Protein AF-0000000079568722 (afdb_homodimer)

Foldseek 3Di:
DDQFFDQAQFFFFAEWEFAQFDLQLVLDDPVCCVVLQFQDNFPRVVSNVLVVVVCVVCVVVNHHYHYLLVLLLLLCVDPVLVVLLLVVLLVPPLCPDQSSVQSSVVLVVDHSNVNSCCSANFAFLVRRPPGDDPSSVPDDRSHTSGRHNRLVLQVQWQWAHQGSAMERFAWQRPSHRSSSSSVVSSCDGRPVNPPHHYLHHNPFAFATRLQWGSLGQQEIEGEDDRTHHPRNQVSVQLSCQQVVRHFKYKYKYDYDDSLCHHPQLAKHDQASQEMEGLPVCQQPIWIWIWGDPPGSVDDIDIDDGDRPQVVSCVRSVHPTRHYQDFPDDPVRSVVVSLQSQRNWRHNHGLEIEWAPVNPRSVVSSVVVRRHYDYTHCPRVCSRNHIPNSSIHRGDGDHD/DDQFFDQAQFFFFAEWEFAAFDLQLVLDDPVCCVVLQFQDNFPRVVSNVQVVVVCVVCVVVNHHYHYLLVLQLLLCVDPVLVVLLLVLLLVPPLCPDQSSVQSSVVLVVDHSNVNSCCSANFAFLVRRPPGDDPSSVPDDRSHTSGRHNRLVLQVQWQWAHQGSAMERFAWQRPSHRSSSSSVVSSCDGRPVNPPHHYLHHNPFAFATRLQWGSLGQQEIEGEDDRTHHPRNQVSVQLSCQQVVRHFKYKYKYDYDDSLCHHPQLAKHDQANQEMEGLPVCQQPIWIWIWGDPPGSVDDIDIDDGDRPQVVSCVRSVHPTRHYQDFPDDPVRSVVVSLQSLRNWRHNHGLEIEWAPVNPRSVVSSVVVRRHYHHTHCPRVCSRNHIPNSSIHRGDGDHD

Organism: NCBI:txid1891644

InterPro domains:
  IPR003876 Arginine deiminase [MF_00242] (1-399)
  IPR003876 Arginine deiminase [PIRSF006356] (7-399)
  IPR003876 Arginine deiminase [PR01466] (2-22)
  IPR003876 Arginine deiminase [PR01466] (148-166)
  IPR003876 Arginine deiminase [PR01466] (176-191)
  IPR003876 Arginine deiminase [PR01466] (335-352)
  IPR003876 Arginine deiminase [PR01466] (355-369)
  IPR003876 Arginine deiminase [PR01466] (378-396)

Radius of gyration: 28.93 Å; Cα contacts (8 Å, |Δi|>4): 1859; chains: 2; bounding box: 57×84×65 Å

Structure (mmCIF, N/CA/C/O backbone):
data_AF-0000000079568722-model_v1
#
loop_
_entity.id
_entity.type
_entity.pdbx_description
1 polymer 'Arginine deiminase'
#
loop_
_atom_site.group_PDB
_atom_site.id
_atom_site.type_symbol
_atom_site.label_atom_id
_atom_site.label_alt_id
_atom_site.label_comp_id
_atom_site.label_asym_id
_atom_site.label_entity_id
_atom_site.label_seq_id
_atom_site.pdbx_PDB_ins_code
_atom_site.Cartn_x
_atom_site.Cartn_y
_atom_site.Cartn_z
_atom_site.occupancy
_atom_site.B_iso_or_equiv
_atom_site.auth_seq_id
_atom_site.auth_comp_id
_atom_site.auth_asym_id
_atom_site.auth_atom_id
_atom_site.pdbx_PDB_model_num
ATOM 1 N N . MET A 1 1 ? 13.508 27.812 27.422 1 67.69 1 MET A N 1
ATOM 2 C CA . MET A 1 1 ? 12.867 27.266 26.219 1 67.69 1 MET A CA 1
ATOM 3 C C . MET A 1 1 ? 11.375 27.031 26.469 1 67.69 1 MET A C 1
ATOM 5 O O . MET A 1 1 ? 10.977 26.625 27.547 1 67.69 1 MET A O 1
ATOM 9 N N . LEU A 1 2 ? 10.547 27.578 25.562 1 76.75 2 LEU A N 1
ATOM 10 C CA . LEU A 1 2 ? 9.102 27.484 25.766 1 76.75 2 LEU A CA 1
ATOM 11 C C . LEU A 1 2 ? 8.633 26.047 25.703 1 76.75 2 LEU A C 1
ATOM 13 O O . LEU A 1 2 ? 9.195 25.234 24.953 1 76.75 2 LEU A O 1
ATOM 17 N N . THR A 1 3 ? 7.781 25.75 26.594 1 89.69 3 THR A N 1
ATOM 18 C CA . THR A 1 3 ? 7.191 24.422 26.625 1 89.69 3 THR A CA 1
ATOM 19 C C . THR A 1 3 ? 6.227 24.219 25.469 1 89.69 3 THR A C 1
ATOM 21 O O . THR A 1 3 ? 5.379 25.078 25.203 1 89.69 3 THR A O 1
ATOM 24 N N . PRO A 1 4 ? 6.383 23.219 24.703 1 96.19 4 PRO A N 1
ATOM 25 C CA . PRO A 1 4 ? 5.496 22.969 23.578 1 96.19 4 PRO A CA 1
ATOM 26 C C . PRO A 1 4 ? 4.02 22.969 23.969 1 96.19 4 PRO A C 1
ATOM 28 O O . PRO A 1 4 ? 3.66 22.469 25.031 1 96.19 4 PRO A O 1
ATOM 31 N N . TYR A 1 5 ? 3.23 23.656 23.172 1 97.38 5 TYR A N 1
ATOM 32 C CA . TYR A 1 5 ? 1.803 23.812 23.438 1 97.38 5 TYR A CA 1
ATOM 33 C C . TYR A 1 5 ? 1.09 24.438 22.25 1 97.38 5 TYR A C 1
ATOM 35 O O . TYR A 1 5 ? 1.584 25.406 21.672 1 97.38 5 TYR A O 1
ATOM 43 N N . ALA A 1 6 ? -0.026 23.859 21.875 1 98 6 ALA A N 1
ATOM 44 C CA . ALA A 1 6 ? -0.903 24.469 20.875 1 98 6 ALA A CA 1
ATOM 45 C C . ALA A 1 6 ? -2.354 24.047 21.094 1 98 6 ALA A C 1
ATOM 47 O O . ALA A 1 6 ? -2.648 22.859 21.219 1 98 6 ALA A O 1
ATOM 48 N N . ASP A 1 7 ? -3.262 25 21.188 1 97.81 7 ASP A N 1
ATOM 49 C CA . ASP A 1 7 ? -4.656 24.625 21.375 1 97.81 7 ASP A CA 1
ATOM 50 C C . ASP A 1 7 ? -5.559 25.297 20.344 1 97.81 7 ASP A C 1
ATOM 52 O O . ASP A 1 7 ? -6.785 25.188 20.422 1 97.81 7 ASP A O 1
ATOM 56 N N . SER A 1 8 ? -4.91 26.047 19.438 1 98.19 8 SER A N 1
ATOM 57 C CA . SER A 1 8 ? -5.656 26.688 18.359 1 98.19 8 SER A CA 1
ATOM 58 C C . SER A 1 8 ? -4.762 26.969 17.156 1 98.19 8 SER A C 1
ATOM 60 O O . SER A 1 8 ? -3.533 26.969 17.281 1 98.19 8 SER A O 1
ATOM 62 N N . GLU A 1 9 ? -5.414 27.234 16.016 1 98.19 9 GLU A N 1
ATOM 63 C CA . GLU A 1 9 ? -4.695 27.609 14.805 1 98.19 9 GLU A CA 1
ATOM 64 C C . GLU A 1 9 ? -4.297 29.078 14.828 1 98.19 9 GLU A C 1
ATOM 66 O O . GLU A 1 9 ? -3.439 29.516 14.055 1 98.19 9 GLU A O 1
ATOM 71 N N . VAL A 1 10 ? -4.848 29.891 15.82 1 98.25 10 VAL A N 1
ATOM 72 C CA . VAL A 1 10 ? -4.816 31.328 15.531 1 98.25 10 VAL A CA 1
ATOM 73 C C . VAL A 1 10 ? -4.078 32.062 16.656 1 98.25 10 VAL A C 1
ATOM 75 O O . VAL A 1 10 ? -3.684 33.219 16.5 1 98.25 10 VAL A O 1
ATOM 78 N N . ALA A 1 11 ? -3.936 31.391 17.797 1 98.19 11 ALA A N 1
ATOM 79 C CA . ALA A 1 11 ? -3.227 32.062 18.891 1 98.19 11 ALA A CA 1
ATOM 80 C C . ALA A 1 11 ? -1.807 32.438 18.469 1 98.19 11 ALA A C 1
ATOM 82 O O . ALA A 1 11 ? -1.281 31.906 17.5 1 98.19 11 ALA A O 1
ATOM 83 N N . ARG A 1 12 ? -1.221 33.25 19.188 1 98.44 12 ARG A N 1
ATOM 84 C CA . ARG A 1 12 ? 0.099 33.75 18.828 1 98.44 12 ARG A CA 1
ATOM 85 C C . ARG A 1 12 ? 1.103 32.625 18.672 1 98.44 12 ARG A C 1
ATOM 87 O O . ARG A 1 12 ? 1.254 31.797 19.578 1 98.44 12 ARG A O 1
ATOM 94 N N . LEU A 1 13 ? 1.749 32.594 17.5 1 98.69 13 LEU A N 1
ATOM 95 C CA . LEU A 1 13 ? 2.773 31.609 17.219 1 98.69 13 LEU A CA 1
ATOM 96 C C . LEU A 1 13 ? 4.113 32 17.828 1 98.69 13 LEU A C 1
ATOM 98 O O . LEU A 1 13 ? 4.559 33.156 17.656 1 98.69 13 LEU A O 1
ATOM 102 N N . ARG A 1 14 ? 4.734 31.078 18.562 1 98.69 14 ARG A N 1
ATOM 103 C CA . ARG A 1 14 ? 6 31.375 19.219 1 98.69 14 ARG A CA 1
ATOM 104 C C . ARG A 1 14 ? 7.141 30.562 18.625 1 98.69 14 ARG A C 1
ATOM 106 O O . ARG A 1 14 ? 8.266 31.047 18.5 1 98.69 14 ARG A O 1
ATOM 113 N N . THR A 1 15 ? 6.914 29.344 18.344 1 98.75 15 THR A N 1
ATOM 114 C CA . THR A 1 15 ? 7.926 28.438 17.812 1 98.75 15 THR A CA 1
ATOM 115 C C . THR A 1 15 ? 7.34 27.562 16.703 1 98.75 15 THR A C 1
ATOM 117 O O . THR A 1 15 ? 6.227 27.062 16.828 1 98.75 15 THR A O 1
ATOM 120 N N . VAL A 1 16 ? 8.078 27.422 15.602 1 98.81 16 VAL A N 1
ATOM 121 C CA . VAL A 1 16 ? 7.594 26.656 14.461 1 98.81 16 VAL A CA 1
ATOM 122 C C . VAL A 1 16 ? 8.734 25.828 13.867 1 98.81 16 VAL A C 1
ATOM 124 O O . VAL A 1 16 ? 9.898 26.234 13.922 1 98.81 16 VAL A O 1
ATOM 127 N N . ILE A 1 17 ? 8.438 24.625 13.414 1 98.81 17 ILE A N 1
ATOM 128 C CA . ILE A 1 17 ? 9.398 23.797 12.688 1 98.81 17 ILE A CA 1
ATOM 129 C C . ILE A 1 17 ? 9.164 23.938 11.18 1 98.81 17 ILE A C 1
ATOM 131 O O . ILE A 1 17 ? 8.047 23.75 10.703 1 98.81 17 ILE A O 1
ATOM 135 N N . LEU A 1 18 ? 10.156 24.344 10.453 1 98.88 18 LEU A N 1
ATOM 136 C CA . LEU A 1 18 ? 10.18 24.359 9 1 98.88 18 LEU A CA 1
ATOM 137 C C . LEU A 1 18 ? 11.242 23.406 8.461 1 98.88 18 LEU A C 1
ATOM 139 O O . LEU A 1 18 ? 12.039 22.859 9.227 1 98.88 18 LEU A O 1
ATOM 143 N N . HIS A 1 19 ? 11.195 23.109 7.188 1 98.81 19 HIS A N 1
ATOM 144 C CA . HIS A 1 19 ? 12.258 22.375 6.508 1 98.81 19 HIS A CA 1
ATOM 145 C C . HIS A 1 19 ? 12.719 23.125 5.258 1 98.81 19 HIS A C 1
ATOM 147 O O . HIS A 1 19 ? 11.93 23.344 4.332 1 98.81 19 HIS A O 1
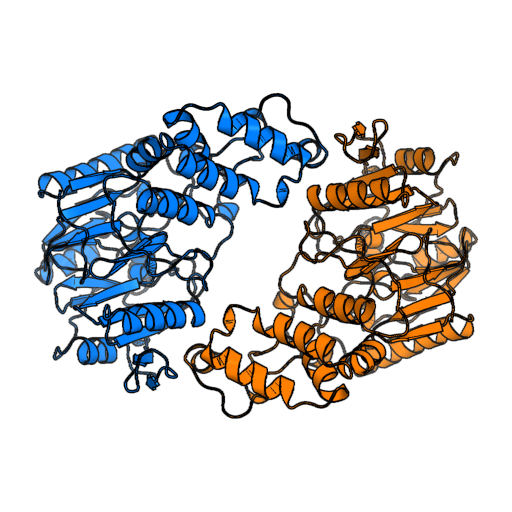ATOM 153 N N . ARG A 1 20 ? 13.93 23.5 5.324 1 98.56 20 ARG A N 1
ATOM 154 C CA . ARG A 1 20 ? 14.508 24.203 4.176 1 98.56 20 ARG A CA 1
ATOM 155 C C . ARG A 1 20 ? 14.766 23.234 3.023 1 98.56 20 ARG A C 1
ATOM 157 O O . ARG A 1 20 ? 15.391 22.188 3.211 1 98.56 20 ARG A O 1
ATOM 164 N N . PRO A 1 21 ? 14.281 23.594 1.838 1 96.88 21 PRO A N 1
ATOM 165 C CA . PRO A 1 21 ? 14.508 22.703 0.693 1 96.88 21 PRO A CA 1
ATOM 166 C C . PRO A 1 21 ? 15.977 22.328 0.518 1 96.88 21 PRO A C 1
ATOM 168 O O . PRO A 1 21 ? 16.859 23.172 0.729 1 96.88 21 PRO A O 1
ATOM 171 N N . GLY A 1 22 ? 16.219 21.125 0.076 1 96.44 22 GLY A N 1
ATOM 172 C CA . GLY A 1 22 ? 17.578 20.641 -0.116 1 96.44 22 GLY A CA 1
ATOM 173 C C . GLY A 1 22 ? 17.703 19.625 -1.242 1 96.44 22 GLY A C 1
ATOM 174 O O . GLY A 1 22 ? 17.031 19.75 -2.27 1 96.44 22 GLY A O 1
ATOM 175 N N . PRO A 1 23 ? 18.641 18.703 -1.056 1 95.56 23 PRO A N 1
ATOM 176 C CA . PRO A 1 23 ? 18.938 17.734 -2.127 1 95.56 23 PRO A CA 1
ATOM 177 C C . PRO A 1 23 ? 17.734 16.891 -2.494 1 95.56 23 PRO A C 1
ATOM 179 O O . PRO A 1 23 ? 17.609 16.438 -3.637 1 95.56 23 PRO A O 1
ATOM 182 N N . GLU A 1 24 ? 16.859 16.625 -1.56 1 97.62 24 GLU A N 1
ATOM 183 C CA . GLU A 1 24 ? 15.688 15.82 -1.858 1 97.62 24 GLU A CA 1
ATOM 184 C C . GLU A 1 24 ? 14.859 16.438 -2.98 1 97.62 24 GLU A C 1
ATOM 186 O O . GLU A 1 24 ? 14.266 15.727 -3.793 1 97.62 24 GLU A O 1
ATOM 191 N N . LEU A 1 25 ? 14.789 17.75 -3.062 1 95.94 25 LEU A N 1
ATOM 192 C CA . LEU A 1 25 ? 14.07 18.422 -4.141 1 95.94 25 LEU A CA 1
ATOM 193 C C . LEU A 1 25 ? 14.883 18.406 -5.426 1 95.94 25 LEU A C 1
ATOM 195 O O . LEU A 1 25 ? 14.328 18.312 -6.523 1 95.94 25 LEU A O 1
ATOM 199 N N . ALA A 1 26 ? 16.203 18.5 -5.312 1 95.19 26 ALA A N 1
ATOM 200 C CA . ALA A 1 26 ? 17.078 18.531 -6.473 1 95.19 26 ALA A CA 1
ATOM 201 C C . ALA A 1 26 ? 17.094 17.172 -7.184 1 95.19 26 ALA A C 1
ATOM 203 O O . ALA A 1 26 ? 17.469 17.078 -8.352 1 95.19 26 ALA A O 1
ATOM 204 N N . ARG A 1 27 ? 16.609 16.172 -6.504 1 95.31 27 ARG A N 1
ATOM 205 C CA . ARG A 1 27 ? 16.641 14.812 -7.035 1 95.31 27 ARG A CA 1
ATOM 206 C C . ARG A 1 27 ? 15.336 14.461 -7.734 1 95.31 27 ARG A C 1
ATOM 208 O O . ARG A 1 27 ? 15.188 13.359 -8.273 1 95.31 27 ARG A O 1
ATOM 215 N N . LEU A 1 28 ? 14.445 15.367 -7.73 1 94.12 28 LEU A N 1
ATOM 216 C CA . LEU A 1 28 ? 13.203 15.18 -8.469 1 94.12 28 LEU A CA 1
ATOM 217 C C . LEU A 1 28 ? 13.438 15.297 -9.977 1 94.12 28 LEU A C 1
ATOM 219 O O . LEU A 1 28 ? 14.172 16.188 -10.422 1 94.12 28 LEU A O 1
ATOM 223 N N . THR A 1 29 ? 12.945 14.422 -10.727 1 92.5 29 THR A N 1
ATOM 224 C CA . THR A 1 29 ? 12.953 14.398 -12.18 1 92.5 29 THR A CA 1
ATOM 225 C C . THR A 1 29 ? 11.562 14.055 -12.727 1 92.5 29 THR A C 1
ATOM 227 O O . THR A 1 29 ? 10.695 13.594 -11.977 1 92.5 29 THR A O 1
ATOM 230 N N . PRO A 1 30 ? 11.289 14.305 -13.969 1 88.88 30 PRO A N 1
ATOM 231 C CA . PRO A 1 30 ? 10 13.914 -14.547 1 88.88 30 PRO A CA 1
ATOM 232 C C . PRO A 1 30 ? 9.727 12.414 -14.43 1 88.88 30 PRO A C 1
ATOM 234 O O . PRO A 1 30 ? 8.57 11.992 -14.453 1 88.88 30 PRO A O 1
ATOM 237 N N . ARG A 1 31 ? 10.758 11.602 -14.195 1 89.06 31 ARG A N 1
ATOM 238 C CA . ARG A 1 31 ? 10.617 10.148 -14.125 1 89.06 31 ARG A CA 1
ATOM 239 C C . ARG A 1 31 ? 10.133 9.711 -12.75 1 89.06 31 ARG A C 1
ATOM 241 O O . ARG A 1 31 ? 9.523 8.641 -12.617 1 89.06 31 ARG A O 1
ATOM 248 N N . ASN A 1 32 ? 10.43 10.555 -11.742 1 92.25 32 ASN A N 1
ATOM 249 C CA . ASN A 1 32 ? 10.18 10.023 -10.406 1 92.25 32 ASN A CA 1
ATOM 250 C C . ASN A 1 32 ? 9.25 10.93 -9.602 1 92.25 32 ASN A C 1
ATOM 252 O O . ASN A 1 32 ? 8.836 10.57 -8.5 1 92.25 32 ASN A O 1
ATOM 256 N N . ASN A 1 33 ? 8.867 12.086 -10.102 1 92.12 33 ASN A N 1
ATOM 257 C CA . ASN A 1 33 ? 8.102 13.07 -9.344 1 92.12 33 ASN A CA 1
ATOM 258 C C . ASN A 1 33 ? 6.723 12.539 -8.969 1 92.12 33 ASN A C 1
ATOM 260 O O . ASN A 1 33 ? 6.219 12.82 -7.879 1 92.12 33 ASN A O 1
ATOM 264 N N . ASP A 1 34 ? 6.086 11.727 -9.859 1 90.19 34 ASP A N 1
ATOM 265 C CA . ASP A 1 34 ? 4.785 11.141 -9.539 1 90.19 34 ASP A CA 1
ATOM 266 C C . ASP A 1 34 ? 4.895 10.156 -8.383 1 90.19 34 ASP A C 1
ATOM 268 O O . ASP A 1 34 ? 4.094 10.195 -7.445 1 90.19 34 ASP A O 1
ATOM 272 N N . GLU A 1 35 ? 5.887 9.359 -8.422 1 90.56 35 GLU A N 1
ATOM 273 C CA . GLU A 1 35 ? 6.105 8.367 -7.371 1 90.56 35 GLU A CA 1
ATOM 274 C C . GLU A 1 35 ? 6.422 9.031 -6.035 1 90.56 35 GLU A C 1
ATOM 276 O O . GLU A 1 35 ? 6.008 8.547 -4.98 1 90.56 35 GLU A O 1
ATOM 281 N N . LEU A 1 36 ? 7.09 10.125 -6.109 1 92.62 36 LEU A N 1
ATOM 282 C CA . LEU A 1 36 ? 7.516 10.82 -4.902 1 92.62 36 LEU A CA 1
ATOM 283 C C . LEU A 1 36 ? 6.492 11.867 -4.484 1 92.62 36 LEU A C 1
ATOM 285 O O . LEU A 1 36 ? 6.703 12.594 -3.512 1 92.62 36 LEU A O 1
ATOM 289 N N . LEU A 1 37 ? 5.406 12.008 -5.25 1 89.19 37 LEU A N 1
ATOM 290 C CA . LEU A 1 37 ? 4.23 12.797 -4.91 1 89.19 37 LEU A CA 1
ATOM 291 C C . LEU A 1 37 ? 4.57 14.289 -4.879 1 89.19 37 LEU A C 1
ATOM 293 O O . LEU A 1 37 ? 4.191 14.992 -3.941 1 89.19 37 LEU A O 1
ATOM 297 N N . PHE A 1 38 ? 5.312 14.641 -5.875 1 87.5 38 PHE A N 1
ATOM 298 C CA . PHE A 1 38 ? 5.641 16.062 -6.027 1 87.5 38 PHE A CA 1
ATOM 299 C C . PHE A 1 38 ? 5.293 16.547 -7.43 1 87.5 38 PHE A C 1
ATOM 301 O O . PHE A 1 38 ? 5.816 16.031 -8.422 1 87.5 38 PHE A O 1
ATOM 308 N N . ASP A 1 39 ? 4.418 17.391 -7.691 1 80.88 39 ASP A N 1
ATOM 309 C CA . ASP A 1 39 ? 3.783 17.75 -8.961 1 80.88 39 ASP A CA 1
ATOM 310 C C . ASP A 1 39 ? 4.77 18.453 -9.891 1 80.88 39 ASP A C 1
ATOM 312 O O . ASP A 1 39 ? 4.617 18.391 -11.109 1 80.88 39 ASP A O 1
ATOM 316 N N . GLY A 1 40 ? 5.812 19.062 -9.375 1 82.5 40 GLY A N 1
ATOM 317 C CA . GLY A 1 40 ? 6.754 19.781 -10.227 1 82.5 40 GLY A CA 1
ATOM 318 C C . GLY A 1 40 ? 8.203 19.469 -9.898 1 82.5 40 GLY A C 1
ATOM 319 O O . GLY A 1 40 ? 8.484 18.625 -9.039 1 82.5 40 GLY A O 1
ATOM 320 N N . VAL A 1 41 ? 9.008 19.922 -10.789 1 88.75 41 VAL A N 1
ATOM 321 C CA . VAL A 1 41 ? 10.453 19.922 -10.562 1 88.75 41 VAL A CA 1
ATOM 322 C C . VAL A 1 41 ? 10.938 21.344 -10.289 1 88.75 41 VAL A C 1
ATOM 324 O O . VAL A 1 41 ? 11.227 22.094 -11.219 1 88.75 41 VAL A O 1
ATOM 327 N N . PRO A 1 42 ? 11.039 21.656 -9.039 1 91.69 42 PRO A N 1
ATOM 328 C CA . PRO A 1 42 ? 11.312 23.047 -8.68 1 91.69 42 PRO A CA 1
ATOM 329 C C . PRO A 1 42 ? 12.758 23.453 -8.945 1 91.69 42 PRO A C 1
ATOM 331 O O . PRO A 1 42 ? 13.648 22.594 -8.977 1 91.69 42 PRO A O 1
ATOM 334 N N . TRP A 1 43 ? 12.891 24.75 -9.203 1 93.94 43 TRP A N 1
ATOM 335 C CA . TRP A 1 43 ? 14.203 25.375 -9.102 1 93.94 43 TRP A CA 1
ATOM 336 C C . TRP A 1 43 ? 14.641 25.484 -7.648 1 93.94 43 TRP A C 1
ATOM 338 O O . TRP A 1 43 ? 14.219 26.406 -6.938 1 93.94 43 TRP A O 1
ATOM 348 N N . VAL A 1 44 ? 15.547 24.703 -7.254 1 95.94 44 VAL A N 1
ATOM 349 C CA . VAL A 1 44 ? 15.828 24.484 -5.84 1 95.94 44 VAL A CA 1
ATOM 350 C C . VAL A 1 44 ? 16.422 25.75 -5.23 1 95.94 44 VAL A C 1
ATOM 352 O O . VAL A 1 44 ? 16.062 26.141 -4.121 1 95.94 44 VAL A O 1
ATOM 355 N N . ALA A 1 45 ? 17.312 26.391 -5.953 1 96.62 45 ALA A N 1
ATOM 356 C CA . ALA A 1 45 ? 17.953 27.594 -5.422 1 96.62 45 ALA A CA 1
ATOM 357 C C . ALA A 1 45 ? 16.906 28.672 -5.137 1 96.62 45 ALA A C 1
ATOM 359 O O . ALA A 1 45 ? 16.984 29.344 -4.105 1 96.62 45 ALA A O 1
ATOM 360 N N . ARG A 1 46 ? 16.016 28.844 -6.051 1 96.5 46 ARG A N 1
ATOM 361 C CA . ARG A 1 46 ? 14.938 29.812 -5.852 1 96.5 46 ARG A CA 1
ATOM 362 C C . ARG A 1 46 ? 14.023 29.391 -4.703 1 96.5 46 ARG A C 1
ATOM 364 O O . ARG A 1 46 ? 13.594 30.234 -3.91 1 96.5 46 ARG A O 1
ATOM 371 N N . ALA A 1 47 ? 13.727 28.141 -4.637 1 96.62 47 ALA A N 1
ATOM 372 C CA . ALA A 1 47 ? 12.914 27.625 -3.533 1 96.62 47 ALA A CA 1
ATOM 373 C C . ALA A 1 47 ? 13.578 27.906 -2.189 1 96.62 47 ALA A C 1
ATOM 375 O O . ALA A 1 47 ? 12.906 28.266 -1.219 1 96.62 47 ALA A O 1
ATOM 376 N N . GLN A 1 48 ? 14.867 27.766 -2.131 1 98 48 GLN A N 1
ATOM 377 C CA . GLN A 1 48 ? 15.617 28.047 -0.915 1 98 48 GLN A CA 1
ATOM 378 C C . GLN A 1 48 ? 15.547 29.531 -0.551 1 98 48 GLN A C 1
ATOM 380 O O . GLN A 1 48 ? 15.359 29.875 0.617 1 98 48 GLN A O 1
ATOM 385 N N . GLU A 1 49 ? 15.656 30.328 -1.564 1 98.12 49 GLU A N 1
ATOM 386 C CA . GLU A 1 49 ? 15.562 31.781 -1.332 1 98.12 49 GLU A CA 1
ATOM 387 C C . GLU A 1 49 ? 14.195 32.156 -0.78 1 98.12 49 GLU A C 1
ATOM 389 O O . GLU A 1 49 ? 14.094 32.938 0.166 1 98.12 49 GLU A O 1
ATOM 394 N N . GLU A 1 50 ? 13.227 31.625 -1.421 1 97.81 50 GLU A N 1
ATOM 395 C CA . GLU A 1 50 ? 11.859 31.891 -0.979 1 97.81 50 GLU A CA 1
ATOM 396 C C . GLU A 1 50 ? 11.641 31.391 0.444 1 97.81 50 GLU A C 1
ATOM 398 O O . GLU A 1 50 ? 11.023 32.062 1.262 1 97.81 50 GLU A O 1
ATOM 403 N N . HIS A 1 51 ? 12.141 30.219 0.697 1 98.25 51 HIS A N 1
ATOM 404 C CA . HIS A 1 51 ? 12 29.625 2.027 1 98.25 51 HIS A CA 1
ATOM 405 C C . HIS A 1 51 ? 12.734 30.453 3.072 1 98.25 51 HIS A C 1
ATOM 407 O O . HIS A 1 51 ? 12.219 30.688 4.168 1 98.25 51 HIS A O 1
ATOM 413 N N . ASP A 1 52 ? 13.938 30.891 2.764 1 98.62 52 ASP A N 1
ATOM 414 C CA . ASP A 1 52 ? 14.711 31.734 3.664 1 98.62 52 ASP A CA 1
ATOM 415 C C . ASP A 1 52 ? 13.961 33.031 3.973 1 98.62 52 ASP A C 1
ATOM 417 O O . ASP A 1 52 ? 13.953 33.5 5.113 1 98.62 52 ASP A O 1
ATOM 421 N N . ALA A 1 53 ? 13.375 33.562 2.961 1 98.5 53 ALA A N 1
ATOM 422 C CA . ALA A 1 53 ? 12.594 34.781 3.152 1 98.5 53 ALA A CA 1
ATOM 423 C C . ALA A 1 53 ? 11.391 34.531 4.055 1 98.5 53 ALA A C 1
ATOM 425 O O . ALA A 1 53 ? 11.055 35.344 4.902 1 98.5 53 ALA A O 1
ATOM 426 N N . PHE A 1 54 ? 10.773 33.5 3.83 1 98.62 54 PHE A N 1
ATOM 427 C CA . PHE A 1 54 ? 9.648 33.094 4.668 1 98.62 54 PHE A CA 1
ATOM 428 C C . PHE A 1 54 ? 10.086 32.938 6.121 1 98.62 54 PHE A C 1
ATOM 430 O O . PHE A 1 54 ? 9.469 33.531 7.016 1 98.62 54 PHE A O 1
ATOM 437 N N . ALA A 1 55 ? 11.148 32.188 6.344 1 98.81 55 ALA A N 1
ATOM 438 C CA . ALA A 1 55 ? 11.688 32 7.688 1 98.81 55 ALA A CA 1
ATOM 439 C C . ALA A 1 55 ? 12.047 33.344 8.312 1 98.81 55 ALA A C 1
ATOM 441 O O . ALA A 1 55 ? 11.789 33.594 9.5 1 98.81 55 ALA A O 1
ATOM 442 N N . ALA A 1 56 ? 12.648 34.219 7.543 1 98.62 56 ALA A N 1
ATOM 443 C CA . ALA A 1 56 ? 13.023 35.531 8.031 1 98.62 56 ALA A CA 1
ATOM 444 C C . ALA A 1 56 ? 11.789 36.344 8.445 1 98.62 56 ALA A C 1
ATOM 446 O O . ALA A 1 56 ? 11.82 37.031 9.461 1 98.62 56 ALA A O 1
ATOM 447 N N . THR A 1 57 ? 10.766 36.219 7.629 1 98.19 57 THR A N 1
ATOM 448 C CA . THR A 1 57 ? 9.516 36.906 7.93 1 98.19 57 THR A CA 1
ATOM 449 C C . THR A 1 57 ? 8.969 36.469 9.289 1 98.19 57 THR A C 1
ATOM 451 O O . THR A 1 57 ? 8.5 37.312 10.07 1 98.19 57 THR A O 1
ATOM 454 N N . LEU A 1 58 ? 9.039 35.25 9.586 1 98.75 58 LEU A N 1
ATOM 455 C CA . LEU A 1 58 ? 8.586 34.719 10.867 1 98.75 58 LEU A CA 1
ATOM 456 C C . LEU A 1 58 ? 9.469 35.219 12.008 1 98.75 58 LEU A C 1
ATOM 458 O O . LEU A 1 58 ? 8.953 35.656 13.039 1 98.75 58 LEU A O 1
ATOM 462 N N . ARG A 1 59 ? 10.75 35.219 11.812 1 98.69 59 ARG A N 1
ATOM 463 C CA . ARG A 1 59 ? 11.688 35.656 12.844 1 98.69 59 ARG A CA 1
ATOM 464 C C . ARG A 1 59 ? 11.492 37.156 13.148 1 98.69 59 ARG A C 1
ATOM 466 O O . ARG A 1 59 ? 11.586 37.562 14.312 1 98.69 59 ARG A O 1
ATOM 473 N N . GLU A 1 60 ? 11.25 37.875 12.141 1 98.06 60 GLU A N 1
ATOM 474 C CA . GLU A 1 60 ? 11.023 39.312 12.312 1 98.06 60 GLU A CA 1
ATOM 475 C C . GLU A 1 60 ? 9.789 39.594 13.172 1 98.06 60 GLU A C 1
ATOM 477 O O . GLU A 1 60 ? 9.656 40.656 13.758 1 98.06 60 GLU A O 1
ATOM 482 N N . ARG A 1 61 ? 9.016 38.625 13.219 1 97.44 61 ARG A N 1
ATOM 483 C CA . ARG A 1 61 ? 7.797 38.75 14.016 1 97.44 61 ARG A CA 1
ATOM 484 C C . ARG A 1 61 ? 7.906 37.969 15.312 1 97.44 61 ARG A C 1
ATOM 486 O O . ARG A 1 61 ? 6.902 37.5 15.852 1 97.44 61 ARG A O 1
ATOM 493 N N . ASP A 1 62 ? 9.102 37.656 15.742 1 97.38 62 ASP A N 1
ATOM 494 C CA . ASP A 1 62 ? 9.469 37.094 17.031 1 97.38 62 ASP A CA 1
ATOM 495 C C . ASP A 1 62 ? 9.039 35.625 17.125 1 97.38 62 ASP A C 1
ATOM 497 O O . ASP A 1 62 ? 8.625 35.156 18.188 1 97.38 62 ASP A O 1
ATOM 501 N N . VAL A 1 63 ? 8.945 34.969 16.031 1 98.56 63 VAL A N 1
ATOM 502 C CA . VAL A 1 63 ? 8.711 33.531 16.016 1 98.56 63 VAL A CA 1
ATOM 503 C C . VAL A 1 63 ? 10.039 32.781 15.93 1 98.56 63 VAL A C 1
ATOM 505 O O . VAL A 1 63 ? 10.859 33.062 15.055 1 98.56 63 VAL A O 1
ATOM 508 N N . GLU A 1 64 ? 10.273 31.906 16.875 1 98.69 64 GLU A N 1
ATOM 509 C CA . GLU A 1 64 ? 11.438 31.031 16.766 1 98.69 64 GLU A CA 1
ATOM 510 C C . GLU A 1 64 ? 11.25 29.984 15.672 1 98.69 64 GLU A C 1
ATOM 512 O O . GLU A 1 64 ? 10.273 29.25 15.68 1 98.69 64 GLU A O 1
ATOM 517 N N . VAL A 1 65 ? 12.188 30.016 14.75 1 98.75 65 VAL A N 1
ATOM 518 C CA . VAL A 1 65 ? 12.117 29.062 13.648 1 98.75 65 VAL A CA 1
ATOM 519 C C . VAL A 1 65 ? 13.133 27.938 13.867 1 98.75 65 VAL A C 1
ATOM 521 O O . VAL A 1 65 ? 14.336 28.188 13.969 1 98.75 65 VAL A O 1
ATOM 524 N N . LEU A 1 66 ? 12.648 26.75 14.023 1 98.69 66 LEU A N 1
ATOM 525 C CA . LEU A 1 66 ? 13.477 25.547 14.078 1 98.69 66 LEU A CA 1
ATOM 526 C C . LEU A 1 66 ? 13.492 24.844 12.727 1 98.69 66 LEU A C 1
ATOM 528 O O . LEU A 1 66 ? 12.445 24.656 12.094 1 98.69 66 LEU A O 1
ATOM 532 N N . LEU A 1 67 ? 14.648 24.5 12.312 1 98.81 67 LEU A N 1
ATOM 533 C CA . LEU A 1 67 ? 14.758 23.75 11.07 1 98.81 67 LEU A CA 1
ATOM 534 C C . LEU A 1 67 ? 14.836 22.25 11.336 1 98.81 67 LEU A C 1
ATOM 536 O O . LEU A 1 67 ? 15.672 21.797 12.125 1 98.81 67 LEU A O 1
ATOM 540 N N . LEU A 1 68 ? 14.008 21.516 10.672 1 98.75 68 LEU A N 1
ATOM 541 C CA . LEU A 1 68 ? 13.883 20.078 10.883 1 98.75 68 LEU A CA 1
ATOM 542 C C . LEU A 1 68 ? 15.219 19.375 10.664 1 98.75 68 LEU A C 1
ATOM 544 O O . LEU A 1 68 ? 15.594 18.484 11.438 1 98.75 68 LEU A O 1
ATOM 548 N N . SER A 1 69 ? 15.945 19.766 9.656 1 98.5 69 SER A N 1
ATOM 549 C CA . SER A 1 69 ? 17.219 19.125 9.336 1 98.5 69 SER A CA 1
ATOM 550 C C . SER A 1 69 ? 18.234 19.328 10.461 1 98.5 69 SER A C 1
ATOM 552 O O . SER A 1 69 ? 19.031 18.438 10.75 1 98.5 69 SER A O 1
ATOM 554 N N . ASP A 1 70 ? 18.219 20.516 11.07 1 98.5 70 ASP A N 1
ATOM 555 C CA . ASP A 1 70 ? 19.109 20.781 12.188 1 98.5 70 ASP A CA 1
ATOM 556 C C . ASP A 1 70 ? 18.75 19.938 13.398 1 98.5 70 ASP A C 1
ATOM 558 O O . ASP A 1 70 ? 19.609 19.328 14.031 1 98.5 70 ASP A O 1
ATOM 562 N N . LEU A 1 71 ? 17.469 19.938 13.695 1 98.69 71 LEU A N 1
ATOM 563 C CA . LEU A 1 71 ? 16.984 19.109 14.797 1 98.69 71 LEU A CA 1
ATOM 564 C C . LEU A 1 71 ? 17.375 17.656 14.578 1 98.69 71 LEU A C 1
ATOM 566 O O . LEU A 1 71 ? 17.844 16.984 15.508 1 98.69 71 LEU A O 1
ATOM 570 N N . LEU A 1 72 ? 17.188 17.188 13.359 1 98.81 72 LEU A N 1
ATOM 571 C CA . LEU A 1 72 ? 17.469 15.797 13.047 1 98.81 72 LEU A CA 1
ATOM 572 C C . LEU A 1 72 ? 18.969 15.508 13.164 1 98.81 72 LEU A C 1
ATOM 574 O O . LEU A 1 72 ? 19.359 14.477 13.711 1 98.81 72 LEU A O 1
ATOM 578 N N . SER A 1 73 ? 19.766 16.391 12.648 1 98.75 73 SER A N 1
ATOM 579 C CA . SER A 1 73 ? 21.219 16.203 12.734 1 98.75 73 SER A CA 1
ATOM 580 C C . SER A 1 73 ? 21.672 16.078 14.18 1 98.75 73 SER A C 1
ATOM 582 O O . SER A 1 73 ? 22.484 15.211 14.508 1 98.75 73 SER A O 1
ATOM 584 N N . GLU A 1 74 ? 21.172 16.922 15.031 1 98.62 74 GLU A N 1
ATOM 585 C CA . GLU A 1 74 ? 21.484 16.844 16.453 1 98.62 74 GLU A CA 1
ATOM 586 C C . GLU A 1 74 ? 20.984 15.539 17.062 1 98.62 74 GLU A C 1
ATOM 588 O O . GLU A 1 74 ? 21.656 14.938 17.891 1 98.62 74 GLU A O 1
ATOM 593 N N . THR A 1 75 ? 19.859 15.117 16.609 1 98.62 75 THR A N 1
ATOM 594 C CA . THR A 1 75 ? 19.266 13.875 17.094 1 98.62 75 THR A CA 1
ATOM 595 C C . THR A 1 75 ? 20.094 12.672 16.672 1 98.62 75 THR A C 1
ATOM 597 O O . THR A 1 75 ? 20.219 11.695 17.406 1 98.62 75 THR A O 1
ATOM 600 N N . MET A 1 76 ? 20.719 12.758 15.5 1 98.44 76 MET A N 1
ATOM 601 C CA . MET A 1 76 ? 21.516 11.656 14.961 1 98.44 76 MET A CA 1
ATOM 602 C C . MET A 1 76 ? 22.828 11.5 15.719 1 98.44 76 MET A C 1
ATOM 604 O O . MET A 1 76 ? 23.578 10.562 15.477 1 98.44 76 MET A O 1
ATOM 608 N N . ASP A 1 77 ? 23.078 12.398 16.641 1 98 77 ASP A N 1
ATOM 609 C CA . ASP A 1 77 ? 24.234 12.234 17.531 1 98 77 ASP A CA 1
ATOM 610 C C . ASP A 1 77 ? 23.922 11.219 18.641 1 98 77 ASP A C 1
ATOM 612 O O . ASP A 1 77 ? 24.828 10.766 19.328 1 98 77 ASP A O 1
ATOM 616 N N . ILE A 1 78 ? 22.703 10.898 18.766 1 98.19 78 ILE A N 1
ATOM 617 C CA . ILE A 1 78 ? 22.266 9.969 19.797 1 98.19 78 ILE A CA 1
ATOM 618 C C . ILE A 1 78 ? 22.156 8.555 19.203 1 98.19 78 ILE A C 1
ATOM 620 O O . ILE A 1 78 ? 21.422 8.328 18.25 1 98.19 78 ILE A O 1
ATOM 624 N N . ALA A 1 79 ? 22.766 7.598 19.828 1 98 79 ALA A N 1
ATOM 625 C CA . ALA A 1 79 ? 22.938 6.25 19.281 1 98 79 ALA A CA 1
ATOM 626 C C . ALA A 1 79 ? 21.578 5.582 19.047 1 98 79 ALA A C 1
ATOM 628 O O . ALA A 1 79 ? 21.344 5.016 17.984 1 98 79 ALA A O 1
ATOM 629 N N . ASP A 1 80 ? 20.734 5.66 20.047 1 98.06 80 ASP A N 1
ATOM 630 C CA . ASP A 1 80 ? 19.438 5.016 19.922 1 98.06 80 ASP A CA 1
ATOM 631 C C . ASP A 1 80 ? 18.625 5.629 18.781 1 98.06 80 ASP A C 1
ATOM 633 O O . ASP A 1 80 ? 17.922 4.922 18.062 1 98.06 80 ASP A O 1
ATOM 637 N N . ALA A 1 81 ? 18.672 6.926 18.625 1 98.12 81 ALA A N 1
ATOM 638 C CA . ALA A 1 81 ? 17.969 7.613 17.547 1 98.12 81 ALA A CA 1
ATOM 639 C C . ALA A 1 81 ? 18.516 7.18 16.188 1 98.12 81 ALA A C 1
ATOM 641 O O . ALA A 1 81 ? 17.734 6.961 15.25 1 98.12 81 ALA A O 1
ATOM 642 N N . ARG A 1 82 ? 19.812 7.047 16.109 1 97.88 82 ARG A N 1
ATOM 643 C CA . ARG A 1 82 ? 20.438 6.57 14.891 1 97.88 82 ARG A CA 1
ATOM 644 C C . ARG A 1 82 ? 19.922 5.191 14.508 1 97.88 82 ARG A C 1
ATOM 646 O O . ARG A 1 82 ? 19.562 4.957 13.352 1 97.88 82 ARG A O 1
ATOM 653 N N . GLY A 1 83 ? 19.938 4.336 15.523 1 98.31 83 GLY A N 1
ATOM 654 C CA . GLY A 1 83 ? 19.438 2.988 15.297 1 98.31 83 GLY A CA 1
ATOM 655 C C . GLY A 1 83 ? 18.016 2.953 14.773 1 98.31 83 GLY A C 1
ATOM 656 O O . GLY A 1 83 ? 17.719 2.234 13.82 1 98.31 83 GLY A O 1
ATOM 657 N N . ASP A 1 84 ? 17.156 3.768 15.352 1 97.81 84 ASP A N 1
ATOM 658 C CA . ASP A 1 84 ? 15.758 3.822 14.945 1 97.81 84 ASP A CA 1
ATOM 659 C C . ASP A 1 84 ? 15.617 4.34 13.516 1 97.81 84 ASP A C 1
ATOM 661 O O . ASP A 1 84 ? 14.836 3.799 12.727 1 97.81 84 ASP A O 1
ATOM 665 N N . ALA A 1 85 ? 16.344 5.383 13.219 1 98.38 85 ALA A N 1
ATOM 666 C CA . ALA A 1 85 ? 16.25 5.996 11.891 1 98.38 85 ALA A CA 1
ATOM 667 C C . ALA A 1 85 ? 16.766 5.047 10.812 1 98.38 85 ALA A C 1
ATOM 669 O O . ALA A 1 85 ? 16.125 4.895 9.766 1 98.38 85 ALA A O 1
ATOM 670 N N . ILE A 1 86 ? 17.875 4.422 11.07 1 98.62 86 ILE A N 1
ATOM 671 C CA . ILE A 1 86 ? 18.438 3.465 10.125 1 98.62 86 ILE A CA 1
ATOM 672 C C . ILE A 1 86 ? 17.531 2.25 10.008 1 98.62 86 ILE A C 1
ATOM 674 O O . ILE A 1 86 ? 17.297 1.742 8.906 1 98.62 86 ILE A O 1
ATOM 678 N N . GLY A 1 87 ? 17.016 1.816 11.141 1 98.25 87 GLY A N 1
ATOM 679 C CA . GLY A 1 87 ? 16.047 0.726 11.133 1 98.25 87 GLY A CA 1
ATOM 680 C C . GLY A 1 87 ? 14.844 1.007 10.258 1 98.25 87 GLY A C 1
ATOM 681 O O . GLY A 1 87 ? 14.352 0.116 9.57 1 98.25 87 GLY A O 1
ATOM 682 N N . ALA A 1 88 ? 14.352 2.215 10.32 1 97.69 88 ALA A N 1
ATOM 683 C CA . ALA A 1 88 ? 13.203 2.604 9.5 1 97.69 88 ALA A CA 1
ATOM 684 C C . ALA A 1 88 ? 13.523 2.494 8.016 1 97.69 88 ALA A C 1
ATOM 686 O O . ALA A 1 88 ? 12.664 2.145 7.207 1 97.69 88 ALA A O 1
ATOM 687 N N . VAL A 1 89 ? 14.758 2.83 7.609 1 98.25 89 VAL A N 1
ATOM 688 C CA . VAL A 1 89 ? 15.195 2.672 6.227 1 98.25 89 VAL A CA 1
ATOM 689 C C . VAL A 1 89 ? 15.219 1.19 5.859 1 98.25 89 VAL A C 1
ATOM 691 O O . VAL A 1 89 ? 14.711 0.8 4.805 1 98.25 89 VAL A O 1
ATOM 694 N N . LEU A 1 90 ? 15.734 0.383 6.746 1 97.56 90 LEU A N 1
ATOM 695 C CA . LEU A 1 90 ? 15.992 -1.023 6.457 1 97.56 90 LEU A CA 1
ATOM 696 C C . LEU A 1 90 ? 14.703 -1.833 6.492 1 97.56 90 LEU A C 1
ATOM 698 O O . LEU A 1 90 ? 14.672 -2.982 6.047 1 97.56 90 LEU A O 1
ATOM 702 N N . ALA A 1 91 ? 13.633 -1.208 6.98 1 95.31 91 ALA A N 1
ATOM 703 C CA . ALA A 1 91 ? 12.328 -1.864 6.984 1 95.31 91 ALA A CA 1
ATOM 704 C C . ALA A 1 91 ? 11.742 -1.923 5.578 1 95.31 91 ALA A C 1
ATOM 706 O O . ALA A 1 91 ? 10.75 -2.617 5.34 1 95.31 91 ALA A O 1
ATOM 707 N N . ASP A 1 92 ? 12.312 -1.262 4.605 1 94.38 92 ASP A N 1
ATOM 708 C CA . ASP A 1 92 ? 11.891 -1.312 3.207 1 94.38 92 ASP A CA 1
ATOM 709 C C . ASP A 1 92 ? 12.062 -2.715 2.631 1 94.38 92 ASP A C 1
ATOM 711 O O . ASP A 1 92 ? 13.188 -3.182 2.439 1 94.38 92 ASP A O 1
ATOM 715 N N . PRO A 1 93 ? 10.969 -3.34 2.273 1 90.81 93 PRO A N 1
ATOM 716 C CA . PRO A 1 93 ? 11.078 -4.723 1.801 1 90.81 93 PRO A CA 1
ATOM 717 C C . PRO A 1 93 ? 11.766 -4.828 0.441 1 90.81 93 PRO A C 1
ATOM 719 O O . PRO A 1 93 ? 12.188 -5.918 0.045 1 90.81 93 PRO A O 1
ATOM 722 N N . ARG A 1 94 ? 11.891 -3.799 -0.297 1 91.19 94 ARG A N 1
ATOM 723 C CA . ARG A 1 94 ? 12.531 -3.807 -1.608 1 91.19 94 ARG A CA 1
ATOM 724 C C . ARG A 1 94 ? 14.008 -4.18 -1.496 1 91.19 94 ARG A C 1
ATOM 726 O O . ARG A 1 94 ? 14.602 -4.664 -2.459 1 91.19 94 ARG A O 1
ATOM 733 N N . LEU A 1 95 ? 14.602 -3.91 -0.346 1 94.19 95 LEU A N 1
ATOM 734 C CA . LEU A 1 95 ? 16.047 -4.031 -0.209 1 94.19 95 LEU A CA 1
ATOM 735 C C . LEU A 1 95 ? 16.469 -5.496 -0.122 1 94.19 95 LEU A C 1
ATOM 737 O O . LEU A 1 95 ? 17.453 -5.906 -0.747 1 94.19 95 LEU A O 1
ATOM 741 N N . GLY A 1 96 ? 15.633 -6.297 0.627 1 91.81 96 GLY A N 1
ATOM 742 C CA . GLY A 1 96 ? 16.078 -7.648 0.931 1 91.81 96 GLY A CA 1
ATOM 743 C C . GLY A 1 96 ? 17.219 -7.699 1.923 1 91.81 96 GLY A C 1
ATOM 744 O O . GLY A 1 96 ? 17.641 -6.664 2.447 1 91.81 96 GLY A O 1
ATOM 745 N N . ASP A 1 97 ? 17.781 -8.852 2.113 1 92.06 97 ASP A N 1
ATOM 746 C CA . ASP A 1 97 ? 18.781 -9.016 3.16 1 92.06 97 ASP A CA 1
ATOM 747 C C . ASP A 1 97 ? 20.156 -8.523 2.695 1 92.06 97 ASP A C 1
ATOM 749 O O . ASP A 1 97 ? 20.812 -7.766 3.404 1 92.06 97 ASP A O 1
ATOM 753 N N . ASP A 1 98 ? 20.562 -8.914 1.538 1 91.88 98 ASP A N 1
ATOM 754 C CA . ASP A 1 98 ? 21.922 -8.625 1.081 1 91.88 98 ASP A CA 1
ATOM 755 C C . ASP A 1 98 ? 22.109 -7.129 0.863 1 91.88 98 ASP A C 1
ATOM 757 O O . ASP A 1 98 ? 23.047 -6.535 1.41 1 91.88 98 ASP A O 1
ATOM 761 N N . LEU A 1 99 ? 21.266 -6.578 0.045 1 93.69 99 LEU A N 1
ATOM 762 C CA . LEU A 1 99 ? 21.344 -5.137 -0.17 1 93.69 99 LEU A CA 1
ATOM 763 C C . LEU A 1 99 ? 21.094 -4.375 1.127 1 93.69 99 LEU A C 1
ATOM 765 O O . LEU A 1 99 ? 21.734 -3.359 1.395 1 93.69 99 LEU A O 1
ATOM 769 N N . GLY A 1 100 ? 20.172 -4.848 1.979 1 95.25 100 GLY A N 1
ATOM 770 C CA . GLY A 1 100 ? 19.891 -4.234 3.27 1 95.25 100 GLY A CA 1
ATOM 771 C C . GLY A 1 100 ? 21.109 -4.137 4.156 1 95.25 100 GLY A C 1
ATOM 772 O O . GLY A 1 100 ? 21.344 -3.105 4.789 1 95.25 100 GLY A O 1
ATOM 773 N N . ASP A 1 101 ? 21.891 -5.176 4.16 1 93.94 101 ASP A N 1
ATOM 774 C CA . ASP A 1 101 ? 23.109 -5.199 4.961 1 93.94 101 ASP A CA 1
ATOM 775 C C . ASP A 1 101 ? 24.094 -4.129 4.496 1 93.94 101 ASP A C 1
ATOM 777 O O . ASP A 1 101 ? 24.734 -3.459 5.316 1 93.94 101 ASP A O 1
ATOM 781 N N . MET A 1 102 ? 24.188 -3.967 3.252 1 94.19 102 MET A N 1
ATOM 782 C CA . MET A 1 102 ? 25.094 -2.984 2.688 1 94.19 102 MET A CA 1
ATOM 783 C C . MET A 1 102 ? 24.641 -1.565 2.992 1 94.19 102 MET A C 1
ATOM 785 O O . MET A 1 102 ? 25.438 -0.714 3.381 1 94.19 102 MET A O 1
ATOM 789 N N . VAL A 1 103 ? 23.359 -1.336 2.822 1 96.75 103 VAL A N 1
ATOM 790 C CA . VAL A 1 103 ? 22.797 -0.021 3.09 1 96.75 103 VAL A CA 1
ATOM 791 C C . VAL A 1 103 ? 22.953 0.32 4.57 1 96.75 103 VAL A C 1
ATOM 793 O O . VAL A 1 103 ? 23.359 1.431 4.918 1 96.75 103 VAL A O 1
ATOM 796 N N . GLY A 1 104 ? 22.656 -0.653 5.414 1 97.25 104 GLY A N 1
ATOM 797 C CA . GLY A 1 104 ? 22.812 -0.452 6.848 1 97.25 104 GLY A CA 1
ATOM 798 C C . GLY A 1 104 ? 24.219 -0.085 7.242 1 97.25 104 GLY A C 1
ATOM 799 O O . GLY A 1 104 ? 24.438 0.875 7.988 1 97.25 104 GLY A O 1
ATOM 800 N N . SER A 1 105 ? 25.188 -0.817 6.695 1 96.12 105 SER A N 1
ATOM 801 C CA . SER A 1 105 ? 26.594 -0.561 6.992 1 96.12 105 SER A CA 1
ATOM 802 C C . SER A 1 105 ? 27.016 0.827 6.52 1 96.12 105 SER A C 1
ATOM 804 O O . SER A 1 105 ? 27.75 1.535 7.219 1 96.12 105 SER A O 1
ATOM 806 N N . TYR A 1 106 ? 26.609 1.207 5.367 1 97.12 106 TYR A N 1
ATOM 807 C CA . TYR A 1 106 ? 26.922 2.521 4.82 1 97.12 106 TYR A CA 1
ATOM 808 C C . TYR A 1 106 ? 26.359 3.629 5.703 1 97.12 106 TYR A C 1
ATOM 810 O O . TYR A 1 106 ? 27.094 4.535 6.113 1 97.12 106 TYR A O 1
ATOM 818 N N . LEU A 1 107 ? 25.078 3.496 6.07 1 98.19 107 LEU A N 1
ATOM 819 C CA . LEU A 1 107 ? 24.438 4.535 6.871 1 98.19 107 LEU A CA 1
ATOM 820 C C . LEU A 1 107 ? 25.078 4.641 8.25 1 98.19 107 LEU A C 1
ATOM 822 O O . LEU A 1 107 ? 25.25 5.742 8.773 1 98.19 107 LEU A O 1
ATOM 826 N N . GLU A 1 108 ? 25.453 3.543 8.805 1 97.81 108 GLU A N 1
ATOM 827 C CA . GLU A 1 108 ? 26.094 3.518 10.117 1 97.81 108 GLU A CA 1
ATOM 828 C C . GLU A 1 108 ? 27.438 4.23 10.094 1 97.81 108 GLU A C 1
ATOM 830 O O . GLU A 1 108 ? 27.891 4.762 11.109 1 97.81 108 GLU A O 1
ATOM 835 N N . SER A 1 109 ? 28.078 4.219 8.953 1 97.5 109 SER A N 1
ATOM 836 C CA . SER A 1 109 ? 29.422 4.777 8.836 1 97.5 109 SER A CA 1
ATOM 837 C C . SER A 1 109 ? 29.375 6.301 8.734 1 97.5 109 SER A C 1
ATOM 839 O O . SER A 1 109 ? 30.406 6.965 8.875 1 97.5 109 SER A O 1
ATOM 841 N N . LEU A 1 110 ? 28.25 6.918 8.562 1 98.06 110 LEU A N 1
ATOM 842 C CA . LEU A 1 110 ? 28.125 8.336 8.258 1 98.06 110 LEU A CA 1
ATOM 843 C C . LEU A 1 110 ? 28.125 9.164 9.539 1 98.06 110 LEU A C 1
ATOM 845 O O . LEU A 1 110 ? 27.672 8.703 10.586 1 98.06 110 LEU A O 1
ATOM 849 N N . SER A 1 111 ? 28.641 10.422 9.469 1 98.5 111 SER A N 1
ATOM 850 C CA . SER A 1 111 ? 28.484 11.391 10.547 1 98.5 111 SER A CA 1
ATOM 851 C C . SER A 1 111 ? 27.031 11.805 10.727 1 98.5 111 SER A C 1
ATOM 853 O O . SER A 1 111 ? 26.203 11.539 9.859 1 98.5 111 SER A O 1
ATOM 855 N N . PRO A 1 112 ? 26.703 12.391 11.844 1 98.44 112 PRO A N 1
ATOM 856 C CA . PRO A 1 112 ? 25.312 12.82 12.055 1 98.44 112 PRO A CA 1
ATOM 857 C C . PRO A 1 112 ? 24.797 13.703 10.922 1 98.44 112 PRO A C 1
ATOM 859 O O . PRO A 1 112 ? 23.688 13.477 10.43 1 98.44 112 PRO A O 1
ATOM 862 N N . ALA A 1 113 ? 25.562 14.625 10.492 1 98.44 113 ALA A N 1
ATOM 863 C CA . ALA A 1 113 ? 25.156 15.531 9.414 1 98.44 113 ALA A CA 1
ATOM 864 C C . ALA A 1 113 ? 24.969 14.773 8.102 1 98.44 113 ALA A C 1
ATOM 866 O O . ALA A 1 113 ? 24 15 7.375 1 98.44 113 ALA A O 1
ATOM 867 N N . GLU A 1 114 ? 25.906 13.867 7.828 1 98.44 114 GLU A N 1
ATOM 868 C CA . GLU A 1 114 ? 25.844 13.086 6.602 1 98.44 114 GLU A CA 1
ATOM 869 C C . GLU A 1 114 ? 24.656 12.133 6.621 1 98.44 114 GLU A C 1
ATOM 871 O O . GLU A 1 114 ? 24 11.922 5.594 1 98.44 114 GLU A O 1
ATOM 876 N N . LEU A 1 115 ? 24.438 11.508 7.785 1 98.75 115 LEU A N 1
ATOM 877 C CA . LEU A 1 115 ? 23.297 10.609 7.926 1 98.75 115 LEU A CA 1
ATOM 878 C C . LEU A 1 115 ? 21.984 11.367 7.719 1 98.75 115 LEU A C 1
ATOM 880 O O . LEU A 1 115 ? 21.094 10.883 7.02 1 98.75 115 LEU A O 1
ATOM 884 N N . THR A 1 116 ? 21.906 12.555 8.305 1 98.81 116 THR A N 1
ATOM 885 C CA . THR A 1 116 ? 20.734 13.391 8.125 1 98.81 116 THR A CA 1
ATOM 886 C C . THR A 1 116 ? 20.484 13.672 6.641 1 98.81 116 THR A C 1
ATOM 888 O O . THR A 1 116 ? 19.359 13.539 6.152 1 98.81 116 THR A O 1
ATOM 891 N N . ALA A 1 117 ? 21.578 14 5.934 1 98.5 117 ALA A N 1
ATOM 892 C CA . ALA A 1 117 ? 21.484 14.273 4.504 1 98.5 117 ALA A CA 1
ATOM 893 C C . ALA A 1 117 ? 21 13.047 3.734 1 98.5 117 ALA A C 1
ATOM 895 O O . ALA A 1 117 ? 20.172 13.156 2.824 1 98.5 117 ALA A O 1
ATOM 896 N N . ALA A 1 118 ? 21.484 11.906 4.09 1 98.44 118 ALA A N 1
ATOM 897 C CA . ALA A 1 118 ? 21.109 10.664 3.422 1 98.44 118 ALA A CA 1
ATOM 898 C C . ALA A 1 118 ? 19.656 10.297 3.717 1 98.44 118 ALA A C 1
ATOM 900 O O . ALA A 1 118 ? 18.938 9.828 2.834 1 98.44 118 ALA A O 1
ATOM 901 N N . LEU A 1 119 ? 19.203 10.492 4.965 1 98.81 119 LEU A N 1
ATOM 902 C CA . LEU A 1 119 ? 17.875 10.117 5.398 1 98.81 119 LEU A CA 1
ATOM 903 C C . LEU A 1 119 ? 16.812 10.977 4.707 1 98.81 119 LEU A C 1
ATOM 905 O O . LEU A 1 119 ? 15.727 10.5 4.391 1 98.81 119 LEU A O 1
ATOM 909 N N . ILE A 1 120 ? 17.125 12.234 4.438 1 98.81 120 ILE A N 1
ATOM 910 C CA . ILE A 1 120 ? 16.156 13.148 3.834 1 98.81 120 ILE A CA 1
ATOM 911 C C . ILE A 1 120 ? 16.359 13.195 2.322 1 98.81 120 ILE A C 1
ATOM 913 O O . ILE A 1 120 ? 15.414 13.039 1.556 1 98.81 120 ILE A O 1
ATOM 917 N N . GLY A 1 121 ? 17.594 13.32 1.925 1 98.19 121 GLY A N 1
ATOM 918 C CA . GLY A 1 121 ? 17.922 13.484 0.519 1 98.19 121 GLY A CA 1
ATOM 919 C C . GLY A 1 121 ? 18 12.172 -0.237 1 98.19 121 GLY A C 1
ATOM 920 O O . GLY A 1 121 ? 18.016 12.156 -1.47 1 98.19 121 GLY A O 1
ATOM 921 N N . GLY A 1 122 ? 18.094 11.047 0.457 1 98.06 122 GLY A N 1
ATOM 922 C CA . GLY A 1 122 ? 18.172 9.742 -0.167 1 98.06 122 GLY A CA 1
ATOM 923 C C . GLY A 1 122 ? 19.578 9.344 -0.55 1 98.06 122 GLY A C 1
ATOM 924 O O . GLY A 1 122 ? 20.531 10.117 -0.353 1 98.06 122 GLY A O 1
ATOM 925 N N . VAL A 1 123 ? 19.703 8.148 -0.988 1 97.38 123 VAL A N 1
ATOM 926 C CA . VAL A 1 123 ? 20.938 7.57 -1.506 1 97.38 123 VAL A CA 1
ATOM 927 C C . VAL A 1 123 ? 20.656 6.855 -2.828 1 97.38 123 VAL A C 1
ATOM 929 O O . VAL A 1 123 ? 19.859 5.918 -2.879 1 97.38 123 VAL A O 1
ATOM 932 N N . SER A 1 124 ? 21.266 7.301 -3.9 1 95.38 124 SER A N 1
ATOM 933 C CA . SER A 1 124 ? 21.094 6.645 -5.195 1 95.38 124 SER A CA 1
ATOM 934 C C . SER A 1 124 ? 21.906 5.363 -5.277 1 95.38 124 SER A C 1
ATOM 936 O O . SER A 1 124 ? 22.844 5.16 -4.492 1 95.38 124 SER A O 1
ATOM 938 N N . LYS A 1 125 ? 21.531 4.512 -6.199 1 94.69 125 LYS A N 1
ATOM 939 C CA . LYS A 1 125 ? 22.266 3.273 -6.438 1 94.69 125 LYS A CA 1
ATOM 940 C C . LYS A 1 125 ? 23.75 3.549 -6.633 1 94.69 125 LYS A C 1
ATOM 942 O O . LYS A 1 125 ? 24.594 2.867 -6.047 1 94.69 125 LYS A O 1
ATOM 947 N N . LEU A 1 126 ? 24.094 4.641 -7.32 1 91.94 126 LEU A N 1
ATOM 948 C CA . LEU A 1 126 ? 25.453 4.945 -7.715 1 91.94 126 LEU A CA 1
ATOM 949 C C . LEU A 1 126 ? 26.25 5.492 -6.535 1 91.94 126 LEU A C 1
ATOM 951 O O . LEU A 1 126 ? 27.484 5.488 -6.559 1 91.94 126 LEU A O 1
ATOM 955 N N . GLU A 1 127 ? 25.562 5.93 -5.559 1 92.81 127 GLU A N 1
ATOM 956 C CA . GLU A 1 127 ? 26.234 6.52 -4.402 1 92.81 127 GLU A CA 1
ATOM 957 C C . GLU A 1 127 ? 26.609 5.457 -3.375 1 92.81 127 GLU A C 1
ATOM 959 O O . GLU A 1 127 ? 27.391 5.719 -2.459 1 92.81 127 GLU A O 1
ATOM 964 N N . LEU A 1 128 ? 25.969 4.254 -3.465 1 90.69 128 LEU A N 1
ATOM 965 C CA . LEU A 1 128 ? 26.297 3.17 -2.547 1 90.69 128 LEU A CA 1
ATOM 966 C C . LEU A 1 128 ? 27.578 2.461 -2.986 1 90.69 128 LEU A C 1
ATOM 968 O O . LEU A 1 128 ? 27.672 2.002 -4.125 1 90.69 128 LEU A O 1
ATOM 972 N N . PRO A 1 129 ? 28.531 2.385 -2.105 1 79.06 129 PRO A N 1
ATOM 973 C CA . PRO A 1 129 ? 29.766 1.68 -2.463 1 79.06 129 PRO A CA 1
ATOM 974 C C . PRO A 1 129 ? 29.547 0.178 -2.643 1 79.06 129 PRO A C 1
ATOM 976 O O . PRO A 1 129 ? 29.062 -0.495 -1.73 1 79.06 129 PRO A O 1
ATOM 979 N N . GLN A 1 130 ? 29.875 -0.464 -3.775 1 78.94 130 GLN A N 1
ATOM 980 C CA . GLN A 1 130 ? 29.984 -1.885 -4.086 1 78.94 130 GLN A CA 1
ATOM 981 C C . GLN A 1 130 ? 28.656 -2.602 -3.855 1 78.94 130 GLN A C 1
ATOM 983 O O . GLN A 1 130 ? 28.609 -3.633 -3.18 1 78.94 130 GLN A O 1
ATOM 988 N N . GLY A 1 131 ? 27.625 -2.213 -4.277 1 79.94 131 GLY A N 1
ATOM 989 C CA . GLY A 1 131 ? 26.344 -2.877 -4.148 1 79.94 131 GLY A CA 1
ATOM 990 C C . GLY A 1 131 ? 26.359 -4.312 -4.637 1 79.94 131 GLY A C 1
ATOM 991 O O . GLY A 1 131 ? 27.078 -4.645 -5.574 1 79.94 131 GLY A O 1
ATOM 992 N N . ARG A 1 132 ? 25.672 -5.195 -3.812 1 85.69 132 ARG A N 1
ATOM 993 C CA . ARG A 1 132 ? 25.594 -6.598 -4.211 1 85.69 132 ARG A CA 1
ATOM 994 C C . ARG A 1 132 ? 24.188 -7.156 -3.982 1 85.69 132 ARG A C 1
ATOM 996 O O . ARG A 1 132 ? 23.344 -6.496 -3.371 1 85.69 132 ARG A O 1
ATOM 1003 N N . GLY A 1 133 ? 24 -8.383 -4.559 1 91.38 133 GLY A N 1
ATOM 1004 C CA . GLY A 1 133 ? 22.719 -9.047 -4.418 1 91.38 133 GLY A CA 1
ATOM 1005 C C . GLY A 1 133 ? 21.797 -8.844 -5.613 1 91.38 133 GLY A C 1
ATOM 1006 O O . GLY A 1 133 ? 22.062 -7.988 -6.457 1 91.38 133 GLY A O 1
ATOM 1007 N N . ILE A 1 134 ? 20.766 -9.625 -5.594 1 95.94 134 ILE A N 1
ATOM 1008 C CA . ILE A 1 134 ? 19.891 -9.641 -6.754 1 95.94 134 ILE A CA 1
ATOM 1009 C C . ILE A 1 134 ? 19.094 -8.336 -6.828 1 95.94 134 ILE A C 1
ATOM 1011 O O . ILE A 1 134 ? 18.859 -7.812 -7.918 1 95.94 134 ILE A O 1
ATOM 1015 N N . SER A 1 135 ? 18.672 -7.805 -5.617 1 95.56 135 SER A N 1
ATOM 1016 C CA . SER A 1 135 ? 17.969 -6.527 -5.613 1 95.56 135 SER A CA 1
ATOM 1017 C C . SER A 1 135 ? 18.828 -5.426 -6.23 1 95.56 135 SER A C 1
ATOM 1019 O O . SER A 1 135 ? 18.344 -4.641 -7.051 1 95.56 135 SER A O 1
ATOM 1021 N N . TRP A 1 136 ? 20.078 -5.406 -5.859 1 94.31 136 TRP A N 1
ATOM 1022 C CA . TRP A 1 136 ? 21 -4.43 -6.414 1 94.31 136 TRP A CA 1
ATOM 1023 C C . TRP A 1 136 ? 21.188 -4.641 -7.914 1 94.31 136 TRP A C 1
ATOM 1025 O O . TRP A 1 136 ? 21.156 -3.684 -8.688 1 94.31 136 TRP A O 1
ATOM 1035 N N . SER A 1 137 ? 21.344 -5.867 -8.328 1 93.94 137 SER A N 1
ATOM 1036 C CA . SER A 1 137 ? 21.625 -6.211 -9.719 1 93.94 137 SER A CA 1
ATOM 1037 C C . SER A 1 137 ? 20.484 -5.773 -10.633 1 93.94 137 SER A C 1
ATOM 1039 O O . SER A 1 137 ? 20.719 -5.41 -11.789 1 93.94 137 SER A O 1
ATOM 1041 N N . LEU A 1 138 ? 19.328 -5.793 -10.117 1 94.69 138 LEU A N 1
ATOM 1042 C CA . LEU A 1 138 ? 18.172 -5.535 -10.961 1 94.69 138 LEU A CA 1
ATOM 1043 C C . LEU A 1 138 ? 17.734 -4.078 -10.844 1 94.69 138 LEU A C 1
ATOM 1045 O O . LEU A 1 138 ? 16.828 -3.643 -11.555 1 94.69 138 LEU A O 1
ATOM 1049 N N . MET A 1 139 ? 18.328 -3.322 -9.969 1 92.31 139 MET A N 1
ATOM 1050 C CA . MET A 1 139 ? 18.016 -1.901 -9.836 1 92.31 139 MET A CA 1
ATOM 1051 C C . MET A 1 139 ? 18.531 -1.12 -11.047 1 92.31 139 MET A C 1
ATOM 1053 O O . MET A 1 139 ? 19.625 -1.367 -11.539 1 92.31 139 MET A O 1
ATOM 1057 N N . ASP A 1 140 ? 17.734 -0.185 -11.484 1 90.62 140 ASP A N 1
ATOM 1058 C CA . ASP A 1 140 ? 18.172 0.757 -12.508 1 90.62 140 ASP A CA 1
ATOM 1059 C C . ASP A 1 140 ? 19.25 1.695 -11.961 1 90.62 140 ASP A C 1
ATOM 1061 O O . ASP A 1 140 ? 19.266 1.993 -10.766 1 90.62 140 ASP A O 1
ATOM 1065 N N . GLU A 1 141 ? 20.062 2.215 -12.805 1 89.88 141 GLU A N 1
ATOM 1066 C CA . GLU A 1 141 ? 21.172 3.072 -12.391 1 89.88 141 GLU A CA 1
ATOM 1067 C C . GLU A 1 141 ? 20.672 4.359 -11.75 1 89.88 141 GLU A C 1
ATOM 1069 O O . GLU A 1 141 ? 21.344 4.945 -10.898 1 89.88 141 GLU A O 1
ATOM 1074 N N . HIS A 1 142 ? 19.438 4.781 -12.047 1 90.19 142 HIS A N 1
ATOM 1075 C CA . HIS A 1 142 ? 18.891 6.039 -11.547 1 90.19 142 HIS A CA 1
ATOM 1076 C C . HIS A 1 142 ? 18.031 5.809 -10.312 1 90.19 142 HIS A C 1
ATOM 1078 O O . HIS A 1 142 ? 17.516 6.766 -9.719 1 90.19 142 HIS A O 1
ATOM 1084 N N . ASP A 1 143 ? 17.953 4.547 -9.906 1 93 143 ASP A N 1
ATOM 1085 C CA . ASP A 1 143 ? 17.125 4.227 -8.758 1 93 143 ASP A CA 1
ATOM 1086 C C . ASP A 1 143 ? 17.797 4.648 -7.453 1 93 143 ASP A C 1
ATOM 1088 O O . ASP A 1 143 ? 19.016 4.879 -7.422 1 93 143 ASP A O 1
ATOM 1092 N N . PHE A 1 144 ? 16.953 4.781 -6.445 1 95.94 144 PHE A N 1
ATOM 1093 C CA . PHE A 1 144 ? 17.438 5.098 -5.109 1 95.94 144 PHE A CA 1
ATOM 1094 C C . PHE A 1 144 ? 17.359 3.873 -4.203 1 95.94 144 PHE A C 1
ATOM 1096 O O . PHE A 1 144 ? 16.344 3.178 -4.176 1 95.94 144 PHE A O 1
ATOM 1103 N N . VAL A 1 145 ? 18.438 3.586 -3.49 1 96 145 VAL A N 1
ATOM 1104 C CA . VAL A 1 145 ? 18.391 2.549 -2.465 1 96 145 VAL A CA 1
ATOM 1105 C C . VAL A 1 145 ? 17.688 3.088 -1.218 1 96 145 VAL A C 1
ATOM 1107 O O . VAL A 1 145 ? 17.031 2.338 -0.496 1 96 145 VAL A O 1
ATOM 1110 N N . VAL A 1 146 ? 17.891 4.359 -0.927 1 97.38 146 VAL A N 1
ATOM 1111 C CA . VAL A 1 146 ? 17.125 5.129 0.038 1 97.38 146 VAL A CA 1
ATOM 1112 C C . VAL A 1 146 ? 16.391 6.27 -0.675 1 97.38 146 VAL A C 1
ATOM 1114 O O . VAL A 1 146 ? 17.031 7.191 -1.188 1 97.38 146 VAL A O 1
ATOM 1117 N N . ALA A 1 147 ? 15.133 6.215 -0.692 1 97.12 147 ALA A N 1
ATOM 1118 C CA . ALA A 1 147 ? 14.352 7.203 -1.434 1 97.12 147 ALA A CA 1
ATOM 1119 C C . ALA A 1 147 ? 14.422 8.57 -0.763 1 97.12 147 ALA A C 1
ATOM 1121 O O . ALA A 1 147 ? 14.383 8.672 0.466 1 97.12 147 ALA A O 1
ATOM 1122 N N . PRO A 1 148 ? 14.531 9.602 -1.6 1 97.94 148 PRO A N 1
ATOM 1123 C CA . PRO A 1 148 ? 14.445 10.945 -1.024 1 97.94 148 PRO A CA 1
ATOM 1124 C C . PRO A 1 148 ? 13.055 11.273 -0.496 1 97.94 148 PRO A C 1
ATOM 1126 O O . PRO A 1 148 ? 12.078 10.602 -0.85 1 97.94 148 PRO A O 1
ATOM 1129 N N . LEU A 1 149 ? 13 12.242 0.365 1 98.19 149 LEU A N 1
ATOM 1130 C CA . LEU A 1 149 ? 11.75 12.664 0.99 1 98.19 149 LEU A CA 1
ATOM 1131 C C . LEU A 1 149 ? 11.445 14.125 0.671 1 98.19 149 LEU A C 1
ATOM 1133 O O . LEU A 1 149 ? 11.438 14.969 1.567 1 98.19 149 LEU A O 1
ATOM 1137 N N . PRO A 1 150 ? 11.062 14.391 -0.546 1 97.56 150 PRO A N 1
ATOM 1138 C CA . PRO A 1 150 ? 10.852 15.789 -0.935 1 97.56 150 PRO A CA 1
ATOM 1139 C C . PRO A 1 150 ? 9.695 16.438 -0.18 1 97.56 150 PRO A C 1
ATOM 1141 O O . PRO A 1 150 ? 9.695 17.656 0.013 1 97.56 150 PRO A O 1
ATOM 1144 N N . ASN A 1 151 ? 8.773 15.672 0.315 1 97.12 151 ASN A N 1
ATOM 1145 C CA . ASN A 1 151 ? 7.609 16.234 0.986 1 97.12 151 ASN A CA 1
ATOM 1146 C C . ASN A 1 151 ? 7.922 16.625 2.426 1 97.12 151 ASN A C 1
ATOM 1148 O O . ASN A 1 151 ? 7.07 17.172 3.125 1 97.12 151 ASN A O 1
ATOM 1152 N N . THR A 1 152 ? 9.156 16.391 2.844 1 98 152 THR A N 1
ATOM 1153 C CA . THR A 1 152 ? 9.594 16.891 4.141 1 98 152 THR A CA 1
ATOM 1154 C C . THR A 1 152 ? 9.406 18.406 4.219 1 98 152 THR A C 1
ATOM 1156 O O . THR A 1 152 ? 9.297 18.969 5.312 1 98 152 THR A O 1
ATOM 1159 N N . LEU A 1 153 ? 9.336 19.031 3.062 1 97.5 153 LEU A N 1
ATOM 1160 C CA . LEU A 1 153 ? 9.039 20.453 2.965 1 97.5 153 LEU A CA 1
ATOM 1161 C C . LEU A 1 153 ? 7.766 20.797 3.73 1 97.5 153 LEU A C 1
ATOM 1163 O O . LEU A 1 153 ? 7.648 21.891 4.297 1 97.5 153 LEU A O 1
ATOM 1167 N N . PHE A 1 154 ? 6.867 19.922 3.768 1 97.19 154 PHE A N 1
ATOM 1168 C CA . PHE A 1 154 ? 5.566 20.156 4.387 1 97.19 154 PHE A CA 1
ATOM 1169 C C . PHE A 1 154 ? 5.508 19.531 5.777 1 97.19 154 PHE A C 1
ATOM 1171 O O . PHE A 1 154 ? 4.816 18.531 5.988 1 97.19 154 PHE A O 1
ATOM 1178 N N . THR A 1 155 ? 6.062 20.203 6.695 1 98.5 155 THR A N 1
ATOM 1179 C CA . THR A 1 155 ? 6.305 19.703 8.039 1 98.5 155 THR A CA 1
ATOM 1180 C C . THR A 1 155 ? 4.992 19.531 8.805 1 98.5 155 THR A C 1
ATOM 1182 O O . THR A 1 155 ? 4.938 18.812 9.805 1 98.5 155 THR A O 1
ATOM 1185 N N . ARG A 1 156 ? 3.939 20.141 8.312 1 98.31 156 ARG A N 1
ATOM 1186 C CA . ARG A 1 156 ? 2.635 20.047 8.961 1 98.31 156 ARG A CA 1
ATOM 1187 C C . ARG A 1 156 ? 2.127 18.609 8.953 1 98.31 156 ARG A C 1
ATOM 1189 O O . ARG A 1 156 ? 1.447 18.172 9.883 1 98.31 156 ARG A O 1
ATOM 1196 N N . ASP A 1 157 ? 2.465 17.891 7.945 1 98 157 ASP A N 1
ATOM 1197 C CA . ASP A 1 157 ? 1.799 16.625 7.656 1 98 157 ASP A CA 1
ATOM 1198 C C . ASP A 1 157 ? 2.275 15.523 8.602 1 98 157 ASP A C 1
ATOM 1200 O O . ASP A 1 157 ? 1.524 14.602 8.922 1 98 157 ASP A O 1
ATOM 1204 N N . SER A 1 158 ? 3.498 15.617 9.078 1 98.44 158 SER A N 1
ATOM 1205 C CA . SER A 1 158 ? 4.07 14.477 9.781 1 98.44 158 SER A CA 1
ATOM 1206 C C . SER A 1 158 ? 3.938 14.633 11.297 1 98.44 158 SER A C 1
ATOM 1208 O O . SER A 1 158 ? 4.25 13.711 12.047 1 98.44 158 SER A O 1
ATOM 1210 N N . SER A 1 159 ? 3.404 15.805 11.781 1 98.12 159 SER A N 1
ATOM 1211 C CA . SER A 1 159 ? 3.188 15.938 13.211 1 98.12 159 SER A CA 1
ATOM 1212 C C . SER A 1 159 ? 2.25 17.094 13.531 1 98.12 159 SER A C 1
ATOM 1214 O O . SER A 1 159 ? 2.16 18.047 12.758 1 98.12 159 SER A O 1
ATOM 1216 N N . VAL A 1 160 ? 1.582 17 14.641 1 98.19 160 VAL A N 1
ATOM 1217 C CA . VAL A 1 160 ? 0.658 18.016 15.125 1 98.19 160 VAL A CA 1
ATOM 1218 C C . VAL A 1 160 ? 0.705 18.078 16.656 1 98.19 160 VAL A C 1
ATOM 1220 O O . VAL A 1 160 ? 0.575 17.047 17.328 1 98.19 160 VAL A O 1
ATOM 1223 N N . TRP A 1 161 ? 0.923 19.234 17.156 1 98.31 161 TRP A N 1
ATOM 1224 C CA . TRP A 1 161 ? 0.819 19.438 18.594 1 98.31 161 TRP A CA 1
ATOM 1225 C C . TRP A 1 161 ? -0.61 19.781 19 1 98.31 161 TRP A C 1
ATOM 1227 O O . TRP A 1 161 ? -1.254 20.625 18.359 1 98.31 161 TRP A O 1
ATOM 1237 N N . ILE A 1 162 ? -1.156 19.156 19.969 1 98.5 162 ILE A N 1
ATOM 1238 C CA . ILE A 1 162 ? -2.443 19.438 20.594 1 98.5 162 ILE A CA 1
ATOM 1239 C C . ILE A 1 162 ? -2.27 19.531 22.109 1 98.5 162 ILE A C 1
ATOM 1241 O O . ILE A 1 162 ? -1.939 18.547 22.766 1 98.5 162 ILE A O 1
ATOM 1245 N N . GLY A 1 163 ? -2.572 20.719 22.641 1 97.81 163 GLY A N 1
ATOM 1246 C CA . GLY A 1 163 ? -2.143 20.938 24.016 1 97.81 163 GLY A CA 1
ATOM 1247 C C . GLY A 1 163 ? -0.651 20.75 24.203 1 97.81 163 GLY A C 1
ATOM 1248 O O . GLY A 1 163 ? 0.154 21.344 23.469 1 97.81 163 GLY A O 1
ATOM 1249 N N . PRO A 1 164 ? -0.269 20.078 25.203 1 97.31 164 PRO A N 1
ATOM 1250 C CA . PRO A 1 164 ? 1.158 19.859 25.469 1 97.31 164 PRO A CA 1
ATOM 1251 C C . PRO A 1 164 ? 1.687 18.578 24.844 1 97.31 164 PRO A C 1
ATOM 1253 O O . PRO A 1 164 ? 2.795 18.141 25.156 1 97.31 164 PRO A O 1
ATOM 1256 N N . GLN A 1 165 ? 0.877 17.922 24.031 1 98.12 165 GLN A N 1
ATOM 1257 C CA . GLN A 1 165 ? 1.272 16.625 23.5 1 98.12 165 GLN A CA 1
ATOM 1258 C C . GLN A 1 165 ? 1.371 16.641 21.984 1 98.12 165 GLN A C 1
ATOM 1260 O O . GLN A 1 165 ? 0.836 17.547 21.344 1 98.12 165 GLN A O 1
ATOM 1265 N N . VAL A 1 166 ? 2.125 15.672 21.469 1 98.38 166 VAL A N 1
ATOM 1266 C CA . VAL A 1 166 ? 2.373 15.703 20.031 1 98.38 166 VAL A CA 1
ATOM 1267 C C . VAL A 1 166 ? 1.854 14.414 19.391 1 98.38 166 VAL A C 1
ATOM 1269 O O . VAL A 1 166 ? 1.962 13.336 19.984 1 98.38 166 VAL A O 1
ATOM 1272 N N . ALA A 1 167 ? 1.161 14.57 18.312 1 98.5 167 ALA A N 1
ATOM 1273 C CA . ALA A 1 167 ? 0.831 13.461 17.422 1 98.5 167 ALA A CA 1
ATOM 1274 C C . ALA A 1 167 ? 1.871 13.312 16.312 1 98.5 167 ALA A C 1
ATOM 1276 O O . ALA A 1 167 ? 2.062 14.234 15.516 1 98.5 167 ALA A O 1
ATOM 1277 N N . VAL A 1 168 ? 2.611 12.242 16.281 1 98.5 168 VAL A N 1
ATOM 1278 C CA . VAL A 1 168 ? 3.371 11.867 15.102 1 98.5 168 VAL A CA 1
ATOM 1279 C C . VAL A 1 168 ? 2.486 11.055 14.156 1 98.5 168 VAL A C 1
ATOM 1281 O O . VAL A 1 168 ? 2.139 9.914 14.453 1 98.5 168 VAL A O 1
ATOM 1284 N N . THR A 1 169 ? 2.16 11.617 13.055 1 98.25 169 THR A N 1
ATOM 1285 C CA . THR A 1 169 ? 1.027 11.156 12.258 1 98.25 169 THR A CA 1
ATOM 1286 C C . THR A 1 169 ? 1.393 9.906 11.469 1 98.25 169 THR A C 1
ATOM 1288 O O . THR A 1 169 ? 2.557 9.5 11.438 1 98.25 169 THR A O 1
ATOM 1291 N N . SER A 1 170 ? 0.376 9.25 10.984 1 97.81 170 SER A N 1
ATOM 1292 C CA . SER A 1 170 ? 0.483 8.055 10.156 1 97.81 170 SER A CA 1
ATOM 1293 C C . SER A 1 170 ? 0.234 8.383 8.688 1 97.81 170 SER A C 1
ATOM 1295 O O . SER A 1 170 ? -0.912 8.391 8.227 1 97.81 170 SER A O 1
ATOM 1297 N N . LEU A 1 171 ? 1.346 8.578 7.969 1 97.88 171 LEU A N 1
ATOM 1298 C CA . LEU A 1 171 ? 1.231 9.055 6.594 1 97.88 171 LEU A CA 1
ATOM 1299 C C . LEU A 1 171 ? 0.741 7.938 5.676 1 97.88 171 LEU A C 1
ATOM 1301 O O . LEU A 1 171 ? 1.229 6.809 5.746 1 97.88 171 LEU A O 1
ATOM 1305 N N . ALA A 1 172 ? -0.134 8.266 4.816 1 94.5 172 ALA A N 1
ATOM 1306 C CA . ALA A 1 172 ? -0.891 7.277 4.047 1 94.5 172 ALA A CA 1
ATOM 1307 C C . ALA A 1 172 ? -0.052 6.711 2.908 1 94.5 172 ALA A C 1
ATOM 1309 O O . ALA A 1 172 ? -0.113 5.512 2.621 1 94.5 172 ALA A O 1
ATOM 1310 N N . MET A 1 173 ? 0.693 7.555 2.242 1 94.25 173 MET A N 1
ATOM 1311 C CA . MET A 1 173 ? 1.414 7.145 1.042 1 94.25 173 MET A CA 1
ATOM 1312 C C . MET A 1 173 ? 2.787 6.586 1.396 1 94.25 173 MET A C 1
ATOM 1314 O O . MET A 1 173 ? 3.521 7.184 2.184 1 94.25 173 MET A O 1
ATOM 1318 N N . THR A 1 174 ? 3.154 5.543 0.806 1 92.5 174 THR A N 1
ATOM 1319 C CA . THR A 1 174 ? 4.387 4.82 1.103 1 92.5 174 THR A CA 1
ATOM 1320 C C . THR A 1 174 ? 5.598 5.738 0.964 1 92.5 174 THR A C 1
ATOM 1322 O O . THR A 1 174 ? 6.52 5.688 1.784 1 92.5 174 THR A O 1
ATOM 1325 N N . ALA A 1 175 ? 5.566 6.594 -0.007 1 94.5 175 ALA A N 1
ATOM 1326 C CA . ALA A 1 175 ? 6.699 7.461 -0.31 1 94.5 175 ALA A CA 1
ATOM 1327 C C . ALA A 1 175 ? 6.992 8.406 0.852 1 94.5 175 ALA A C 1
ATOM 1329 O O . ALA A 1 175 ? 8.094 8.953 0.957 1 94.5 175 ALA A O 1
ATOM 1330 N N . ARG A 1 176 ? 6 8.523 1.739 1 96.94 176 ARG A N 1
ATOM 1331 C CA . ARG A 1 176 ? 6.145 9.555 2.764 1 96.94 176 ARG A CA 1
ATOM 1332 C C . ARG A 1 176 ? 6.297 8.938 4.148 1 96.94 176 ARG A C 1
ATOM 1334 O O . ARG A 1 176 ? 6.559 9.641 5.125 1 96.94 176 ARG A O 1
ATOM 1341 N N . ARG A 1 177 ? 6.18 7.691 4.266 1 96.5 177 ARG A N 1
ATOM 1342 C CA . ARG A 1 177 ? 6.059 7.035 5.562 1 96.5 177 ARG A CA 1
ATOM 1343 C C . ARG A 1 177 ? 7.285 7.305 6.43 1 96.5 177 ARG A C 1
ATOM 1345 O O . ARG A 1 177 ? 7.164 7.496 7.641 1 96.5 177 ARG A O 1
ATOM 1352 N N . ARG A 1 178 ? 8.43 7.418 5.859 1 97.44 178 ARG A N 1
ATOM 1353 C CA . ARG A 1 178 ? 9.648 7.578 6.641 1 97.44 178 ARG A CA 1
ATOM 1354 C C . ARG A 1 178 ? 9.734 8.977 7.238 1 97.44 178 ARG A C 1
ATOM 1356 O O . ARG A 1 178 ? 10.508 9.211 8.172 1 97.44 178 ARG A O 1
ATOM 1363 N N . GLU A 1 179 ? 8.977 9.891 6.676 1 98.5 179 GLU A N 1
ATOM 1364 C CA . GLU A 1 179 ? 8.969 11.234 7.262 1 98.5 179 GLU A CA 1
ATOM 1365 C C . GLU A 1 179 ? 8.547 11.188 8.727 1 98.5 179 GLU A C 1
ATOM 1367 O O . GLU A 1 179 ? 9.156 11.852 9.57 1 98.5 179 GLU A O 1
ATOM 1372 N N . SER A 1 180 ? 7.578 10.383 9 1 98.06 180 SER A N 1
ATOM 1373 C CA . SER A 1 180 ? 7.086 10.289 10.367 1 98.06 180 SER A CA 1
ATOM 1374 C C . SER A 1 180 ? 8.102 9.609 11.281 1 98.06 180 SER A C 1
ATOM 1376 O O . SER A 1 180 ? 8.188 9.922 12.469 1 98.06 180 SER A O 1
ATOM 1378 N N . SER A 1 181 ? 8.883 8.711 10.711 1 97.25 181 SER A N 1
ATOM 1379 C CA . SER A 1 181 ? 9.93 8.086 11.508 1 97.25 181 SER A CA 1
ATOM 1380 C C . SER A 1 181 ? 10.977 9.109 11.945 1 97.25 181 SER A C 1
ATOM 1382 O O . SER A 1 181 ? 11.5 9.039 13.055 1 97.25 181 SER A O 1
ATOM 1384 N N . LEU A 1 182 ? 11.234 10.031 11.07 1 98.25 182 LEU A N 1
ATOM 1385 C CA . LEU A 1 182 ? 12.211 11.062 11.391 1 98.25 182 LEU A CA 1
ATOM 1386 C C . LEU A 1 182 ? 11.656 12.031 12.438 1 98.25 182 LEU A C 1
ATOM 1388 O O . LEU A 1 182 ? 12.352 12.383 13.391 1 98.25 182 LEU A O 1
ATOM 1392 N N . THR A 1 183 ? 10.414 12.383 12.266 1 98.06 183 THR A N 1
ATOM 1393 C CA . THR A 1 183 ? 9.789 13.266 13.242 1 98.06 183 THR A CA 1
ATOM 1394 C C . THR A 1 183 ? 9.672 12.586 14.594 1 98.06 183 THR A C 1
ATOM 1396 O O . THR A 1 183 ? 9.883 13.211 15.633 1 98.06 183 THR A O 1
ATOM 1399 N N . ALA A 1 184 ? 9.352 11.32 14.555 1 97.88 184 ALA A N 1
ATOM 1400 C CA . ALA A 1 184 ? 9.281 10.555 15.797 1 97.88 184 ALA A CA 1
ATOM 1401 C C . ALA A 1 184 ? 10.633 10.555 16.516 1 97.88 184 ALA A C 1
ATOM 1403 O O . ALA A 1 184 ? 10.688 10.719 17.734 1 97.88 184 ALA A O 1
ATOM 1404 N N . ALA A 1 185 ? 11.688 10.344 15.781 1 98 185 ALA A N 1
ATOM 1405 C CA . ALA A 1 185 ? 13.023 10.336 16.375 1 98 185 ALA A CA 1
ATOM 1406 C C . ALA A 1 185 ? 13.344 11.672 17.031 1 98 185 ALA A C 1
ATOM 1408 O O . ALA A 1 185 ? 13.898 11.703 18.141 1 98 185 ALA A O 1
ATOM 1409 N N . ILE A 1 186 ? 13 12.727 16.406 1 98.38 186 ILE A N 1
ATOM 1410 C CA . ILE A 1 186 ? 13.266 14.055 16.938 1 98.38 186 ILE A CA 1
ATOM 1411 C C . ILE A 1 186 ? 12.523 14.234 18.25 1 98.38 186 ILE A C 1
ATOM 1413 O O . ILE A 1 186 ? 13.125 14.586 19.266 1 98.38 186 ILE A O 1
ATOM 1417 N N . TYR A 1 187 ? 11.242 13.945 18.266 1 98.06 187 TYR A N 1
ATOM 1418 C CA . TYR A 1 187 ? 10.422 14.219 19.453 1 98.06 187 TYR A CA 1
ATOM 1419 C C . TYR A 1 187 ? 10.766 13.266 20.578 1 98.06 187 TYR A C 1
ATOM 1421 O O . TYR A 1 187 ? 10.617 13.617 21.766 1 98.06 187 TYR A O 1
ATOM 1429 N N . THR A 1 188 ? 11.258 12.133 20.281 1 97.38 188 THR A N 1
ATOM 1430 C CA . THR A 1 188 ? 11.578 11.125 21.281 1 97.38 188 THR A CA 1
ATOM 1431 C C . THR A 1 188 ? 12.938 11.406 21.906 1 97.38 188 THR A C 1
ATOM 1433 O O . THR A 1 188 ? 13.109 11.281 23.125 1 97.38 188 THR A O 1
ATOM 1436 N N . TYR A 1 189 ? 13.906 11.859 21.094 1 97.94 189 TYR A N 1
ATOM 1437 C CA . TYR A 1 189 ? 15.281 11.789 21.578 1 97.94 189 TYR A CA 1
ATOM 1438 C C . TYR A 1 189 ? 15.883 13.18 21.734 1 97.94 189 TYR A C 1
ATOM 1440 O O . TYR A 1 189 ? 16.812 13.383 22.531 1 97.94 189 TYR A O 1
ATOM 1448 N N . HIS A 1 190 ? 15.492 14.156 20.922 1 97.94 190 HIS A N 1
ATOM 1449 C CA . HIS A 1 190 ? 16.109 15.477 20.969 1 97.94 190 HIS A CA 1
ATOM 1450 C C . HIS A 1 190 ? 15.891 16.125 22.328 1 97.94 190 HIS A C 1
ATOM 1452 O O . HIS A 1 190 ? 14.758 16.172 22.828 1 97.94 190 HIS A O 1
ATOM 1458 N N . PRO A 1 191 ? 16.875 16.719 22.875 1 96.06 191 PRO A N 1
ATOM 1459 C CA . PRO A 1 191 ? 16.75 17.312 24.203 1 96.06 191 PRO A CA 1
ATOM 1460 C C . PRO A 1 191 ? 15.727 18.438 24.266 1 96.06 191 PRO A C 1
ATOM 1462 O O . PRO A 1 191 ? 15.102 18.656 25.312 1 96.06 191 PRO A O 1
ATOM 1465 N N . ARG A 1 192 ? 15.523 19.062 23.172 1 95.25 192 ARG A N 1
ATOM 1466 C CA . ARG A 1 192 ? 14.578 20.172 23.125 1 95.25 192 ARG A CA 1
ATOM 1467 C C . ARG A 1 192 ? 13.164 19.703 23.438 1 95.25 192 ARG A C 1
ATOM 1469 O O . ARG A 1 192 ? 12.344 20.484 23.938 1 95.25 192 ARG A O 1
ATOM 1476 N N . PHE A 1 193 ? 12.898 18.484 23.172 1 96.94 193 PHE A N 1
ATOM 1477 C CA . PHE A 1 193 ? 11.547 17.984 23.328 1 96.94 193 PHE A CA 1
ATOM 1478 C C . PHE A 1 193 ? 11.477 16.922 24.422 1 96.94 193 PHE A C 1
ATOM 1480 O O . PHE A 1 193 ? 10.57 16.078 24.422 1 96.94 193 PHE A O 1
ATOM 1487 N N . ALA A 1 194 ? 12.484 16.953 25.25 1 90.94 194 ALA A N 1
ATOM 1488 C CA . ALA A 1 194 ? 12.5 16.031 26.375 1 90.94 194 ALA A CA 1
ATOM 1489 C C . ALA A 1 194 ? 11.219 16.156 27.203 1 90.94 194 ALA A C 1
ATOM 1491 O O . ALA A 1 194 ? 10.805 17.266 27.562 1 90.94 194 ALA A O 1
ATOM 1492 N N . GLY A 1 195 ? 10.531 15.086 27.406 1 89.12 195 GLY A N 1
ATOM 1493 C CA . GLY A 1 195 ? 9.328 15.094 28.219 1 89.12 195 GLY A CA 1
ATOM 1494 C C . GLY A 1 195 ? 8.055 15.18 27.406 1 89.12 195 GLY A C 1
ATOM 1495 O O . GLY A 1 195 ? 6.953 15.031 27.938 1 89.12 195 GLY A O 1
ATOM 1496 N N . ALA A 1 196 ? 8.227 15.461 26.125 1 91.69 196 ALA A N 1
ATOM 1497 C CA . ALA A 1 196 ? 7.043 15.508 25.266 1 91.69 196 ALA A CA 1
ATOM 1498 C C . ALA A 1 196 ? 6.344 14.156 25.219 1 91.69 196 ALA A C 1
ATOM 1500 O O . ALA A 1 196 ? 7 13.109 25.141 1 91.69 196 ALA A O 1
ATOM 1501 N N . GLU A 1 197 ? 5.062 14.172 25.375 1 95.69 197 GLU A N 1
ATOM 1502 C CA . GLU A 1 197 ? 4.27 12.945 25.297 1 95.69 197 GLU A CA 1
ATOM 1503 C C . GLU A 1 197 ? 3.654 12.789 23.906 1 95.69 197 GLU A C 1
ATOM 1505 O O . GLU A 1 197 ? 3.021 13.711 23.391 1 95.69 197 GLU A O 1
ATOM 1510 N N . GLU A 1 198 ? 3.891 11.656 23.328 1 96.56 198 GLU A N 1
ATOM 1511 C CA . GLU A 1 198 ? 3.277 11.305 22.047 1 96.56 198 GLU A CA 1
ATOM 1512 C C . GLU A 1 198 ? 1.939 10.602 22.266 1 96.56 198 GLU A C 1
ATOM 1514 O O . GLU A 1 198 ? 1.875 9.555 22.922 1 96.56 198 GLU A O 1
ATOM 1519 N N . PHE A 1 199 ? 0.861 11.172 21.688 1 97.12 199 PHE A N 1
ATOM 1520 C CA . PHE A 1 199 ? -0.442 10.562 21.938 1 97.12 199 PHE A CA 1
ATOM 1521 C C . PHE A 1 199 ? -0.956 9.867 20.688 1 97.12 199 PHE A C 1
ATOM 1523 O O . PHE A 1 199 ? -1.958 9.148 20.734 1 97.12 199 PHE A O 1
ATOM 1530 N N . PHE A 1 200 ? -0.33 10.023 19.578 1 97.69 200 PHE A N 1
ATOM 1531 C CA . PHE A 1 200 ? -0.598 9.367 18.297 1 97.69 200 PHE A CA 1
ATOM 1532 C C . PHE A 1 200 ? 0.7 8.922 17.641 1 97.69 200 PHE A C 1
ATOM 1534 O O . PHE A 1 200 ? 1.7 9.641 17.672 1 97.69 200 PHE A O 1
ATOM 1541 N N . THR A 1 201 ? 0.726 7.742 17 1 96.75 201 THR A N 1
ATOM 1542 C CA . THR A 1 201 ? 1.969 7.203 16.453 1 96.75 201 THR A CA 1
ATOM 1543 C C . THR A 1 201 ? 1.772 6.727 15.023 1 96.75 201 THR A C 1
ATOM 1545 O O . THR A 1 201 ? 0.655 6.395 14.617 1 96.75 201 THR A O 1
ATOM 1548 N N . PRO A 1 202 ? 2.807 6.75 14.102 1 94.5 202 PRO A N 1
ATOM 1549 C CA . PRO A 1 202 ? 2.717 6.363 12.688 1 94.5 202 PRO A CA 1
ATOM 1550 C C . PRO A 1 202 ? 2.182 4.945 12.5 1 94.5 202 PRO A C 1
ATOM 1552 O O . PRO A 1 202 ? 1.673 4.613 11.422 1 94.5 202 PRO A O 1
ATOM 1555 N N . GLY A 1 203 ? 2.086 4.062 13.5 1 92.44 203 GLY A N 1
ATOM 1556 C CA . GLY A 1 203 ? 1.59 2.701 13.375 1 92.44 203 GLY A CA 1
ATOM 1557 C C . GLY A 1 203 ? 0.078 2.607 13.453 1 92.44 203 GLY A C 1
ATOM 1558 O O . GLY A 1 203 ? -0.504 1.579 13.109 1 92.44 203 GLY A O 1
ATOM 1559 N N . PHE A 1 204 ? -0.575 3.705 13.719 1 96.06 204 PHE A N 1
ATOM 1560 C CA . PHE A 1 204 ? -2.031 3.754 13.789 1 96.06 204 PHE A CA 1
ATOM 1561 C C . PHE A 1 204 ? -2.629 3.963 12.398 1 96.06 204 PHE A C 1
ATOM 1563 O O . PHE A 1 204 ? -1.917 3.896 11.398 1 96.06 204 PHE A O 1
ATOM 1570 N N . GLU A 1 205 ? -3.943 4.062 12.344 1 97 205 GLU A N 1
ATOM 1571 C CA . GLU A 1 205 ? -4.648 4.309 11.094 1 97 205 GLU A CA 1
ATOM 1572 C C . GLU A 1 205 ? -4.184 5.609 10.445 1 97 205 GLU A C 1
ATOM 1574 O O . GLU A 1 205 ? -3.766 6.539 11.133 1 97 205 GLU A O 1
ATOM 1579 N N . PRO A 1 206 ? -4.234 5.738 9.148 1 97.19 206 PRO A N 1
ATOM 1580 C CA . PRO A 1 206 ? -3.725 6.902 8.422 1 97.19 206 PRO A CA 1
ATOM 1581 C C . PRO A 1 206 ? -4.359 8.211 8.883 1 97.19 206 PRO A C 1
ATOM 1583 O O . PRO A 1 206 ? -5.586 8.305 8.977 1 97.19 206 PRO A O 1
ATOM 1586 N N . LEU A 1 207 ? -3.604 9.102 9.234 1 98.31 207 LEU A N 1
ATOM 1587 C CA . LEU A 1 207 ? -3.922 10.469 9.641 1 98.31 207 LEU A CA 1
ATOM 1588 C C . LEU A 1 207 ? -2.754 11.406 9.344 1 98.31 207 LEU A C 1
ATOM 1590 O O . LEU A 1 207 ? -1.616 11.125 9.727 1 98.31 207 LEU A O 1
ATOM 1594 N N . GLU A 1 208 ? -3.039 12.477 8.633 1 98.12 208 GLU A N 1
ATOM 1595 C CA . GLU A 1 20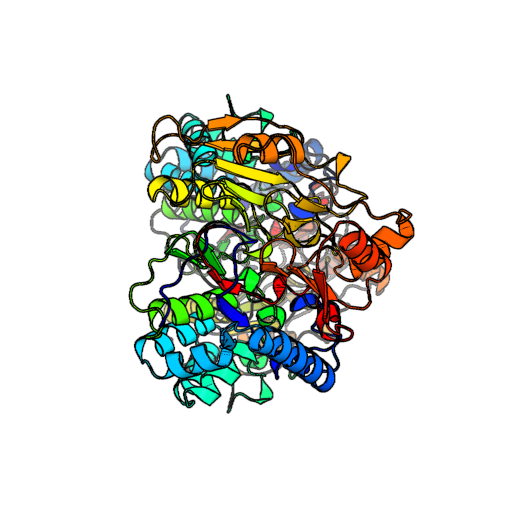8 ? -1.987 13.438 8.328 1 98.12 208 GLU A CA 1
ATOM 1596 C C . GLU A 1 208 ? -2.297 14.812 8.922 1 98.12 208 GLU A C 1
ATOM 1598 O O . GLU A 1 208 ? -3.463 15.195 9.031 1 98.12 208 GLU A O 1
ATOM 1603 N N . GLY A 1 209 ? -1.293 15.508 9.234 1 98.31 209 GLY A N 1
ATOM 1604 C CA . GLY A 1 209 ? -1.426 16.766 9.961 1 98.31 209 GLY A CA 1
ATOM 1605 C C . GLY A 1 209 ? -2.154 17.828 9.172 1 98.31 209 GLY A C 1
ATOM 1606 O O . GLY A 1 209 ? -2.82 18.688 9.758 1 98.31 209 GLY A O 1
ATOM 1607 N N . GLY A 1 210 ? -2.029 17.766 7.855 1 97.62 210 GLY A N 1
ATOM 1608 C CA . GLY A 1 210 ? -2.729 18.734 7.027 1 97.62 210 GLY A CA 1
ATOM 1609 C C . GLY A 1 210 ? -4.238 18.641 7.152 1 97.62 210 GLY A C 1
ATOM 1610 O O . GLY A 1 210 ? -4.953 19.578 6.781 1 97.62 210 GLY A O 1
ATOM 1611 N N . ASP A 1 211 ? -4.672 17.578 7.742 1 98.19 211 ASP A N 1
ATOM 1612 C CA . ASP A 1 211 ? -6.105 17.359 7.883 1 98.19 211 ASP A CA 1
ATOM 1613 C C . ASP A 1 211 ? -6.586 17.719 9.281 1 98.19 211 ASP A C 1
ATOM 1615 O O . ASP A 1 211 ? -7.781 17.625 9.578 1 98.19 211 ASP A O 1
ATOM 1619 N N . VAL A 1 212 ? -5.715 18.094 10.164 1 98.81 212 VAL A N 1
ATOM 1620 C CA . VAL A 1 212 ? -6.074 18.391 11.547 1 98.81 212 VAL A CA 1
ATOM 1621 C C . VAL A 1 212 ? -6.086 19.906 11.773 1 98.81 212 VAL A C 1
ATOM 1623 O O . VAL A 1 212 ? -5.047 20.562 11.664 1 98.81 212 VAL A O 1
ATOM 1626 N N . LEU A 1 213 ? -7.199 20.438 12.078 1 98.69 213 LEU A N 1
ATOM 1627 C CA . LEU A 1 213 ? -7.332 21.859 12.398 1 98.69 213 LEU A CA 1
ATOM 1628 C C . LEU A 1 213 ? -7.75 22.047 13.852 1 98.69 213 LEU A C 1
ATOM 1630 O O . LEU A 1 213 ? -8.789 21.547 14.273 1 98.69 213 LEU A O 1
ATOM 1634 N N . LEU A 1 214 ? -6.949 22.719 14.586 1 98.69 214 LEU A N 1
ATOM 1635 C CA . LEU A 1 214 ? -7.332 23.125 15.938 1 98.69 214 LEU A CA 1
ATOM 1636 C C . LEU A 1 214 ? -8.219 24.375 15.898 1 98.69 214 LEU A C 1
ATOM 1638 O O . LEU A 1 214 ? -7.719 25.5 15.961 1 98.69 214 LEU A O 1
ATOM 1642 N N . LEU A 1 215 ? -9.484 24.172 15.883 1 98.5 215 LEU A N 1
ATOM 1643 C CA . LEU A 1 215 ? -10.43 25.266 15.672 1 98.5 215 LEU A CA 1
ATOM 1644 C C . LEU A 1 215 ? -10.484 26.172 16.906 1 98.5 215 LEU A C 1
ATOM 1646 O O . LEU A 1 215 ? -10.531 27.391 16.766 1 98.5 215 LEU A O 1
ATOM 1650 N N . ALA A 1 216 ? -10.523 25.594 18.047 1 97.94 216 ALA A N 1
ATOM 1651 C CA . ALA A 1 216 ? -10.57 26.219 19.375 1 97.94 216 ALA A CA 1
ATOM 1652 C C . ALA A 1 216 ? -10.125 25.234 20.453 1 97.94 216 ALA A C 1
ATOM 1654 O O . ALA A 1 216 ? -10 24.031 20.188 1 97.94 216 ALA A O 1
ATOM 1655 N N . PRO A 1 217 ? -9.766 25.797 21.641 1 97.88 217 PRO A N 1
ATOM 1656 C CA . PRO A 1 217 ? -9.43 24.844 22.703 1 97.88 217 PRO A CA 1
ATOM 1657 C C . PRO A 1 217 ? -10.5 23.766 22.891 1 97.88 217 PRO A C 1
ATOM 1659 O O . PRO A 1 217 ? -11.664 24.078 23.125 1 97.88 217 PRO A O 1
ATOM 1662 N N . GLY A 1 218 ? -10.086 22.547 22.672 1 97.81 218 GLY A N 1
ATOM 1663 C CA . GLY A 1 218 ? -10.977 21.406 22.906 1 97.81 218 GLY A CA 1
ATOM 1664 C C . GLY A 1 218 ? -11.781 21.031 21.672 1 97.81 218 GLY A C 1
ATOM 1665 O O . GLY A 1 218 ? -12.547 20.062 21.703 1 97.81 218 GLY A O 1
ATOM 1666 N N . THR A 1 219 ? -11.688 21.75 20.609 1 98.62 219 THR A N 1
ATOM 1667 C CA . THR A 1 219 ? -12.43 21.469 19.375 1 98.62 219 THR A CA 1
ATOM 1668 C C . THR A 1 219 ? -11.477 21.281 18.203 1 98.62 219 THR A C 1
ATOM 1670 O O . THR A 1 219 ? -10.734 22.203 17.844 1 98.62 219 THR A O 1
ATOM 1673 N N . ILE A 1 220 ? -11.531 20.094 17.594 1 98.81 220 ILE A N 1
ATOM 1674 C CA . ILE A 1 220 ? -10.648 19.75 16.484 1 98.81 220 ILE A CA 1
ATOM 1675 C C . ILE A 1 220 ? -11.477 19.375 15.258 1 98.81 220 ILE A C 1
ATOM 1677 O O . ILE A 1 220 ? -12.5 18.688 15.383 1 98.81 220 ILE A O 1
ATOM 1681 N N . ALA A 1 221 ? -11.141 19.844 14.117 1 98.88 221 ALA A N 1
ATOM 1682 C CA . ALA A 1 221 ? -11.672 19.328 12.859 1 98.88 221 ALA A CA 1
ATOM 1683 C C . ALA A 1 221 ? -10.648 18.438 12.156 1 98.88 221 ALA A C 1
ATOM 1685 O O . ALA A 1 221 ? -9.453 18.75 12.148 1 98.88 221 ALA A O 1
ATOM 1686 N N . VAL A 1 222 ? -11.109 17.328 11.648 1 98.81 222 VAL A N 1
ATOM 1687 C CA . VAL A 1 222 ? -10.25 16.391 10.914 1 98.81 222 VAL A CA 1
ATOM 1688 C C . VAL A 1 222 ? -10.852 16.109 9.539 1 98.81 222 VAL A C 1
ATOM 1690 O O . VAL A 1 222 ? -11.953 15.562 9.438 1 98.81 222 VAL A O 1
ATOM 1693 N N . GLY A 1 223 ? -10.086 16.531 8.508 1 98 223 GLY A N 1
ATOM 1694 C CA . GLY A 1 223 ? -10.484 16.172 7.156 1 98 223 GLY A CA 1
ATOM 1695 C C . GLY A 1 223 ? -10.273 14.695 6.855 1 98 223 GLY A C 1
ATOM 1696 O O . GLY A 1 223 ? -9.266 14.109 7.258 1 98 223 GLY A O 1
ATOM 1697 N N . VAL A 1 224 ? -11.258 14.023 6.219 1 96.69 224 VAL A N 1
ATOM 1698 C CA . VAL A 1 224 ? -11.117 12.625 5.82 1 96.69 224 VAL A CA 1
ATOM 1699 C C . VAL A 1 224 ? -11.273 12.5 4.309 1 96.69 224 VAL A C 1
ATOM 1701 O O . VAL A 1 224 ? -12.133 13.156 3.713 1 96.69 224 VAL A O 1
ATOM 1704 N N . GLY A 1 225 ? -10.391 11.773 3.758 1 92.44 225 GLY A N 1
ATOM 1705 C CA . GLY A 1 225 ? -10.336 11.547 2.322 1 92.44 225 GLY A CA 1
ATOM 1706 C C . GLY A 1 225 ? -9.258 10.555 1.912 1 92.44 225 GLY A C 1
ATOM 1707 O O . GLY A 1 225 ? -9.203 9.445 2.434 1 92.44 225 GLY A O 1
ATOM 1708 N N . GLU A 1 226 ? -8.398 10.938 1.071 1 87 226 GLU A N 1
ATOM 1709 C CA . GLU A 1 226 ? -7.363 10.062 0.528 1 87 226 GLU A CA 1
ATOM 1710 C C . GLU A 1 226 ? -6.238 9.852 1.536 1 87 226 GLU A C 1
ATOM 1712 O O . GLU A 1 226 ? -5.719 8.742 1.67 1 87 226 GLU A O 1
ATOM 1717 N N . ARG A 1 227 ? -5.902 10.938 2.264 1 94.25 227 ARG A N 1
ATOM 1718 C CA . ARG A 1 227 ? -4.688 10.898 3.074 1 94.25 227 ARG A CA 1
ATOM 1719 C C . ARG A 1 227 ? -5.012 10.562 4.527 1 94.25 227 ARG A C 1
ATOM 1721 O O . ARG A 1 227 ? -4.141 10.102 5.266 1 94.25 227 ARG A O 1
ATOM 1728 N N . THR A 1 228 ? -6.168 10.867 4.938 1 97.06 228 THR A N 1
ATOM 1729 C CA . THR A 1 228 ? -6.68 10.539 6.266 1 97.06 228 THR A CA 1
ATOM 1730 C C . THR A 1 228 ? -7.957 9.711 6.168 1 97.06 228 THR A C 1
ATOM 1732 O O . THR A 1 228 ? -8.875 10.07 5.43 1 97.06 228 THR A O 1
ATOM 1735 N N . THR A 1 229 ? -8.008 8.602 6.945 1 96.44 229 THR A N 1
ATOM 1736 C CA . THR A 1 229 ? -9.18 7.734 6.906 1 96.44 229 THR A CA 1
ATOM 1737 C C . THR A 1 229 ? -10.133 8.055 8.055 1 96.44 229 THR A C 1
ATOM 1739 O O . THR A 1 229 ? -9.719 8.648 9.055 1 96.44 229 THR A O 1
ATOM 1742 N N . PRO A 1 230 ? -11.438 7.637 7.914 1 97.12 230 PRO A N 1
ATOM 1743 C CA . PRO A 1 230 ? -12.352 7.762 9.055 1 97.12 230 PRO A CA 1
ATOM 1744 C C . PRO A 1 230 ? -11.836 7.062 10.305 1 97.12 230 PRO A C 1
ATOM 1746 O O . PRO A 1 230 ? -11.961 7.598 11.414 1 97.12 230 PRO A O 1
ATOM 1749 N N . ALA A 1 231 ? -11.219 5.957 10.133 1 97.25 231 ALA A N 1
ATOM 1750 C CA . ALA A 1 231 ? -10.648 5.223 11.258 1 97.25 231 ALA A CA 1
ATOM 1751 C C . ALA A 1 231 ? -9.516 6.008 11.914 1 97.25 231 ALA A C 1
ATOM 1753 O O . ALA A 1 231 ? -9.336 5.953 13.133 1 97.25 231 ALA A O 1
ATOM 1754 N N . GLY A 1 232 ? -8.719 6.668 11.062 1 98.12 232 GLY A N 1
ATOM 1755 C CA . GLY A 1 232 ? -7.688 7.535 11.609 1 98.12 232 GLY A CA 1
ATOM 1756 C C . GLY A 1 232 ? -8.242 8.672 12.438 1 98.12 232 GLY A C 1
ATOM 1757 O O . GLY A 1 232 ? -7.707 8.992 13.5 1 98.12 232 GLY A O 1
ATOM 1758 N N . ALA A 1 233 ? -9.297 9.273 11.938 1 98.38 233 ALA A N 1
ATOM 1759 C CA . ALA A 1 233 ? -9.969 10.328 12.695 1 98.38 233 ALA A CA 1
ATOM 1760 C C . ALA A 1 233 ? -10.523 9.789 14.008 1 98.38 233 ALA A C 1
ATOM 1762 O O . ALA A 1 233 ? -10.414 10.453 15.047 1 98.38 233 ALA A O 1
ATOM 1763 N N . GLU A 1 234 ? -11.117 8.633 13.969 1 97.5 234 GLU A N 1
ATOM 1764 C CA . GLU A 1 234 ? -11.625 7.98 15.172 1 97.5 234 GLU A CA 1
ATOM 1765 C C . GLU A 1 234 ? -10.508 7.746 16.188 1 97.5 234 GLU A C 1
ATOM 1767 O O . GLU A 1 234 ? -10.672 8.008 17.375 1 97.5 234 GLU A O 1
ATOM 1772 N N . ARG A 1 235 ? -9.383 7.238 15.695 1 97.5 235 ARG A N 1
ATOM 1773 C CA . ARG A 1 235 ? -8.242 6.965 16.562 1 97.5 235 ARG A CA 1
ATOM 1774 C C . ARG A 1 235 ? -7.746 8.242 17.234 1 97.5 235 ARG A C 1
ATOM 1776 O O . ARG A 1 235 ? -7.465 8.258 18.422 1 97.5 235 ARG A O 1
ATOM 1783 N N . LEU A 1 236 ? -7.648 9.312 16.438 1 98.31 236 LEU A N 1
ATOM 1784 C CA . LEU A 1 236 ? -7.242 10.586 17.016 1 98.31 236 LEU A CA 1
ATOM 1785 C C . LEU A 1 236 ? -8.219 11.039 18.094 1 98.31 236 LEU A C 1
ATOM 1787 O O . LEU A 1 236 ? -7.809 11.469 19.172 1 98.31 236 LEU A O 1
ATOM 1791 N N . ALA A 1 237 ? -9.484 10.953 17.797 1 98.19 237 ALA A N 1
ATOM 1792 C CA . ALA A 1 237 ? -10.516 11.367 18.75 1 98.19 237 ALA A CA 1
ATOM 1793 C C . ALA A 1 237 ? -10.398 10.602 20.062 1 98.19 237 ALA A C 1
ATOM 1795 O O . ALA A 1 237 ? -10.383 11.195 21.141 1 98.19 237 ALA A O 1
ATOM 1796 N N . ARG A 1 238 ? -10.281 9.328 19.953 1 96.75 238 ARG A N 1
ATOM 1797 C CA . ARG A 1 238 ? -10.188 8.484 21.141 1 96.75 238 ARG A CA 1
ATOM 1798 C C . ARG A 1 238 ? -8.977 8.867 22 1 96.75 238 ARG A C 1
ATOM 1800 O O . ARG A 1 238 ? -9.086 9 23.219 1 96.75 238 ARG A O 1
ATOM 1807 N N . GLN A 1 239 ? -7.848 9.008 21.328 1 97.12 239 GLN A N 1
ATOM 1808 C CA . GLN A 1 239 ? -6.625 9.367 22.031 1 97.12 239 GLN A CA 1
ATOM 1809 C C . GLN A 1 239 ? -6.75 10.742 22.688 1 97.12 239 GLN A C 1
ATOM 1811 O O . GLN A 1 239 ? -6.344 10.93 23.828 1 97.12 239 GLN A O 1
ATOM 1816 N N . ALA A 1 240 ? -7.289 11.664 21.953 1 97.88 240 ALA A N 1
ATOM 1817 C CA . ALA A 1 240 ? -7.414 13.031 22.453 1 97.88 240 ALA A CA 1
ATOM 1818 C C . ALA A 1 240 ? -8.383 13.102 23.625 1 97.88 240 ALA A C 1
ATOM 1820 O O . ALA A 1 240 ? -8.117 13.781 24.625 1 97.88 240 ALA A O 1
ATOM 1821 N N . PHE A 1 241 ? -9.508 12.398 23.531 1 97.69 241 PHE A N 1
ATOM 1822 C CA . PHE A 1 241 ? -10.508 12.406 24.594 1 97.69 241 PHE A CA 1
ATOM 1823 C C . PHE A 1 241 ? -9.953 11.773 25.859 1 97.69 241 PHE A C 1
ATOM 1825 O O . PHE A 1 241 ? -10.125 12.305 26.953 1 97.69 241 PHE A O 1
ATOM 1832 N N . SER A 1 242 ? -9.297 10.664 25.703 1 96.75 242 SER A N 1
ATOM 1833 C CA . SER A 1 242 ? -8.773 9.93 26.844 1 96.75 242 SER A CA 1
ATOM 1834 C C . SER A 1 242 ? -7.723 10.758 27.594 1 96.75 242 SER A C 1
ATOM 1836 O O . SER A 1 242 ? -7.508 10.562 28.781 1 96.75 242 SER A O 1
ATOM 1838 N N . ARG A 1 243 ? -7.168 11.773 26.938 1 96.44 243 ARG A N 1
ATOM 1839 C CA . ARG A 1 243 ? -6.078 12.555 27.516 1 96.44 243 ARG A CA 1
ATOM 1840 C C . ARG A 1 243 ? -6.543 13.969 27.859 1 96.44 243 ARG A C 1
ATOM 1842 O O . ARG A 1 243 ? -5.742 14.805 28.281 1 96.44 243 ARG A O 1
ATOM 1849 N N . GLY A 1 244 ? -7.75 14.234 27.562 1 96.38 244 GLY A N 1
ATOM 1850 C CA . GLY A 1 244 ? -8.312 15.539 27.875 1 96.38 244 GLY A CA 1
ATOM 1851 C C . GLY A 1 244 ? -7.84 16.641 26.953 1 96.38 244 GLY A C 1
ATOM 1852 O O . GLY A 1 244 ? -7.824 17.812 27.328 1 96.38 244 GLY A O 1
ATOM 1853 N N . LEU A 1 245 ? -7.438 16.25 25.719 1 97.56 245 LEU A N 1
ATOM 1854 C CA . LEU A 1 245 ? -6.902 17.203 24.766 1 97.56 245 LEU A CA 1
ATOM 1855 C C . LEU A 1 245 ? -8.023 17.828 23.938 1 97.56 245 LEU A C 1
ATOM 1857 O O . LEU A 1 245 ? -7.844 18.891 23.344 1 97.56 245 LEU A O 1
ATOM 1861 N N . ALA A 1 246 ? -9.148 17.125 23.875 1 97.75 246 ALA A N 1
ATOM 1862 C CA . ALA A 1 246 ? -10.297 17.609 23.109 1 97.75 246 ALA A CA 1
ATOM 1863 C C . ALA A 1 246 ? -11.602 17.062 23.688 1 97.75 246 ALA A C 1
ATOM 1865 O O . ALA A 1 246 ? -11.602 16.047 24.391 1 97.75 246 ALA A O 1
ATOM 1866 N N . GLU A 1 247 ? -12.641 17.766 23.375 1 97.44 247 GLU A N 1
ATOM 1867 C CA . GLU A 1 247 ? -13.977 17.344 23.766 1 97.44 247 GLU A CA 1
ATOM 1868 C C . GLU A 1 247 ? -14.82 16.969 22.547 1 97.44 247 GLU A C 1
ATOM 1870 O O . GLU A 1 247 ? -15.734 16.156 22.656 1 97.44 247 GLU A O 1
ATOM 1875 N N . THR A 1 248 ? -14.555 17.594 21.484 1 98.5 248 THR A N 1
ATOM 1876 C CA . THR A 1 248 ? -15.281 17.359 20.234 1 98.5 248 THR A CA 1
ATOM 1877 C C . THR A 1 248 ? -14.32 17.281 19.047 1 98.5 248 THR A C 1
ATOM 1879 O O . THR A 1 248 ? -13.438 18.125 18.906 1 98.5 248 THR A O 1
ATOM 1882 N N . VAL A 1 249 ? -14.453 16.25 18.266 1 98.81 249 VAL A N 1
ATOM 1883 C CA . VAL A 1 249 ? -13.75 16.141 17 1 98.81 249 VAL A CA 1
ATOM 1884 C C . VAL A 1 249 ? -14.75 16.141 15.844 1 98.81 249 VAL A C 1
ATOM 1886 O O . VAL A 1 249 ? -15.648 15.305 15.797 1 98.81 249 VAL A O 1
ATOM 1889 N N . LEU A 1 250 ? -14.664 17.125 14.984 1 98.88 250 LEU A N 1
ATOM 1890 C CA . LEU A 1 250 ? -15.5 17.203 13.789 1 98.88 250 LEU A CA 1
ATOM 1891 C C . LEU A 1 250 ? -14.836 16.5 12.609 1 98.88 250 LEU A C 1
ATOM 1893 O O . LEU A 1 250 ? -13.781 16.938 12.141 1 98.88 250 LEU A O 1
ATOM 1897 N N . VAL A 1 251 ? -15.414 15.406 12.148 1 98.81 251 VAL A N 1
ATOM 1898 C CA . VAL A 1 251 ? -14.922 14.711 10.969 1 98.81 251 VAL A CA 1
ATOM 1899 C C . VAL A 1 251 ? -15.531 15.32 9.711 1 98.81 251 VAL A C 1
ATOM 1901 O O . VAL A 1 251 ? -16.75 15.367 9.562 1 98.81 251 VAL A O 1
ATOM 1904 N N . VAL A 1 252 ? -14.672 15.758 8.773 1 98.25 252 VAL A N 1
ATOM 1905 C CA . VAL A 1 252 ? -15.109 16.516 7.605 1 98.25 252 VAL A CA 1
ATOM 1906 C C . VAL A 1 252 ? -14.672 15.789 6.332 1 98.25 252 VAL A C 1
ATOM 1908 O O . VAL A 1 252 ? -13.531 15.922 5.898 1 98.25 252 VAL A O 1
ATOM 1911 N N . PRO A 1 253 ? -15.602 15.094 5.637 1 96.12 253 PRO A N 1
ATOM 1912 C CA . PRO A 1 253 ? -15.234 14.469 4.363 1 96.12 253 PRO A CA 1
ATOM 1913 C C . PRO A 1 253 ? -14.883 15.484 3.285 1 96.12 253 PRO A C 1
ATOM 1915 O O . PRO A 1 253 ? -15.594 16.469 3.102 1 96.12 253 PRO A O 1
ATOM 1918 N N . ILE A 1 254 ? -13.773 15.25 2.686 1 91.94 254 ILE A N 1
ATOM 1919 C CA . ILE A 1 254 ? -13.336 16.109 1.593 1 91.94 254 ILE A CA 1
ATOM 1920 C C . ILE A 1 254 ? -13.188 15.289 0.314 1 91.94 254 ILE A C 1
ATOM 1922 O 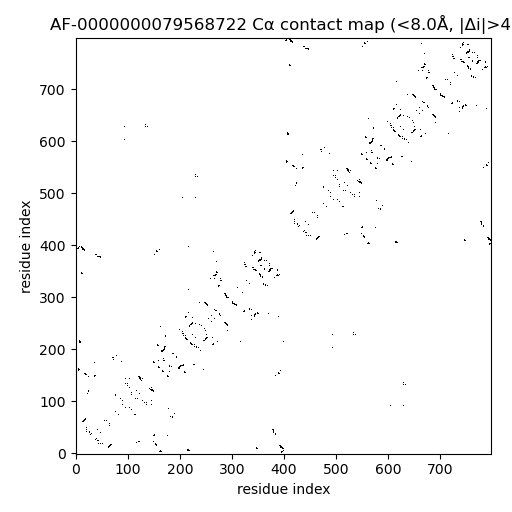O . ILE A 1 254 ? -12.742 14.141 0.357 1 91.94 254 ILE A O 1
ATOM 1926 N N . ALA A 1 255 ? -13.75 15.773 -0.768 1 80 255 ALA A N 1
ATOM 1927 C CA . ALA A 1 255 ? -13.602 15.086 -2.047 1 80 255 ALA A CA 1
ATOM 1928 C C . ALA A 1 255 ? -12.148 15.109 -2.516 1 80 255 ALA A C 1
ATOM 1930 O O . ALA A 1 255 ? -11.461 16.125 -2.381 1 80 255 ALA A O 1
ATOM 1931 N N . GLN A 1 256 ? -11.742 13.992 -2.883 1 67.94 256 GLN A N 1
ATOM 1932 C CA . GLN A 1 256 ? -10.336 13.891 -3.26 1 67.94 256 GLN A CA 1
ATOM 1933 C C . GLN A 1 256 ? -10.109 14.406 -4.676 1 67.94 256 GLN A C 1
ATOM 1935 O O . GLN A 1 256 ? -10.859 14.062 -5.594 1 67.94 256 GLN A O 1
ATOM 1940 N N . ASP A 1 257 ? -9.289 15.305 -4.793 1 70 257 ASP A N 1
ATOM 1941 C CA . ASP A 1 257 ? -8.688 15.805 -6.023 1 70 257 ASP A CA 1
ATOM 1942 C C . ASP A 1 257 ? -7.273 16.328 -5.773 1 70 257 ASP A C 1
ATOM 1944 O O . ASP A 1 257 ? -6.859 16.484 -4.625 1 70 257 ASP A O 1
ATOM 1948 N N . ARG A 1 258 ? -6.512 16.375 -6.816 1 59.94 258 ARG A N 1
ATOM 1949 C CA . ARG A 1 258 ? -5.121 16.797 -6.684 1 59.94 258 ARG A CA 1
ATOM 1950 C C . ARG A 1 258 ? -5.023 18.172 -6.016 1 59.94 258 ARG A C 1
ATOM 1952 O O . ARG A 1 258 ? -4.086 18.422 -5.262 1 59.94 258 ARG A O 1
ATOM 1959 N N . ALA A 1 259 ? -6.012 18.953 -6.246 1 60.19 259 ALA A N 1
ATOM 1960 C CA . ALA A 1 259 ? -5.98 20.312 -5.699 1 60.19 259 ALA A CA 1
ATOM 1961 C C . ALA A 1 259 ? -6.574 20.344 -4.293 1 60.19 259 ALA A C 1
ATOM 1963 O O . ALA A 1 259 ? -6.559 21.391 -3.637 1 60.19 259 ALA A O 1
ATOM 1964 N N . GLN A 1 260 ? -7.074 19.203 -3.881 1 72.12 260 GLN A N 1
ATOM 1965 C CA . GLN A 1 260 ? -7.691 19.094 -2.562 1 72.12 260 GLN A CA 1
ATOM 1966 C C . GLN A 1 260 ? -7.293 17.781 -1.881 1 72.12 260 GLN A C 1
ATOM 1968 O O . GLN A 1 260 ? -8.047 16.812 -1.901 1 72.12 260 GLN A O 1
ATOM 1973 N N . MET A 1 261 ? -6.152 17.859 -1.202 1 80.19 261 MET A N 1
ATOM 1974 C CA . MET A 1 261 ? -5.676 16.609 -0.635 1 80.19 261 MET A CA 1
ATOM 1975 C C . MET A 1 261 ? -5.918 16.562 0.87 1 80.19 261 MET A C 1
ATOM 1977 O O . MET A 1 261 ? -6.152 15.492 1.434 1 80.19 261 MET A O 1
ATOM 1981 N N . HIS A 1 262 ? -5.746 17.75 1.516 1 92.62 262 HIS A N 1
ATOM 1982 C CA . HIS A 1 262 ? -5.973 17.859 2.951 1 92.62 262 HIS A CA 1
ATOM 1983 C C . HIS A 1 262 ? -7.008 18.938 3.258 1 92.62 262 HIS A C 1
ATOM 1985 O O . HIS A 1 262 ? -7.324 19.766 2.398 1 92.62 262 HIS A O 1
ATOM 1991 N N . LEU A 1 263 ? -7.512 18.891 4.438 1 96.25 263 LEU A N 1
ATOM 1992 C CA . LEU A 1 263 ? -8.5 19.875 4.883 1 96.25 263 LEU A CA 1
ATOM 1993 C C . LEU A 1 263 ? -7.926 21.281 4.82 1 96.25 263 LEU A C 1
ATOM 1995 O O . LEU A 1 263 ? -8.609 22.219 4.406 1 96.25 263 LEU A O 1
ATOM 1999 N N . ASP A 1 264 ? -6.664 21.438 5.094 1 96.06 264 ASP A N 1
ATOM 2000 C CA . ASP A 1 264 ? -6.082 22.766 5.16 1 96.06 264 ASP A CA 1
ATOM 2001 C C . ASP A 1 264 ? -5.812 23.328 3.764 1 96.06 264 ASP A C 1
ATOM 2003 O O . ASP A 1 264 ? -5.484 24.5 3.607 1 96.06 264 ASP A O 1
ATOM 2007 N N . THR A 1 265 ? -5.949 22.5 2.758 1 92.94 265 THR A N 1
ATOM 2008 C CA . THR A 1 265 ? -5.812 23.016 1.399 1 92.94 265 THR A CA 1
ATOM 2009 C C . THR A 1 265 ? -7.094 23.719 0.95 1 92.94 265 THR A C 1
ATOM 2011 O O . THR A 1 265 ? -7.074 24.516 0.019 1 92.94 265 THR A O 1
ATOM 2014 N N . VAL A 1 266 ? -8.188 23.438 1.681 1 93.5 266 VAL A N 1
ATOM 2015 C CA . VAL A 1 266 ? -9.438 24.016 1.219 1 93.5 266 VAL A CA 1
ATOM 2016 C C . VAL A 1 266 ? -9.961 25.016 2.254 1 93.5 266 VAL A C 1
ATOM 2018 O O . VAL A 1 266 ? -10.828 25.844 1.95 1 93.5 266 VAL A O 1
ATOM 2021 N N . CYS A 1 267 ? -9.477 24.938 3.443 1 94.69 267 CYS A N 1
ATOM 2022 C CA . CYS A 1 267 ? -9.922 25.922 4.422 1 94.69 267 CYS A CA 1
ATOM 2023 C C . CYS A 1 267 ? -8.922 26.047 5.562 1 94.69 267 CYS A C 1
ATOM 2025 O O . CYS A 1 267 ? -8.336 25.047 5.992 1 94.69 267 CYS A O 1
ATOM 2027 N N . THR A 1 268 ? -8.688 27.234 6.098 1 97.38 268 THR A N 1
ATOM 2028 C CA . THR A 1 268 ? -7.844 27.531 7.25 1 97.38 268 THR A CA 1
ATOM 2029 C C . THR A 1 268 ? -8.445 28.641 8.086 1 97.38 268 THR A C 1
ATOM 2031 O O . THR A 1 268 ? -9.258 29.438 7.594 1 97.38 268 THR A O 1
ATOM 2034 N N . MET A 1 269 ? -8.109 28.672 9.32 1 97.88 269 MET A N 1
ATOM 2035 C CA . MET A 1 269 ? -8.539 29.734 10.227 1 97.88 269 MET A CA 1
ATOM 2036 C C . MET A 1 269 ? -7.656 30.969 10.078 1 97.88 269 MET A C 1
ATOM 2038 O O . MET A 1 269 ? -6.438 30.844 9.938 1 97.88 269 MET A O 1
ATOM 2042 N N . VAL A 1 270 ? -8.305 32.156 10.141 1 98.06 270 VAL A N 1
ATOM 2043 C CA . VAL A 1 270 ? -7.535 33.375 10.031 1 98.06 270 VAL A CA 1
ATOM 2044 C C . VAL A 1 270 ? -7.832 34.281 11.219 1 98.06 270 VAL A C 1
ATOM 2046 O O . VAL A 1 270 ? -7.188 35.344 11.398 1 98.06 270 VAL A O 1
ATOM 2049 N N . ASP A 1 271 ? -8.781 33.969 11.969 1 98 271 ASP A N 1
ATOM 2050 C CA . ASP A 1 271 ? -9.164 34.594 13.219 1 98 271 ASP A CA 1
ATOM 2051 C C . ASP A 1 271 ? -9.875 33.625 14.148 1 98 271 ASP A C 1
ATOM 2053 O O . ASP A 1 271 ? -10.055 32.469 13.805 1 98 271 ASP A O 1
ATOM 2057 N N . ARG A 1 272 ? -10.242 34.094 15.359 1 97.06 272 ARG A N 1
ATOM 2058 C CA . ARG A 1 272 ? -10.859 33.25 16.375 1 97.06 272 ARG A CA 1
ATOM 2059 C C . ARG A 1 272 ? -12.164 32.625 15.859 1 97.06 272 ARG A C 1
ATOM 2061 O O . ARG A 1 272 ? -12.516 31.516 16.219 1 97.06 272 ARG A O 1
ATOM 2068 N N . ASP A 1 273 ? -12.852 33.406 15.016 1 96.62 273 ASP A N 1
ATOM 2069 C CA . ASP A 1 273 ? -14.141 32.969 14.516 1 96.62 273 ASP A CA 1
ATOM 2070 C C . ASP A 1 273 ? -14.258 33.156 13.008 1 96.62 273 ASP A C 1
ATOM 2072 O O . ASP A 1 273 ? -15.344 33.438 12.5 1 96.62 273 ASP A O 1
ATOM 2076 N N . ALA A 1 274 ? -13.102 33.094 12.297 1 97.06 274 ALA A N 1
ATOM 2077 C CA . ALA A 1 274 ? -13.141 33.344 10.859 1 97.06 274 ALA A CA 1
ATOM 2078 C C . ALA A 1 274 ? -12.266 32.375 10.102 1 97.06 274 ALA A C 1
ATOM 2080 O O . ALA A 1 274 ? -11.18 32 10.562 1 97.06 274 ALA A O 1
ATOM 2081 N N . MET A 1 275 ? -12.766 32.031 8.93 1 97 275 MET A N 1
ATOM 2082 C CA . MET A 1 275 ? -12.062 31.109 8.055 1 97 275 MET A CA 1
ATOM 2083 C C . MET A 1 275 ? -12.031 31.625 6.625 1 97 275 MET A C 1
ATOM 2085 O O . MET A 1 275 ? -12.906 32.406 6.215 1 97 275 MET A O 1
ATOM 2089 N N . ILE A 1 276 ? -11.008 31.266 5.988 1 95.75 276 ILE A N 1
ATOM 2090 C CA . ILE A 1 276 ? -11.039 31.312 4.527 1 95.75 276 ILE A CA 1
ATOM 2091 C C . ILE A 1 276 ? -11.297 29.906 3.969 1 95.75 276 ILE A C 1
ATOM 2093 O O . ILE A 1 276 ? -10.727 28.938 4.457 1 95.75 276 ILE A O 1
ATOM 2097 N N . ILE A 1 277 ? -12.227 29.797 3.029 1 94.69 277 ILE A N 1
ATOM 2098 C CA . ILE A 1 277 ? -12.648 28.516 2.471 1 94.69 277 ILE A CA 1
ATOM 2099 C C . ILE A 1 277 ? -12.703 28.609 0.948 1 94.69 277 ILE A C 1
ATOM 2101 O O . ILE A 1 277 ? -13.133 29.625 0.4 1 94.69 277 ILE A O 1
ATOM 2105 N N . TYR A 1 278 ? -12.211 27.562 0.321 1 92.62 278 TYR A N 1
ATOM 2106 C CA . TYR A 1 278 ? -12.414 27.453 -1.119 1 92.62 278 TYR A CA 1
ATOM 2107 C C . TYR A 1 278 ? -13.891 27.641 -1.478 1 92.62 278 TYR A C 1
ATOM 2109 O O . TYR A 1 278 ? -14.727 26.812 -1.119 1 92.62 278 TYR A O 1
ATOM 2117 N N . PRO A 1 279 ? -14.227 28.641 -2.219 1 89.5 279 PRO A N 1
ATOM 2118 C CA . PRO A 1 279 ? -15.625 29.031 -2.396 1 89.5 279 PRO A CA 1
ATOM 2119 C C . PRO A 1 279 ? -16.453 27.953 -3.111 1 89.5 279 PRO A C 1
ATOM 2121 O O . PRO A 1 279 ? -17.641 27.797 -2.834 1 89.5 279 PRO A O 1
ATOM 2124 N N . ASN A 1 280 ? -15.859 27.188 -3.994 1 87.69 280 ASN A N 1
ATOM 2125 C CA . ASN A 1 280 ? -16.594 26.219 -4.809 1 87.69 280 ASN A CA 1
ATOM 2126 C C . ASN A 1 280 ? -17.125 25.078 -3.963 1 87.69 280 ASN A C 1
ATOM 2128 O O . ASN A 1 280 ? -18 24.328 -4.406 1 87.69 280 ASN A O 1
ATOM 2132 N N . ILE A 1 281 ? -16.656 24.969 -2.658 1 88.12 281 ILE A N 1
ATOM 2133 C CA . ILE A 1 281 ? -17.094 23.797 -1.897 1 88.12 281 ILE A CA 1
ATOM 2134 C C . ILE A 1 281 ? -17.672 24.25 -0.555 1 88.12 281 ILE A C 1
ATOM 2136 O O . ILE A 1 281 ? -18.219 23.438 0.193 1 88.12 281 ILE A O 1
ATOM 2140 N N . ALA A 1 282 ? -17.625 25.438 -0.196 1 86.94 282 ALA A N 1
ATOM 2141 C CA . ALA A 1 282 ? -17.984 25.953 1.12 1 86.94 282 ALA A CA 1
ATOM 2142 C C . ALA A 1 282 ? -19.422 25.578 1.476 1 86.94 282 ALA A C 1
ATOM 2144 O O . ALA A 1 282 ? -19.703 25.141 2.598 1 86.94 282 ALA A O 1
ATOM 2145 N N . GLY A 1 283 ? -20.281 25.672 0.557 1 87.44 283 GLY A N 1
ATOM 2146 C CA . GLY A 1 283 ? -21.688 25.422 0.807 1 87.44 283 GLY A CA 1
ATOM 2147 C C . GLY A 1 283 ? -22.031 23.953 0.903 1 87.44 283 GLY A C 1
ATOM 2148 O O . GLY A 1 283 ? -23.109 23.594 1.402 1 87.44 283 GLY A O 1
ATOM 2149 N N . SER A 1 284 ? -21.141 23.125 0.505 1 91.38 284 SER A N 1
ATOM 2150 C CA . SER A 1 284 ? -21.469 21.703 0.446 1 91.38 284 SER A CA 1
ATOM 2151 C C . SER A 1 284 ? -20.703 20.906 1.506 1 91.38 284 SER A C 1
ATOM 2153 O O . SER A 1 284 ? -20.875 19.703 1.644 1 91.38 284 SER A O 1
ATOM 2155 N N . MET A 1 285 ? -19.859 21.594 2.271 1 95.12 285 MET A N 1
ATOM 2156 C CA . MET A 1 285 ? -19.078 20.906 3.293 1 95.12 285 MET A CA 1
ATOM 2157 C C . MET A 1 285 ? -19.969 20.453 4.449 1 95.12 285 MET A C 1
ATOM 2159 O O . MET A 1 285 ? -20.812 21.203 4.91 1 95.12 285 MET A O 1
ATOM 2163 N N . ILE A 1 286 ? -19.797 19.219 4.887 1 97.06 286 ILE A N 1
ATOM 2164 C CA . ILE A 1 286 ? -20.547 18.656 6.008 1 97.06 286 ILE A CA 1
ATOM 2165 C C . ILE A 1 286 ? -19.578 18.141 7.07 1 97.06 286 ILE A C 1
ATOM 2167 O O . ILE A 1 286 ? -18.375 18 6.812 1 97.06 286 ILE A O 1
ATOM 2171 N N . ALA A 1 287 ? -20.094 17.891 8.266 1 98.31 287 ALA A N 1
ATOM 2172 C CA . ALA A 1 287 ? -19.281 17.344 9.359 1 98.31 287 ALA A CA 1
ATOM 2173 C C . ALA A 1 287 ? -20.094 16.359 10.203 1 98.31 287 ALA A C 1
ATOM 2175 O O . ALA A 1 287 ? -21.312 16.469 10.289 1 98.31 287 ALA A O 1
ATOM 2176 N N . TYR A 1 288 ? -19.438 15.375 10.68 1 98.5 288 TYR A N 1
ATOM 2177 C CA . TYR A 1 288 ? -19.891 14.508 11.758 1 98.5 288 TYR A CA 1
ATOM 2178 C C . TYR A 1 288 ? -19.156 14.812 13.062 1 98.5 288 TYR A C 1
ATOM 2180 O O . TYR A 1 288 ? -17.922 14.914 13.078 1 98.5 288 TYR A O 1
ATOM 2188 N N . ALA A 1 289 ? -19.891 14.953 14.102 1 98.69 289 ALA A N 1
ATOM 2189 C CA . ALA A 1 289 ? -19.266 15.266 15.391 1 98.69 289 ALA A CA 1
ATOM 2190 C C . ALA A 1 289 ? -19.047 14 16.219 1 98.69 289 ALA A C 1
ATOM 2192 O O . ALA A 1 289 ? -19.984 13.219 16.422 1 98.69 289 ALA A O 1
ATOM 2193 N N . LEU A 1 290 ? -17.859 13.773 16.625 1 98.31 290 LEU A N 1
ATOM 2194 C CA . LEU A 1 290 ? -17.516 12.711 17.562 1 98.31 290 LEU A CA 1
ATOM 2195 C C . LEU A 1 290 ? -17.375 13.25 18.984 1 98.31 290 LEU A C 1
ATOM 2197 O O . LEU A 1 290 ? -16.703 14.266 19.203 1 98.31 290 LEU A O 1
ATOM 2201 N N . THR A 1 291 ? -18 12.625 19.922 1 98 291 THR A N 1
ATOM 2202 C CA . THR A 1 291 ? -17.875 12.922 21.344 1 98 291 THR A CA 1
ATOM 2203 C C . THR A 1 291 ? -17.875 11.641 22.172 1 98 291 THR A C 1
ATOM 2205 O O . THR A 1 291 ? -18.125 10.555 21.641 1 98 291 THR A O 1
ATOM 2208 N N . ALA A 1 292 ? -17.453 11.758 23.406 1 96.12 292 ALA A N 1
ATOM 2209 C CA . ALA A 1 292 ? -17.422 10.633 24.328 1 96.12 292 ALA A CA 1
ATOM 2210 C C . ALA A 1 292 ? -18.156 10.961 25.625 1 96.12 292 ALA A C 1
ATOM 2212 O O . ALA A 1 292 ? -17.547 10.953 26.703 1 96.12 292 ALA A O 1
ATOM 2213 N N . PRO A 1 293 ? -19.438 11.086 25.562 1 94.25 293 PRO A N 1
ATOM 2214 C CA . PRO A 1 293 ? -20.188 11.469 26.75 1 94.25 293 PRO A CA 1
ATOM 2215 C C . PRO A 1 293 ? -20.125 10.414 27.859 1 94.25 293 PRO A C 1
ATOM 2217 O O . PRO A 1 293 ? -20.234 10.742 29.047 1 94.25 293 PRO A O 1
ATOM 2220 N N . ASP A 1 294 ? -19.953 9.133 27.484 1 93.06 294 ASP A N 1
ATOM 2221 C CA . ASP A 1 294 ? -19.938 8.039 28.453 1 93.06 294 ASP A CA 1
ATOM 2222 C C . ASP A 1 294 ? -18.516 7.672 28.859 1 93.06 294 ASP A C 1
ATOM 2224 O O . ASP A 1 294 ? -18.281 6.594 29.391 1 93.06 294 ASP A O 1
ATOM 2228 N N . GLY A 1 295 ? -17.578 8.461 28.484 1 89.44 295 GLY A N 1
ATOM 2229 C CA . GLY A 1 295 ? -16.188 8.227 28.828 1 89.44 295 GLY A CA 1
ATOM 2230 C C . GLY A 1 295 ? -15.344 7.816 27.625 1 89.44 295 GLY A C 1
ATOM 2231 O O . GLY A 1 295 ? -15.883 7.387 26.609 1 89.44 295 GLY A O 1
ATOM 2232 N N . PRO A 1 296 ? -14.047 7.934 27.812 1 83.56 296 PRO A N 1
ATOM 2233 C CA . PRO A 1 296 ? -13.148 7.742 26.688 1 83.56 296 PRO A CA 1
ATOM 2234 C C . PRO A 1 296 ? -13.039 6.281 26.25 1 83.56 296 PRO A C 1
ATOM 2236 O O . PRO A 1 296 ? -12.648 5.996 25.109 1 83.56 296 PRO A O 1
ATOM 2239 N N . ASP A 1 297 ? -13.422 5.355 27.062 1 84.5 297 ASP A N 1
ATOM 2240 C CA . ASP A 1 297 ? -13.273 3.934 26.75 1 84.5 297 ASP A CA 1
ATOM 2241 C C . ASP A 1 297 ? -14.555 3.379 26.125 1 84.5 297 ASP A C 1
ATOM 2243 O O . ASP A 1 297 ? -14.562 2.258 25.609 1 84.5 297 ASP A O 1
ATOM 2247 N N . ALA A 1 298 ? -15.555 4.242 26.203 1 87.56 298 ALA A N 1
ATOM 2248 C CA . ALA A 1 298 ? -16.828 3.818 25.625 1 87.56 298 ALA A CA 1
ATOM 2249 C C . ALA A 1 298 ? -16.859 4.086 24.125 1 87.56 298 ALA A C 1
ATOM 2251 O O . ALA A 1 298 ? -15.953 4.719 23.578 1 87.56 298 ALA A O 1
ATOM 2252 N N . ALA A 1 299 ? -17.875 3.508 23.453 1 89 299 ALA A N 1
ATOM 2253 C CA . ALA A 1 299 ? -18.078 3.789 22.031 1 89 299 ALA A CA 1
ATOM 2254 C C . ALA A 1 299 ? -18.312 5.277 21.797 1 89 299 ALA A C 1
ATOM 2256 O O . ALA A 1 299 ? -19.016 5.934 22.578 1 89 299 ALA A O 1
ATOM 2257 N N . LEU A 1 300 ? -17.688 5.828 20.828 1 94.62 300 LEU A N 1
ATOM 2258 C CA . LEU A 1 300 ? -17.844 7.242 20.5 1 94.62 300 LEU A CA 1
ATOM 2259 C C . LEU A 1 300 ? -19.25 7.52 19.984 1 94.62 300 LEU A C 1
ATOM 2261 O O . LEU A 1 300 ? -19.828 6.707 19.266 1 94.62 300 LEU A O 1
ATOM 2265 N N . GLN A 1 301 ? -19.766 8.609 20.422 1 96.38 301 GLN A N 1
ATOM 2266 C CA . GLN A 1 301 ? -21.031 9.078 19.875 1 96.38 301 GLN A CA 1
ATOM 2267 C C . GLN A 1 301 ? -20.797 9.859 18.578 1 96.38 301 GLN A C 1
ATOM 2269 O O . GLN A 1 301 ? -19.953 10.758 18.531 1 96.38 301 GLN A O 1
ATOM 2274 N N . VAL A 1 302 ? -21.484 9.438 17.547 1 96.81 302 VAL A N 1
ATOM 2275 C CA . VAL A 1 302 ? -21.406 10.109 16.266 1 96.81 302 VAL A CA 1
ATOM 2276 C C . VAL A 1 302 ? -22.703 10.875 16 1 96.81 302 VAL A C 1
ATOM 2278 O O . VAL A 1 302 ? -23.797 10.297 16.016 1 96.81 302 VAL A O 1
ATOM 2281 N N . THR A 1 303 ? -22.609 12.164 15.766 1 97.06 303 THR A N 1
ATOM 2282 C CA . THR A 1 303 ? -23.75 12.992 15.422 1 97.06 303 THR A CA 1
ATOM 2283 C C . THR A 1 303 ? -23.547 13.664 14.062 1 97.06 303 THR A C 1
ATOM 2285 O O . THR A 1 303 ? -22.453 14.172 13.781 1 97.06 303 THR A O 1
ATOM 2288 N N . GLY A 1 304 ? -24.703 13.727 13.273 1 94.94 304 GLY A N 1
ATOM 2289 C CA . GLY A 1 304 ? -24.641 14.328 11.953 1 94.94 304 GLY A CA 1
ATOM 2290 C C . GLY A 1 304 ? -25.234 13.453 10.859 1 94.94 304 GLY A C 1
ATOM 2291 O O . GLY A 1 304 ? -25.844 12.422 11.156 1 94.94 304 GLY A O 1
ATOM 2292 N N . PRO A 1 305 ? -24.984 13.938 9.664 1 96.31 305 PRO A N 1
ATOM 2293 C CA . PRO A 1 305 ? -24.203 15.07 9.172 1 96.31 305 PRO A CA 1
ATOM 2294 C C . PRO A 1 305 ? -24.875 16.406 9.398 1 96.31 305 PRO A C 1
ATOM 2296 O O . PRO A 1 305 ? -26.109 16.484 9.391 1 96.31 305 PRO A O 1
ATOM 2299 N N . THR A 1 306 ? -24.078 17.406 9.625 1 97.75 306 THR A N 1
ATOM 2300 C CA . THR A 1 306 ? -24.453 18.812 9.727 1 97.75 306 THR A CA 1
ATOM 2301 C C . THR A 1 306 ? -23.562 19.688 8.852 1 97.75 306 THR A C 1
ATOM 2303 O O . THR A 1 306 ? -22.406 19.328 8.602 1 97.75 306 THR A O 1
ATOM 2306 N N . PRO A 1 307 ? -24.141 20.766 8.25 1 97.75 307 PRO A N 1
ATOM 2307 C CA . PRO A 1 307 ? -23.219 21.672 7.559 1 97.75 307 PRO A CA 1
ATOM 2308 C C . PRO A 1 307 ? -21.984 22.016 8.398 1 97.75 307 PRO A C 1
ATOM 2310 O O . PRO A 1 307 ? -22.109 22.312 9.594 1 97.75 307 PRO A O 1
ATOM 2313 N N . PHE A 1 308 ? -20.859 22 7.824 1 97.94 308 PHE A N 1
ATOM 2314 C CA . PHE A 1 308 ? -19.594 22.094 8.547 1 97.94 308 PHE A CA 1
ATOM 2315 C C . PHE A 1 308 ? -19.516 23.391 9.352 1 97.94 308 PHE A C 1
ATOM 2317 O O . PHE A 1 308 ? -19.172 23.359 10.539 1 97.94 308 PHE A O 1
ATOM 2324 N N . LEU A 1 309 ? -19.828 24.484 8.727 1 97.62 309 LEU A N 1
ATOM 2325 C CA . LEU A 1 309 ? -19.719 25.781 9.375 1 97.62 309 LEU A CA 1
ATOM 2326 C C . LEU A 1 309 ? -20.609 25.859 10.609 1 97.62 309 LEU A C 1
ATOM 2328 O O . LEU A 1 309 ? -20.234 26.438 11.625 1 97.62 309 LEU A O 1
ATOM 2332 N N . ARG A 1 310 ? -21.766 25.281 10.516 1 97.88 310 ARG A N 1
ATOM 2333 C CA . ARG A 1 310 ? -22.672 25.234 11.656 1 97.88 310 ARG A CA 1
ATOM 2334 C C . ARG A 1 310 ? -22.125 24.344 12.758 1 97.88 310 ARG A C 1
ATOM 2336 O O . ARG A 1 310 ? -22.141 24.703 13.938 1 97.88 310 ARG A O 1
ATOM 2343 N N . ALA A 1 311 ? -21.688 23.156 12.383 1 98.31 311 ALA A N 1
ATOM 2344 C CA . ALA A 1 311 ? -21.109 22.219 13.336 1 98.31 311 ALA A CA 1
ATOM 2345 C C . ALA A 1 311 ? -19.922 22.859 14.062 1 98.31 311 ALA A C 1
ATOM 2347 O O . ALA A 1 311 ? -19.766 22.703 15.281 1 98.31 311 ALA A O 1
ATOM 2348 N N . ALA A 1 312 ? -19.078 23.562 13.32 1 98.38 312 ALA A N 1
ATOM 2349 C CA . ALA A 1 312 ? -17.906 24.234 13.891 1 98.38 312 ALA A CA 1
ATOM 2350 C C . ALA A 1 312 ? -18.312 25.328 14.875 1 98.38 312 ALA A C 1
ATOM 2352 O O . ALA A 1 312 ? -17.781 25.406 15.977 1 98.38 312 ALA A O 1
ATOM 2353 N N . ALA A 1 313 ? -19.266 26.141 14.461 1 98.31 313 ALA A N 1
ATOM 2354 C CA . ALA A 1 313 ? -19.75 27.203 15.336 1 98.31 313 ALA A CA 1
ATOM 2355 C C . ALA A 1 313 ? -20.266 26.641 16.656 1 98.31 313 ALA A C 1
ATOM 2357 O O . ALA A 1 313 ? -19.922 27.109 17.734 1 98.31 313 ALA A O 1
ATOM 2358 N N . ASP A 1 314 ? -21.094 25.656 16.547 1 98.19 314 ASP A N 1
ATOM 2359 C CA . ASP A 1 314 ? -21.688 25.016 17.719 1 98.19 314 ASP A CA 1
ATOM 2360 C C . ASP A 1 314 ? -20.609 24.453 18.641 1 98.19 314 ASP A C 1
ATOM 2362 O O . ASP A 1 314 ? -20.641 24.672 19.859 1 98.19 314 ASP A O 1
ATOM 2366 N N . ALA A 1 315 ? -19.641 23.75 18.078 1 98 315 ALA A N 1
ATOM 2367 C CA . ALA A 1 315 ? -18.578 23.109 18.859 1 98 315 ALA A CA 1
ATOM 2368 C C . ALA A 1 315 ? -17.672 24.141 19.516 1 98 315 ALA A C 1
ATOM 2370 O O . ALA A 1 315 ? -17.172 23.922 20.609 1 98 315 ALA A O 1
ATOM 2371 N N . MET A 1 316 ? -17.422 25.25 18.828 1 97.81 316 MET A N 1
ATOM 2372 C CA . MET A 1 316 ? -16.531 26.297 19.312 1 97.81 316 MET A CA 1
ATOM 2373 C C . MET A 1 316 ? -17.25 27.203 20.312 1 97.81 316 MET A C 1
ATOM 2375 O O . MET A 1 316 ? -16.609 27.984 21.031 1 97.81 316 MET A O 1
ATOM 2379 N N . GLY A 1 317 ? -18.531 27.172 20.328 1 96.94 317 GLY A N 1
ATOM 2380 C CA . GLY A 1 317 ? -19.297 28.016 21.219 1 96.94 317 GLY A CA 1
ATOM 2381 C C . GLY A 1 317 ? -19.422 29.453 20.734 1 96.94 317 GLY A C 1
ATOM 2382 O O . GLY A 1 317 ? -19.391 30.391 21.547 1 96.94 317 GLY A O 1
ATOM 2383 N N . VAL A 1 318 ? -19.453 29.609 19.406 1 96.75 318 VAL A N 1
ATOM 2384 C CA . VAL A 1 318 ? -19.641 30.938 18.828 1 96.75 318 VAL A CA 1
ATOM 2385 C C . VAL A 1 318 ? -20.922 30.984 18.016 1 96.75 318 VAL A C 1
ATOM 2387 O O . VAL A 1 318 ? -21.469 29.938 17.656 1 96.75 318 VAL A O 1
ATOM 2390 N N . GLU A 1 319 ? -21.406 32.125 17.797 1 96.38 319 GLU A N 1
ATOM 2391 C CA . GLU A 1 319 ? -22.672 32.312 17.094 1 96.38 319 GLU A CA 1
ATOM 2392 C C . GLU A 1 319 ? -22.562 31.844 15.633 1 96.38 319 GLU A C 1
ATOM 2394 O O . GLU A 1 319 ? -23.453 31.188 15.117 1 96.38 319 GLU A O 1
ATOM 2399 N N . ARG A 1 320 ? -21.484 32.25 15 1 96.31 320 ARG A N 1
ATOM 2400 C CA . ARG A 1 320 ? -21.234 31.875 13.617 1 96.31 320 ARG A CA 1
ATOM 2401 C C . ARG A 1 320 ? -19.75 31.953 13.273 1 96.31 320 ARG A C 1
ATOM 2403 O O . ARG A 1 320 ? -19 32.656 13.93 1 96.31 320 ARG A O 1
ATOM 2410 N N . ILE A 1 321 ? -19.359 31.203 12.273 1 96.31 321 ILE A N 1
ATOM 2411 C CA . ILE A 1 321 ? -18.031 31.328 11.68 1 96.31 321 ILE A CA 1
ATOM 2412 C C . ILE A 1 321 ? -18.078 32.281 10.492 1 96.31 321 ILE A C 1
ATOM 2414 O O . ILE A 1 321 ? -18.844 32.062 9.555 1 96.31 321 ILE A O 1
ATOM 2418 N N . ARG A 1 322 ? -17.328 33.281 10.586 1 95.94 322 ARG A N 1
ATOM 2419 C CA . ARG A 1 322 ? -17.219 34.219 9.461 1 95.94 322 ARG A CA 1
ATOM 2420 C C . ARG A 1 322 ? -16.375 33.625 8.344 1 95.94 322 ARG A C 1
ATOM 2422 O O . ARG A 1 322 ? -15.25 33.156 8.578 1 95.94 322 ARG A O 1
ATOM 2429 N N . VAL A 1 323 ? -16.953 33.531 7.16 1 95.69 323 VAL A N 1
ATOM 2430 C CA . VAL A 1 323 ? -16.203 33.062 5.996 1 95.69 323 VAL A CA 1
ATOM 2431 C C . VAL A 1 323 ? -15.734 34.281 5.172 1 95.69 323 VAL A C 1
ATOM 2433 O O . VAL A 1 323 ? -16.547 35.125 4.812 1 95.69 323 VAL A O 1
ATOM 2436 N N . ILE A 1 324 ? -14.477 34.312 4.906 1 93.69 324 ILE A N 1
ATOM 2437 C CA . ILE A 1 324 ? -13.945 35.375 4.082 1 93.69 324 ILE A CA 1
ATOM 2438 C C . ILE A 1 324 ? -14.32 35.156 2.619 1 93.69 324 ILE A C 1
ATOM 2440 O O . ILE A 1 324 ? -13.82 34.219 1.99 1 93.69 324 ILE A O 1
ATOM 2444 N N . GLU A 1 325 ? -15.148 35.906 2.119 1 82.19 325 GLU A N 1
ATOM 2445 C CA . GLU A 1 325 ? -15.672 35.75 0.764 1 82.19 325 GLU A CA 1
ATOM 2446 C C . GLU A 1 325 ? -14.711 36.344 -0.264 1 82.19 325 GLU A C 1
ATOM 2448 O O . GLU A 1 325 ? -14.219 37.469 -0.093 1 82.19 325 GLU A O 1
ATOM 2453 N N . THR A 1 326 ? -14.461 35.469 -1.173 1 83.5 326 THR A N 1
ATOM 2454 C CA . THR A 1 326 ? -13.672 35.969 -2.289 1 83.5 326 THR A CA 1
ATOM 2455 C C . THR A 1 326 ? -14.547 36.219 -3.51 1 83.5 326 THR A C 1
ATOM 2457 O O . THR A 1 326 ? -15.555 35.531 -3.705 1 83.5 326 THR A O 1
ATOM 2460 N N . ASP A 1 327 ? -14.547 37.344 -4.117 1 79 327 ASP A N 1
ATOM 2461 C CA . ASP A 1 327 ? -15.352 37.656 -5.297 1 79 327 ASP A CA 1
ATOM 2462 C C . ASP A 1 327 ? -14.82 36.906 -6.527 1 79 327 ASP A C 1
ATOM 2464 O O . ASP A 1 327 ? -14.969 37.406 -7.652 1 79 327 ASP A O 1
ATOM 2468 N N . LEU A 1 328 ? -14.328 35.844 -6.273 1 81.5 328 LEU A N 1
ATOM 2469 C CA . LEU A 1 328 ? -13.758 35.094 -7.379 1 81.5 328 LEU A CA 1
ATOM 2470 C C . LEU A 1 328 ? -14.844 34.344 -8.141 1 81.5 328 LEU A C 1
ATOM 2472 O O . LEU A 1 328 ? -15.75 33.75 -7.531 1 81.5 328 LEU A O 1
ATOM 2476 N N . ASP A 1 329 ? -14.766 34.469 -9.477 1 82.88 329 ASP A N 1
ATOM 2477 C CA . ASP A 1 329 ? -15.562 33.531 -10.266 1 82.88 329 ASP A CA 1
ATOM 2478 C C . ASP A 1 329 ? -15.016 32.125 -10.148 1 82.88 329 ASP A C 1
ATOM 2480 O O . ASP A 1 329 ? -13.875 31.906 -9.734 1 82.88 329 ASP A O 1
ATOM 2484 N N . PRO A 1 330 ? -15.82 31.188 -10.469 1 81.19 330 PRO A N 1
ATOM 2485 C CA . PRO A 1 330 ? -15.453 29.781 -10.242 1 81.19 330 PRO A CA 1
ATOM 2486 C C . PRO A 1 330 ? -14.125 29.422 -10.891 1 81.19 330 PRO A C 1
ATOM 2488 O O . PRO A 1 330 ? -13.344 28.656 -10.312 1 81.19 330 PRO A O 1
ATOM 2491 N N . ILE A 1 331 ? -13.805 29.891 -12.023 1 80.94 331 ILE A N 1
ATOM 2492 C CA . ILE A 1 331 ? -12.57 29.562 -12.727 1 80.94 331 ILE A CA 1
ATOM 2493 C C . ILE A 1 331 ? -11.383 30.203 -12.008 1 80.94 331 ILE A C 1
ATOM 2495 O O . ILE A 1 331 ? -10.367 29.547 -11.766 1 80.94 331 ILE A O 1
ATOM 2499 N N . SER A 1 332 ? -11.539 31.469 -11.641 1 81.12 332 SER A N 1
ATOM 2500 C CA . SER A 1 332 ? -10.484 32.156 -10.906 1 81.12 332 SER A CA 1
ATOM 2501 C C . SER A 1 332 ? -10.258 31.516 -9.539 1 81.12 332 SER A C 1
ATOM 2503 O O . SER A 1 332 ? -9.125 31.453 -9.055 1 81.12 332 SER A O 1
ATOM 2505 N N . ALA A 1 333 ? -11.344 31.125 -9 1 81.62 333 ALA A N 1
ATOM 2506 C CA . ALA A 1 333 ? -11.242 30.422 -7.715 1 81.62 333 ALA A CA 1
ATOM 2507 C C . ALA A 1 333 ? -10.438 29.141 -7.844 1 81.62 333 ALA A C 1
ATOM 2509 O O . ALA A 1 333 ? -9.633 28.812 -6.973 1 81.62 333 ALA A O 1
ATOM 2510 N N . GLU A 1 334 ? -10.688 28.422 -8.883 1 82.88 334 GLU A N 1
ATOM 2511 C CA . GLU A 1 334 ? -9.938 27.203 -9.141 1 82.88 334 GLU A CA 1
ATOM 2512 C C . GLU A 1 334 ? -8.445 27.484 -9.297 1 82.88 334 GLU A C 1
ATOM 2514 O O . GLU A 1 334 ? -7.605 26.719 -8.82 1 82.88 334 GLU A O 1
ATOM 2519 N N . ARG A 1 335 ? -8.109 28.562 -9.898 1 80.31 335 ARG A N 1
ATOM 2520 C CA . ARG A 1 335 ? -6.719 28.953 -10.109 1 80.31 335 ARG A CA 1
ATOM 2521 C C . ARG A 1 335 ? -6.031 29.281 -8.789 1 80.31 335 ARG A C 1
ATOM 2523 O O . ARG A 1 335 ? -4.918 28.812 -8.531 1 80.31 335 ARG A O 1
ATOM 2530 N N . GLU A 1 336 ? -6.688 30.047 -7.992 1 83.25 336 GLU A N 1
ATOM 2531 C CA . GLU A 1 336 ? -6.062 30.422 -6.723 1 83.25 336 GLU A CA 1
ATOM 2532 C C . GLU A 1 336 ? -6.035 29.234 -5.758 1 83.25 336 GLU A C 1
ATOM 2534 O O . GLU A 1 336 ? -5.145 29.141 -4.914 1 83.25 336 GLU A O 1
ATOM 2539 N N . GLN A 1 337 ? -7.031 28.438 -5.895 1 80.69 337 GLN A N 1
ATOM 2540 C CA . GLN A 1 337 ? -6.988 27.188 -5.152 1 80.69 337 GLN A CA 1
ATOM 2541 C C . GLN A 1 337 ? -5.777 26.344 -5.555 1 80.69 337 GLN A C 1
ATOM 2543 O O . GLN A 1 337 ? -5.105 25.766 -4.703 1 80.69 337 GLN A O 1
ATOM 2548 N N . TRP A 1 338 ? -5.516 26.344 -6.832 1 76.88 338 TRP A N 1
ATOM 2549 C CA . TRP A 1 338 ? -4.355 25.641 -7.371 1 76.88 338 TRP A CA 1
ATOM 2550 C C . TRP A 1 338 ? -3.062 26.219 -6.797 1 76.88 338 TRP A C 1
ATOM 2552 O O . TRP A 1 338 ? -2.092 25.484 -6.598 1 76.88 338 TRP A O 1
ATOM 2562 N N . ASP A 1 339 ? -3.127 27.453 -6.469 1 85 339 ASP A N 1
ATOM 2563 C CA . ASP A 1 339 ? -1.953 28.141 -5.941 1 85 339 ASP A CA 1
ATOM 2564 C C . ASP A 1 339 ? -2.006 28.234 -4.418 1 85 339 ASP A C 1
ATOM 2566 O O . ASP A 1 339 ? -1.411 29.125 -3.822 1 85 339 ASP A O 1
ATOM 2570 N N . ASP A 1 340 ? -2.787 27.422 -3.822 1 90.44 340 ASP A N 1
ATOM 2571 C CA . ASP A 1 340 ? -2.842 27.25 -2.373 1 90.44 340 ASP A CA 1
ATOM 2572 C C . ASP A 1 340 ? -3.336 28.516 -1.691 1 90.44 340 ASP A C 1
ATOM 2574 O O . ASP A 1 340 ? -2.814 28.922 -0.645 1 90.44 340 ASP A O 1
ATOM 2578 N N . GLY A 1 341 ? -4.281 29.141 -2.279 1 90.75 341 GLY A N 1
ATOM 2579 C CA . GLY A 1 341 ? -4.816 30.406 -1.769 1 90.75 341 GLY A CA 1
ATOM 2580 C C . GLY A 1 341 ? -5.5 30.25 -0.424 1 90.75 341 GLY A C 1
ATOM 2581 O O . GLY A 1 341 ? -5.602 31.219 0.338 1 90.75 341 GLY A O 1
ATOM 2582 N N . ASN A 1 342 ? -5.922 29.109 -0.113 1 92.94 342 ASN A N 1
ATOM 2583 C CA . ASN A 1 342 ? -6.648 28.875 1.131 1 92.94 342 ASN A CA 1
ATOM 2584 C C . ASN A 1 342 ? -5.766 28.234 2.191 1 92.94 342 ASN A C 1
ATOM 2586 O O . ASN A 1 342 ? -6.242 27.859 3.268 1 92.94 342 ASN A O 1
ATOM 2590 N N . ASN A 1 343 ? -4.543 28 1.918 1 95.94 343 ASN A N 1
ATOM 2591 C CA . ASN A 1 343 ? -3.574 27.391 2.822 1 95.94 343 ASN A CA 1
ATOM 2592 C C . ASN A 1 343 ? -2.723 28.438 3.525 1 95.94 343 ASN A C 1
ATOM 2594 O O . ASN A 1 343 ? -1.509 28.5 3.326 1 95.94 343 ASN A O 1
ATOM 2598 N N . THR A 1 344 ? -3.336 29.203 4.406 1 97.5 344 THR A N 1
ATOM 2599 C CA . THR A 1 344 ? -2.676 30.312 5.086 1 97.5 344 THR A CA 1
ATOM 2600 C C . THR A 1 344 ? -2.217 29.891 6.48 1 97.5 344 THR A C 1
ATOM 2602 O O . THR A 1 344 ? -2.809 29 7.094 1 97.5 344 THR A O 1
ATOM 2605 N N . LEU A 1 345 ? -1.161 30.5 6.957 1 98.62 345 LEU A N 1
ATOM 2606 C CA . LEU A 1 345 ? -0.665 30.297 8.312 1 98.62 345 LEU A CA 1
ATOM 2607 C C . LEU A 1 345 ? -0.977 31.5 9.195 1 98.62 345 LEU A C 1
ATOM 2609 O O . LEU A 1 345 ? -0.517 32.594 8.93 1 98.62 345 LEU A O 1
ATOM 2613 N N . CYS A 1 346 ? -1.707 31.297 10.211 1 98.19 346 CYS A N 1
ATOM 2614 C CA . CYS A 1 346 ? -2.002 32.375 11.156 1 98.19 346 CYS A CA 1
ATOM 2615 C C . CYS A 1 346 ? -0.871 32.531 12.164 1 98.19 346 CYS A C 1
ATOM 2617 O O . CYS A 1 346 ? -0.434 31.562 12.781 1 98.19 346 CYS A O 1
ATOM 2619 N N . LEU A 1 347 ? -0.385 33.781 12.328 1 98.56 347 LEU A N 1
ATOM 2620 C CA . LEU A 1 347 ? 0.657 34.062 13.312 1 98.56 347 LEU A CA 1
ATOM 2621 C C . LEU A 1 347 ? 0.051 34.531 14.625 1 98.56 347 LEU A C 1
ATOM 2623 O O . LEU A 1 347 ? 0.645 34.375 15.688 1 98.56 347 LEU A O 1
ATOM 2627 N N . ALA A 1 348 ? -1.009 35.188 14.547 1 98.31 348 ALA A N 1
ATOM 2628 C CA . ALA A 1 348 ? -1.867 35.719 15.602 1 98.31 348 ALA A CA 1
ATOM 2629 C C . ALA A 1 348 ? -3.275 36 15.078 1 98.31 348 ALA A C 1
ATOM 2631 O O . ALA A 1 348 ? -3.512 35.969 13.867 1 98.31 348 ALA A O 1
ATOM 2632 N N . PRO A 1 349 ? -4.246 36.125 16.047 1 98 349 PRO A N 1
ATOM 2633 C CA . PRO A 1 349 ? -5.566 36.5 15.516 1 98 349 PRO A CA 1
ATOM 2634 C C . PRO A 1 349 ? -5.516 37.656 14.547 1 98 349 PRO A C 1
ATOM 2636 O O . PRO A 1 349 ? -4.977 38.719 14.875 1 98 349 PRO A O 1
ATOM 2639 N N . GLN A 1 350 ? -5.973 37.406 13.312 1 98.19 350 GLN A N 1
ATOM 2640 C CA . GLN A 1 350 ? -6.137 38.438 12.273 1 98.19 350 GLN A CA 1
ATOM 2641 C C . GLN A 1 350 ? -4.805 38.75 11.609 1 98.19 350 GLN A C 1
ATOM 2643 O O . GLN A 1 350 ? -4.656 39.812 10.984 1 98.19 350 GLN A O 1
ATOM 2648 N N . VAL A 1 351 ? -3.803 37.938 11.82 1 98.5 351 VAL A N 1
ATOM 2649 C CA . VAL A 1 351 ? -2.527 38.062 11.125 1 98.5 351 VAL A CA 1
ATOM 2650 C C . VAL A 1 351 ? -2.217 36.75 10.398 1 98.5 351 VAL A C 1
ATOM 2652 O O . VAL A 1 351 ? -1.984 35.719 11.039 1 98.5 351 VAL A O 1
ATOM 2655 N N . ALA A 1 352 ? -2.145 36.812 9.094 1 97.94 352 ALA A N 1
ATOM 2656 C CA . ALA A 1 352 ? -2 35.562 8.336 1 97.94 352 ALA A CA 1
ATOM 2657 C C . ALA A 1 352 ? -0.91 35.688 7.281 1 97.94 352 ALA A C 1
ATOM 2659 O O . ALA A 1 352 ? -0.771 36.75 6.645 1 97.94 352 ALA A O 1
ATOM 2660 N N . VAL A 1 353 ? -0.147 34.656 7.082 1 98.44 353 VAL A N 1
ATOM 2661 C CA . VAL A 1 353 ? 0.836 34.531 6.008 1 98.44 353 VAL A CA 1
ATOM 2662 C C . VAL A 1 353 ? 0.211 33.844 4.801 1 98.44 353 VAL A C 1
ATOM 2664 O O . VAL A 1 353 ? -0.431 32.812 4.941 1 98.44 353 VAL A O 1
ATOM 2667 N N . ALA A 1 354 ? 0.362 34.406 3.576 1 97.25 354 ALA A N 1
ATOM 2668 C CA . ALA A 1 354 ? -0.18 33.875 2.338 1 97.25 354 ALA A CA 1
ATOM 2669 C C . ALA A 1 354 ? 0.769 34.094 1.167 1 97.25 354 ALA A C 1
ATOM 2671 O O . ALA A 1 354 ? 1.661 34.938 1.248 1 97.25 354 ALA A O 1
ATOM 2672 N N . TYR A 1 355 ? 0.606 33.344 0.09 1 96.69 355 TYR A N 1
ATOM 2673 C CA . TYR A 1 355 ? 1.393 33.562 -1.116 1 96.69 355 TYR A CA 1
ATOM 2674 C C . TYR A 1 355 ? 0.967 34.844 -1.803 1 96.69 355 TYR A C 1
ATOM 2676 O O . TYR A 1 355 ? -0.228 35.125 -1.929 1 96.69 355 TYR A O 1
ATOM 2684 N N . GLU A 1 356 ? 1.91 35.5 -2.32 1 96.19 356 GLU A N 1
ATOM 2685 C CA . GLU A 1 356 ? 1.672 36.812 -2.914 1 96.19 356 GLU A CA 1
ATOM 2686 C C . GLU A 1 356 ? 0.884 36.719 -4.215 1 96.19 356 GLU A C 1
ATOM 2688 O O . GLU A 1 356 ? 0.207 37.656 -4.625 1 96.19 356 GLU A O 1
ATOM 2693 N N . ARG A 1 357 ? 0.917 35.594 -4.828 1 93.5 357 ARG A N 1
ATOM 2694 C CA . ARG A 1 357 ? 0.305 35.438 -6.141 1 93.5 357 ARG A CA 1
ATOM 2695 C C . ARG A 1 357 ? -1.215 35.375 -6.035 1 93.5 357 ARG A C 1
ATOM 2697 O O . ARG A 1 357 ? -1.918 35.531 -7.035 1 93.5 357 ARG A O 1
ATOM 2704 N N . ASN A 1 358 ? -1.702 35.125 -4.824 1 93.62 358 ASN A N 1
ATOM 2705 C CA . ASN A 1 358 ? -3.146 35.062 -4.625 1 93.62 358 ASN A CA 1
ATOM 2706 C C . ASN A 1 358 ? -3.73 36.438 -4.305 1 93.62 358 ASN A C 1
ATOM 2708 O O . ASN A 1 358 ? -4.309 36.656 -3.236 1 93.62 358 ASN A O 1
ATOM 2712 N N . HIS A 1 359 ? -3.734 37.281 -5.309 1 92.38 359 HIS A N 1
ATOM 2713 C CA . HIS A 1 359 ? -4.012 38.688 -5.113 1 92.38 359 HIS A CA 1
ATOM 2714 C C . HIS A 1 359 ? -5.465 38.906 -4.719 1 92.38 359 HIS A C 1
ATOM 2716 O O . HIS A 1 359 ? -5.754 39.75 -3.859 1 92.38 359 HIS A O 1
ATOM 2722 N N . VAL A 1 360 ? -6.379 38.219 -5.281 1 92.94 360 VAL A N 1
ATOM 2723 C CA . VAL A 1 360 ? -7.797 38.438 -5.004 1 92.94 360 VAL A CA 1
ATOM 2724 C C . VAL A 1 360 ? -8.125 37.969 -3.588 1 92.94 360 VAL A C 1
ATOM 2726 O O . VAL A 1 360 ? -8.781 38.688 -2.828 1 92.94 360 VAL A O 1
ATOM 2729 N N . THR A 1 361 ? -7.641 36.844 -3.271 1 93.69 361 THR A N 1
ATOM 2730 C CA . THR A 1 361 ? -7.859 36.312 -1.932 1 93.69 361 THR A CA 1
ATOM 2731 C C . THR A 1 361 ? -7.215 37.219 -0.878 1 93.69 361 THR A C 1
ATOM 2733 O O . THR A 1 361 ? -7.828 37.5 0.148 1 93.69 361 THR A O 1
ATOM 2736 N N . ASN A 1 362 ? -5.992 37.625 -1.166 1 96.25 362 ASN A N 1
ATOM 2737 C CA . ASN A 1 362 ? -5.293 38.5 -0.229 1 96.25 362 ASN A CA 1
ATOM 2738 C C . ASN A 1 362 ? -6.031 39.812 -0.029 1 96.25 362 ASN A C 1
ATOM 2740 O O . ASN A 1 362 ? -6.117 40.312 1.092 1 96.25 362 ASN A O 1
ATOM 2744 N N . SER A 1 363 ? -6.551 40.312 -1.085 1 95.38 363 SER A N 1
ATOM 2745 C CA . SER A 1 363 ? -7.316 41.562 -0.999 1 95.38 363 SER A CA 1
ATOM 2746 C C . SER A 1 363 ? -8.578 41.375 -0.166 1 95.38 363 SER A C 1
ATOM 2748 O O . SER A 1 363 ? -8.953 42.25 0.608 1 95.38 363 SER A O 1
ATOM 2750 N N . ALA A 1 364 ? -9.219 40.312 -0.354 1 95.06 364 ALA A N 1
ATOM 2751 C CA . ALA A 1 364 ? -10.414 40 0.427 1 95.06 364 ALA A CA 1
ATOM 2752 C C . ALA A 1 364 ? -10.078 39.875 1.912 1 95.06 364 ALA A C 1
ATOM 2754 O O . ALA A 1 364 ? -10.836 40.344 2.766 1 95.06 364 ALA A O 1
ATOM 2755 N N . LEU A 1 365 ? -9.008 39.219 2.223 1 96.81 365 LEU A N 1
ATOM 2756 C CA . LEU A 1 365 ? -8.539 39.094 3.6 1 96.81 365 LEU A CA 1
ATOM 2757 C C . LEU A 1 365 ? -8.273 40.469 4.215 1 96.81 365 LEU A C 1
ATOM 2759 O O . LEU A 1 365 ? -8.734 40.75 5.32 1 96.81 365 LEU A O 1
ATOM 2763 N N . ASP A 1 366 ? -7.629 41.281 3.463 1 96.69 366 ASP A N 1
ATOM 2764 C CA . ASP A 1 366 ? -7.336 42.656 3.924 1 96.69 366 ASP A CA 1
ATOM 2765 C C . ASP A 1 366 ? -8.617 43.438 4.195 1 96.69 366 ASP A C 1
ATOM 2767 O O . ASP A 1 366 ? -8.734 44.094 5.215 1 96.69 366 ASP A O 1
ATOM 2771 N N . ALA A 1 367 ? -9.516 43.281 3.328 1 96.06 367 ALA A N 1
ATOM 2772 C CA . ALA A 1 367 ? -10.789 44 3.459 1 96.06 367 ALA A CA 1
ATOM 2773 C C . ALA A 1 367 ? -11.555 43.5 4.688 1 96.06 367 ALA A C 1
ATOM 2775 O O . ALA A 1 367 ? -12.336 44.25 5.273 1 96.06 367 ALA A O 1
ATOM 2776 N N . ALA A 1 368 ? -11.305 42.312 5.043 1 95.94 368 ALA A N 1
ATOM 2777 C CA . ALA A 1 368 ? -11.992 41.719 6.184 1 95.94 368 ALA A CA 1
ATOM 2778 C C . ALA A 1 368 ? -11.258 42 7.488 1 95.94 368 ALA A C 1
ATOM 2780 O O . ALA A 1 368 ? -11.641 41.531 8.547 1 95.94 368 ALA A O 1
ATOM 2781 N N . GLY A 1 369 ? -10.164 42.75 7.406 1 96.88 369 GLY A N 1
ATOM 2782 C CA . GLY A 1 369 ? -9.453 43.156 8.609 1 96.88 369 GLY A CA 1
ATOM 2783 C C . GLY A 1 369 ? -8.312 42.219 8.969 1 96.88 369 GLY A C 1
ATOM 2784 O O . GLY A 1 369 ? -7.785 42.281 10.086 1 96.88 369 GLY A O 1
ATOM 2785 N N . ILE A 1 370 ? -7.984 41.344 8.094 1 97.69 370 ILE A N 1
ATOM 2786 C CA . ILE A 1 370 ? -6.863 40.438 8.312 1 97.69 370 ILE A CA 1
ATOM 2787 C C . ILE A 1 370 ? -5.578 41.062 7.773 1 97.69 370 ILE A C 1
ATOM 2789 O O . ILE A 1 370 ? -5.523 41.469 6.617 1 97.69 370 ILE A O 1
ATOM 2793 N N . ASP A 1 371 ? -4.594 41.188 8.633 1 98.25 371 ASP A N 1
ATOM 2794 C CA . ASP A 1 371 ? -3.266 41.625 8.195 1 98.25 371 ASP A CA 1
ATOM 2795 C C . ASP A 1 371 ? -2.553 40.5 7.434 1 98.25 371 ASP A C 1
ATOM 2797 O O . ASP A 1 371 ? -2.121 39.5 8.031 1 98.25 371 ASP A O 1
ATOM 2801 N N . VAL A 1 372 ? -2.4 40.688 6.121 1 98.06 372 VAL A N 1
ATOM 2802 C CA . VAL A 1 372 ? -1.839 39.656 5.281 1 98.06 372 VAL A CA 1
ATOM 2803 C C . VAL A 1 372 ? -0.345 39.875 5.078 1 98.06 372 VAL A C 1
ATOM 2805 O O . VAL A 1 372 ? 0.054 40.938 4.57 1 98.06 372 VAL A O 1
ATOM 2808 N N . ILE A 1 373 ? 0.422 39 5.504 1 98.31 373 ILE A N 1
ATOM 2809 C CA . ILE A 1 373 ? 1.854 38.969 5.227 1 98.31 373 ILE A CA 1
ATOM 2810 C C . ILE A 1 373 ? 2.133 38.125 3.99 1 98.31 373 ILE A C 1
ATOM 2812 O O . ILE A 1 373 ? 2.012 36.906 4.035 1 98.31 373 ILE A O 1
ATOM 2816 N N . GLU A 1 374 ? 2.574 38.781 2.969 1 97.62 374 GLU A N 1
ATOM 2817 C CA . GLU A 1 374 ? 2.752 38.094 1.7 1 97.62 374 GLU A CA 1
ATOM 2818 C C . GLU A 1 374 ? 4.164 37.5 1.579 1 97.62 374 GLU A C 1
ATOM 2820 O O . GLU A 1 374 ? 5.137 38.156 1.969 1 97.62 374 GLU A O 1
ATOM 2825 N N . ILE A 1 375 ? 4.227 36.344 1.136 1 97.12 375 ILE A N 1
ATOM 2826 C CA . ILE A 1 375 ? 5.516 35.719 0.835 1 97.12 375 ILE A CA 1
ATOM 2827 C C . ILE A 1 375 ? 5.52 35.219 -0.606 1 97.12 375 ILE A C 1
ATOM 2829 O O . ILE A 1 375 ? 4.461 34.938 -1.185 1 97.12 375 ILE A O 1
ATOM 2833 N N . ALA A 1 376 ? 6.746 35.062 -1.173 1 95.5 376 ALA A N 1
ATOM 2834 C CA . ALA A 1 376 ? 6.895 34.5 -2.508 1 95.5 376 ALA A CA 1
ATOM 2835 C C . ALA A 1 376 ? 6.711 33 -2.482 1 95.5 376 ALA A C 1
ATOM 2837 O O . ALA A 1 376 ? 7.008 32.344 -1.478 1 95.5 376 ALA A O 1
ATOM 2838 N N . GLY A 1 377 ? 6.172 32.469 -3.564 1 93.62 377 GLY A N 1
ATOM 2839 C CA . GLY A 1 377 ? 5.949 31.031 -3.596 1 93.62 377 GLY A CA 1
ATOM 2840 C C . GLY A 1 377 ? 5.91 30.469 -5 1 93.62 377 GLY A C 1
ATOM 2841 O O . GLY A 1 377 ? 5.082 29.609 -5.309 1 93.62 377 GLY A O 1
ATOM 2842 N N . SER A 1 378 ? 6.73 31 -5.871 1 90.5 378 SER A N 1
ATOM 2843 C CA . SER A 1 378 ? 6.766 30.516 -7.246 1 90.5 378 SER A CA 1
ATOM 2844 C C . SER A 1 378 ? 7.277 29.078 -7.316 1 90.5 378 SER A C 1
ATOM 2846 O O . SER A 1 378 ? 6.723 28.25 -8.039 1 90.5 378 SER A O 1
ATOM 2848 N N . GLU A 1 379 ? 8.344 28.828 -6.512 1 92.06 379 GLU A N 1
ATOM 2849 C CA . GLU A 1 379 ? 8.922 27.484 -6.512 1 92.06 379 GLU A CA 1
ATOM 2850 C C . GLU A 1 379 ? 8.414 26.672 -5.328 1 92.06 379 GLU A C 1
ATOM 2852 O O . GLU A 1 379 ? 8.156 25.469 -5.465 1 92.06 379 GLU A O 1
ATOM 2857 N N . LEU A 1 380 ? 8.164 27.266 -4.227 1 91.25 380 LEU A N 1
ATOM 2858 C CA . LEU A 1 380 ? 7.676 26.562 -3.045 1 91.25 380 LEU A CA 1
ATOM 2859 C C . LEU A 1 380 ? 6.297 25.969 -3.295 1 91.25 380 LEU A C 1
ATOM 2861 O O . LEU A 1 380 ? 5.984 24.875 -2.803 1 91.25 380 LEU A O 1
ATOM 2865 N N . GLY A 1 381 ? 5.555 26.688 -4.074 1 87.31 381 GLY A N 1
ATOM 2866 C CA . GLY A 1 381 ? 4.18 26.281 -4.312 1 87.31 381 GLY A CA 1
ATOM 2867 C C . GLY A 1 381 ? 4.059 25.125 -5.293 1 87.31 381 GLY A C 1
ATOM 2868 O O . GLY A 1 381 ? 2.977 24.562 -5.477 1 87.31 381 GLY A O 1
ATOM 2869 N N . SER A 1 382 ? 5.18 24.719 -5.852 1 84.44 382 SER A N 1
ATOM 2870 C CA . SER A 1 382 ? 5.141 23.672 -6.871 1 84.44 382 SER A CA 1
ATOM 2871 C C . SER A 1 382 ? 4.789 22.312 -6.266 1 84.44 382 SER A C 1
ATOM 2873 O O . SER A 1 382 ? 4.387 21.391 -6.98 1 84.44 382 SER A O 1
ATOM 2875 N N . GLY A 1 383 ? 4.953 22.156 -5 1 83.44 383 GLY A N 1
ATOM 2876 C CA . GLY A 1 383 ? 4.598 20.922 -4.332 1 83.44 383 GLY A CA 1
ATOM 2877 C C . GLY A 1 383 ? 3.156 20.891 -3.854 1 83.44 383 GLY A C 1
ATOM 2878 O O . GLY A 1 383 ? 2.734 19.938 -3.197 1 83.44 383 GLY A O 1
ATOM 2879 N N . ARG A 1 384 ? 2.443 21.906 -4.105 1 86.19 384 ARG A N 1
ATOM 2880 C CA . ARG A 1 384 ? 1.021 22.016 -3.793 1 86.19 384 ARG A CA 1
ATOM 2881 C C . ARG A 1 384 ? 0.798 22.141 -2.291 1 86.19 384 ARG A C 1
ATOM 2883 O O . ARG A 1 384 ? -0.029 21.438 -1.714 1 86.19 384 ARG A O 1
ATOM 2890 N N . GLY A 1 385 ? 1.381 23 -1.657 1 92.12 385 GLY A N 1
ATOM 2891 C CA . GLY A 1 385 ? 1.242 23.375 -0.258 1 92.12 385 GLY A CA 1
ATOM 2892 C C . GLY A 1 385 ? 1.618 24.812 0.018 1 92.12 385 GLY A C 1
ATOM 2893 O O . GLY A 1 385 ? 2.555 25.344 -0.586 1 92.12 385 GLY A O 1
ATOM 2894 N N . GLY A 1 386 ? 0.917 25.438 0.889 1 95.19 386 GLY A N 1
ATOM 2895 C CA . GLY A 1 386 ? 1.166 26.812 1.254 1 95.19 386 GLY A CA 1
ATOM 2896 C C . GLY A 1 386 ? 1.864 26.969 2.592 1 95.19 386 GLY A C 1
ATOM 2897 O O . GLY A 1 386 ? 2.543 26.047 3.049 1 95.19 386 GLY A O 1
ATOM 2898 N N . PRO A 1 387 ? 1.8 28.141 3.125 1 97.69 387 PRO A N 1
ATOM 2899 C CA . PRO A 1 387 ? 2.514 28.453 4.367 1 97.69 387 PRO A CA 1
ATOM 2900 C C . PRO A 1 387 ? 2.119 27.531 5.52 1 97.69 387 PRO A C 1
ATOM 2902 O O . PRO A 1 387 ? 2.973 27.141 6.316 1 97.69 387 PRO A O 1
ATOM 2905 N N . ARG A 1 388 ? 0.901 27.156 5.613 1 98 388 ARG A N 1
ATOM 2906 C CA . ARG A 1 388 ? 0.511 26.281 6.711 1 98 388 ARG A CA 1
ATOM 2907 C C . ARG A 1 388 ? 1.122 24.891 6.547 1 98 388 ARG A C 1
ATOM 2909 O O . ARG A 1 388 ? 1.666 24.328 7.5 1 98 388 ARG A O 1
ATOM 2916 N N . CYS A 1 389 ? 1.02 24.359 5.355 1 97 389 CYS A N 1
ATOM 2917 C CA . CYS A 1 389 ? 1.566 23.031 5.094 1 97 389 CYS A CA 1
ATOM 2918 C C . CYS A 1 389 ? 3.061 23 5.395 1 97 389 CYS A C 1
ATOM 2920 O O . CYS A 1 389 ? 3.578 21.984 5.855 1 97 389 CYS A O 1
ATOM 2922 N N . MET A 1 390 ? 3.711 24.094 5.184 1 98.19 390 MET A N 1
ATOM 2923 C CA . MET A 1 390 ? 5.164 24.125 5.332 1 98.19 390 MET A CA 1
ATOM 2924 C C . MET A 1 390 ? 5.555 24.391 6.781 1 98.19 390 MET A C 1
ATOM 2926 O O . MET A 1 390 ? 6.734 24.547 7.09 1 98.19 390 MET A O 1
ATOM 2930 N N . SER A 1 391 ? 4.57 24.422 7.688 1 98.56 391 SER A N 1
ATOM 2931 C CA . SER A 1 391 ? 4.844 24.844 9.062 1 98.56 391 SER A CA 1
ATOM 2932 C C . SER A 1 391 ? 4.23 23.875 10.07 1 98.56 391 SER A C 1
ATOM 2934 O O . SER A 1 391 ? 3.051 23.531 9.969 1 98.56 391 SER A O 1
ATOM 2936 N N . CYS A 1 392 ? 5.008 23.5 11 1 98.75 392 CYS A N 1
ATOM 2937 C CA . CYS A 1 392 ? 4.5 22.75 12.148 1 98.75 392 CYS A CA 1
ATOM 2938 C C . CYS A 1 392 ? 4.609 23.578 13.422 1 98.75 392 CYS A C 1
ATOM 2940 O O . CYS A 1 392 ? 5.668 23.625 14.055 1 98.75 392 CYS A O 1
ATOM 2942 N N . PRO A 1 393 ? 3.562 24.266 13.82 1 98.75 393 PRO A N 1
ATOM 2943 C CA . PRO A 1 393 ? 3.594 25 15.086 1 98.75 393 PRO A CA 1
ATOM 2944 C C . PRO A 1 393 ? 3.877 24.094 16.281 1 98.75 393 PRO A C 1
ATOM 2946 O O . PRO A 1 393 ? 3.203 23.078 16.469 1 98.75 393 PRO A O 1
ATOM 2949 N N . VAL A 1 394 ? 4.848 24.5 17.094 1 98.44 394 VAL A N 1
ATOM 2950 C CA . VAL A 1 394 ? 5.242 23.75 18.281 1 98.44 394 VAL A CA 1
ATOM 2951 C C . VAL A 1 394 ? 4.738 24.453 19.531 1 98.44 394 VAL A C 1
ATOM 2953 O O . VAL A 1 394 ? 4.281 23.797 20.484 1 98.44 394 VAL A O 1
ATOM 2956 N N . VAL A 1 395 ? 4.855 25.781 19.5 1 98.38 395 VAL A N 1
ATOM 2957 C CA . VAL A 1 395 ? 4.402 26.578 20.641 1 98.38 395 VAL A CA 1
ATOM 2958 C C . VAL A 1 395 ? 3.496 27.703 20.156 1 98.38 395 VAL A C 1
ATOM 2960 O O . VAL A 1 395 ? 3.902 28.531 19.328 1 98.38 395 VAL A O 1
ATOM 2963 N N . ARG A 1 396 ? 2.344 27.688 20.625 1 98.31 396 ARG A N 1
ATOM 2964 C CA . ARG A 1 396 ? 1.425 28.812 20.562 1 98.31 396 ARG A CA 1
ATOM 2965 C C . ARG A 1 396 ? 0.968 29.234 21.953 1 98.31 396 ARG A C 1
ATOM 2967 O O . ARG A 1 396 ? 0.854 28.406 22.859 1 98.31 396 ARG A O 1
ATOM 2974 N N . ASP A 1 397 ? 0.767 30.516 22.109 1 97.75 397 ASP A N 1
ATOM 2975 C CA . ASP A 1 397 ? 0.112 30.953 23.344 1 97.75 397 ASP A CA 1
ATOM 2976 C C . ASP A 1 397 ? -1.279 30.344 23.469 1 97.75 397 ASP A C 1
ATOM 2978 O O . ASP A 1 397 ? -1.931 30.047 22.469 1 97.75 397 ASP A O 1
ATOM 2982 N N . PRO A 1 398 ? -1.662 30.062 24.719 1 96.44 398 PRO A N 1
ATOM 2983 C CA . PRO A 1 398 ? -3.064 29.672 24.859 1 96.44 398 PRO A CA 1
ATOM 2984 C C . PRO A 1 398 ? -4.035 30.719 24.328 1 96.44 398 PRO A C 1
ATOM 2986 O O . PRO A 1 398 ? -3.773 31.922 24.438 1 96.44 398 PRO A O 1
ATOM 2989 N N . LEU A 1 399 ? -5.055 30.281 23.719 1 94 399 LEU A N 1
ATOM 2990 C CA . LEU A 1 399 ? -6.035 31.203 23.172 1 94 399 LEU A CA 1
ATOM 2991 C C . LEU A 1 399 ? -6.816 31.891 24.281 1 94 399 LEU A C 1
ATOM 2993 O O . LEU A 1 399 ? -7.355 31.219 25.172 1 94 399 LEU A O 1
ATOM 2997 N N . MET B 1 1 ? -4.168 -41.094 1.938 1 67.62 1 MET B N 1
ATOM 2998 C CA . MET B 1 1 ? -4.059 -39.75 1.359 1 67.62 1 MET B CA 1
ATOM 2999 C C . MET B 1 1 ? -2.621 -39.438 0.953 1 67.62 1 MET B C 1
ATOM 3001 O O . MET B 1 1 ? -1.681 -39.844 1.649 1 67.62 1 MET B O 1
ATOM 3005 N N . LEU B 1 2 ? -2.441 -39.031 -0.306 1 76.56 2 LEU B N 1
ATOM 3006 C CA . LEU B 1 2 ? -1.087 -38.812 -0.801 1 76.56 2 LEU B CA 1
ATOM 3007 C C . LEU B 1 2 ? -0.414 -37.688 -0.052 1 76.56 2 LEU B C 1
ATOM 3009 O O . LEU B 1 2 ? -1.079 -36.719 0.357 1 76.56 2 LEU B O 1
ATOM 3013 N N . THR B 1 3 ? 0.808 -37.938 0.257 1 89.5 3 THR B N 1
ATOM 3014 C CA . THR B 1 3 ? 1.606 -36.906 0.925 1 89.5 3 THR B CA 1
ATOM 3015 C C . THR B 1 3 ? 1.938 -35.781 -0.034 1 89.5 3 THR B C 1
ATOM 3017 O O . THR B 1 3 ? 2.373 -36 -1.162 1 89.5 3 THR B O 1
ATOM 3020 N N . PRO B 1 4 ? 1.665 -34.594 0.314 1 96.12 4 PRO B N 1
ATOM 3021 C CA . PRO B 1 4 ? 1.953 -33.438 -0.553 1 96.12 4 PRO B CA 1
ATOM 3022 C C . PRO B 1 4 ? 3.404 -33.406 -1.025 1 96.12 4 PRO B C 1
ATOM 3024 O O . PRO B 1 4 ? 4.316 -33.719 -0.255 1 96.12 4 PRO B O 1
ATOM 3027 N N . TYR B 1 5 ? 3.57 -33.188 -2.318 1 97.38 5 TYR B N 1
ATOM 3028 C CA . TYR B 1 5 ? 4.891 -33.156 -2.938 1 97.38 5 TYR B CA 1
ATOM 3029 C C . TYR B 1 5 ? 4.816 -32.625 -4.367 1 97.38 5 TYR B C 1
ATOM 3031 O O . TYR B 1 5 ? 3.92 -33 -5.125 1 97.38 5 TYR B O 1
ATOM 3039 N N . ALA B 1 6 ? 5.723 -31.734 -4.684 1 98 6 ALA B N 1
ATOM 3040 C CA . ALA B 1 6 ? 5.891 -31.297 -6.066 1 98 6 ALA B CA 1
ATOM 3041 C C . ALA B 1 6 ? 7.328 -30.844 -6.328 1 98 6 ALA B C 1
ATOM 3043 O O . ALA B 1 6 ? 7.887 -30.047 -5.57 1 98 6 ALA B O 1
ATOM 3044 N N . ASP B 1 7 ? 7.953 -31.375 -7.359 1 97.81 7 ASP B N 1
ATOM 3045 C CA . ASP B 1 7 ? 9.32 -30.953 -7.637 1 97.81 7 ASP B CA 1
ATOM 3046 C C . ASP B 1 7 ? 9.477 -30.516 -9.086 1 97.81 7 ASP B C 1
ATOM 3048 O O . ASP B 1 7 ? 10.594 -30.234 -9.539 1 97.81 7 ASP B O 1
ATOM 3052 N N . SER B 1 8 ? 8.344 -30.531 -9.812 1 98.19 8 SER B N 1
ATOM 3053 C CA . SER B 1 8 ? 8.352 -30.078 -11.195 1 98.19 8 SER B CA 1
ATOM 3054 C C . SER B 1 8 ? 6.965 -29.625 -11.641 1 98.19 8 SER B C 1
ATOM 3056 O O . SER B 1 8 ? 5.965 -29.969 -11 1 98.19 8 SER B O 1
ATOM 3058 N N . GLU B 1 9 ? 6.941 -28.891 -12.758 1 98.19 9 GLU B N 1
ATOM 3059 C CA . GLU B 1 9 ? 5.68 -28.453 -13.352 1 98.19 9 GLU B CA 1
ATOM 3060 C C . GLU B 1 9 ? 5.043 -29.562 -14.172 1 98.19 9 GLU B C 1
ATOM 3062 O O . GLU B 1 9 ? 3.857 -29.5 -14.508 1 98.19 9 GLU B O 1
ATOM 3067 N N . VAL B 1 10 ? 5.809 -30.703 -14.445 1 98.25 10 VAL B N 1
ATOM 3068 C CA . VAL B 1 10 ? 5.352 -31.5 -15.57 1 98.25 10 VAL B CA 1
ATOM 3069 C C . VAL B 1 10 ? 5.09 -32.938 -15.117 1 98.25 10 VAL B C 1
ATOM 3071 O O . VAL B 1 10 ? 4.43 -33.719 -15.82 1 98.25 10 VAL B O 1
ATOM 3074 N N . ALA B 1 11 ? 5.641 -33.312 -13.953 1 98.19 11 ALA B N 1
ATOM 3075 C CA . ALA B 1 11 ? 5.395 -34.656 -13.492 1 98.19 11 ALA B CA 1
ATOM 3076 C C . ALA B 1 11 ? 3.9 -34.938 -13.32 1 98.19 11 ALA B C 1
ATOM 3078 O O . ALA B 1 11 ? 3.105 -34 -13.242 1 98.19 11 ALA B O 1
ATOM 3079 N N . ARG B 1 12 ? 3.557 -36.125 -13.219 1 98.5 12 ARG B N 1
ATOM 3080 C CA . ARG B 1 12 ? 2.148 -36.5 -13.156 1 98.5 12 ARG B CA 1
ATOM 3081 C C . ARG B 1 12 ? 1.448 -35.812 -11.984 1 98.5 12 ARG B C 1
ATOM 3083 O O . ARG B 1 12 ? 1.908 -35.906 -10.844 1 98.5 12 ARG B O 1
ATOM 3090 N N . LEU B 1 13 ? 0.349 -35.125 -12.312 1 98.69 13 LEU B N 1
ATOM 3091 C CA . LEU B 1 13 ? -0.458 -34.438 -11.305 1 98.69 13 LEU B CA 1
ATOM 3092 C C . LEU B 1 13 ? -1.412 -35.406 -10.625 1 98.69 13 LEU B C 1
ATOM 3094 O O . LEU B 1 13 ? -2.115 -36.156 -11.297 1 98.69 13 LEU B O 1
ATOM 3098 N N . ARG B 1 14 ? -1.41 -35.406 -9.281 1 98.69 14 ARG B N 1
ATOM 3099 C CA . ARG B 1 14 ? -2.258 -36.344 -8.539 1 98.69 14 ARG B CA 1
ATOM 3100 C C . ARG B 1 14 ? -3.346 -35.594 -7.773 1 98.69 14 ARG B C 1
ATOM 3102 O O . ARG B 1 14 ? -4.473 -36.094 -7.656 1 98.69 14 ARG B O 1
ATOM 3109 N N . THR B 1 15 ? -3.031 -34.5 -7.199 1 98.75 15 THR B N 1
ATOM 3110 C CA . THR B 1 15 ? -3.967 -33.719 -6.402 1 98.75 15 THR B CA 1
ATOM 3111 C C . THR B 1 15 ? -3.791 -32.25 -6.676 1 98.75 15 THR B C 1
ATOM 3113 O O . THR B 1 15 ? -2.664 -31.75 -6.762 1 98.75 15 THR B O 1
ATOM 3116 N N . VAL B 1 16 ? -4.895 -31.516 -6.84 1 98.81 16 VAL B N 1
ATOM 3117 C CA . VAL B 1 16 ? -4.852 -30.094 -7.164 1 98.81 16 VAL B CA 1
ATOM 3118 C C . VAL B 1 16 ? -5.938 -29.359 -6.387 1 98.81 16 VAL B C 1
ATOM 3120 O O . VAL B 1 16 ? -6.996 -29.922 -6.102 1 98.81 16 VAL B O 1
ATOM 3123 N N . ILE B 1 17 ? -5.645 -28.141 -5.941 1 98.81 17 ILE B N 1
ATOM 3124 C CA . ILE B 1 17 ? -6.645 -27.266 -5.332 1 98.81 17 ILE B CA 1
ATOM 3125 C C . ILE B 1 17 ? -7.168 -26.281 -6.363 1 98.81 17 ILE B C 1
ATOM 3127 O O . ILE B 1 17 ? -6.383 -25.578 -7.02 1 98.81 17 ILE B O 1
ATOM 3131 N N . LEU B 1 18 ? -8.438 -26.25 -6.582 1 98.88 18 LEU B N 1
ATOM 3132 C CA . LEU B 1 18 ? -9.148 -25.266 -7.387 1 98.88 18 LEU B CA 1
ATOM 3133 C C . LEU B 1 18 ? -10.102 -24.438 -6.523 1 98.88 18 LEU B C 1
ATOM 3135 O O . LEU B 1 18 ? -10.328 -24.766 -5.355 1 98.88 18 LEU B O 1
ATOM 3139 N N . HIS B 1 19 ? -10.594 -23.359 -7.043 1 98.75 19 HIS B N 1
ATOM 3140 C CA . HIS B 1 19 ? -11.672 -22.609 -6.418 1 98.75 19 HIS B CA 1
ATOM 3141 C C . HIS B 1 19 ? -12.805 -22.344 -7.406 1 98.75 19 HIS B C 1
ATOM 3143 O O . HIS B 1 19 ? -12.602 -21.688 -8.43 1 98.75 19 HIS B O 1
ATOM 3149 N N . ARG B 1 20 ? -13.906 -22.891 -7.074 1 98.56 20 ARG B N 1
ATOM 3150 C CA . ARG B 1 20 ? -15.078 -22.703 -7.918 1 98.56 20 ARG B CA 1
ATOM 3151 C C . ARG B 1 20 ? -15.633 -21.281 -7.766 1 98.56 20 ARG B C 1
ATOM 3153 O O . ARG B 1 20 ? -15.867 -20.828 -6.648 1 98.56 20 ARG B O 1
ATOM 3160 N N . PRO B 1 21 ? -15.844 -20.609 -8.891 1 96.81 21 PRO B N 1
ATOM 3161 C CA . PRO B 1 21 ? -16.391 -19.266 -8.805 1 96.81 21 PRO B CA 1
ATOM 3162 C C . PRO B 1 21 ? -17.656 -19.188 -7.957 1 96.81 21 PRO B C 1
ATOM 3164 O O . PRO B 1 21 ? -18.484 -20.094 -8.008 1 96.81 21 PRO B O 1
ATOM 3167 N N . GLY B 1 22 ? -17.828 -18.094 -7.258 1 96.44 22 GLY B N 1
ATOM 3168 C CA . GLY B 1 22 ? -18.969 -17.891 -6.391 1 96.44 22 GLY B CA 1
ATOM 3169 C C . GLY B 1 22 ? -19.391 -16.438 -6.258 1 96.44 22 GLY B C 1
ATOM 3170 O O . GLY B 1 22 ? -19.312 -15.68 -7.219 1 96.44 22 GLY B O 1
ATOM 3171 N N . PRO B 1 23 ? -19.922 -16.125 -5.074 1 95.5 23 PRO B N 1
ATOM 3172 C CA . PRO B 1 23 ? -20.469 -14.789 -4.867 1 95.5 23 PRO B CA 1
ATOM 3173 C C . PRO B 1 23 ? -19.422 -13.688 -5.039 1 95.5 23 PRO B C 1
ATOM 3175 O O . PRO B 1 23 ? -19.766 -12.562 -5.406 1 95.5 23 PRO B O 1
ATOM 3178 N N . GLU B 1 24 ? -18.188 -13.992 -4.746 1 97.56 24 GLU B N 1
ATOM 3179 C CA . GLU B 1 24 ? -17.156 -12.977 -4.895 1 97.56 24 GLU B CA 1
ATOM 3180 C C . GLU B 1 24 ? -17.094 -12.453 -6.328 1 97.56 24 GLU B C 1
ATOM 3182 O O . GLU B 1 24 ? -16.812 -11.281 -6.555 1 97.56 24 GLU B O 1
ATOM 3187 N N . LEU B 1 25 ? -17.359 -13.281 -7.32 1 95.88 25 LEU B N 1
ATOM 3188 C CA . LEU B 1 25 ? -17.375 -12.844 -8.711 1 95.88 25 LEU B CA 1
ATOM 3189 C C . LEU B 1 25 ? -18.672 -12.117 -9.039 1 95.88 25 LEU B C 1
ATOM 3191 O O . LEU B 1 25 ? -18.672 -11.172 -9.836 1 95.88 25 LEU B O 1
ATOM 3195 N N . ALA B 1 26 ? -19.766 -12.539 -8.422 1 95.12 26 ALA B N 1
ATOM 3196 C CA . ALA B 1 26 ? -21.062 -11.93 -8.672 1 95.12 26 ALA B CA 1
ATOM 3197 C C . ALA B 1 26 ? -21.125 -10.508 -8.117 1 95.12 26 ALA B C 1
ATOM 3199 O O . ALA B 1 26 ? -21.969 -9.711 -8.516 1 95.12 26 ALA B O 1
ATOM 3200 N N . ARG B 1 27 ? -20.172 -10.188 -7.273 1 95.25 27 ARG B N 1
ATOM 3201 C CA . ARG B 1 27 ? -20.172 -8.891 -6.605 1 95.25 27 ARG B CA 1
ATOM 3202 C C . ARG B 1 27 ? -19.297 -7.891 -7.355 1 95.25 27 ARG B C 1
ATOM 3204 O O . ARG B 1 27 ? -19.188 -6.727 -6.961 1 95.25 27 ARG B O 1
ATOM 3211 N N . LEU B 1 28 ? -18.719 -8.328 -8.406 1 94.19 28 LEU B N 1
ATOM 3212 C CA . LEU B 1 28 ? -17.953 -7.43 -9.266 1 94.19 28 LEU B CA 1
ATOM 3213 C C . LEU B 1 28 ? -18.875 -6.52 -10.062 1 94.19 28 LEU B C 1
ATOM 3215 O O . LEU B 1 28 ? -19.906 -6.969 -10.57 1 94.19 28 LEU B O 1
ATOM 3219 N N . THR B 1 29 ? -18.625 -5.285 -10.094 1 92.56 29 THR B N 1
ATOM 3220 C CA . THR B 1 29 ? -19.297 -4.258 -10.875 1 92.56 29 THR B CA 1
ATOM 3221 C C . THR B 1 29 ? -18.281 -3.361 -11.578 1 92.56 29 THR B C 1
ATOM 3223 O O . THR B 1 29 ? -17.094 -3.379 -11.25 1 92.56 29 THR B O 1
ATOM 3226 N N . PRO B 1 30 ? -18.672 -2.617 -12.562 1 88.94 30 PRO B N 1
ATOM 3227 C CA . PRO B 1 30 ? -17.75 -1.683 -13.211 1 88.94 30 PRO B CA 1
ATOM 3228 C C . PRO B 1 30 ? -17.156 -0.672 -12.234 1 88.94 30 PRO B C 1
ATOM 3230 O O . PRO B 1 30 ? -16.078 -0.119 -12.5 1 88.94 30 PRO B O 1
ATOM 3233 N N . ARG B 1 31 ? -17.766 -0.485 -11.055 1 89.19 31 ARG B N 1
ATOM 3234 C CA . ARG B 1 31 ? -17.297 0.501 -10.078 1 89.19 31 ARG B CA 1
ATOM 3235 C C . ARG B 1 31 ? -16.156 -0.047 -9.242 1 89.19 31 ARG B C 1
ATOM 3237 O O . ARG B 1 31 ? -15.352 0.718 -8.703 1 89.19 31 ARG B O 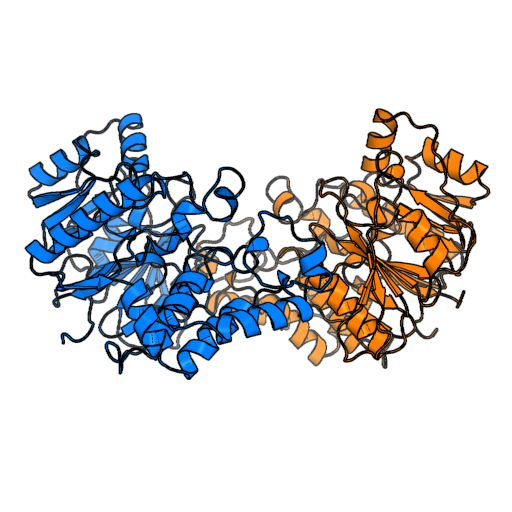1
ATOM 3244 N N . ASN B 1 32 ? -16.125 -1.397 -9.148 1 92.38 32 ASN B N 1
ATOM 3245 C CA . ASN B 1 32 ? -15.172 -1.9 -8.156 1 92.38 32 ASN B CA 1
ATOM 3246 C C . ASN B 1 32 ? -14.188 -2.887 -8.773 1 92.38 32 ASN B C 1
ATOM 3248 O O . ASN B 1 32 ? -13.242 -3.322 -8.117 1 92.38 32 ASN B O 1
ATOM 3252 N N . ASN B 1 33 ? -14.328 -3.264 -10.023 1 92.25 33 ASN B N 1
ATOM 3253 C CA . ASN B 1 33 ? -13.523 -4.312 -10.648 1 92.25 33 ASN B CA 1
ATOM 3254 C C . ASN B 1 33 ? -12.055 -3.922 -10.711 1 92.25 33 ASN B C 1
ATOM 3256 O O . ASN B 1 33 ? -11.172 -4.766 -10.531 1 92.25 33 ASN B O 1
ATOM 3260 N N . ASP B 1 34 ? -11.742 -2.611 -10.938 1 90.25 34 ASP B N 1
ATOM 3261 C CA . ASP B 1 34 ? -10.359 -2.166 -10.969 1 90.25 34 ASP B CA 1
ATOM 3262 C C . ASP B 1 34 ? -9.703 -2.316 -9.594 1 90.25 34 ASP B C 1
ATOM 3264 O O . ASP B 1 34 ? -8.594 -2.832 -9.484 1 90.25 34 ASP B O 1
ATOM 3268 N N . GLU B 1 35 ? -10.414 -1.944 -8.609 1 90.69 35 GLU B N 1
ATOM 3269 C CA . GLU B 1 35 ? -9.906 -2.031 -7.238 1 90.69 35 GLU B CA 1
ATOM 3270 C C . GLU B 1 35 ? -9.703 -3.482 -6.816 1 90.69 35 GLU B C 1
ATOM 3272 O O . GLU B 1 35 ? -8.75 -3.797 -6.098 1 90.69 35 GLU B O 1
ATOM 3277 N N . LEU B 1 36 ? -10.539 -4.324 -7.301 1 92.81 36 LEU B N 1
ATOM 3278 C CA . LEU B 1 36 ? -10.492 -5.73 -6.918 1 92.81 36 LEU B CA 1
ATOM 3279 C C . LEU B 1 36 ? -9.633 -6.531 -7.895 1 92.81 36 LEU B C 1
ATOM 3281 O O . LEU B 1 36 ? -9.523 -7.75 -7.766 1 92.81 36 LEU B O 1
ATOM 3285 N N . LEU B 1 37 ? -9.086 -5.867 -8.914 1 89.38 37 LEU B N 1
ATOM 3286 C CA . LEU B 1 37 ? -8.086 -6.41 -9.82 1 89.38 37 LEU B CA 1
ATOM 3287 C C . LEU B 1 37 ? -8.672 -7.531 -10.672 1 89.38 37 LEU B C 1
ATOM 3289 O O . LEU B 1 37 ? -8.062 -8.586 -10.82 1 89.38 37 LEU B O 1
ATOM 3293 N N . PHE B 1 38 ? -9.852 -7.234 -11.125 1 87.56 38 PHE B N 1
ATOM 3294 C CA . PHE B 1 38 ? -10.5 -8.172 -12.039 1 87.56 38 PHE B CA 1
ATOM 3295 C C . PHE B 1 38 ? -10.953 -7.465 -13.312 1 87.56 38 PHE B C 1
ATOM 3297 O O . PHE B 1 38 ? -11.766 -6.543 -13.258 1 87.56 38 PHE B O 1
ATOM 3304 N N . ASP B 1 39 ? -10.5 -7.68 -14.453 1 80.81 39 ASP B N 1
ATOM 3305 C CA . ASP B 1 39 ? -10.609 -6.914 -15.688 1 80.81 39 ASP B CA 1
ATOM 3306 C C . ASP B 1 39 ? -12.039 -6.961 -16.234 1 80.81 39 ASP B C 1
ATOM 3308 O O . ASP B 1 39 ? -12.461 -6.051 -16.953 1 80.81 39 ASP B O 1
ATOM 3312 N N . GLY B 1 40 ? -12.82 -7.949 -15.891 1 82.5 40 GLY B N 1
ATOM 3313 C CA . GLY B 1 40 ? -14.18 -8.047 -16.406 1 82.5 40 GLY B CA 1
ATOM 3314 C C . GLY B 1 40 ? -15.203 -8.359 -15.336 1 82.5 40 GLY B C 1
ATOM 3315 O O . GLY B 1 40 ? -14.875 -8.43 -14.148 1 82.5 40 GLY B O 1
ATOM 3316 N N . VAL B 1 41 ? -16.406 -8.242 -15.773 1 88.69 41 VAL B N 1
ATOM 3317 C CA . VAL B 1 41 ? -17.547 -8.695 -14.977 1 88.69 41 VAL B CA 1
ATOM 3318 C C . VAL B 1 41 ? -18.125 -9.969 -15.586 1 88.69 41 VAL B C 1
ATOM 3320 O O . VAL B 1 41 ? -18.969 -9.898 -16.484 1 88.69 41 VAL B O 1
ATOM 3323 N N . PRO B 1 42 ? -17.688 -11.07 -15.062 1 91.56 42 PRO B N 1
ATOM 3324 C CA . PRO B 1 42 ? -18.047 -12.344 -15.703 1 91.56 42 PRO B CA 1
ATOM 3325 C C . PRO B 1 42 ? -19.5 -12.734 -15.461 1 91.56 42 PRO B C 1
ATOM 3327 O O . PRO B 1 42 ? -20.109 -12.297 -14.477 1 91.56 42 PRO B O 1
ATOM 3330 N N . TRP B 1 43 ? -20 -13.477 -16.438 1 93.94 43 TRP B N 1
ATOM 3331 C CA . TRP B 1 43 ? -21.219 -14.242 -16.203 1 93.94 43 TRP B CA 1
ATOM 3332 C C . TRP B 1 43 ? -20.953 -15.43 -15.273 1 93.94 43 TRP B C 1
ATOM 3334 O O . TRP B 1 43 ? -20.453 -16.469 -15.711 1 93.94 43 TRP B O 1
ATOM 3344 N N . VAL B 1 44 ? -21.375 -15.344 -14.102 1 95.88 44 VAL B N 1
ATOM 3345 C CA . VAL B 1 44 ? -20.922 -16.234 -13.039 1 95.88 44 VAL B CA 1
ATOM 3346 C C . VAL B 1 44 ? -21.422 -17.656 -13.305 1 95.88 44 VAL B C 1
ATOM 3348 O O . VAL B 1 44 ? -20.656 -18.609 -13.133 1 95.88 44 VAL B O 1
ATOM 3351 N N . ALA B 1 45 ? -22.656 -17.766 -13.734 1 96.62 45 ALA B N 1
ATOM 3352 C CA . ALA B 1 45 ? -23.203 -19.094 -13.984 1 96.62 45 ALA B CA 1
ATOM 3353 C C . ALA B 1 45 ? -22.391 -19.828 -15.055 1 96.62 45 ALA B C 1
ATOM 3355 O O . ALA B 1 45 ? -22.109 -21.016 -14.922 1 96.62 45 ALA B O 1
ATOM 3356 N N . ARG B 1 46 ? -22.078 -19.125 -16.094 1 96.44 46 ARG B N 1
ATOM 3357 C CA . ARG B 1 46 ? -21.266 -19.719 -17.156 1 96.44 46 ARG B CA 1
ATOM 3358 C C . ARG B 1 46 ? -19.859 -20.031 -16.656 1 96.44 46 ARG B C 1
ATOM 3360 O O . ARG B 1 46 ? -19.281 -21.078 -16.984 1 96.44 46 ARG B O 1
ATOM 3367 N N . ALA B 1 47 ? -19.312 -19.156 -15.883 1 96.62 47 ALA B N 1
ATOM 3368 C CA . ALA B 1 47 ? -18 -19.391 -15.289 1 96.62 47 ALA B CA 1
ATOM 3369 C C . ALA B 1 47 ? -18 -20.656 -14.438 1 96.62 47 ALA B C 1
ATOM 3371 O O . ALA B 1 47 ? -17.047 -21.438 -14.461 1 96.62 47 ALA B O 1
ATOM 3372 N N . GLN B 1 48 ? -19.062 -20.875 -13.727 1 98 48 GLN B N 1
ATOM 3373 C CA . GLN B 1 48 ? -19.203 -22.062 -12.898 1 98 48 GLN B CA 1
ATOM 3374 C C . GLN B 1 48 ? -19.281 -23.328 -13.758 1 98 48 GLN B C 1
ATOM 3376 O O . GLN B 1 48 ? -18.641 -24.328 -13.445 1 98 48 GLN B O 1
ATOM 3381 N N . GLU B 1 49 ? -20.016 -23.203 -14.82 1 98.12 49 GLU B N 1
ATOM 3382 C CA . GLU B 1 49 ? -20.125 -24.328 -15.727 1 98.12 49 GLU B CA 1
ATOM 3383 C C . GLU B 1 49 ? -18.766 -24.688 -16.328 1 98.12 49 GLU B C 1
ATOM 3385 O O . GLU B 1 49 ? -18.406 -25.875 -16.391 1 98.12 49 GLU B O 1
ATOM 3390 N N . GLU B 1 50 ? -18.125 -23.688 -16.766 1 97.81 50 GLU B N 1
ATOM 3391 C CA . GLU B 1 50 ? -16.797 -23.891 -17.328 1 97.81 50 GLU B CA 1
ATOM 3392 C C . GLU B 1 50 ? -15.836 -24.484 -16.297 1 97.81 50 GLU B C 1
ATOM 3394 O O . GLU B 1 50 ? -15.07 -25.406 -16.609 1 97.81 50 GLU B O 1
ATOM 3399 N N . HIS B 1 51 ? -15.898 -23.953 -15.117 1 98.25 51 HIS B N 1
ATOM 3400 C CA . HIS B 1 51 ? -15.039 -24.453 -14.047 1 98.25 51 HIS B CA 1
ATOM 3401 C C . HIS B 1 51 ? -15.367 -25.891 -13.703 1 98.25 51 HIS B C 1
ATOM 3403 O O . HIS B 1 51 ? -14.461 -26.703 -13.492 1 98.25 51 HIS B O 1
ATOM 3409 N N . ASP B 1 52 ? -16.625 -26.219 -13.609 1 98.62 52 ASP B N 1
ATOM 3410 C CA . ASP B 1 52 ? -17.047 -27.594 -13.344 1 98.62 52 ASP B CA 1
ATOM 3411 C C . ASP B 1 52 ? -16.547 -28.547 -14.414 1 98.62 52 ASP B C 1
ATOM 3413 O O . ASP B 1 52 ? -16.109 -29.656 -14.109 1 98.62 52 ASP B O 1
ATOM 3417 N N . ALA B 1 53 ? -16.609 -28.094 -15.609 1 98.5 53 ALA B N 1
ATOM 3418 C CA . ALA B 1 53 ? -16.109 -28.906 -16.719 1 98.5 53 ALA B CA 1
ATOM 3419 C C . ALA B 1 53 ? -14.594 -29.094 -16.594 1 98.5 53 ALA B C 1
ATOM 3421 O O . ALA B 1 53 ? -14.086 -30.188 -16.859 1 98.5 53 ALA B O 1
ATOM 3422 N N . PHE B 1 54 ? -13.953 -28.094 -16.281 1 98.62 54 PHE B N 1
ATOM 3423 C CA . PHE B 1 54 ? -12.508 -28.172 -16.062 1 98.62 54 PHE B CA 1
ATOM 3424 C C . PHE B 1 54 ? -12.18 -29.172 -14.961 1 98.62 54 PHE B C 1
ATOM 3426 O O . PHE B 1 54 ? -11.352 -30.062 -15.156 1 98.62 54 PHE B O 1
ATOM 3433 N N . ALA B 1 55 ? -12.844 -29.031 -13.828 1 98.81 55 ALA B N 1
ATOM 3434 C CA . ALA B 1 55 ? -12.648 -29.953 -12.711 1 98.81 55 ALA B CA 1
ATOM 3435 C C . ALA B 1 55 ? -12.945 -31.391 -13.125 1 98.81 55 ALA B C 1
ATOM 3437 O O . ALA B 1 55 ? -12.219 -32.312 -12.75 1 98.81 55 ALA B O 1
ATOM 3438 N N . ALA B 1 56 ? -13.992 -31.562 -13.883 1 98.62 56 ALA B N 1
ATOM 3439 C CA . ALA B 1 56 ? -14.367 -32.906 -14.352 1 98.62 56 ALA B CA 1
ATOM 3440 C C . ALA B 1 56 ? -13.281 -33.469 -15.25 1 98.62 56 ALA B C 1
ATOM 3442 O O . ALA B 1 56 ? -12.977 -34.688 -15.172 1 98.62 56 ALA B O 1
ATOM 3443 N N . THR B 1 57 ? -12.75 -32.625 -16.094 1 98.19 57 THR B N 1
ATOM 3444 C CA . THR B 1 57 ? -11.68 -33.062 -16.984 1 98.19 57 THR B CA 1
ATOM 3445 C C . THR B 1 57 ? -10.484 -33.594 -16.188 1 98.19 57 THR B C 1
ATOM 3447 O O . THR B 1 57 ? -9.891 -34.594 -16.547 1 98.19 57 THR B O 1
ATOM 3450 N N . LEU B 1 58 ? -10.148 -32.969 -15.133 1 98.75 58 LEU B N 1
ATOM 3451 C CA . LEU B 1 58 ? -9.055 -33.375 -14.266 1 98.75 58 LEU B CA 1
ATOM 3452 C C . LEU B 1 58 ? -9.391 -34.688 -13.578 1 98.75 58 LEU B C 1
ATOM 3454 O O . LEU B 1 58 ? -8.562 -35.625 -13.562 1 98.75 58 LEU B O 1
ATOM 3458 N N . ARG B 1 59 ? -10.586 -34.844 -13.094 1 98.69 59 ARG B N 1
ATOM 3459 C CA . ARG B 1 59 ? -11.008 -36.031 -12.406 1 98.69 59 ARG B CA 1
ATOM 3460 C C . ARG B 1 59 ? -11.008 -37.25 -13.352 1 98.69 59 ARG B C 1
ATOM 3462 O O . ARG B 1 59 ? -10.625 -38.344 -12.961 1 98.69 59 ARG B O 1
ATOM 3469 N N . GLU B 1 60 ? -11.422 -37 -14.523 1 98.06 60 GLU B N 1
ATOM 3470 C CA . GLU B 1 60 ? -11.445 -38.062 -15.531 1 98.06 60 GLU B CA 1
ATOM 3471 C C . GLU B 1 60 ? -10.039 -38.594 -15.812 1 98.06 60 GLU B C 1
ATOM 3473 O O . GLU B 1 60 ? -9.875 -39.688 -16.297 1 98.06 60 GLU B O 1
ATOM 3478 N N . ARG B 1 61 ? -9.148 -37.812 -15.492 1 97.38 61 ARG B N 1
ATOM 3479 C CA . ARG B 1 61 ? -7.754 -38.188 -15.703 1 97.38 61 ARG B CA 1
ATOM 3480 C C . ARG B 1 61 ? -7.086 -38.562 -14.383 1 97.38 61 ARG B C 1
ATOM 3482 O O . ARG B 1 61 ? -5.871 -38.406 -14.234 1 97.38 61 ARG B O 1
ATOM 3489 N N . ASP B 1 62 ? -7.852 -38.906 -13.391 1 97.31 62 ASP B N 1
ATOM 3490 C CA . ASP B 1 62 ? -7.453 -39.469 -12.109 1 97.31 62 ASP B CA 1
ATOM 3491 C C . ASP B 1 62 ? -6.738 -38.438 -11.242 1 97.31 62 ASP B C 1
ATOM 3493 O O . ASP B 1 62 ? -5.793 -38.75 -10.531 1 97.31 62 ASP B O 1
ATOM 3497 N N . VAL B 1 63 ? -7.016 -37.219 -11.438 1 98.56 63 VAL B N 1
ATOM 3498 C CA . VAL B 1 63 ? -6.523 -36.156 -10.562 1 98.56 63 VAL B CA 1
ATOM 3499 C C . VAL B 1 63 ? -7.559 -35.844 -9.477 1 98.56 63 VAL B C 1
ATOM 3501 O O . VAL B 1 63 ? -8.734 -35.625 -9.773 1 98.56 63 VAL B O 1
ATOM 3504 N N . GLU B 1 64 ? -7.141 -35.969 -8.234 1 98.69 64 GLU B N 1
ATOM 3505 C CA . GLU B 1 64 ? -8.008 -35.531 -7.141 1 98.69 64 GLU B CA 1
ATOM 3506 C C . GLU B 1 64 ? -8.133 -34 -7.105 1 98.69 64 GLU B C 1
ATOM 3508 O O . GLU B 1 64 ? -7.133 -33.281 -7.043 1 98.69 64 GLU B O 1
ATOM 3513 N N . VAL B 1 65 ? -9.375 -33.562 -7.203 1 98.75 65 VAL B N 1
ATOM 3514 C CA . VAL B 1 65 ? -9.625 -32.125 -7.184 1 98.75 65 VAL B CA 1
ATOM 3515 C C . VAL B 1 65 ? -10.164 -31.719 -5.812 1 98.75 65 VAL B C 1
ATOM 3517 O O . VAL B 1 65 ? -11.203 -32.219 -5.379 1 98.75 65 VAL B O 1
ATOM 3520 N N . LEU B 1 66 ? -9.43 -30.906 -5.117 1 98.69 66 LEU B N 1
ATOM 3521 C CA . LEU B 1 66 ? -9.867 -30.281 -3.871 1 98.69 66 LEU B CA 1
ATOM 3522 C C . LEU B 1 66 ? -10.359 -28.859 -4.117 1 98.69 66 LEU B C 1
ATOM 3524 O O . LEU B 1 66 ? -9.719 -28.094 -4.832 1 98.69 66 LEU B O 1
ATOM 3528 N N . LEU B 1 67 ? -11.477 -28.578 -3.572 1 98.81 67 LEU B N 1
ATOM 3529 C CA . LEU B 1 67 ? -11.992 -27.219 -3.689 1 98.81 67 LEU B CA 1
ATOM 3530 C C . LEU B 1 67 ? -11.617 -26.391 -2.465 1 98.81 67 LEU B C 1
ATOM 3532 O O . LEU B 1 67 ? -11.883 -26.797 -1.331 1 98.81 67 LEU B O 1
ATOM 3536 N N . LEU B 1 68 ? -11.07 -25.266 -2.705 1 98.75 68 LEU B N 1
ATOM 3537 C CA . LEU B 1 68 ? -10.562 -24.391 -1.653 1 98.75 68 LEU B CA 1
ATOM 3538 C C . LEU B 1 68 ? -11.664 -24.031 -0.666 1 98.75 68 LEU B C 1
ATOM 3540 O O . LEU B 1 68 ? -11.445 -24.031 0.547 1 98.75 68 LEU B O 1
ATOM 3544 N N . SER B 1 69 ? -12.844 -23.734 -1.162 1 98.5 69 SER B N 1
ATOM 3545 C CA . SER B 1 69 ? -13.953 -23.344 -0.3 1 98.5 69 SER B CA 1
ATOM 3546 C C . SER B 1 69 ? -14.344 -24.469 0.649 1 98.5 69 SER B C 1
ATOM 3548 O O . SER B 1 69 ? -14.711 -24.219 1.801 1 98.5 69 SER B O 1
ATOM 3550 N N . ASP B 1 70 ? -14.289 -25.703 0.152 1 98.5 70 ASP B N 1
ATOM 3551 C CA . ASP B 1 70 ? -14.594 -26.859 1.004 1 98.5 70 ASP B CA 1
ATOM 3552 C C . ASP B 1 70 ? -13.539 -27.031 2.09 1 98.5 70 ASP B C 1
ATOM 3554 O O . ASP B 1 70 ? -13.867 -27.234 3.26 1 98.5 70 ASP B O 1
ATOM 3558 N N . LEU B 1 71 ? -12.305 -26.969 1.649 1 98.69 71 LEU B N 1
ATOM 3559 C CA . LEU B 1 71 ? -11.211 -27.062 2.611 1 98.69 71 LEU B CA 1
ATOM 3560 C C . LEU B 1 71 ? -11.344 -25.984 3.684 1 98.69 71 LEU B C 1
ATOM 3562 O O . LEU B 1 71 ? -11.172 -26.266 4.871 1 98.69 71 LEU B O 1
ATOM 3566 N N . LEU B 1 72 ? -11.648 -24.781 3.242 1 98.75 72 LEU B N 1
ATOM 3567 C CA . LEU B 1 72 ? -11.75 -23.656 4.168 1 98.75 72 LEU B CA 1
ATOM 3568 C C . LEU B 1 72 ? -12.922 -23.859 5.129 1 98.75 72 LEU B C 1
ATOM 3570 O O . LEU B 1 72 ? -12.797 -23.609 6.328 1 98.75 72 LEU B O 1
ATOM 3574 N N . SER B 1 73 ? -14.039 -24.281 4.605 1 98.75 73 SER B N 1
ATOM 3575 C CA . SER B 1 73 ? -15.211 -24.5 5.449 1 98.75 73 SER B CA 1
ATOM 3576 C C . SER B 1 73 ? -14.906 -25.516 6.547 1 98.75 73 SER B C 1
ATOM 3578 O O . SER B 1 73 ? -15.258 -25.312 7.707 1 98.75 73 SER B O 1
ATOM 3580 N N . GLU B 1 74 ? -14.25 -26.594 6.188 1 98.62 74 GLU B N 1
ATOM 3581 C CA . GLU B 1 74 ? -13.844 -27.578 7.172 1 98.62 74 GLU B CA 1
ATOM 3582 C C . GLU B 1 74 ? -12.867 -27 8.18 1 98.62 74 GLU B C 1
ATOM 3584 O O . GLU B 1 74 ? -12.938 -27.297 9.375 1 98.62 74 GLU B O 1
ATOM 3589 N N . THR B 1 75 ? -12.016 -26.156 7.707 1 98.62 75 THR B N 1
ATOM 3590 C CA . THR B 1 75 ? -11.016 -25.516 8.555 1 98.62 75 THR B CA 1
ATOM 3591 C C . THR B 1 75 ? -11.688 -24.562 9.547 1 98.62 75 THR B C 1
ATOM 3593 O O . THR B 1 75 ? -11.234 -24.422 10.68 1 98.62 75 THR B O 1
ATOM 3596 N N . MET B 1 76 ? -12.773 -23.938 9.133 1 98.44 76 MET B N 1
ATOM 3597 C CA . MET B 1 76 ? -13.477 -22.969 9.969 1 98.44 76 MET B CA 1
ATOM 3598 C C . MET B 1 76 ? -14.227 -23.656 11.102 1 98.44 76 MET B C 1
ATOM 3600 O O . MET B 1 76 ? -14.789 -23 11.977 1 98.44 76 MET B O 1
ATOM 3604 N N . ASP B 1 77 ? -14.195 -24.969 11.109 1 98 77 ASP B N 1
ATOM 3605 C CA . ASP B 1 77 ? -14.734 -25.719 12.242 1 98 77 ASP B CA 1
ATOM 3606 C C . ASP B 1 77 ? -13.75 -25.719 13.414 1 98 77 ASP B C 1
ATOM 3608 O O . ASP B 1 77 ? -14.109 -26.078 14.531 1 98 77 ASP B O 1
ATOM 3612 N N . ILE B 1 78 ? -12.578 -25.328 13.141 1 98.19 78 ILE B N 1
ATOM 3613 C CA . ILE B 1 78 ? -11.523 -25.312 14.141 1 98.19 78 ILE B CA 1
ATOM 3614 C C . ILE B 1 78 ? -11.414 -23.906 14.758 1 98.19 78 ILE B C 1
ATOM 3616 O O . ILE B 1 78 ? -11.18 -22.938 14.047 1 98.19 78 ILE B O 1
ATOM 3620 N N . ALA B 1 79 ? -11.445 -23.797 16.047 1 98 79 ALA B N 1
ATOM 3621 C CA . ALA B 1 79 ? -11.562 -22.531 16.766 1 98 79 ALA B CA 1
ATOM 3622 C C . ALA B 1 79 ? -10.375 -21.625 16.469 1 98 79 ALA B C 1
ATOM 3624 O O . ALA B 1 79 ? -10.555 -20.438 16.156 1 98 79 ALA B O 1
ATOM 3625 N N . ASP B 1 80 ? -9.195 -22.188 16.562 1 98 80 ASP B N 1
ATOM 3626 C CA . ASP B 1 80 ? -7.996 -21.391 16.328 1 98 80 ASP B CA 1
ATOM 3627 C C . ASP B 1 80 ? -7.961 -20.859 14.898 1 98 80 ASP B C 1
ATOM 3629 O O . ASP B 1 80 ? -7.543 -19.719 14.664 1 98 80 ASP B O 1
ATOM 3633 N N . ALA B 1 81 ? -8.344 -21.656 13.938 1 98.12 81 ALA B N 1
ATOM 3634 C CA . ALA B 1 81 ? -8.391 -21.234 12.539 1 98.12 81 ALA B CA 1
ATOM 3635 C C . ALA B 1 81 ? -9.391 -20.109 12.336 1 98.12 81 ALA B C 1
ATOM 3637 O O . ALA B 1 81 ? -9.117 -19.141 11.617 1 98.12 81 ALA B O 1
ATOM 3638 N N . ARG B 1 82 ? -10.531 -20.234 13 1 97.88 82 ARG B N 1
ATOM 3639 C CA . ARG B 1 82 ? -11.539 -19.188 12.953 1 97.88 82 ARG B CA 1
ATOM 3640 C C . ARG B 1 82 ? -10.984 -17.859 13.453 1 97.88 82 ARG B C 1
ATOM 3642 O O . ARG B 1 82 ? -11.156 -16.828 12.812 1 97.88 82 ARG B O 1
ATOM 3649 N N . GLY B 1 83 ? -10.336 -17.984 14.602 1 98.31 83 GLY B N 1
ATOM 3650 C CA . GLY B 1 83 ? -9.734 -16.797 15.188 1 98.31 83 GLY B CA 1
ATOM 3651 C C . GLY B 1 83 ? -8.75 -16.109 14.258 1 98.31 83 GLY B C 1
ATOM 3652 O O . GLY B 1 83 ? -8.781 -14.891 14.094 1 98.31 83 GLY B O 1
ATOM 3653 N N . ASP B 1 84 ? -7.91 -16.891 13.609 1 97.81 84 ASP B N 1
ATOM 3654 C CA . ASP B 1 84 ? -6.902 -16.359 12.703 1 97.81 84 ASP B CA 1
ATOM 3655 C C . ASP B 1 84 ? -7.555 -15.695 11.484 1 97.81 84 ASP B C 1
ATOM 3657 O O . ASP B 1 84 ? -7.141 -14.617 11.062 1 97.81 84 ASP B O 1
ATOM 3661 N N . ALA B 1 85 ? -8.539 -16.359 10.938 1 98.31 85 ALA B N 1
ATOM 3662 C CA . ALA B 1 85 ? -9.203 -15.852 9.742 1 98.31 85 ALA B CA 1
ATOM 3663 C C . ALA B 1 85 ? -9.945 -14.555 10.039 1 98.31 85 ALA B C 1
ATOM 3665 O O . ALA B 1 85 ? -9.852 -13.594 9.273 1 98.31 85 ALA B O 1
ATOM 3666 N N . ILE B 1 86 ? -10.656 -14.531 11.141 1 98.62 86 ILE B N 1
ATOM 3667 C CA . ILE B 1 86 ? -11.383 -13.328 11.539 1 98.62 86 ILE B CA 1
ATOM 3668 C C . ILE B 1 86 ? -10.391 -12.219 11.891 1 98.62 86 ILE B C 1
ATOM 3670 O O . ILE B 1 86 ? -10.594 -11.062 11.531 1 98.62 86 ILE B O 1
ATOM 3674 N N . GLY B 1 87 ? -9.336 -12.594 12.578 1 98.25 87 GLY B N 1
ATOM 3675 C CA . GLY B 1 87 ? -8.281 -11.633 12.875 1 98.25 87 GLY B CA 1
ATOM 3676 C C . GLY B 1 87 ? -7.703 -10.977 11.641 1 98.25 87 GLY B C 1
ATOM 3677 O O . GLY B 1 87 ? -7.418 -9.781 11.641 1 98.25 87 GLY B O 1
ATOM 3678 N N . ALA B 1 88 ? -7.516 -11.75 10.602 1 97.69 88 ALA B N 1
ATOM 3679 C CA . ALA B 1 88 ? -6.988 -11.219 9.352 1 97.69 88 ALA B CA 1
ATOM 3680 C C . ALA B 1 88 ? -7.934 -10.18 8.758 1 97.69 88 ALA B C 1
ATOM 3682 O O . ALA B 1 88 ? -7.492 -9.195 8.156 1 97.69 88 ALA B O 1
ATOM 3683 N N . VAL B 1 89 ? -9.25 -10.391 8.875 1 98.31 89 VAL B N 1
ATOM 3684 C CA . VAL B 1 89 ? -10.234 -9.414 8.43 1 98.31 89 VAL B CA 1
ATOM 3685 C C . VAL B 1 89 ? -10.117 -8.141 9.258 1 98.31 89 VAL B C 1
ATOM 3687 O O . VAL B 1 89 ? -10.094 -7.035 8.719 1 98.31 89 VAL B O 1
ATOM 3690 N N . LEU B 1 90 ? -9.977 -8.297 10.555 1 97.56 90 LEU B N 1
ATOM 3691 C CA . LEU B 1 90 ? -10.039 -7.176 11.484 1 97.56 90 LEU B CA 1
ATOM 3692 C C . LEU B 1 90 ? -8.75 -6.375 11.469 1 97.56 90 LEU B C 1
ATOM 3694 O O . LEU B 1 90 ? -8.688 -5.266 12 1 97.56 90 LEU B O 1
ATOM 3698 N N . ALA B 1 91 ? -7.727 -6.918 10.797 1 95.31 91 ALA B N 1
ATOM 3699 C CA . ALA B 1 91 ? -6.469 -6.195 10.648 1 95.31 91 ALA B CA 1
ATOM 3700 C C . ALA B 1 91 ? -6.605 -5.059 9.641 1 95.31 91 ALA B C 1
ATOM 3702 O O . ALA B 1 91 ? -5.715 -4.211 9.523 1 95.31 91 ALA B O 1
ATOM 3703 N N . ASP B 1 92 ? -7.703 -4.969 8.93 1 94.44 92 ASP B N 1
ATOM 3704 C CA . ASP B 1 92 ? -7.977 -3.877 8 1 94.44 92 ASP B CA 1
ATOM 3705 C C . ASP B 1 92 ? -8.102 -2.547 8.734 1 94.44 92 ASP B C 1
ATOM 3707 O O . ASP B 1 92 ? -9.062 -2.328 9.477 1 94.44 92 ASP B O 1
ATOM 3711 N N . PRO B 1 93 ? -7.195 -1.637 8.461 1 90.81 93 PRO B N 1
ATOM 3712 C CA . PRO B 1 93 ? -7.219 -0.38 9.211 1 90.81 93 PRO B CA 1
ATOM 3713 C C . PRO B 1 93 ? -8.422 0.493 8.859 1 90.81 93 PRO B C 1
ATOM 3715 O O . PRO B 1 93 ? -8.75 1.423 9.602 1 90.81 93 PRO B O 1
ATOM 3718 N N . ARG B 1 94 ? -9.094 0.265 7.797 1 91.25 94 ARG B N 1
ATOM 3719 C CA . ARG B 1 94 ? -10.25 1.048 7.379 1 91.25 94 ARG B CA 1
ATOM 3720 C C . ARG B 1 94 ? -11.391 0.915 8.383 1 91.25 94 ARG B C 1
ATOM 3722 O O . ARG B 1 94 ? -12.258 1.788 8.469 1 91.25 94 ARG B O 1
ATOM 3729 N N . LEU B 1 95 ? -11.422 -0.182 9.102 1 94.19 95 LEU B N 1
ATOM 3730 C CA . LEU B 1 95 ? -12.578 -0.496 9.938 1 94.19 95 LEU B CA 1
ATOM 3731 C C . LEU B 1 95 ? -12.594 0.367 11.195 1 94.19 95 LEU B C 1
ATOM 3733 O O . LEU B 1 95 ? -13.648 0.864 11.602 1 94.19 95 LEU B O 1
ATOM 3737 N N . GLY B 1 96 ? -11.359 0.587 11.766 1 91.94 96 GLY B N 1
ATOM 3738 C CA . GLY B 1 96 ? -11.312 1.218 13.078 1 91.94 96 GLY B CA 1
ATOM 3739 C C . GLY B 1 96 ? -11.828 0.322 14.188 1 91.94 96 GLY B C 1
ATOM 3740 O O . GLY B 1 96 ? -12.141 -0.846 13.953 1 91.94 96 GLY B O 1
ATOM 3741 N N . ASP B 1 97 ? -11.977 0.875 15.352 1 92.12 97 ASP B N 1
ATOM 3742 C CA . ASP B 1 97 ? -12.312 0.057 16.516 1 92.12 97 ASP B CA 1
ATOM 3743 C C . ASP B 1 97 ? -13.812 -0.25 16.547 1 92.12 97 ASP B C 1
ATOM 3745 O O . ASP B 1 97 ? -14.211 -1.404 16.719 1 92.12 97 ASP B O 1
ATOM 3749 N N . ASP B 1 98 ? -14.625 0.735 16.375 1 91.94 98 ASP B N 1
ATOM 3750 C CA . ASP B 1 98 ? -16.062 0.568 16.547 1 91.94 98 ASP B CA 1
ATOM 3751 C C . ASP B 1 98 ? -16.656 -0.356 15.484 1 91.94 98 ASP B C 1
ATOM 3753 O O . ASP B 1 98 ? -17.312 -1.341 15.812 1 91.94 98 ASP B O 1
ATOM 3757 N N . LEU B 1 99 ? -16.406 -0.001 14.25 1 93.75 99 LEU B N 1
ATOM 3758 C CA . LEU B 1 99 ? -16.891 -0.867 13.18 1 93.75 99 LEU B CA 1
ATOM 3759 C C . LEU B 1 99 ? -16.219 -2.234 13.242 1 93.75 99 LEU B C 1
ATOM 3761 O O . LEU B 1 99 ? -16.859 -3.258 12.992 1 93.75 99 LEU B O 1
ATOM 3765 N N . GLY B 1 100 ? -14.93 -2.301 13.609 1 95.31 100 GLY B N 1
ATOM 3766 C CA . GLY B 1 100 ? -14.219 -3.559 13.766 1 95.31 100 GLY B CA 1
ATOM 3767 C C . GLY B 1 100 ? -14.883 -4.5 14.758 1 95.31 100 GLY B C 1
ATOM 3768 O O . GLY B 1 100 ? -15 -5.699 14.492 1 95.31 100 GLY B O 1
ATOM 3769 N N . ASP B 1 101 ? -15.328 -3.945 15.844 1 94 101 ASP B N 1
ATOM 3770 C CA . ASP B 1 101 ? -16 -4.742 16.859 1 94 101 ASP B CA 1
ATOM 3771 C C . ASP B 1 101 ? -17.281 -5.363 16.328 1 94 101 ASP B C 1
ATOM 3773 O O . ASP B 1 101 ? -17.578 -6.523 16.609 1 94 101 ASP B O 1
ATOM 3777 N N . MET B 1 102 ? -17.969 -4.633 15.57 1 94.25 102 MET B N 1
ATOM 3778 C CA . MET B 1 102 ? -19.234 -5.113 15.008 1 94.25 102 MET B CA 1
ATOM 3779 C C . MET B 1 102 ? -18.984 -6.207 13.977 1 94.25 102 MET B C 1
ATOM 3781 O O . MET B 1 102 ? -19.672 -7.234 13.977 1 94.25 102 MET B O 1
ATOM 3785 N N . VAL B 1 103 ? -18.016 -5.98 13.125 1 96.81 103 VAL B N 1
ATOM 3786 C CA . VAL B 1 103 ? -17.672 -6.957 12.094 1 96.81 103 VAL B CA 1
ATOM 3787 C C . VAL B 1 103 ? -17.188 -8.25 12.742 1 96.81 103 VAL B C 1
ATOM 3789 O O . VAL B 1 103 ? -17.609 -9.344 12.359 1 96.81 103 VAL B O 1
ATOM 3792 N N . GLY B 1 104 ? -16.328 -8.094 13.742 1 97.31 104 GLY B N 1
ATOM 3793 C CA . GLY B 1 104 ? -15.844 -9.258 14.461 1 97.31 104 GLY B CA 1
ATOM 3794 C C . GLY B 1 104 ? -16.953 -10.086 15.086 1 97.31 104 GLY B C 1
ATOM 3795 O O . GLY B 1 104 ? -16.984 -11.305 14.938 1 97.31 104 GLY B O 1
ATOM 3796 N N . SER B 1 105 ? -17.875 -9.406 15.75 1 96.12 105 SER B N 1
ATOM 3797 C CA . SER B 1 105 ? -19 -10.078 16.391 1 96.12 105 SER B CA 1
ATOM 3798 C C . SER B 1 105 ? -19.875 -10.797 15.367 1 96.12 105 SER B C 1
ATOM 3800 O O . SER B 1 105 ? -20.328 -11.922 15.602 1 96.12 105 SER B O 1
ATOM 3802 N N . TYR B 1 106 ? -20.141 -10.164 14.273 1 97.12 106 TYR B N 1
ATOM 3803 C CA . TYR B 1 106 ? -20.953 -10.758 13.211 1 97.12 106 TYR B CA 1
ATOM 3804 C C . TYR B 1 106 ? -20.281 -12.023 12.664 1 97.12 106 TYR B C 1
ATOM 3806 O O . TYR B 1 106 ? -20.906 -13.078 12.602 1 97.12 106 TYR B O 1
ATOM 3814 N N . LEU B 1 107 ? -18.984 -11.922 12.359 1 98.19 107 LEU B N 1
ATOM 3815 C CA . LEU B 1 107 ? -18.281 -13.055 11.781 1 98.19 107 LEU B CA 1
ATOM 3816 C C . LEU B 1 107 ? -18.219 -14.219 12.766 1 98.19 107 LEU B C 1
ATOM 3818 O O . LEU B 1 107 ? -18.344 -15.383 12.367 1 98.19 107 LEU B O 1
ATOM 3822 N N . GLU B 1 108 ? -18.047 -13.922 14.008 1 97.81 108 GLU B N 1
ATOM 3823 C CA . GLU B 1 108 ? -17.969 -14.945 15.047 1 97.81 108 GLU B CA 1
ATOM 3824 C C . GLU B 1 108 ? -19.297 -15.703 15.164 1 97.81 108 GLU B C 1
ATOM 3826 O O . GLU B 1 108 ? -19.312 -16.875 15.562 1 97.81 108 GLU B O 1
ATOM 3831 N N . SER B 1 109 ? -20.359 -15.031 14.852 1 97.5 109 SER B N 1
ATOM 3832 C CA . SER B 1 109 ? -21.688 -15.617 15.023 1 97.5 109 SER B CA 1
ATOM 3833 C C . SER B 1 109 ? -22.016 -16.578 13.891 1 97.5 109 SER B C 1
ATOM 3835 O O . SER B 1 109 ? -22.969 -17.359 13.984 1 97.5 109 SER B O 1
ATOM 3837 N N . LEU B 1 110 ? -21.266 -16.656 12.844 1 98.06 110 LEU B N 1
ATOM 3838 C CA . LEU B 1 110 ? -21.594 -17.406 11.633 1 98.06 110 LEU B CA 1
ATOM 3839 C C . LEU B 1 110 ? -21.172 -18.875 11.766 1 98.06 110 LEU B C 1
ATOM 3841 O O . LEU B 1 110 ? -20.203 -19.172 12.453 1 98.06 110 LEU B O 1
ATOM 3845 N N . SER B 1 111 ? -21.906 -19.797 11.094 1 98.5 111 SER B N 1
ATOM 3846 C CA . SER B 1 111 ? -21.484 -21.188 10.945 1 98.5 111 SER B CA 1
ATOM 3847 C C . SER B 1 111 ? -20.234 -21.281 10.086 1 98.5 111 SER B C 1
ATOM 3849 O O . SER B 1 111 ? -19.859 -20.328 9.398 1 98.5 111 SER B O 1
ATOM 3851 N N . PRO B 1 112 ? -19.547 -22.391 10.141 1 98.44 112 PRO B N 1
ATOM 3852 C CA . PRO B 1 112 ? -18.344 -22.562 9.32 1 98.44 112 PRO B CA 1
ATOM 3853 C C . PRO B 1 112 ? -18.609 -22.266 7.84 1 98.44 112 PRO B C 1
ATOM 3855 O O . PRO B 1 112 ? -17.828 -21.547 7.207 1 98.44 112 PRO B O 1
ATOM 3858 N N . ALA B 1 113 ? -19.672 -22.766 7.316 1 98.44 113 ALA B N 1
ATOM 3859 C CA . ALA B 1 113 ? -20 -22.562 5.91 1 98.44 113 ALA B CA 1
ATOM 3860 C C . ALA B 1 113 ? -20.297 -21.094 5.629 1 98.44 113 ALA B C 1
ATOM 3862 O O . ALA B 1 113 ? -19.844 -20.547 4.621 1 98.44 113 ALA B O 1
ATOM 3863 N N . GLU B 1 114 ? -21.047 -20.469 6.543 1 98.44 114 GLU B N 1
ATOM 3864 C CA . GLU B 1 114 ? -21.406 -19.062 6.383 1 98.44 114 GLU B CA 1
ATOM 3865 C C . GLU B 1 114 ? -20.172 -18.172 6.5 1 98.44 114 GLU B C 1
ATOM 3867 O O . GLU B 1 114 ? -20.047 -17.172 5.781 1 98.44 114 GLU B O 1
ATOM 3872 N N . LEU B 1 115 ? -19.312 -18.5 7.469 1 98.75 115 LEU B N 1
ATOM 3873 C CA . LEU B 1 115 ? -18.078 -17.75 7.637 1 98.75 115 LEU B CA 1
ATOM 3874 C C . LEU B 1 115 ? -17.203 -17.844 6.395 1 98.75 115 LEU B C 1
ATOM 3876 O O . LEU B 1 115 ? -16.656 -16.844 5.922 1 98.75 115 LEU B O 1
ATOM 3880 N N . THR B 1 116 ? -17.109 -19.062 5.855 1 98.81 116 THR B N 1
ATOM 3881 C CA . THR B 1 116 ? -16.359 -19.266 4.625 1 98.81 116 THR B CA 1
ATOM 3882 C C . THR B 1 116 ? -16.891 -18.391 3.504 1 98.81 116 THR B C 1
ATOM 3884 O O . THR B 1 116 ? -16.125 -17.719 2.803 1 98.81 116 THR B O 1
ATOM 3887 N N . ALA B 1 117 ? -18.219 -18.344 3.393 1 98.5 117 ALA B N 1
ATOM 3888 C CA . ALA B 1 117 ? -18.875 -17.531 2.371 1 98.5 117 ALA B CA 1
ATOM 3889 C C . ALA B 1 117 ? -18.562 -16.047 2.574 1 98.5 117 ALA B C 1
ATOM 3891 O O . ALA B 1 117 ? -18.297 -15.328 1.609 1 98.5 117 ALA B O 1
ATOM 3892 N N . ALA B 1 118 ? -18.562 -15.602 3.787 1 98.5 118 ALA B N 1
ATOM 3893 C CA . ALA B 1 118 ? -18.297 -14.195 4.102 1 98.5 118 ALA B CA 1
ATOM 3894 C C . ALA B 1 118 ? -16.828 -13.852 3.84 1 98.5 118 ALA B C 1
ATOM 3896 O O . ALA B 1 118 ? -16.516 -12.766 3.342 1 98.5 118 ALA B O 1
ATOM 3897 N N . LEU B 1 119 ? -15.906 -14.766 4.188 1 98.81 119 LEU B N 1
ATOM 3898 C CA . LEU B 1 119 ? -14.477 -14.523 4.059 1 98.81 119 LEU B CA 1
ATOM 3899 C C . LEU B 1 119 ? -14.07 -14.422 2.594 1 98.81 119 LEU B C 1
ATOM 3901 O O . LEU B 1 119 ? -13.18 -13.641 2.242 1 98.81 119 LEU B O 1
ATOM 3905 N N . ILE B 1 120 ? -14.719 -15.172 1.716 1 98.81 120 ILE B N 1
ATOM 3906 C CA . ILE B 1 120 ? -14.367 -15.188 0.302 1 98.81 120 ILE B CA 1
ATOM 3907 C C . ILE B 1 120 ? -15.25 -14.219 -0.467 1 98.81 120 ILE B C 1
ATOM 3909 O O . ILE B 1 120 ? -14.758 -13.383 -1.232 1 98.81 120 ILE B O 1
ATOM 3913 N N . GLY B 1 121 ? -16.516 -14.266 -0.188 1 98.19 121 GLY B N 1
ATOM 3914 C CA . GLY B 1 121 ? -17.5 -13.477 -0.927 1 98.19 121 GLY B CA 1
ATOM 3915 C C . GLY B 1 121 ? -17.641 -12.062 -0.398 1 98.19 121 GLY B C 1
ATOM 3916 O O . GLY B 1 121 ? -18.219 -11.203 -1.062 1 98.19 121 GLY B O 1
ATOM 3917 N N . GLY B 1 122 ? -17.156 -11.789 0.796 1 98.06 122 GLY B N 1
ATOM 3918 C CA . GLY B 1 122 ? -17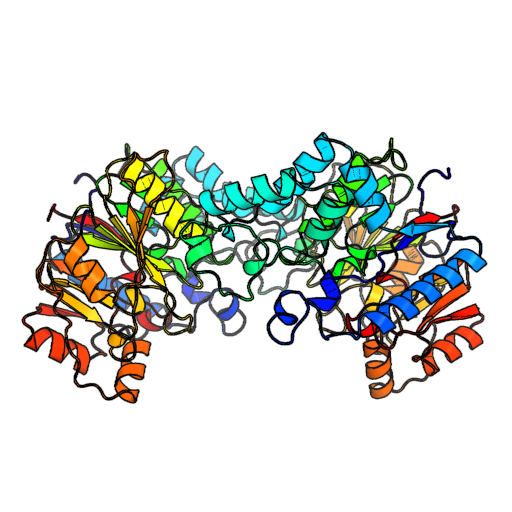.234 -10.469 1.397 1 98.06 122 GLY B CA 1
ATOM 3919 C C . GLY B 1 122 ? -18.547 -10.227 2.117 1 98.06 122 GLY B C 1
ATOM 3920 O O . GLY B 1 122 ? -19.422 -11.094 2.131 1 98.06 122 GLY B O 1
ATOM 3921 N N . VAL B 1 123 ? -18.609 -9.117 2.752 1 97.38 123 VAL B N 1
ATOM 3922 C CA . VAL B 1 123 ? -19.781 -8.617 3.441 1 97.38 123 VAL B CA 1
ATOM 3923 C C . VAL B 1 123 ? -20.016 -7.152 3.078 1 97.38 123 VAL B C 1
ATOM 3925 O O . VAL B 1 123 ? -19.156 -6.305 3.326 1 97.38 123 VAL B O 1
ATOM 3928 N N . SER B 1 124 ? -21.141 -6.848 2.469 1 95.44 124 SER B N 1
ATOM 3929 C CA . SER B 1 124 ? -21.453 -5.461 2.129 1 95.44 124 SER B CA 1
ATOM 3930 C C . SER B 1 124 ? -21.938 -4.688 3.354 1 95.44 124 SER B C 1
ATOM 3932 O O . SER B 1 124 ? -22.328 -5.285 4.359 1 95.44 124 SER B O 1
ATOM 3934 N N . LYS B 1 125 ? -21.844 -3.379 3.258 1 94.69 125 LYS B N 1
ATOM 3935 C CA . LYS B 1 125 ? -22.328 -2.51 4.328 1 94.69 125 LYS B CA 1
ATOM 3936 C C . LYS B 1 125 ? -23.75 -2.873 4.727 1 94.69 125 LYS B C 1
ATOM 3938 O O . LYS B 1 125 ? -24.062 -2.98 5.914 1 94.69 125 LYS B O 1
ATOM 3943 N N . LEU B 1 126 ? -24.594 -3.217 3.75 1 92 126 LEU B N 1
ATOM 3944 C CA . LEU B 1 126 ? -26.016 -3.434 3.965 1 92 126 LEU B CA 1
ATOM 3945 C C . LEU B 1 126 ? -26.266 -4.793 4.605 1 92 126 LEU B C 1
ATOM 3947 O O . LEU B 1 126 ? -27.344 -5.031 5.168 1 92 126 LEU B O 1
ATOM 3951 N N . GLU B 1 127 ? -25.328 -5.633 4.512 1 92.81 127 GLU B N 1
ATOM 3952 C CA . GLU B 1 127 ? -25.484 -6.984 5.047 1 92.81 127 GLU B CA 1
ATOM 3953 C C . GLU B 1 127 ? -25.109 -7.035 6.527 1 92.81 127 GLU B C 1
ATOM 3955 O O . GLU B 1 127 ? -25.406 -8.016 7.211 1 92.81 127 GLU B O 1
ATOM 3960 N N . LEU B 1 128 ? -24.344 -6.008 7.016 1 90.62 128 LEU B N 1
ATOM 3961 C CA . LEU B 1 128 ? -23.984 -5.961 8.43 1 90.62 128 LEU B CA 1
ATOM 3962 C C . LEU B 1 128 ? -25.141 -5.422 9.266 1 90.62 128 LEU B C 1
ATOM 3964 O O . LEU B 1 128 ? -25.641 -4.324 9 1 90.62 128 LEU B O 1
ATOM 3968 N N . PRO B 1 129 ? -25.562 -6.176 10.227 1 79.12 129 PRO B N 1
ATOM 3969 C CA . PRO B 1 129 ? -26.641 -5.695 11.078 1 79.12 129 PRO B CA 1
ATOM 3970 C C . PRO B 1 129 ? -26.234 -4.512 11.953 1 79.12 129 PRO B C 1
ATOM 3972 O O . PRO B 1 129 ? -25.25 -4.602 12.695 1 79.12 129 PRO B O 1
ATOM 3975 N N . GLN B 1 130 ? -26.859 -3.338 11.922 1 79.12 130 GLN B N 1
ATOM 3976 C CA . GLN B 1 130 ? -26.781 -2.191 12.82 1 79.12 130 GLN B CA 1
ATOM 3977 C C . GLN B 1 130 ? -25.391 -1.575 12.812 1 79.12 130 GLN B C 1
ATOM 3979 O O . GLN B 1 130 ? -24.812 -1.328 13.867 1 79.12 130 GLN B O 1
ATOM 3984 N N . GLY B 1 131 ? -24.797 -1.349 11.812 1 80.12 131 GLY B N 1
ATOM 3985 C CA . GLY B 1 131 ? -23.5 -0.706 11.742 1 80.12 131 GLY B CA 1
ATOM 3986 C C . GLY B 1 131 ? -23.438 0.621 12.477 1 80.12 131 GLY B C 1
ATOM 3987 O O . GLY B 1 131 ? -24.438 1.347 12.531 1 80.12 131 GLY B O 1
ATOM 3988 N N . ARG B 1 132 ? -22.281 0.812 13.219 1 85.69 132 ARG B N 1
ATOM 3989 C CA . ARG B 1 132 ? -22.109 2.074 13.93 1 85.69 132 ARG B CA 1
ATOM 3990 C C . ARG B 1 132 ? -20.688 2.59 13.797 1 85.69 132 ARG B C 1
ATOM 3992 O O . ARG B 1 132 ? -19.812 1.886 13.289 1 85.69 132 ARG B O 1
ATOM 3999 N N . GLY B 1 133 ? -20.531 3.865 14.242 1 91.38 133 GLY B N 1
ATOM 4000 C CA . GLY B 1 133 ? -19.219 4.492 14.188 1 91.38 133 GLY B CA 1
ATOM 4001 C C . GLY B 1 133 ? -19.031 5.371 12.961 1 91.38 133 GLY B C 1
ATOM 4002 O O . GLY B 1 133 ? -19.812 5.312 12.023 1 91.38 133 GLY B O 1
ATOM 4003 N N . ILE B 1 134 ? -17.969 6.113 13.031 1 96 134 ILE B N 1
ATOM 4004 C CA . ILE B 1 134 ? -17.75 7.117 12 1 96 134 ILE B CA 1
ATOM 4005 C C . ILE B 1 134 ? -17.375 6.43 10.688 1 96 134 ILE B C 1
ATOM 4007 O O . ILE B 1 134 ? -17.781 6.871 9.609 1 96 134 ILE B O 1
ATOM 4011 N N . SER B 1 135 ? -16.562 5.305 10.789 1 95.62 135 SER B N 1
ATOM 4012 C CA . SER B 1 135 ? -16.219 4.566 9.578 1 95.62 135 SER B CA 1
ATOM 4013 C C . SER B 1 135 ? -17.469 4.055 8.875 1 95.62 135 SER B C 1
ATOM 4015 O O . SER B 1 135 ? -17.594 4.184 7.652 1 95.62 135 SER B O 1
ATOM 4017 N N . TRP B 1 136 ? -18.375 3.529 9.641 1 94.31 136 TRP B N 1
ATOM 4018 C CA . TRP B 1 136 ? -19.641 3.045 9.094 1 94.31 136 TRP B CA 1
ATOM 4019 C C . TRP B 1 136 ? -20.453 4.191 8.5 1 94.31 136 TRP B C 1
ATOM 4021 O O . TRP B 1 136 ? -20.984 4.074 7.395 1 94.31 136 TRP B O 1
ATOM 4031 N N . SER B 1 137 ? -20.516 5.289 9.195 1 93.94 137 SER B N 1
ATOM 4032 C CA . SER B 1 137 ? -21.328 6.43 8.797 1 93.94 137 SER B CA 1
ATOM 4033 C C . SER B 1 137 ? -20.875 7.004 7.465 1 93.94 137 SER B C 1
ATOM 4035 O O . SER B 1 137 ? -21.688 7.504 6.684 1 93.94 137 SER B O 1
ATOM 4037 N N . LEU B 1 138 ? -19.641 6.902 7.23 1 94.62 138 LEU B N 1
ATOM 4038 C CA . LEU B 1 138 ? -19.094 7.551 6.043 1 94.62 138 LEU B CA 1
ATOM 4039 C C . LEU B 1 138 ? -18.969 6.562 4.891 1 94.62 138 LEU B C 1
ATOM 4041 O O . LEU B 1 138 ? -18.609 6.941 3.773 1 94.62 138 LEU B O 1
ATOM 4045 N N . MET B 1 139 ? -19.219 5.305 5.125 1 92.31 139 MET B N 1
ATOM 4046 C CA . MET B 1 139 ? -19.188 4.297 4.07 1 92.31 139 MET B CA 1
ATOM 4047 C C . MET B 1 139 ? -20.344 4.496 3.094 1 92.31 139 MET B C 1
ATOM 4049 O O . MET B 1 139 ? -21.469 4.781 3.51 1 92.31 139 MET B O 1
ATOM 4053 N N . ASP B 1 140 ? -20.062 4.32 1.839 1 90.62 140 ASP B N 1
ATOM 4054 C CA . ASP B 1 140 ? -21.125 4.289 0.831 1 90.62 140 ASP B CA 1
ATOM 4055 C C . ASP B 1 140 ? -21.984 3.037 0.98 1 90.62 140 ASP B C 1
ATOM 4057 O O . ASP B 1 140 ? -21.516 1.998 1.44 1 90.62 140 ASP B O 1
ATOM 4061 N N . GLU B 1 141 ? -23.188 3.102 0.528 1 89.88 141 GLU B N 1
ATOM 4062 C CA . GLU B 1 141 ? -24.125 1.992 0.674 1 89.88 141 GLU B CA 1
ATOM 4063 C C . GLU B 1 141 ? -23.656 0.766 -0.102 1 89.88 141 GLU B C 1
ATOM 4065 O O . GLU B 1 141 ? -23.969 -0.367 0.265 1 89.88 141 GLU B O 1
ATOM 4070 N N . HIS B 1 142 ? -22.828 0.938 -1.122 1 90.19 142 HIS B N 1
ATOM 4071 C CA . HIS B 1 142 ? -22.391 -0.159 -1.975 1 90.19 142 HIS B CA 1
ATOM 4072 C C . HIS B 1 142 ? -21.016 -0.683 -1.532 1 90.19 142 HIS B C 1
ATOM 4074 O O . HIS B 1 142 ? -20.5 -1.646 -2.104 1 90.19 142 HIS B O 1
ATOM 4080 N N . ASP B 1 143 ? -20.5 -0.085 -0.467 1 93 143 ASP B N 1
ATOM 4081 C CA . ASP B 1 143 ? -19.188 -0.49 0.002 1 93 143 ASP B CA 1
ATOM 4082 C C . ASP B 1 143 ? -19.25 -1.824 0.742 1 93 143 ASP B C 1
ATOM 4084 O O . ASP B 1 143 ? -20.328 -2.258 1.158 1 93 143 ASP B O 1
ATOM 4088 N N . PHE B 1 144 ? -18.094 -2.438 0.809 1 95.94 144 PHE B N 1
ATOM 4089 C CA . PHE B 1 144 ? -17.953 -3.684 1.553 1 95.94 144 PHE B CA 1
ATOM 4090 C C . PHE B 1 144 ? -17.203 -3.453 2.865 1 95.94 144 PHE B C 1
ATOM 4092 O O . PHE B 1 144 ? -16.172 -2.777 2.891 1 95.94 144 PHE B O 1
ATOM 4099 N N . VAL B 1 145 ? -17.734 -3.979 3.957 1 96.06 145 VAL B N 1
ATOM 4100 C CA . VAL B 1 145 ? -17.016 -3.963 5.219 1 96.06 145 VAL B CA 1
ATOM 4101 C C . VAL B 1 145 ? -15.945 -5.055 5.207 1 96.06 145 VAL B C 1
ATOM 4103 O O . VAL B 1 145 ? -14.891 -4.906 5.832 1 96.06 145 VAL B O 1
ATOM 4106 N N . VAL B 1 146 ? -16.25 -6.176 4.574 1 97.44 146 VAL B N 1
ATOM 4107 C CA . VAL B 1 146 ? -15.289 -7.215 4.211 1 97.44 146 VAL B CA 1
ATOM 4108 C C . VAL B 1 146 ? -15.234 -7.359 2.691 1 97.44 146 VAL B C 1
ATOM 4110 O O . VAL B 1 146 ? -16.219 -7.77 2.064 1 97.44 146 VAL B O 1
ATOM 4113 N N . ALA B 1 147 ? -14.141 -7.039 2.133 1 97.12 147 ALA B N 1
ATOM 4114 C CA . ALA B 1 147 ? -14.016 -7.047 0.677 1 97.12 147 ALA B CA 1
ATOM 4115 C C . ALA B 1 147 ? -14.047 -8.469 0.13 1 97.12 147 ALA B C 1
ATOM 4117 O O . ALA B 1 147 ? -13.461 -9.383 0.72 1 97.12 147 ALA B O 1
ATOM 4118 N N . PRO B 1 148 ? -14.742 -8.625 -0.982 1 97.94 148 PRO B N 1
ATOM 4119 C CA . PRO B 1 148 ? -14.68 -9.93 -1.636 1 97.94 148 PRO B CA 1
ATOM 4120 C C . PRO B 1 148 ? -13.305 -10.234 -2.219 1 97.94 148 PRO B C 1
ATOM 4122 O O . PRO B 1 148 ? -12.492 -9.328 -2.4 1 97.94 148 PRO B O 1
ATOM 4125 N N . LEU B 1 149 ? -13.062 -11.492 -2.441 1 98.19 149 LEU B N 1
ATOM 4126 C CA . LEU B 1 149 ? -11.781 -11.961 -2.967 1 98.19 149 LEU B CA 1
ATOM 4127 C C . LEU B 1 149 ? -11.969 -12.68 -4.297 1 98.19 149 LEU B C 1
ATOM 4129 O O . LEU B 1 149 ? -11.727 -13.883 -4.391 1 98.19 149 LEU B O 1
ATOM 4133 N N . PRO B 1 150 ? -12.258 -11.938 -5.332 1 97.56 150 PRO B N 1
ATOM 4134 C CA . PRO B 1 150 ? -12.555 -12.594 -6.609 1 97.56 150 PRO B CA 1
ATOM 4135 C C . PRO B 1 150 ? -11.344 -13.328 -7.188 1 97.56 150 PRO B C 1
ATOM 4137 O O . PRO B 1 150 ? -11.508 -14.305 -7.93 1 97.56 150 PRO B O 1
ATOM 4140 N N . ASN B 1 151 ? -10.164 -12.953 -6.809 1 97.12 151 ASN B N 1
ATOM 4141 C CA . ASN B 1 151 ? -8.969 -13.562 -7.371 1 97.12 151 ASN B CA 1
ATOM 4142 C C . ASN B 1 151 ? -8.648 -14.898 -6.707 1 97.12 151 ASN B C 1
ATOM 4144 O O . ASN B 1 151 ? -7.703 -15.586 -7.098 1 97.12 151 ASN B O 1
ATOM 4148 N N . THR B 1 152 ? -9.469 -15.273 -5.738 1 98 152 THR B N 1
ATOM 4149 C CA . THR B 1 152 ? -9.344 -16.609 -5.172 1 98 152 THR B CA 1
ATOM 4150 C C . THR B 1 152 ? -9.461 -17.672 -6.258 1 98 152 THR B C 1
ATOM 4152 O O . THR B 1 152 ? -8.977 -18.797 -6.098 1 98 152 THR B O 1
ATOM 4155 N N . LEU B 1 153 ? -10.07 -17.281 -7.359 1 97.44 153 LEU B N 1
ATOM 4156 C CA . LEU B 1 153 ? -10.148 -18.141 -8.539 1 97.44 153 LEU B CA 1
ATOM 4157 C C . LEU B 1 153 ? -8.773 -18.641 -8.945 1 97.44 153 LEU B C 1
ATOM 4159 O O . LEU B 1 153 ? -8.633 -19.766 -9.438 1 97.44 153 LEU B O 1
ATOM 4163 N N . PHE B 1 154 ? -7.797 -17.891 -8.734 1 97.12 154 PHE B N 1
ATOM 4164 C CA . PHE B 1 154 ? -6.438 -18.203 -9.156 1 97.12 154 PHE B CA 1
ATOM 4165 C C . PHE B 1 154 ? -5.617 -18.734 -7.988 1 97.12 154 PHE B C 1
ATOM 4167 O O . PHE B 1 154 ? -4.723 -18.031 -7.492 1 97.12 154 PHE B O 1
ATOM 4174 N N . THR B 1 155 ? -5.805 -19.938 -7.691 1 98.44 155 THR B N 1
ATOM 4175 C CA . THR B 1 155 ? -5.285 -20.578 -6.484 1 98.44 155 THR B CA 1
ATOM 4176 C C . THR B 1 155 ? -3.768 -20.719 -6.559 1 98.44 155 THR B C 1
ATOM 4178 O O . THR B 1 155 ? -3.105 -20.906 -5.535 1 98.44 155 THR B O 1
ATOM 4181 N N . ARG B 1 156 ? -3.219 -20.562 -7.742 1 98.31 156 ARG B N 1
ATOM 4182 C CA . ARG B 1 156 ? -1.775 -20.672 -7.922 1 98.31 156 ARG B CA 1
ATOM 4183 C C . ARG B 1 156 ? -1.043 -19.578 -7.16 1 98.31 156 ARG B C 1
ATOM 4185 O O . ARG B 1 156 ? 0.061 -19.797 -6.656 1 98.31 156 ARG B O 1
ATOM 4192 N N . ASP B 1 157 ? -1.647 -18.469 -7.059 1 98.06 157 ASP B N 1
ATOM 4193 C CA . ASP B 1 157 ? -0.944 -17.25 -6.645 1 98.06 157 ASP B CA 1
ATOM 4194 C C . ASP B 1 157 ? -0.686 -17.25 -5.141 1 98.06 157 ASP B C 1
ATOM 4196 O O . ASP B 1 157 ? 0.302 -16.688 -4.672 1 98.06 157 ASP B O 1
ATOM 4200 N N . SER B 1 158 ? -1.534 -17.906 -4.375 1 98.44 158 SER B N 1
ATOM 4201 C CA . SER B 1 158 ? -1.463 -17.719 -2.928 1 98.44 158 SER B CA 1
ATOM 4202 C C . SER B 1 158 ? -0.679 -18.844 -2.268 1 98.44 158 SER B C 1
ATOM 4204 O O . SER B 1 158 ? -0.407 -18.797 -1.065 1 98.44 158 SER B O 1
ATOM 4206 N N . SER B 1 159 ? -0.242 -19.875 -3.062 1 98.06 159 SER B N 1
ATOM 4207 C CA . SER B 1 159 ? 0.585 -20.922 -2.465 1 98.06 159 SER B CA 1
ATOM 4208 C C . SER B 1 159 ? 1.3 -21.734 -3.533 1 98.06 159 SER B C 1
ATOM 4210 O O . SER B 1 159 ? 0.823 -21.844 -4.664 1 98.06 159 SER B O 1
ATOM 4212 N N . VAL B 1 160 ? 2.408 -22.312 -3.166 1 98.19 160 VAL B N 1
ATOM 4213 C CA . VAL B 1 160 ? 3.219 -23.156 -4.039 1 98.19 160 VAL B CA 1
ATOM 4214 C C . VAL B 1 160 ? 3.869 -24.266 -3.219 1 98.19 160 VAL B C 1
ATOM 4216 O O . VAL B 1 160 ? 4.504 -24 -2.195 1 98.19 160 VAL B O 1
ATOM 4219 N N . TRP B 1 161 ? 3.684 -25.453 -3.641 1 98.31 161 TRP B N 1
ATOM 4220 C CA . TRP B 1 161 ? 4.395 -26.578 -3.031 1 98.31 161 TRP B CA 1
ATOM 4221 C C . TRP B 1 161 ? 5.738 -26.812 -3.719 1 98.31 161 TRP B C 1
ATOM 4223 O O . TRP B 1 161 ? 5.816 -26.812 -4.949 1 98.31 161 TRP B O 1
ATOM 4233 N N . ILE B 1 162 ? 6.789 -26.938 -2.998 1 98.5 162 ILE B N 1
ATOM 4234 C CA . ILE B 1 162 ? 8.133 -27.297 -3.443 1 98.5 162 ILE B CA 1
ATOM 4235 C C . ILE B 1 162 ? 8.664 -28.438 -2.592 1 98.5 162 ILE B C 1
ATOM 4237 O O . ILE B 1 162 ? 8.891 -28.281 -1.39 1 98.5 162 ILE B O 1
ATOM 4241 N N . GLY B 1 163 ? 8.93 -29.562 -3.262 1 97.81 163 GLY B N 1
ATOM 4242 C CA . GLY B 1 163 ? 9.148 -30.766 -2.455 1 97.81 163 GLY B CA 1
ATOM 4243 C C . GLY B 1 163 ? 7.992 -31.078 -1.526 1 97.81 163 GLY B C 1
ATOM 4244 O O . GLY B 1 163 ? 6.84 -31.141 -1.96 1 97.81 163 GLY B O 1
ATOM 4245 N N . PRO B 1 164 ? 8.266 -31.375 -0.326 1 97.31 164 PRO B N 1
ATOM 4246 C CA . PRO B 1 164 ? 7.195 -31.703 0.62 1 97.31 164 PRO B CA 1
ATOM 4247 C C . PRO B 1 164 ? 6.723 -30.5 1.417 1 97.31 164 PRO B C 1
ATOM 4249 O O . PRO B 1 164 ? 6 -30.641 2.406 1 97.31 164 PRO B O 1
ATOM 4252 N N . GLN B 1 165 ? 7.188 -29.312 1.046 1 98.12 165 GLN B N 1
ATOM 4253 C CA . GLN B 1 165 ? 6.875 -28.125 1.844 1 98.12 165 GLN B CA 1
ATOM 4254 C C . GLN B 1 165 ? 6.074 -27.109 1.031 1 98.12 165 GLN B C 1
ATOM 4256 O O . GLN B 1 165 ? 6.055 -27.172 -0.2 1 98.12 165 GLN B O 1
ATOM 4261 N N . VAL B 1 166 ? 5.387 -26.25 1.776 1 98.38 166 VAL B N 1
ATOM 4262 C CA . VAL B 1 166 ? 4.5 -25.312 1.08 1 98.38 166 VAL B CA 1
ATOM 4263 C C . VAL B 1 166 ? 4.918 -23.875 1.374 1 98.38 166 VAL B C 1
ATOM 4265 O O . VAL B 1 166 ? 5.32 -23.562 2.496 1 98.38 166 VAL B O 1
ATOM 4268 N N . ALA B 1 167 ? 4.98 -23.094 0.35 1 98.5 167 ALA B N 1
ATOM 4269 C CA . ALA B 1 167 ? 5.09 -21.641 0.474 1 98.5 167 ALA B CA 1
ATOM 4270 C C . ALA B 1 167 ? 3.711 -21 0.444 1 98.5 167 ALA B C 1
ATOM 4272 O O . ALA B 1 167 ? 2.984 -21.109 -0.546 1 98.5 167 ALA B O 1
ATOM 4273 N N . VAL B 1 168 ? 3.277 -20.375 1.511 1 98.5 168 VAL B N 1
ATOM 4274 C CA . VAL B 1 168 ? 2.15 -19.453 1.471 1 98.5 168 VAL B CA 1
ATOM 4275 C C . VAL B 1 168 ? 2.645 -18.062 1.104 1 98.5 168 VAL B C 1
ATOM 4277 O O . VAL B 1 168 ? 3.326 -17.406 1.897 1 98.5 168 VAL B O 1
ATOM 4280 N N . THR B 1 169 ? 2.293 -17.609 -0.039 1 98.25 169 THR B N 1
ATOM 4281 C CA . THR B 1 169 ? 2.992 -16.5 -0.689 1 98.25 169 THR B CA 1
ATOM 4282 C C . THR B 1 169 ? 2.57 -15.172 -0.089 1 98.25 169 THR B C 1
ATOM 4284 O O . THR B 1 169 ? 1.637 -15.109 0.714 1 98.25 169 THR B O 1
ATOM 4287 N N . SER B 1 170 ? 3.363 -14.172 -0.361 1 97.81 170 SER B N 1
ATOM 4288 C CA . SER B 1 170 ? 3.131 -12.789 0.054 1 97.81 170 SER B CA 1
ATOM 4289 C C . SER B 1 170 ? 2.598 -11.945 -1.102 1 97.81 170 SER B C 1
ATOM 4291 O O . SER B 1 170 ? 3.375 -11.406 -1.891 1 97.81 170 SER B O 1
ATOM 4293 N N . LEU B 1 171 ? 1.269 -11.812 -1.117 1 97.88 171 LEU B N 1
ATOM 4294 C CA . LEU B 1 171 ? 0.633 -11.164 -2.26 1 97.88 171 LEU B CA 1
ATOM 4295 C C . LEU B 1 171 ? 0.858 -9.656 -2.227 1 97.88 171 LEU B C 1
ATOM 4297 O O . LEU B 1 171 ? 0.714 -9.031 -1.177 1 97.88 171 LEU B O 1
ATOM 4301 N N . ALA B 1 172 ? 1.136 -9.109 -3.334 1 94.56 172 ALA B N 1
ATOM 4302 C CA . ALA B 1 172 ? 1.636 -7.738 -3.432 1 94.56 172 ALA B CA 1
ATOM 4303 C C . ALA B 1 172 ? 0.502 -6.727 -3.273 1 94.56 172 ALA B C 1
ATOM 4305 O O . ALA B 1 172 ? 0.673 -5.688 -2.631 1 94.56 172 ALA B O 1
ATOM 4306 N N . MET B 1 173 ? -0.624 -7.004 -3.879 1 94.31 173 MET B N 1
ATOM 4307 C CA . MET B 1 173 ? -1.716 -6.035 -3.918 1 94.31 173 MET B CA 1
ATOM 4308 C C . MET B 1 173 ? -2.617 -6.18 -2.697 1 94.31 173 MET B C 1
ATOM 4310 O O . MET B 1 173 ? -3.008 -7.293 -2.336 1 94.31 173 MET B O 1
ATOM 4314 N N . THR B 1 174 ? -2.992 -5.129 -2.133 1 92.56 174 THR B N 1
ATOM 4315 C CA . THR B 1 174 ? -3.766 -5.09 -0.897 1 92.56 174 THR B CA 1
ATOM 4316 C C . THR B 1 174 ? -5.062 -5.879 -1.049 1 92.56 174 THR B C 1
ATOM 4318 O O . THR B 1 174 ? -5.465 -6.605 -0.137 1 92.56 174 THR B O 1
ATOM 4321 N N . ALA B 1 175 ? -5.66 -5.793 -2.197 1 94.56 175 ALA B N 1
ATOM 4322 C CA . ALA B 1 175 ? -6.957 -6.418 -2.443 1 94.56 175 ALA B CA 1
ATOM 4323 C C . ALA B 1 175 ? -6.863 -7.938 -2.32 1 94.56 175 ALA B C 1
ATOM 4325 O O . ALA B 1 175 ? -7.875 -8.617 -2.131 1 94.56 175 ALA B O 1
ATOM 4326 N N . ARG B 1 176 ? -5.629 -8.43 -2.363 1 96.94 176 ARG B N 1
ATOM 4327 C CA . ARG B 1 176 ? -5.488 -9.883 -2.445 1 96.94 176 ARG B CA 1
ATOM 4328 C C . ARG B 1 176 ? -4.848 -10.445 -1.181 1 96.94 176 ARG B C 1
ATOM 4330 O O . ARG B 1 176 ? -4.766 -11.664 -1.008 1 96.94 176 ARG B O 1
ATOM 4337 N N . ARG B 1 177 ? -4.426 -9.648 -0.311 1 96.44 177 ARG B N 1
ATOM 4338 C CA . ARG B 1 177 ? -3.584 -10.07 0.804 1 96.44 177 ARG B CA 1
ATOM 4339 C C . ARG B 1 177 ? -4.293 -11.109 1.665 1 96.44 177 ARG B C 1
ATOM 4341 O O . ARG B 1 177 ? -3.668 -12.055 2.141 1 96.44 177 ARG B O 1
ATOM 4348 N N . ARG B 1 178 ? -5.555 -11.023 1.8 1 97.44 178 ARG B N 1
ATOM 4349 C CA . ARG B 1 178 ? -6.277 -11.93 2.689 1 97.44 178 ARG B CA 1
ATOM 4350 C C . ARG B 1 178 ? -6.371 -13.328 2.088 1 97.44 178 ARG B C 1
ATOM 4352 O O . ARG B 1 178 ? -6.652 -14.297 2.797 1 97.44 178 ARG B O 1
ATOM 4359 N N . GLU B 1 179 ? -6.184 -13.414 0.792 1 98.5 179 GLU B N 1
ATOM 4360 C CA . GLU B 1 179 ? -6.188 -14.742 0.187 1 98.5 179 GLU B CA 1
ATOM 4361 C C . GLU B 1 179 ? -5.133 -15.648 0.826 1 98.5 179 GLU B C 1
ATOM 4363 O O . GLU B 1 179 ? -5.398 -16.812 1.118 1 98.5 179 GLU B O 1
ATOM 4368 N N . SER B 1 180 ? -3.998 -15.078 1.083 1 98.06 180 SER B N 1
ATOM 4369 C CA . SER B 1 180 ? -2.92 -15.859 1.676 1 98.06 180 SER B CA 1
ATOM 4370 C C . SER B 1 180 ? -3.234 -16.234 3.121 1 98.06 180 SER B C 1
ATOM 4372 O O . SER B 1 180 ? -2.822 -17.297 3.598 1 98.06 180 SER B O 1
ATOM 4374 N N . SER B 1 181 ? -3.973 -15.375 3.793 1 97.25 181 SER B N 1
ATOM 4375 C CA . SER B 1 181 ? -4.379 -15.719 5.152 1 97.25 181 SER B CA 1
ATOM 4376 C C . SER B 1 181 ? -5.289 -16.938 5.164 1 97.25 181 SER B C 1
ATOM 4378 O O . SER B 1 181 ? -5.207 -17.766 6.07 1 97.25 181 SER B O 1
ATOM 4380 N N . LEU B 1 182 ? -6.109 -17.016 4.168 1 98.31 182 LEU B N 1
ATOM 4381 C CA . LEU B 1 182 ? -7.012 -18.156 4.082 1 98.31 182 LEU B CA 1
ATOM 4382 C C . LEU B 1 182 ? -6.246 -19.438 3.732 1 98.31 182 LEU B C 1
ATOM 4384 O O . LEU B 1 182 ? -6.473 -20.484 4.34 1 98.31 182 LEU B O 1
ATOM 4388 N N . THR B 1 183 ? -5.34 -19.312 2.816 1 98.06 183 THR B N 1
ATOM 4389 C CA . THR B 1 183 ? -4.527 -20.469 2.449 1 98.06 183 THR B CA 1
ATOM 4390 C C . THR B 1 183 ? -3.654 -20.906 3.619 1 98.06 183 THR B C 1
ATOM 4392 O O . THR B 1 183 ? -3.49 -22.109 3.857 1 98.06 183 THR B O 1
ATOM 4395 N N . ALA B 1 184 ? -3.133 -19.938 4.32 1 97.88 184 ALA B N 1
ATOM 4396 C CA . ALA B 1 184 ? -2.34 -20.266 5.504 1 97.88 184 ALA B CA 1
ATOM 4397 C C . ALA B 1 184 ? -3.168 -21.031 6.527 1 97.88 184 ALA B C 1
ATOM 4399 O O . ALA B 1 184 ? -2.691 -22 7.113 1 97.88 184 ALA B O 1
ATOM 4400 N N . ALA B 1 185 ? -4.371 -20.594 6.754 1 98 185 ALA B N 1
ATOM 4401 C CA . ALA B 1 185 ? -5.246 -21.266 7.711 1 98 185 ALA B CA 1
ATOM 4402 C C . ALA B 1 185 ? -5.492 -22.719 7.301 1 98 185 ALA B C 1
ATOM 4404 O O . ALA B 1 185 ? -5.465 -23.625 8.141 1 98 185 ALA B O 1
ATOM 4405 N N . ILE B 1 186 ? -5.715 -22.938 6.055 1 98.44 186 ILE B N 1
ATOM 4406 C CA . ILE B 1 186 ? -5.969 -24.297 5.551 1 98.44 186 ILE B CA 1
ATOM 4407 C C . ILE B 1 186 ? -4.75 -25.172 5.809 1 98.44 186 ILE B C 1
ATOM 4409 O O . ILE B 1 186 ? -4.871 -26.25 6.414 1 98.44 186 ILE B O 1
ATOM 4413 N N . TYR B 1 187 ? -3.584 -24.719 5.426 1 98 187 TYR B N 1
ATOM 4414 C CA . TYR B 1 187 ? -2.393 -25.547 5.504 1 98 187 TYR B CA 1
ATOM 4415 C C . TYR B 1 187 ? -1.957 -25.75 6.949 1 98 187 TYR B C 1
ATOM 4417 O O . TYR B 1 187 ? -1.349 -26.766 7.285 1 98 187 TYR B O 1
ATOM 4425 N N . THR B 1 188 ? -2.279 -24.844 7.801 1 97.38 188 THR B N 1
ATOM 4426 C CA . THR B 1 188 ? -1.875 -24.922 9.203 1 97.38 188 THR B CA 1
ATOM 4427 C C . THR B 1 188 ? -2.816 -25.828 9.992 1 97.38 188 THR B C 1
ATOM 4429 O O . THR B 1 188 ? -2.371 -26.609 10.828 1 97.38 188 THR B O 1
ATOM 4432 N N . TYR B 1 189 ? -4.129 -25.781 9.672 1 97.94 189 TYR B N 1
ATOM 4433 C CA . TYR B 1 189 ? -5.07 -26.359 10.633 1 97.94 189 TYR B CA 1
ATOM 4434 C C . TYR B 1 189 ? -5.801 -27.547 10.031 1 97.94 189 TYR B C 1
ATOM 4436 O O . TYR B 1 189 ? -6.27 -28.422 10.758 1 97.94 189 TYR B O 1
ATOM 4444 N N . HIS B 1 190 ? -6.055 -27.578 8.719 1 97.94 190 HIS B N 1
ATOM 4445 C CA . HIS B 1 190 ? -6.836 -28.656 8.125 1 97.94 190 HIS B CA 1
ATOM 4446 C C . HIS B 1 190 ? -6.148 -30 8.312 1 97.94 190 HIS B C 1
ATOM 4448 O O . HIS B 1 190 ? -4.957 -30.141 8.031 1 97.94 190 HIS B O 1
ATOM 4454 N N . PRO B 1 191 ? -6.867 -30.984 8.664 1 96 191 PRO B N 1
ATOM 4455 C CA . PRO B 1 191 ? -6.27 -32.281 8.945 1 96 191 PRO B CA 1
ATOM 4456 C C . PRO B 1 191 ? -5.59 -32.906 7.719 1 96 191 PRO B C 1
ATOM 4458 O O . PRO B 1 191 ? -4.613 -33.656 7.855 1 96 191 PRO B O 1
ATOM 4461 N N . ARG B 1 192 ? -6.055 -32.531 6.59 1 95.25 192 ARG B N 1
ATOM 4462 C CA . ARG B 1 192 ? -5.496 -33.062 5.352 1 95.25 192 ARG B CA 1
ATOM 4463 C C . ARG B 1 192 ? -4.035 -32.688 5.195 1 95.25 192 ARG B C 1
ATOM 4465 O O . ARG B 1 192 ? -3.256 -33.406 4.562 1 95.25 192 ARG B O 1
ATOM 4472 N N . PHE B 1 193 ? -3.68 -31.594 5.766 1 96.94 193 PHE B N 1
ATOM 4473 C CA . PHE B 1 193 ? -2.336 -31.062 5.566 1 96.94 193 PHE B CA 1
ATOM 4474 C C . PHE B 1 193 ? -1.548 -31.078 6.871 1 96.94 193 PHE B C 1
ATOM 4476 O O . PHE B 1 193 ? -0.595 -30.312 7.035 1 96.94 193 PHE B O 1
ATOM 4483 N N . ALA B 1 194 ? -2.037 -31.875 7.781 1 90.88 194 ALA B N 1
ATOM 4484 C CA . ALA B 1 194 ? -1.333 -32.031 9.047 1 90.88 194 ALA B CA 1
ATOM 4485 C C . ALA B 1 194 ? 0.123 -32.438 8.828 1 90.88 194 ALA B C 1
ATOM 4487 O O . ALA B 1 194 ? 0.411 -33.344 8.062 1 90.88 194 ALA B O 1
ATOM 4488 N N . GLY B 1 195 ? 1.032 -31.688 9.352 1 89.12 195 GLY B N 1
ATOM 4489 C CA . GLY B 1 195 ? 2.445 -32 9.242 1 89.12 195 GLY B CA 1
ATOM 4490 C C . GLY B 1 195 ? 3.148 -31.234 8.141 1 89.12 195 GLY B C 1
ATOM 4491 O O . GLY B 1 195 ? 4.375 -31.297 8.023 1 89.12 195 GLY B O 1
ATOM 4492 N N . ALA B 1 196 ? 2.342 -30.578 7.312 1 91.69 196 ALA B N 1
ATOM 4493 C CA . ALA B 1 196 ? 2.953 -29.781 6.258 1 91.69 196 ALA B CA 1
ATOM 4494 C C . ALA B 1 196 ? 3.816 -28.672 6.844 1 91.69 196 ALA B C 1
ATOM 4496 O O . ALA B 1 196 ? 3.43 -28.031 7.824 1 91.69 196 ALA B O 1
ATOM 4497 N N . GLU B 1 197 ? 4.996 -28.531 6.336 1 95.69 197 GLU B N 1
ATOM 4498 C CA . GLU B 1 197 ? 5.891 -27.453 6.766 1 95.69 197 GLU B CA 1
ATOM 4499 C C . GLU B 1 197 ? 5.809 -26.25 5.824 1 95.69 197 GLU B C 1
ATOM 4501 O O . GLU B 1 197 ? 5.922 -26.406 4.605 1 95.69 197 GLU B O 1
ATOM 4506 N N . GLU B 1 198 ? 5.566 -25.125 6.402 1 96.56 198 GLU B N 1
ATOM 4507 C CA . GLU B 1 198 ? 5.574 -23.875 5.656 1 96.56 198 GLU B CA 1
ATOM 4508 C C . GLU B 1 198 ? 6.969 -23.25 5.637 1 96.56 198 GLU B C 1
ATOM 4510 O O . GLU B 1 198 ? 7.547 -22.984 6.691 1 96.56 198 GLU B O 1
ATOM 4515 N N . PHE B 1 199 ? 7.512 -23.031 4.414 1 97.12 199 PHE B N 1
ATOM 4516 C CA . PHE B 1 199 ? 8.875 -22.5 4.363 1 97.12 199 PHE B CA 1
ATOM 4517 C C . PHE B 1 199 ? 8.883 -21.047 3.918 1 97.12 199 PHE B C 1
ATOM 4519 O O . PHE B 1 199 ? 9.914 -20.375 3.967 1 97.12 199 PHE B O 1
ATOM 4526 N N . PHE B 1 200 ? 7.793 -20.516 3.502 1 97.69 200 PHE B N 1
ATOM 4527 C CA . PHE B 1 200 ? 7.566 -19.125 3.123 1 97.69 200 PHE B CA 1
ATOM 4528 C C . PHE B 1 200 ? 6.234 -18.641 3.668 1 97.69 200 PHE B C 1
ATOM 4530 O O . PHE B 1 200 ? 5.238 -19.359 3.648 1 97.69 200 PHE B O 1
ATOM 4537 N N . THR B 1 201 ? 6.156 -17.375 4.152 1 96.69 201 THR B N 1
ATOM 4538 C CA . THR B 1 201 ? 4.945 -16.891 4.801 1 96.69 201 THR B CA 1
ATOM 4539 C C . THR B 1 201 ? 4.555 -15.523 4.25 1 96.69 201 THR B C 1
ATOM 4541 O O . THR B 1 201 ? 5.402 -14.781 3.746 1 96.69 201 THR B O 1
ATOM 4544 N N . PRO B 1 202 ? 3.227 -15.102 4.188 1 94.44 202 PRO B N 1
ATOM 4545 C CA . PRO B 1 202 ? 2.736 -13.836 3.639 1 94.44 202 PRO B CA 1
ATOM 4546 C C . PRO B 1 202 ? 3.402 -12.617 4.277 1 94.44 202 PRO B C 1
ATOM 4548 O O . PRO B 1 202 ? 3.428 -11.539 3.682 1 94.44 202 PRO B O 1
ATOM 4551 N N . GLY B 1 203 ? 4.137 -12.68 5.395 1 92.38 203 GLY B N 1
ATOM 4552 C CA . GLY B 1 203 ? 4.793 -11.562 6.055 1 92.38 203 GLY B CA 1
ATOM 4553 C C . GLY B 1 203 ? 6.152 -11.234 5.461 1 92.38 203 GLY B C 1
ATOM 4554 O O . GLY B 1 203 ? 6.699 -10.156 5.707 1 92.38 203 GLY B O 1
ATOM 4555 N N . PHE B 1 204 ? 6.602 -12.039 4.535 1 96.06 204 PHE B N 1
ATOM 4556 C CA . PHE B 1 204 ? 7.875 -11.82 3.863 1 96.06 204 PHE B CA 1
ATOM 4557 C C . PHE B 1 204 ? 7.703 -10.883 2.674 1 96.06 204 PHE B C 1
ATOM 4559 O O . PHE B 1 204 ? 6.637 -10.289 2.494 1 96.06 204 PHE B O 1
ATOM 4566 N N . GLU B 1 205 ? 8.797 -10.641 1.97 1 97 205 GLU B N 1
ATOM 4567 C CA . GLU B 1 205 ? 8.766 -9.797 0.779 1 97 205 GLU B CA 1
ATOM 4568 C C . GLU B 1 205 ? 7.797 -10.336 -0.263 1 97 205 GLU B C 1
ATOM 4570 O O . GLU B 1 205 ? 7.562 -11.547 -0.329 1 97 205 GLU B O 1
ATOM 4575 N N . PRO B 1 206 ? 7.211 -9.523 -1.098 1 97.19 206 PRO B N 1
ATOM 4576 C CA . PRO B 1 206 ? 6.195 -9.93 -2.072 1 97.19 206 PRO B CA 1
ATOM 4577 C C . PRO B 1 206 ? 6.691 -11.023 -3.016 1 97.19 206 PRO B C 1
ATOM 4579 O O . PRO B 1 206 ? 7.773 -10.898 -3.596 1 97.19 206 PRO B O 1
ATOM 4582 N N . LEU B 1 207 ? 6.012 -12.039 -3.09 1 98.31 207 LEU B N 1
ATOM 4583 C CA . LEU B 1 207 ? 6.184 -13.195 -3.961 1 98.31 207 LEU B CA 1
ATOM 4584 C C . LEU B 1 207 ? 4.848 -13.875 -4.23 1 98.31 207 LEU B C 1
ATOM 4586 O O . LEU B 1 207 ? 4.105 -14.188 -3.297 1 98.31 207 LEU B O 1
ATOM 4590 N N . GLU B 1 208 ? 4.547 -14.07 -5.5 1 98.12 208 GLU B N 1
ATOM 4591 C CA . GLU B 1 208 ? 3.297 -14.734 -5.848 1 98.12 208 GLU B CA 1
ATOM 4592 C C . GLU B 1 208 ? 3.555 -16.031 -6.613 1 98.12 208 GLU B C 1
ATOM 4594 O O . GLU B 1 208 ? 4.531 -16.125 -7.363 1 98.12 208 GLU B O 1
ATOM 4599 N N . GLY B 1 209 ? 2.674 -16.938 -6.457 1 98.31 209 GLY B N 1
ATOM 4600 C CA . GLY B 1 209 ? 2.865 -18.281 -6.984 1 98.31 209 GLY B CA 1
ATOM 4601 C C . GLY B 1 209 ? 2.908 -18.328 -8.5 1 98.31 209 GLY B C 1
ATOM 4602 O O . GLY B 1 209 ? 3.57 -19.188 -9.078 1 98.31 209 GLY B O 1
ATOM 4603 N N . GLY B 1 210 ? 2.211 -17.391 -9.125 1 97.62 210 GLY B N 1
ATOM 4604 C CA . GLY B 1 210 ? 2.232 -17.344 -10.578 1 97.62 210 GLY B CA 1
ATOM 4605 C C . GLY B 1 210 ? 3.609 -17.062 -11.148 1 97.62 210 GLY B C 1
ATOM 4606 O O . GLY B 1 210 ? 3.863 -17.297 -12.328 1 97.62 210 GLY B O 1
ATOM 4607 N N . ASP B 1 211 ? 4.473 -16.641 -10.289 1 98.19 211 ASP B N 1
ATOM 4608 C CA . ASP B 1 211 ? 5.824 -16.281 -10.719 1 98.19 211 ASP B CA 1
ATOM 4609 C C . ASP B 1 211 ? 6.809 -17.406 -10.422 1 98.19 211 ASP B C 1
ATOM 4611 O O . ASP B 1 211 ? 7.992 -17.312 -10.75 1 98.19 211 ASP B O 1
ATOM 4615 N N . VAL B 1 212 ? 6.383 -18.453 -9.789 1 98.81 212 VAL B N 1
ATOM 4616 C CA . VAL B 1 212 ? 7.273 -19.547 -9.391 1 98.81 212 VAL B CA 1
ATOM 4617 C C . VAL B 1 212 ? 7.074 -20.75 -10.32 1 98.81 212 VAL B C 1
ATOM 4619 O O . VAL B 1 212 ? 5.992 -21.344 -10.352 1 98.81 212 VAL B O 1
ATOM 4622 N N . LEU B 1 213 ? 8.07 -21.094 -11.039 1 98.69 213 LEU B N 1
ATOM 4623 C CA . LEU B 1 213 ? 8.031 -22.266 -11.914 1 98.69 213 LEU B CA 1
ATOM 4624 C C . LEU B 1 213 ? 9.023 -23.312 -11.445 1 98.69 213 LEU B C 1
ATOM 4626 O O . LEU B 1 213 ? 10.227 -23.047 -11.344 1 98.69 213 LEU B O 1
ATOM 4630 N N . LEU B 1 214 ? 8.539 -24.469 -11.133 1 98.69 214 LEU B N 1
ATOM 4631 C CA . LEU B 1 214 ? 9.406 -25.594 -10.844 1 98.69 214 LEU B CA 1
ATOM 4632 C C . LEU B 1 214 ? 9.898 -26.25 -12.133 1 98.69 214 LEU B C 1
ATOM 4634 O O . LEU B 1 214 ? 9.258 -27.172 -12.656 1 98.69 214 LEU B O 1
ATOM 4638 N N . LEU B 1 215 ? 11.031 -25.844 -12.594 1 98.5 215 LEU B N 1
ATOM 4639 C CA . LEU B 1 215 ? 11.516 -26.25 -13.898 1 98.5 215 LEU B CA 1
ATOM 4640 C C . LEU B 1 215 ? 11.953 -27.719 -13.875 1 98.5 215 LEU B C 1
ATOM 4642 O O . LEU B 1 215 ? 11.68 -28.469 -14.82 1 98.5 215 LEU B O 1
ATOM 4646 N N . ALA B 1 216 ? 12.625 -28.109 -12.859 1 97.94 216 ALA B N 1
ATOM 4647 C CA . ALA B 1 216 ? 13.156 -29.438 -12.586 1 97.94 216 ALA B CA 1
ATOM 4648 C C . ALA B 1 216 ? 13.484 -29.609 -11.102 1 97.94 216 ALA B C 1
ATOM 4650 O O . ALA B 1 216 ? 13.492 -28.625 -10.352 1 97.94 216 ALA B O 1
ATOM 4651 N N . PRO B 1 217 ? 13.609 -30.891 -10.672 1 97.88 217 PRO B N 1
ATOM 4652 C CA . PRO B 1 217 ? 14.016 -31.047 -9.273 1 97.88 217 PRO B CA 1
ATOM 4653 C C . PRO B 1 217 ? 15.242 -30.203 -8.922 1 97.88 217 PRO B C 1
ATOM 4655 O O . PRO B 1 217 ? 16.281 -30.344 -9.555 1 97.88 217 PRO B O 1
ATOM 4658 N N . GLY B 1 218 ? 15.039 -29.281 -7.996 1 97.81 218 GLY B N 1
ATOM 4659 C CA . GLY B 1 218 ? 16.156 -28.484 -7.504 1 97.81 218 GLY B CA 1
ATOM 4660 C C . GLY B 1 218 ? 16.344 -27.203 -8.289 1 97.81 218 GLY B C 1
ATOM 4661 O O . GLY B 1 218 ? 17.219 -26.391 -7.961 1 97.81 218 GLY B O 1
ATOM 4662 N N . THR B 1 219 ? 15.609 -26.969 -9.328 1 98.62 219 THR B N 1
ATOM 4663 C CA . THR B 1 219 ? 15.734 -25.781 -10.164 1 98.62 219 THR B CA 1
ATOM 4664 C C . THR B 1 219 ? 14.406 -25.031 -10.234 1 98.62 219 THR B C 1
ATOM 4666 O O . THR B 1 219 ? 13.414 -25.578 -10.727 1 98.62 219 THR B O 1
ATOM 4669 N N . ILE B 1 220 ? 14.43 -23.781 -9.766 1 98.81 220 ILE B N 1
ATOM 4670 C CA . ILE B 1 220 ? 13.227 -22.953 -9.734 1 98.81 220 ILE B CA 1
ATOM 4671 C C . ILE B 1 220 ? 13.453 -21.672 -10.531 1 98.81 220 ILE B C 1
ATOM 4673 O O . ILE B 1 220 ? 14.531 -21.078 -10.477 1 98.81 220 ILE B O 1
ATOM 4677 N N . ALA B 1 221 ? 12.531 -21.281 -11.344 1 98.88 221 ALA B N 1
ATOM 4678 C CA . ALA B 1 221 ? 12.508 -19.938 -11.922 1 98.88 221 ALA B CA 1
ATOM 4679 C C . ALA B 1 221 ? 11.492 -19.047 -11.219 1 98.88 221 ALA B C 1
ATOM 4681 O O . ALA B 1 221 ? 10.391 -19.5 -10.875 1 98.88 221 ALA B O 1
ATOM 4682 N N . VAL B 1 222 ? 11.875 -17.828 -10.938 1 98.81 222 VAL B N 1
ATOM 4683 C CA . VAL B 1 222 ? 11 -16.859 -10.297 1 98.81 222 VAL B CA 1
ATOM 4684 C C . VAL B 1 222 ? 10.938 -15.594 -11.141 1 98.81 222 VAL B C 1
ATOM 4686 O O . VAL B 1 222 ? 11.945 -14.906 -11.328 1 98.81 222 VAL B O 1
ATOM 4689 N N . GLY B 1 223 ? 9.703 -15.312 -11.641 1 98 223 GLY B N 1
ATOM 4690 C CA . GLY B 1 223 ? 9.5 -14.039 -12.312 1 98 223 GLY B CA 1
ATOM 4691 C C . GLY B 1 223 ? 9.492 -12.859 -11.367 1 98 223 GLY B C 1
ATOM 4692 O O . GLY B 1 223 ? 8.93 -12.945 -10.266 1 98 223 GLY B O 1
ATOM 4693 N N . VAL B 1 224 ? 10.172 -11.758 -11.711 1 96.69 224 VAL B N 1
ATOM 4694 C CA . VAL B 1 224 ? 10.156 -10.547 -10.898 1 96.69 224 VAL B CA 1
ATOM 4695 C C . VAL B 1 224 ? 9.625 -9.375 -11.719 1 96.69 224 VAL B C 1
ATOM 4697 O O . VAL B 1 224 ? 9.945 -9.242 -12.898 1 96.69 224 VAL B O 1
ATOM 4700 N N . GLY B 1 225 ? 8.75 -8.672 -11.109 1 92.44 225 GLY B N 1
ATOM 4701 C CA . GLY B 1 225 ? 8.086 -7.531 -11.727 1 92.44 225 GLY B CA 1
ATOM 4702 C C . GLY B 1 225 ? 7.172 -6.785 -10.773 1 92.44 225 GLY B C 1
ATOM 4703 O O . GLY B 1 225 ? 7.594 -6.383 -9.688 1 92.44 225 GLY B O 1
ATOM 4704 N N . GLU B 1 226 ? 5.961 -6.648 -11.094 1 87.06 226 GLU B N 1
ATOM 4705 C CA . GLU B 1 226 ? 5 -5.883 -10.305 1 87.06 226 GLU B CA 1
ATOM 4706 C C . GLU B 1 226 ? 4.547 -6.664 -9.078 1 87.06 226 GLU B C 1
ATOM 4708 O O . GLU B 1 226 ? 4.398 -6.094 -7.992 1 87.06 226 GLU B O 1
ATOM 4713 N N . ARG B 1 227 ? 4.371 -7.988 -9.273 1 94.31 227 ARG B N 1
ATOM 4714 C CA . ARG B 1 227 ? 3.711 -8.773 -8.234 1 94.31 227 ARG B CA 1
ATOM 4715 C C . ARG B 1 227 ? 4.734 -9.477 -7.348 1 94.31 227 ARG B C 1
ATOM 4717 O O . ARG B 1 227 ? 4.43 -9.844 -6.211 1 94.31 227 ARG B O 1
ATOM 4724 N N . THR B 1 228 ? 5.855 -9.734 -7.867 1 97.06 228 THR B N 1
ATOM 4725 C CA . THR B 1 228 ? 6.977 -10.32 -7.145 1 97.06 228 THR B CA 1
ATOM 4726 C C . THR B 1 228 ? 8.203 -9.422 -7.223 1 97.06 228 THR B C 1
ATOM 4728 O O . THR B 1 228 ? 8.578 -8.961 -8.305 1 97.06 228 THR B O 1
ATOM 4731 N N . THR B 1 229 ? 8.852 -9.188 -6.055 1 96.44 229 THR B N 1
ATOM 4732 C CA . THR B 1 229 ? 10.016 -8.312 -6.016 1 96.44 229 THR B CA 1
ATOM 4733 C C . THR B 1 229 ? 11.305 -9.133 -6.043 1 96.44 229 THR B C 1
ATOM 4735 O O . THR B 1 229 ? 11.297 -10.328 -5.719 1 96.44 229 THR B O 1
ATOM 4738 N N . PRO B 1 230 ? 12.445 -8.477 -6.434 1 97.12 230 PRO B N 1
ATOM 4739 C CA . PRO B 1 230 ? 13.734 -9.164 -6.316 1 97.12 230 PRO B CA 1
ATOM 4740 C C . PRO B 1 230 ? 14.016 -9.656 -4.898 1 97.12 230 PRO B C 1
ATOM 4742 O O . PRO B 1 230 ? 14.523 -10.773 -4.719 1 97.12 230 PRO B O 1
ATOM 4745 N N . ALA B 1 231 ? 13.633 -8.906 -3.939 1 97.25 231 ALA B N 1
ATOM 4746 C CA . ALA B 1 231 ? 13.812 -9.297 -2.545 1 97.25 231 ALA B CA 1
ATOM 4747 C C . ALA B 1 231 ? 12.977 -10.531 -2.207 1 97.25 231 ALA B C 1
ATOM 4749 O O . ALA B 1 231 ? 13.398 -11.375 -1.414 1 97.25 231 ALA B O 1
ATOM 4750 N N . GLY B 1 232 ? 11.766 -10.562 -2.766 1 98.12 232 GLY B N 1
ATOM 4751 C CA . GLY B 1 232 ? 10.953 -11.75 -2.586 1 98.12 232 GLY B CA 1
ATOM 4752 C C . GLY B 1 232 ? 11.578 -13 -3.176 1 98.12 232 GLY B C 1
ATOM 4753 O O . GLY B 1 232 ? 11.547 -14.07 -2.561 1 98.12 232 GLY B O 1
ATOM 4754 N N . ALA B 1 233 ? 12.125 -12.844 -4.355 1 98.38 233 ALA B N 1
ATOM 4755 C CA . ALA B 1 233 ? 12.836 -13.953 -4.984 1 98.38 233 ALA B CA 1
ATOM 4756 C C . ALA B 1 233 ? 14.031 -14.391 -4.145 1 98.38 233 ALA B C 1
ATOM 4758 O O . ALA B 1 233 ? 14.281 -15.586 -3.977 1 98.38 233 ALA B O 1
ATOM 4759 N N . GLU B 1 234 ? 14.773 -13.43 -3.643 1 97.5 234 GLU B N 1
ATOM 4760 C CA . GLU B 1 234 ? 15.898 -13.711 -2.764 1 97.5 234 GLU B CA 1
ATOM 4761 C C . GLU B 1 234 ? 15.461 -14.484 -1.522 1 97.5 234 GLU B C 1
ATOM 4763 O O . GLU B 1 234 ? 16.109 -15.453 -1.125 1 97.5 234 GLU B O 1
ATOM 4768 N N . ARG B 1 235 ? 14.375 -14.031 -0.917 1 97.5 235 ARG B N 1
ATOM 4769 C CA . ARG B 1 235 ? 13.852 -14.68 0.28 1 97.5 235 ARG B CA 1
ATOM 4770 C C . ARG B 1 235 ? 13.469 -16.125 -0.007 1 97.5 235 ARG B C 1
ATOM 4772 O O . ARG B 1 235 ? 13.781 -17.031 0.774 1 97.5 235 ARG B O 1
ATOM 4779 N N . LEU B 1 236 ? 12.789 -16.328 -1.136 1 98.31 236 LEU B N 1
ATOM 4780 C CA . LEU B 1 236 ? 12.445 -17.703 -1.514 1 98.31 236 LEU B CA 1
ATOM 4781 C C . LEU B 1 236 ? 13.695 -18.547 -1.683 1 98.31 236 LEU B C 1
ATOM 4783 O O . LEU B 1 236 ? 13.75 -19.688 -1.197 1 98.31 236 LEU B O 1
ATOM 4787 N N . ALA B 1 237 ? 14.664 -18.031 -2.375 1 98.19 237 ALA B N 1
ATOM 4788 C CA . ALA B 1 237 ? 15.898 -18.766 -2.623 1 98.19 237 ALA B CA 1
ATOM 4789 C C . ALA B 1 237 ? 16.578 -19.172 -1.312 1 98.19 237 ALA B C 1
ATOM 4791 O O . ALA B 1 237 ? 16.938 -20.328 -1.125 1 98.19 237 ALA B O 1
ATOM 4792 N N . ARG B 1 238 ? 16.688 -18.234 -0.422 1 96.75 238 ARG B N 1
ATOM 4793 C CA . ARG B 1 238 ? 17.344 -18.5 0.86 1 96.75 238 ARG B CA 1
ATOM 4794 C C . ARG B 1 238 ? 16.609 -19.594 1.625 1 96.75 238 ARG B C 1
ATOM 4796 O O . ARG B 1 238 ? 17.234 -20.516 2.154 1 96.75 238 ARG B O 1
ATOM 4803 N N . GLN B 1 239 ? 15.289 -19.469 1.679 1 97.12 239 GLN B N 1
ATOM 4804 C CA . GLN B 1 239 ? 14.484 -20.469 2.385 1 97.12 239 GLN B CA 1
ATOM 4805 C C . GLN B 1 239 ? 14.609 -21.844 1.731 1 97.12 239 GLN B C 1
ATOM 4807 O O . GLN B 1 239 ? 14.758 -22.844 2.422 1 97.12 239 GLN B O 1
ATOM 4812 N N . ALA B 1 240 ? 14.555 -21.859 0.445 1 97.88 240 ALA B N 1
ATOM 4813 C CA . ALA B 1 240 ? 14.609 -23.125 -0.29 1 97.88 240 ALA B CA 1
ATOM 4814 C C . ALA B 1 240 ? 15.977 -23.797 -0.139 1 97.88 240 ALA B C 1
ATOM 4816 O O . ALA B 1 240 ? 16.062 -25 0.063 1 97.88 240 ALA B O 1
ATOM 4817 N N . PHE B 1 241 ? 17.047 -23 -0.235 1 97.69 241 PHE B N 1
ATOM 4818 C CA . PHE B 1 241 ? 18.391 -23.531 -0.116 1 97.69 241 PHE B CA 1
ATOM 4819 C C . PHE B 1 241 ? 18.641 -24.094 1.283 1 97.69 241 PHE B C 1
ATOM 4821 O O . PHE B 1 241 ? 19.188 -25.188 1.438 1 97.69 241 PHE B O 1
ATOM 4828 N N . SER B 1 242 ? 18.234 -23.344 2.27 1 96.81 242 SER B N 1
ATOM 4829 C CA . SER B 1 242 ? 18.453 -23.75 3.654 1 96.81 242 SER B CA 1
ATOM 4830 C C . SER B 1 242 ? 17.734 -25.047 3.98 1 96.81 242 SER B C 1
ATOM 4832 O O . SER B 1 242 ? 18.141 -25.781 4.875 1 96.81 242 SER B O 1
ATOM 4834 N N . ARG B 1 243 ? 16.75 -25.422 3.172 1 96.56 243 ARG B N 1
ATOM 4835 C CA . ARG B 1 243 ? 15.914 -26.594 3.453 1 96.56 243 ARG B CA 1
ATOM 4836 C C . ARG B 1 243 ? 16.172 -27.703 2.447 1 96.56 243 ARG B C 1
ATOM 4838 O O . ARG B 1 243 ? 15.516 -28.75 2.477 1 96.56 243 ARG B O 1
ATOM 4845 N N . GLY B 1 244 ? 17.031 -27.438 1.54 1 96.38 244 GLY B N 1
ATOM 4846 C CA . GLY B 1 244 ? 17.391 -28.438 0.549 1 96.38 244 GLY B CA 1
ATOM 4847 C C . GLY B 1 244 ? 16.312 -28.656 -0.505 1 96.38 244 GLY B C 1
ATOM 4848 O O . GLY B 1 244 ? 16.234 -29.719 -1.11 1 96.38 244 GLY B O 1
ATOM 4849 N N . LEU B 1 245 ? 15.484 -27.609 -0.728 1 97.56 245 LEU B N 1
ATOM 4850 C CA . LEU B 1 245 ? 14.375 -27.734 -1.676 1 97.56 245 LEU B CA 1
ATOM 4851 C C . LEU B 1 245 ? 14.828 -27.359 -3.082 1 97.56 245 LEU B C 1
ATOM 4853 O O . LEU B 1 245 ? 14.18 -27.719 -4.066 1 97.56 245 LEU B O 1
ATOM 4857 N N . ALA B 1 246 ? 15.914 -26.578 -3.146 1 97.75 246 ALA B N 1
ATOM 4858 C CA . ALA B 1 246 ? 16.453 -26.141 -4.434 1 97.75 246 ALA B CA 1
ATOM 4859 C C . ALA B 1 246 ? 17.953 -25.891 -4.348 1 97.75 246 ALA B C 1
ATOM 4861 O O . ALA B 1 246 ? 18.5 -25.688 -3.258 1 97.75 246 ALA B O 1
ATOM 4862 N N . GLU B 1 247 ? 18.562 -25.938 -5.492 1 97.44 247 GLU B N 1
ATOM 4863 C CA . GLU B 1 247 ? 19.984 -25.656 -5.609 1 97.44 247 GLU B CA 1
ATOM 4864 C C . GLU B 1 247 ? 20.219 -24.375 -6.414 1 97.44 247 GLU B C 1
ATOM 4866 O O . GLU B 1 247 ? 21.219 -23.688 -6.219 1 97.44 247 GLU B O 1
ATOM 4871 N N . THR B 1 248 ? 19.359 -24.125 -7.312 1 98.5 248 THR B N 1
ATOM 4872 C CA . THR B 1 248 ? 19.453 -22.938 -8.164 1 98.5 248 THR B CA 1
ATOM 4873 C C . THR B 1 248 ? 18.094 -22.266 -8.32 1 98.5 248 THR B C 1
ATOM 4875 O O . THR B 1 248 ? 17.094 -22.938 -8.586 1 98.5 248 THR B O 1
ATOM 4878 N N . VAL B 1 249 ? 18.062 -20.984 -8.109 1 98.81 249 VAL B N 1
ATOM 4879 C CA . VAL B 1 249 ? 16.875 -20.188 -8.406 1 98.81 249 VAL B CA 1
ATOM 4880 C C . VAL B 1 249 ? 17.203 -19.172 -9.5 1 98.81 249 VAL B C 1
ATOM 4882 O O . VAL B 1 249 ? 18.141 -18.375 -9.359 1 98.81 249 VAL B O 1
ATOM 4885 N N . LEU B 1 250 ? 16.531 -19.266 -10.617 1 98.88 250 LEU B N 1
ATOM 4886 C CA . LEU B 1 250 ? 16.688 -18.328 -11.719 1 98.88 250 LEU B CA 1
ATOM 4887 C C . LEU B 1 250 ? 15.703 -17.156 -11.57 1 98.88 250 LEU B C 1
ATOM 4889 O O . LEU B 1 250 ? 14.484 -17.359 -11.648 1 98.88 250 LEU B O 1
ATOM 4893 N N . VAL B 1 251 ? 16.219 -15.969 -11.336 1 98.81 251 VAL B N 1
ATOM 4894 C CA . VAL B 1 251 ? 15.383 -14.766 -11.273 1 98.81 251 VAL B CA 1
ATOM 4895 C C . VAL B 1 251 ? 15.195 -14.195 -12.672 1 98.81 251 VAL B C 1
ATOM 4897 O O . VAL B 1 251 ? 16.172 -13.867 -13.352 1 98.81 251 VAL B O 1
ATOM 4900 N N . VAL B 1 252 ? 13.938 -14.016 -13.094 1 98.25 252 VAL B N 1
ATOM 4901 C CA . VAL B 1 252 ? 13.609 -13.641 -14.469 1 98.25 252 VAL B CA 1
ATOM 4902 C C . VAL B 1 252 ? 12.797 -12.344 -14.461 1 98.25 252 VAL B C 1
ATOM 4904 O O . VAL B 1 252 ? 11.586 -12.367 -14.25 1 98.25 252 VAL B O 1
ATOM 4907 N N . PRO B 1 253 ? 13.43 -11.203 -14.789 1 96.12 253 PRO B N 1
ATOM 4908 C CA . PRO B 1 253 ? 12.656 -9.961 -14.883 1 96.12 253 PRO B CA 1
ATOM 4909 C C . PRO B 1 253 ? 11.641 -9.984 -16.016 1 96.12 253 PRO B C 1
ATOM 4911 O O . PRO B 1 253 ? 11.969 -10.391 -17.141 1 96.12 253 PRO B O 1
ATOM 4914 N N . ILE B 1 254 ? 10.445 -9.625 -15.68 1 91.94 254 ILE B N 1
ATOM 4915 C CA . ILE B 1 254 ? 9.391 -9.547 -16.688 1 91.94 254 ILE B CA 1
ATOM 4916 C C . ILE B 1 254 ? 8.836 -8.125 -16.734 1 91.94 254 ILE B C 1
ATOM 4918 O O . ILE B 1 254 ? 8.703 -7.461 -15.703 1 91.94 254 ILE B O 1
ATOM 4922 N N . ALA B 1 255 ? 8.688 -7.594 -17.938 1 80.38 255 ALA B N 1
ATOM 4923 C CA . ALA B 1 255 ? 8.117 -6.258 -18.094 1 80.38 255 ALA B CA 1
ATOM 4924 C C . ALA B 1 255 ? 6.645 -6.25 -17.672 1 80.38 255 ALA B C 1
ATOM 4926 O O . ALA B 1 255 ? 5.902 -7.188 -17.984 1 80.38 255 ALA B O 1
ATOM 4927 N N . GLN B 1 256 ? 6.367 -5.301 -16.906 1 68 256 GLN B N 1
ATOM 4928 C CA . GLN B 1 256 ? 5 -5.258 -16.406 1 68 256 GLN B CA 1
ATOM 4929 C C . GLN B 1 256 ? 4.039 -4.699 -17.453 1 68 256 GLN B C 1
ATOM 4931 O O . GLN B 1 256 ? 4.328 -3.68 -18.078 1 68 256 GLN B O 1
ATOM 4936 N N . ASP B 1 257 ? 3.096 -5.406 -17.75 1 70.06 257 ASP B N 1
ATOM 4937 C CA . ASP B 1 257 ? 1.905 -5.031 -18.5 1 70.06 257 ASP B CA 1
ATOM 4938 C C . ASP B 1 257 ? 0.696 -5.855 -18.062 1 70.06 257 ASP B C 1
ATOM 4940 O O . ASP B 1 257 ? 0.841 -6.852 -17.359 1 70.06 257 ASP B O 1
ATOM 4944 N N . ARG B 1 258 ? -0.449 -5.336 -18.344 1 60.03 258 ARG B N 1
ATOM 4945 C CA . ARG B 1 258 ? -1.67 -6.008 -17.906 1 60.03 258 ARG B CA 1
ATOM 4946 C C . ARG B 1 258 ? -1.723 -7.438 -18.438 1 60.03 258 ARG B C 1
ATOM 4948 O O . ARG B 1 258 ? -2.238 -8.336 -17.766 1 60.03 258 ARG B O 1
ATOM 4955 N N . ALA B 1 259 ? -1.143 -7.609 -19.578 1 60.41 259 ALA B N 1
ATOM 4956 C CA . ALA B 1 259 ? -1.193 -8.93 -20.188 1 60.41 259 ALA B CA 1
ATOM 4957 C C . ALA B 1 259 ? -0.03 -9.805 -19.719 1 60.41 259 ALA B C 1
ATOM 4959 O O . ALA B 1 259 ? 0.053 -10.984 -20.078 1 60.41 259 ALA B O 1
ATOM 4960 N N . GLN B 1 260 ? 0.828 -9.203 -18.938 1 72.44 260 GLN B N 1
ATOM 4961 C CA . GLN B 1 260 ? 2.002 -9.898 -18.406 1 72.44 260 GLN B CA 1
ATOM 4962 C C . GLN B 1 260 ? 2.24 -9.547 -16.938 1 72.44 260 GLN B C 1
ATOM 4964 O O . GLN B 1 260 ? 3.082 -8.703 -16.625 1 72.44 260 GLN B O 1
ATOM 4969 N N . MET B 1 261 ? 1.554 -10.312 -16.109 1 80.06 261 MET B N 1
ATOM 4970 C CA . MET B 1 261 ? 1.665 -9.938 -14.695 1 80.06 261 MET B CA 1
ATOM 4971 C C . MET B 1 261 ? 2.578 -10.898 -13.945 1 80.06 261 MET B C 1
ATOM 4973 O O . MET B 1 261 ? 3.262 -10.508 -13 1 80.06 261 MET B O 1
ATOM 4977 N N . HIS B 1 262 ? 2.479 -12.203 -14.328 1 92.56 262 HIS B N 1
ATOM 4978 C CA . HIS B 1 262 ? 3.311 -13.242 -13.727 1 92.56 262 HIS B CA 1
ATOM 4979 C C . HIS B 1 262 ? 4.121 -13.977 -14.781 1 92.56 262 HIS B C 1
ATOM 4981 O O . HIS B 1 262 ? 3.822 -13.891 -15.977 1 92.56 262 HIS B O 1
ATOM 4987 N N . LEU B 1 263 ? 5.117 -14.656 -14.328 1 96.25 263 LEU B N 1
ATOM 4988 C CA . LEU B 1 263 ? 5.969 -15.438 -15.227 1 96.25 263 LEU B CA 1
ATOM 4989 C C . LEU B 1 263 ? 5.152 -16.484 -15.969 1 96.25 263 LEU B C 1
ATOM 4991 O O . LEU B 1 263 ? 5.359 -16.703 -17.172 1 96.25 263 LEU B O 1
ATOM 4995 N N . ASP B 1 264 ? 4.16 -17.031 -15.344 1 96.06 264 ASP B N 1
ATOM 4996 C CA . ASP B 1 264 ? 3.412 -18.125 -15.961 1 96.06 264 ASP B CA 1
ATOM 4997 C C . ASP B 1 264 ? 2.414 -17.594 -16.984 1 96.06 264 ASP B C 1
ATOM 4999 O O . ASP B 1 264 ? 1.809 -18.359 -17.734 1 96.06 264 ASP B O 1
ATOM 5003 N N . THR B 1 265 ? 2.238 -16.312 -17.031 1 93 265 THR B N 1
ATOM 5004 C CA . THR B 1 265 ? 1.383 -15.75 -18.078 1 93 265 THR B CA 1
ATOM 5005 C C . THR B 1 265 ? 2.135 -15.656 -19.406 1 93 265 THR B C 1
ATOM 5007 O O . THR B 1 265 ? 1.519 -15.57 -20.469 1 93 265 THR B O 1
ATOM 5010 N N . VAL B 1 266 ? 3.475 -15.75 -19.312 1 93.56 266 VAL B N 1
ATOM 5011 C CA . VAL B 1 266 ? 4.219 -15.578 -20.562 1 93.56 266 VAL B CA 1
ATOM 5012 C C . VAL B 1 266 ? 4.938 -16.875 -20.922 1 93.56 266 VAL B C 1
ATOM 5014 O O . VAL B 1 266 ? 5.379 -17.062 -22.047 1 93.56 266 VAL B O 1
ATOM 5017 N N . CYS B 1 267 ? 5.09 -17.734 -19.969 1 94.69 267 CYS B N 1
ATOM 5018 C CA . CYS B 1 267 ? 5.723 -19.016 -20.328 1 94.69 267 CYS B CA 1
ATOM 5019 C C . CYS B 1 267 ? 5.363 -20.094 -19.312 1 94.69 267 CYS B C 1
ATOM 5021 O O . CYS B 1 267 ? 5.262 -19.828 -18.109 1 94.69 267 CYS B O 1
ATOM 5023 N N . THR B 1 268 ? 5.164 -21.328 -19.734 1 97.38 268 THR B N 1
ATOM 5024 C CA . THR B 1 268 ? 4.91 -22.516 -18.922 1 97.38 268 THR B CA 1
ATOM 5025 C C . THR B 1 268 ? 5.59 -23.734 -19.516 1 97.38 268 THR B C 1
ATOM 5027 O O . THR B 1 268 ? 5.898 -23.766 -20.703 1 97.38 268 THR B O 1
ATOM 5030 N N . MET B 1 269 ? 5.855 -24.688 -18.688 1 97.94 269 MET B N 1
ATOM 5031 C CA . MET B 1 269 ? 6.426 -25.953 -19.125 1 97.94 269 MET B CA 1
ATOM 5032 C C . MET B 1 269 ? 5.344 -26.891 -19.641 1 97.94 269 MET B C 1
ATOM 5034 O O . MET B 1 269 ? 4.25 -26.953 -19.078 1 97.94 269 MET B O 1
ATOM 5038 N N . VAL B 1 270 ? 5.691 -27.625 -20.75 1 98.06 270 VAL B N 1
ATOM 5039 C CA . VAL B 1 270 ? 4.719 -28.547 -21.312 1 98.06 270 VAL B CA 1
ATOM 5040 C C . VAL B 1 270 ? 5.34 -29.938 -21.422 1 98.06 270 VAL B C 1
ATOM 5042 O O . VAL B 1 270 ? 4.648 -30.906 -21.75 1 98.06 270 VAL B O 1
ATOM 5045 N N . ASP B 1 271 ? 6.57 -30.031 -21.203 1 98 271 ASP B N 1
ATOM 5046 C CA . ASP B 1 271 ? 7.348 -31.266 -21.141 1 98 271 ASP B CA 1
ATOM 5047 C C . ASP B 1 271 ? 8.594 -31.078 -20.281 1 98 271 ASP B C 1
ATOM 5049 O O . ASP B 1 271 ? 8.836 -30 -19.75 1 98 271 ASP B O 1
ATOM 5053 N N . ARG B 1 272 ? 9.375 -32.188 -20.109 1 97.06 272 ARG B N 1
ATOM 5054 C CA . ARG B 1 272 ? 10.555 -32.156 -19.25 1 97.06 272 ARG B CA 1
ATOM 5055 C C . ARG B 1 272 ? 11.562 -31.109 -19.719 1 97.06 272 ARG B C 1
ATOM 5057 O O . ARG B 1 272 ? 12.266 -30.516 -18.891 1 97.06 272 ARG B O 1
ATOM 5064 N N . ASP B 1 273 ? 11.602 -30.922 -21.031 1 96.62 273 ASP B N 1
ATOM 5065 C CA . ASP B 1 273 ? 12.586 -30 -21.594 1 96.62 273 ASP B CA 1
ATOM 5066 C C . ASP B 1 273 ? 11.938 -29.078 -22.625 1 96.62 273 ASP B C 1
ATOM 5068 O O . ASP B 1 273 ? 12.578 -28.688 -23.594 1 96.62 273 ASP B O 1
ATOM 5072 N N . ALA B 1 274 ? 10.617 -28.781 -22.422 1 97.06 274 ALA B N 1
ATOM 5073 C CA . ALA B 1 274 ? 9.93 -27.953 -23.422 1 97.06 274 ALA B CA 1
ATOM 5074 C C . ALA B 1 274 ? 9.031 -26.922 -22.75 1 97.06 274 ALA B C 1
ATOM 5076 O O . ALA B 1 274 ? 8.391 -27.203 -21.734 1 97.06 274 ALA B O 1
ATOM 5077 N N . MET B 1 275 ? 9 -25.781 -23.391 1 96.94 275 MET B N 1
ATOM 5078 C CA . MET B 1 275 ? 8.18 -24.672 -22.906 1 96.94 275 MET B CA 1
ATOM 5079 C C . MET B 1 275 ? 7.375 -24.047 -24.047 1 96.94 275 MET B C 1
ATOM 5081 O O . MET B 1 275 ? 7.781 -24.109 -25.203 1 96.94 275 MET B O 1
ATOM 5085 N N . ILE B 1 276 ? 6.289 -23.547 -23.672 1 95.75 276 ILE B N 1
ATOM 5086 C CA . ILE B 1 276 ? 5.625 -22.562 -24.516 1 95.75 276 ILE B CA 1
ATOM 5087 C C . ILE B 1 276 ? 5.875 -21.156 -23.984 1 95.75 276 ILE B C 1
ATOM 5089 O O . ILE B 1 276 ? 5.816 -20.938 -22.766 1 95.75 276 ILE B O 1
ATOM 5093 N N . ILE B 1 277 ? 6.266 -20.25 -24.859 1 94.62 277 ILE B N 1
ATOM 5094 C CA . ILE B 1 277 ? 6.629 -18.891 -24.469 1 94.62 277 ILE B CA 1
ATOM 5095 C C . ILE B 1 277 ? 5.953 -17.891 -25.406 1 94.62 277 ILE B C 1
ATOM 5097 O O . ILE B 1 277 ? 5.852 -18.125 -26.609 1 94.62 277 ILE B O 1
ATOM 5101 N N . TYR B 1 278 ? 5.453 -16.828 -24.797 1 92.62 278 TYR B N 1
ATOM 5102 C CA . TYR B 1 278 ? 4.984 -15.711 -25.609 1 92.62 278 TYR B CA 1
ATOM 5103 C C . TYR B 1 278 ? 6.047 -15.289 -26.625 1 92.62 278 TYR B C 1
ATOM 5105 O O . TYR B 1 278 ? 7.105 -14.789 -26.234 1 92.62 278 TYR B O 1
ATOM 5113 N N . PRO B 1 279 ? 5.789 -15.398 -27.875 1 89.5 279 PRO B N 1
ATOM 5114 C CA . PRO B 1 279 ? 6.832 -15.258 -28.891 1 89.5 279 PRO B CA 1
ATOM 5115 C C . PRO B 1 279 ? 7.43 -13.852 -28.938 1 89.5 279 PRO B C 1
ATOM 5117 O O . PRO B 1 279 ? 8.617 -13.695 -29.234 1 89.5 279 PRO B O 1
ATOM 5120 N N . ASN B 1 280 ? 6.672 -12.828 -28.609 1 87.88 280 ASN B N 1
ATOM 5121 C CA . ASN B 1 280 ? 7.121 -11.445 -28.734 1 87.88 280 ASN B CA 1
ATOM 5122 C C . ASN B 1 280 ? 8.211 -11.125 -27.719 1 87.88 280 ASN B C 1
ATOM 5124 O O . ASN B 1 280 ? 8.914 -10.117 -27.844 1 87.88 280 ASN B O 1
ATOM 5128 N N . ILE B 1 281 ? 8.445 -12.055 -26.703 1 88.12 281 ILE B N 1
ATOM 5129 C CA . ILE B 1 281 ? 9.422 -11.688 -25.688 1 88.12 281 ILE B CA 1
ATOM 5130 C C . ILE B 1 281 ? 10.445 -12.805 -25.516 1 88.12 281 ILE B C 1
ATOM 5132 O O . ILE B 1 281 ? 11.43 -12.648 -24.797 1 88.12 281 ILE B O 1
ATOM 5136 N N . ALA B 1 282 ? 10.312 -13.883 -26.125 1 86.81 282 ALA B N 1
ATOM 5137 C CA . ALA B 1 282 ? 11.133 -15.078 -25.922 1 86.81 282 ALA B CA 1
ATOM 5138 C C . ALA B 1 282 ? 12.617 -14.766 -26.125 1 86.81 282 ALA B C 1
ATOM 5140 O O . ALA B 1 282 ? 13.461 -15.18 -25.328 1 86.81 282 ALA B O 1
ATOM 5141 N N . GLY B 1 283 ? 12.906 -14.023 -27.109 1 87.44 283 GLY B N 1
ATOM 5142 C CA . GLY B 1 283 ? 14.289 -13.734 -27.453 1 87.44 283 GLY B CA 1
ATOM 5143 C C . GLY B 1 283 ? 14.93 -12.703 -26.547 1 87.44 283 GLY B C 1
ATOM 5144 O O . GLY B 1 283 ? 16.156 -12.578 -26.516 1 87.44 283 GLY B O 1
ATOM 5145 N N . SER B 1 284 ? 14.141 -12.039 -25.766 1 91.31 284 SER B N 1
ATOM 5146 C CA . SER B 1 284 ? 14.68 -10.953 -24.953 1 91.31 284 SER B CA 1
ATOM 5147 C C . SER B 1 284 ? 14.68 -11.297 -23.469 1 91.31 284 SER B C 1
ATOM 5149 O O . SER B 1 284 ? 15.156 -10.516 -22.656 1 91.31 284 SER B O 1
ATOM 5151 N N . MET B 1 285 ? 14.172 -12.469 -23.125 1 95.19 285 MET B N 1
ATOM 5152 C CA . MET B 1 285 ? 14.117 -12.859 -21.719 1 95.19 285 MET B CA 1
ATOM 5153 C C . MET B 1 285 ? 15.508 -13.164 -21.188 1 95.19 285 MET B C 1
ATOM 5155 O O . MET B 1 285 ? 16.312 -13.836 -21.859 1 95.19 285 MET B O 1
ATOM 5159 N N . ILE B 1 286 ? 15.836 -12.648 -20 1 97.06 286 ILE B N 1
ATOM 5160 C CA . ILE B 1 286 ? 17.109 -12.891 -19.344 1 97.06 286 ILE B CA 1
ATOM 5161 C C . ILE B 1 286 ? 16.875 -13.477 -17.953 1 97.06 286 ILE B C 1
ATOM 5163 O O . ILE B 1 286 ? 15.758 -13.453 -17.453 1 97.06 286 ILE B O 1
ATOM 5167 N N . ALA B 1 287 ? 17.938 -14.023 -17.359 1 98.31 287 ALA B N 1
ATOM 5168 C CA . ALA B 1 287 ? 17.859 -14.57 -16.016 1 98.31 287 ALA B CA 1
ATOM 5169 C C . ALA B 1 287 ? 19.141 -14.312 -15.242 1 98.31 287 ALA B C 1
ATOM 5171 O O . ALA B 1 287 ? 20.219 -14.195 -15.836 1 98.31 287 ALA B O 1
ATOM 5172 N N . TYR B 1 288 ? 19 -14.094 -13.977 1 98.56 288 TYR B N 1
ATOM 5173 C CA . TYR B 1 288 ? 20.078 -14.148 -13 1 98.56 288 TYR B CA 1
ATOM 5174 C C . TYR B 1 288 ? 19.984 -15.414 -12.156 1 98.56 288 TYR B C 1
ATOM 5176 O O . TYR B 1 288 ? 18.922 -15.75 -11.648 1 98.56 288 TYR B O 1
ATOM 5184 N N . ALA B 1 289 ? 21.062 -16.094 -12.016 1 98.69 289 ALA B N 1
ATOM 5185 C CA . ALA B 1 289 ? 21.062 -17.312 -11.234 1 98.69 289 ALA B CA 1
ATOM 5186 C C . ALA B 1 289 ? 21.531 -17.062 -9.805 1 98.69 289 ALA B C 1
ATOM 5188 O O . ALA B 1 289 ? 22.594 -16.469 -9.586 1 98.69 289 ALA B O 1
ATOM 5189 N N . LEU B 1 290 ? 20.734 -17.438 -8.859 1 98.31 290 LEU B N 1
ATOM 5190 C CA . LEU B 1 290 ? 21.094 -17.406 -7.449 1 98.31 290 LEU B CA 1
ATOM 5191 C C . LEU B 1 290 ? 21.531 -18.797 -6.98 1 98.31 290 LEU B C 1
ATOM 5193 O O . LEU B 1 290 ? 20.844 -19.797 -7.242 1 98.31 290 LEU B O 1
ATOM 5197 N N . THR B 1 291 ? 22.625 -18.891 -6.312 1 98 291 THR B N 1
ATOM 5198 C CA . THR B 1 291 ? 23.125 -20.109 -5.684 1 98 291 THR B CA 1
ATOM 5199 C C . THR B 1 291 ? 23.766 -19.797 -4.332 1 98 291 THR B C 1
ATOM 5201 O O . THR B 1 291 ? 23.953 -18.625 -3.984 1 98 291 THR B O 1
ATOM 5204 N N . ALA B 1 292 ? 23.969 -20.828 -3.541 1 96.19 292 ALA B N 1
ATOM 5205 C CA . ALA B 1 292 ? 24.594 -20.688 -2.23 1 96.19 292 ALA B CA 1
ATOM 5206 C C . ALA B 1 292 ? 25.766 -21.656 -2.08 1 96.19 292 ALA B C 1
ATOM 5208 O O . ALA B 1 292 ? 25.75 -22.531 -1.199 1 96.19 292 ALA B O 1
ATOM 5209 N N . PRO B 1 293 ? 26.812 -21.438 -2.809 1 94.38 293 PRO B N 1
ATOM 5210 C CA . PRO B 1 293 ? 27.938 -22.375 -2.756 1 94.38 293 PRO B CA 1
ATOM 5211 C C . PRO B 1 293 ? 28.609 -22.406 -1.387 1 94.38 293 PRO B C 1
ATOM 5213 O O . PRO B 1 293 ? 29.188 -23.438 -1.006 1 94.38 293 PRO B O 1
ATOM 5216 N N . ASP B 1 294 ? 28.547 -21.312 -0.618 1 93.19 294 ASP B N 1
ATOM 5217 C CA . ASP B 1 294 ? 29.203 -21.219 0.68 1 93.19 294 ASP B CA 1
ATOM 5218 C C . ASP B 1 294 ? 28.234 -21.547 1.814 1 93.19 294 ASP B C 1
ATOM 5220 O O . ASP B 1 294 ? 28.5 -21.219 2.975 1 93.19 294 ASP B O 1
ATOM 5224 N N . GLY B 1 295 ? 27.094 -22.016 1.502 1 89.38 295 GLY B N 1
ATOM 5225 C CA . GLY B 1 295 ? 26.094 -22.375 2.496 1 89.38 295 GLY B CA 1
ATOM 5226 C C . GLY B 1 295 ? 24.906 -21.438 2.51 1 89.38 295 GLY B C 1
ATOM 5227 O O . GLY B 1 295 ? 24.984 -20.328 1.991 1 89.38 295 GLY B O 1
ATOM 5228 N N . PRO B 1 296 ? 23.859 -21.922 3.139 1 83.69 296 PRO B N 1
ATOM 5229 C CA . PRO B 1 296 ? 22.594 -21.188 3.062 1 83.69 296 PRO B CA 1
ATOM 5230 C C . PRO B 1 296 ? 22.609 -19.906 3.881 1 83.69 296 PRO B C 1
ATOM 5232 O O . PRO B 1 296 ? 21.797 -19 3.639 1 83.69 296 PRO B O 1
ATOM 5235 N N . ASP B 1 297 ? 23.516 -19.734 4.793 1 84.69 297 ASP B N 1
ATOM 5236 C CA . ASP B 1 297 ? 23.547 -18.578 5.672 1 84.69 297 ASP B CA 1
ATOM 5237 C C . ASP B 1 297 ? 24.469 -17.484 5.113 1 84.69 297 ASP B C 1
ATOM 5239 O O . ASP B 1 297 ? 24.469 -16.359 5.605 1 84.69 297 ASP B O 1
ATOM 5243 N N . ALA B 1 298 ? 25.188 -17.938 4.086 1 87.81 298 ALA B N 1
ATOM 5244 C CA . ALA B 1 298 ? 26.094 -16.984 3.465 1 87.81 298 ALA B CA 1
ATOM 5245 C C . ALA B 1 298 ? 25.375 -16.109 2.436 1 87.81 298 ALA B C 1
ATOM 5247 O O . ALA B 1 298 ? 24.203 -16.359 2.119 1 87.81 298 ALA B O 1
ATOM 5248 N N . ALA B 1 299 ? 26.062 -15.047 1.997 1 89 299 ALA B N 1
ATOM 5249 C CA . ALA B 1 299 ? 25.516 -14.219 0.919 1 89 299 ALA B CA 1
ATOM 5250 C C . ALA B 1 299 ? 25.297 -15.039 -0.347 1 89 299 ALA B C 1
ATOM 5252 O O . ALA B 1 299 ? 26.125 -15.891 -0.691 1 89 299 ALA B O 1
ATOM 5253 N N . LEU B 1 300 ? 24.188 -14.875 -0.969 1 94.69 300 LEU B N 1
ATOM 5254 C CA . LEU B 1 300 ? 23.891 -15.602 -2.199 1 94.69 300 LEU B CA 1
ATOM 5255 C C . LEU B 1 300 ? 24.812 -15.148 -3.332 1 94.69 300 LEU B C 1
ATOM 5257 O O . LEU B 1 300 ? 25.125 -13.969 -3.441 1 94.69 300 LEU B O 1
ATOM 5261 N N . GLN B 1 301 ? 25.234 -16.109 -4.082 1 96.38 301 GLN B N 1
ATOM 5262 C CA . GLN B 1 301 ? 25.953 -15.781 -5.305 1 96.38 301 GLN B CA 1
ATOM 5263 C C . GLN B 1 301 ? 25 -15.477 -6.453 1 96.38 301 GLN B C 1
ATOM 5265 O O . GLN B 1 301 ? 24.062 -16.234 -6.711 1 96.38 301 GLN B O 1
ATOM 5270 N N . VAL B 1 302 ? 25.203 -14.328 -7.035 1 96.81 302 VAL B N 1
ATOM 5271 C CA . VAL B 1 302 ? 24.391 -13.906 -8.18 1 96.81 302 VAL B CA 1
ATOM 5272 C C . VAL B 1 302 ? 25.219 -13.984 -9.453 1 96.81 302 VAL B C 1
ATOM 5274 O O . VAL B 1 302 ? 26.281 -13.359 -9.547 1 96.81 302 VAL B O 1
ATOM 5277 N N . THR B 1 303 ? 24.766 -14.734 -10.43 1 97.06 303 THR B N 1
ATOM 5278 C CA . THR B 1 303 ? 25.422 -14.828 -11.734 1 97.06 303 THR B CA 1
ATOM 5279 C C . THR B 1 303 ? 24.469 -14.398 -12.844 1 97.06 303 THR B C 1
ATOM 5281 O O . THR B 1 303 ? 23.297 -14.773 -12.844 1 97.06 303 THR B O 1
ATOM 5284 N N . GLY B 1 304 ? 25.078 -13.656 -13.859 1 95 304 GLY B N 1
ATOM 5285 C CA . GLY B 1 304 ? 24.281 -13.172 -14.969 1 95 304 GLY B CA 1
ATOM 5286 C C . GLY B 1 304 ? 24.469 -11.688 -15.234 1 95 304 GLY B C 1
ATOM 5287 O O . GLY B 1 304 ? 25.359 -11.055 -14.656 1 95 304 GLY B O 1
ATOM 5288 N N . PRO B 1 305 ? 23.594 -11.242 -16.125 1 96.31 305 PRO B N 1
ATOM 5289 C CA . PRO B 1 305 ? 22.453 -11.844 -16.828 1 96.31 305 PRO B CA 1
ATOM 5290 C C . PRO B 1 305 ? 22.875 -12.797 -17.953 1 96.31 305 PRO B C 1
ATOM 5292 O O . PRO B 1 305 ? 23.922 -12.578 -18.578 1 96.31 305 PRO B O 1
ATOM 5295 N N . THR B 1 306 ? 22.094 -13.805 -18.141 1 97.75 306 THR B N 1
ATOM 5296 C CA . THR B 1 306 ? 22.172 -14.773 -19.234 1 97.75 306 THR B CA 1
ATOM 5297 C C . THR B 1 306 ? 20.812 -14.945 -19.891 1 97.75 306 THR B C 1
ATOM 5299 O O . THR B 1 306 ? 19.766 -14.766 -19.25 1 97.75 306 THR B O 1
ATOM 5302 N N . PRO B 1 307 ? 20.812 -15.172 -21.25 1 97.75 307 PRO B N 1
ATOM 5303 C CA . PRO B 1 307 ? 19.5 -15.508 -21.828 1 97.75 307 PRO B CA 1
ATOM 5304 C C . PRO B 1 307 ? 18.766 -16.578 -21.031 1 97.75 307 PRO B C 1
ATOM 5306 O O . PRO B 1 307 ? 19.359 -17.578 -20.625 1 97.75 307 PRO B O 1
ATOM 5309 N N . PHE B 1 308 ? 17.531 -16.406 -20.828 1 97.94 308 PHE B N 1
ATOM 5310 C CA . PHE B 1 308 ? 16.766 -17.219 -19.906 1 97.94 308 PHE B CA 1
ATOM 5311 C C . PHE B 1 308 ? 16.812 -18.688 -20.312 1 97.94 308 PHE B C 1
ATOM 5313 O O . PHE B 1 308 ? 17.062 -19.562 -19.484 1 97.94 308 PHE B O 1
ATOM 5320 N N . LEU B 1 309 ? 16.562 -18.953 -21.578 1 97.62 309 LEU B N 1
ATOM 5321 C CA . LEU B 1 309 ? 16.5 -20.328 -22.047 1 97.62 309 LEU B CA 1
ATOM 5322 C C . LEU B 1 309 ? 17.828 -21.047 -21.844 1 97.62 309 LEU B C 1
ATOM 5324 O O . LEU B 1 309 ? 17.844 -22.219 -21.5 1 97.62 309 LEU B O 1
ATOM 5328 N N . ARG B 1 310 ? 18.891 -20.344 -22.031 1 97.88 310 ARG B N 1
ATOM 5329 C CA . ARG B 1 310 ? 20.219 -20.922 -21.781 1 97.88 310 ARG B CA 1
ATOM 5330 C C . ARG B 1 310 ? 20.438 -21.172 -20.297 1 97.88 310 ARG B C 1
ATOM 5332 O O . ARG B 1 310 ? 20.922 -22.234 -19.906 1 97.88 310 ARG B O 1
ATOM 5339 N N . ALA B 1 311 ? 20.125 -20.188 -19.484 1 98.31 311 ALA B N 1
ATOM 5340 C CA . ALA B 1 311 ? 20.266 -20.328 -18.047 1 98.31 311 ALA B CA 1
ATOM 5341 C C . ALA B 1 311 ? 19.438 -21.5 -17.531 1 98.31 311 ALA B C 1
ATOM 5343 O O . ALA B 1 311 ? 19.906 -22.266 -16.688 1 98.31 311 ALA B O 1
ATOM 5344 N N . ALA B 1 312 ? 18.219 -21.656 -18.047 1 98.38 312 ALA B N 1
ATOM 5345 C CA . ALA B 1 312 ? 17.344 -22.75 -17.641 1 98.38 312 ALA B CA 1
ATOM 5346 C C . ALA B 1 312 ? 17.922 -24.109 -18.047 1 98.38 312 ALA B C 1
ATOM 5348 O O . ALA B 1 312 ? 17.953 -25.031 -17.25 1 98.38 312 ALA B O 1
ATOM 5349 N N . ALA B 1 313 ? 18.391 -24.188 -19.281 1 98.31 313 ALA B N 1
ATOM 5350 C CA . ALA B 1 313 ? 18.984 -25.422 -19.766 1 98.31 313 ALA B CA 1
ATOM 5351 C C . ALA B 1 313 ? 20.172 -25.844 -18.891 1 98.31 313 ALA B C 1
ATOM 5353 O O . ALA B 1 313 ? 20.266 -26.984 -18.453 1 98.31 313 ALA B O 1
ATOM 5354 N N . ASP B 1 314 ? 21.016 -24.906 -18.641 1 98.19 314 ASP B N 1
ATOM 5355 C CA . ASP B 1 314 ? 22.203 -25.172 -17.828 1 98.19 314 ASP B CA 1
ATOM 5356 C C . ASP B 1 314 ? 21.812 -25.641 -16.422 1 98.19 314 ASP B C 1
ATOM 5358 O O . ASP B 1 314 ? 22.359 -26.625 -15.93 1 98.19 314 ASP B O 1
ATOM 5362 N N . ALA B 1 315 ? 20.875 -24.969 -15.805 1 98.06 315 ALA B N 1
ATOM 5363 C CA . ALA B 1 315 ? 20.453 -25.281 -14.438 1 98.06 315 ALA B CA 1
ATOM 5364 C C . ALA B 1 315 ? 19.766 -26.641 -14.375 1 98.06 315 ALA B C 1
ATOM 5366 O O . ALA B 1 315 ? 19.891 -27.359 -13.383 1 98.06 315 ALA B O 1
ATOM 5367 N N . MET B 1 316 ? 19 -26.969 -15.398 1 97.81 316 MET B N 1
ATOM 5368 C CA . MET B 1 316 ? 18.25 -28.219 -15.445 1 97.81 316 MET B CA 1
ATOM 5369 C C . MET B 1 316 ? 19.141 -29.391 -15.852 1 97.81 316 MET B C 1
ATOM 5371 O O . MET B 1 316 ? 18.766 -30.547 -15.695 1 97.81 316 MET B O 1
ATOM 5375 N N . GLY B 1 317 ? 20.25 -29.109 -16.422 1 96.94 317 GLY B N 1
ATOM 5376 C CA . GLY B 1 317 ? 21.156 -30.156 -16.859 1 96.94 317 GLY B CA 1
ATOM 5377 C C . GLY B 1 317 ? 20.75 -30.781 -18.188 1 96.94 317 GLY B C 1
ATOM 5378 O O . GLY B 1 317 ? 20.906 -31.984 -18.375 1 96.94 317 GLY B O 1
ATOM 5379 N N . VAL B 1 318 ? 20.125 -29.969 -19.047 1 96.75 318 VAL B N 1
ATOM 5380 C CA . VAL B 1 318 ? 19.734 -30.469 -20.375 1 96.75 318 VAL B CA 1
ATOM 5381 C C . VAL B 1 318 ? 20.453 -29.656 -21.453 1 96.75 318 VAL B C 1
ATOM 5383 O O . VAL B 1 318 ? 20.969 -28.562 -21.188 1 96.75 318 VAL B O 1
ATOM 5386 N N . GLU B 1 319 ? 20.516 -30.203 -22.578 1 96.38 319 GLU B N 1
ATOM 5387 C CA . GLU B 1 319 ? 21.25 -29.562 -23.672 1 96.38 319 GLU B CA 1
ATOM 5388 C C . GLU B 1 319 ? 20.578 -28.266 -24.109 1 96.38 319 GLU B C 1
ATOM 5390 O O . GLU B 1 319 ? 21.234 -27.266 -24.359 1 96.38 319 GLU B O 1
ATOM 5395 N N . ARG B 1 320 ? 19.266 -28.328 -24.234 1 96.31 320 ARG B N 1
ATOM 5396 C CA . ARG B 1 320 ? 18.5 -27.156 -24.625 1 96.31 320 ARG B CA 1
ATOM 5397 C C . ARG B 1 320 ? 17.047 -27.281 -24.188 1 96.31 320 ARG B C 1
ATOM 5399 O O . ARG B 1 320 ? 16.547 -28.391 -23.969 1 96.31 320 ARG B O 1
ATOM 5406 N N . ILE B 1 321 ? 16.391 -26.141 -24.031 1 96.25 321 ILE B N 1
ATOM 5407 C CA . ILE B 1 321 ? 14.945 -26.094 -23.828 1 96.25 321 ILE B CA 1
ATOM 5408 C C . ILE B 1 321 ? 14.234 -25.922 -25.172 1 96.25 321 ILE B C 1
ATOM 5410 O O . ILE B 1 321 ? 14.5 -24.969 -25.906 1 96.25 321 ILE B O 1
ATOM 5414 N N . ARG B 1 322 ? 13.43 -26.844 -25.469 1 96 322 ARG B N 1
ATOM 5415 C CA . ARG B 1 322 ? 12.633 -26.719 -26.672 1 96 322 ARG B CA 1
ATOM 5416 C C . ARG B 1 322 ? 11.508 -25.703 -26.484 1 96 322 ARG B C 1
ATOM 5418 O O . ARG B 1 322 ? 10.742 -25.797 -25.531 1 96 322 ARG B O 1
ATOM 5425 N N . VAL B 1 323 ? 11.469 -24.719 -27.359 1 95.69 323 VAL B N 1
ATOM 5426 C CA . VAL B 1 323 ? 10.375 -23.75 -27.328 1 95.69 323 VAL B CA 1
ATOM 5427 C C . VAL B 1 323 ? 9.352 -24.109 -28.406 1 95.69 323 VAL B C 1
ATOM 5429 O O . VAL B 1 323 ? 9.703 -24.281 -29.578 1 95.69 323 VAL B O 1
ATOM 5432 N N . ILE B 1 324 ? 8.133 -24.188 -28 1 93.62 324 ILE B N 1
ATOM 5433 C CA . ILE B 1 324 ? 7.07 -24.469 -28.953 1 93.62 324 ILE B CA 1
ATOM 5434 C C . ILE B 1 324 ? 6.762 -23.219 -29.766 1 93.62 324 ILE B C 1
ATOM 5436 O O . ILE B 1 324 ? 6.227 -22.25 -29.234 1 93.62 324 ILE B O 1
ATOM 5440 N N . GLU B 1 325 ? 7.086 -23.234 -30.953 1 82.25 325 GLU B N 1
ATOM 5441 C CA . GLU B 1 325 ? 6.938 -22.078 -31.844 1 82.25 325 GLU B CA 1
ATOM 5442 C C . GLU B 1 325 ? 5.508 -21.969 -32.375 1 82.25 325 GLU B C 1
ATOM 5444 O O . GLU B 1 325 ? 4.934 -22.969 -32.812 1 82.25 325 GLU B O 1
ATOM 5449 N N . THR B 1 326 ? 5.059 -20.781 -32.125 1 83.56 326 THR B N 1
ATOM 5450 C CA . THR B 1 326 ? 3.754 -20.516 -32.719 1 83.56 326 THR B CA 1
ATOM 5451 C C . THR B 1 326 ? 3.9 -19.656 -33.969 1 83.56 326 THR B C 1
ATOM 5453 O O . THR B 1 326 ? 4.824 -18.844 -34.094 1 83.56 326 THR B O 1
ATOM 5456 N N . ASP B 1 327 ? 3.375 -20.031 -35.094 1 78.88 327 ASP B N 1
ATOM 5457 C CA . ASP B 1 327 ? 3.471 -19.25 -36.344 1 78.88 327 ASP B CA 1
ATOM 5458 C C . ASP B 1 327 ? 2.602 -18 -36.281 1 78.88 327 ASP B C 1
ATOM 5460 O O . ASP B 1 327 ? 2.131 -17.5 -37.281 1 78.88 327 ASP B O 1
ATOM 5464 N N . LEU B 1 328 ? 2.506 -17.547 -35.156 1 81.69 328 LEU B N 1
ATOM 5465 C CA . LEU B 1 328 ? 1.659 -16.375 -34.969 1 81.69 328 LEU B CA 1
ATOM 5466 C C . LEU B 1 328 ? 2.4 -15.109 -35.375 1 81.69 328 LEU B C 1
ATOM 5468 O O . LEU B 1 328 ? 3.58 -14.945 -35.031 1 81.69 328 LEU B O 1
ATOM 5472 N N . ASP B 1 329 ? 1.698 -14.281 -36.156 1 83.12 329 ASP B N 1
ATOM 5473 C CA . ASP B 1 329 ? 2.211 -12.922 -36.312 1 83.12 329 ASP B CA 1
ATOM 5474 C C . ASP B 1 329 ? 2.09 -12.133 -35.031 1 83.12 329 ASP B C 1
ATOM 5476 O O . ASP B 1 329 ? 1.336 -12.516 -34.125 1 83.12 329 ASP B O 1
ATOM 5480 N N . PRO B 1 330 ? 2.812 -11.109 -34.938 1 81.25 330 PRO B N 1
ATOM 5481 C CA . PRO B 1 330 ? 2.891 -10.375 -33.656 1 81.25 330 PRO B CA 1
ATOM 5482 C C . PRO B 1 330 ? 1.52 -9.938 -33.156 1 81.25 330 PRO B C 1
ATOM 5484 O O . PRO B 1 330 ? 1.271 -9.977 -31.938 1 81.25 330 PRO B O 1
ATOM 5487 N N . ILE B 1 331 ? 0.627 -9.547 -33.969 1 81.12 331 ILE B N 1
ATOM 5488 C CA . ILE B 1 331 ? -0.695 -9.086 -33.562 1 81.12 331 ILE B CA 1
ATOM 5489 C C . ILE B 1 331 ? -1.521 -10.266 -33.031 1 81.12 331 ILE B C 1
ATOM 5491 O O . ILE B 1 331 ? -2.143 -10.188 -31.984 1 81.12 331 ILE B O 1
ATOM 5495 N N . SER B 1 332 ? -1.466 -11.367 -33.781 1 81.44 332 SER B N 1
ATOM 5496 C CA . SER B 1 332 ? -2.18 -12.562 -33.375 1 81.44 332 SER B CA 1
ATOM 5497 C C . SER B 1 332 ? -1.612 -13.117 -32.062 1 81.44 332 SER B C 1
ATOM 5499 O O . SER B 1 332 ? -2.354 -13.656 -31.234 1 81.44 332 SER B O 1
ATOM 5501 N N . ALA B 1 333 ? -0.357 -12.992 -32 1 81.56 333 ALA B N 1
ATOM 5502 C CA . ALA B 1 333 ? 0.293 -13.43 -30.766 1 81.56 333 ALA B CA 1
ATOM 5503 C C . ALA B 1 333 ? -0.194 -12.617 -29.578 1 81.56 333 ALA B C 1
ATOM 5505 O O . ALA B 1 333 ? -0.413 -13.164 -28.484 1 81.56 333 ALA B O 1
ATOM 5506 N N . GLU B 1 334 ? -0.308 -11.352 -29.766 1 82.88 334 GLU B N 1
ATOM 5507 C CA . GLU B 1 334 ? -0.823 -10.484 -28.719 1 82.88 334 GLU B CA 1
ATOM 5508 C C . GLU B 1 334 ? -2.238 -10.891 -28.312 1 82.88 334 GLU B C 1
ATOM 5510 O O . GLU B 1 334 ? -2.58 -10.859 -27.125 1 82.88 334 GLU B O 1
ATOM 5515 N N . ARG B 1 335 ? -3.016 -11.297 -29.234 1 80.31 335 ARG B N 1
ATOM 5516 C CA . ARG B 1 335 ? -4.395 -11.695 -28.969 1 80.31 335 ARG B CA 1
ATOM 5517 C C . ARG B 1 335 ? -4.441 -12.984 -28.156 1 80.31 335 ARG B C 1
ATOM 5519 O O . ARG B 1 335 ? -5.188 -13.07 -27.172 1 80.31 335 ARG B O 1
ATOM 5526 N N . GLU B 1 336 ? -3.67 -13.922 -28.547 1 83.38 336 GLU B N 1
ATOM 5527 C CA . GLU B 1 336 ? -3.699 -15.188 -27.812 1 83.38 336 GLU B CA 1
ATOM 5528 C C . GLU B 1 336 ? -3.029 -15.047 -26.453 1 83.38 336 GLU B C 1
ATOM 5530 O O . GLU B 1 336 ? -3.379 -15.758 -25.5 1 83.38 336 GLU B O 1
ATOM 5535 N N . GLN B 1 337 ? -2.076 -14.188 -26.422 1 80.94 337 GLN B N 1
ATOM 5536 C CA . GLN B 1 337 ? -1.509 -13.844 -25.125 1 80.94 337 GLN B CA 1
ATOM 5537 C C . GLN B 1 337 ? -2.568 -13.242 -24.203 1 80.94 337 GLN B C 1
ATOM 5539 O O . GLN B 1 337 ? -2.631 -13.57 -23.031 1 80.94 337 GLN B O 1
ATOM 5544 N N . TRP B 1 338 ? -3.385 -12.406 -24.797 1 77.12 338 TRP B N 1
ATOM 5545 C CA . TRP B 1 338 ? -4.488 -11.789 -24.062 1 77.12 338 TRP B CA 1
ATOM 5546 C C . TRP B 1 338 ? -5.453 -12.852 -23.547 1 77.12 338 TRP B C 1
ATOM 5548 O O . TRP B 1 338 ? -6.047 -12.688 -22.484 1 77.12 338 TRP B O 1
ATOM 5558 N N . ASP B 1 339 ? -5.496 -13.922 -24.25 1 85.19 339 ASP B N 1
ATOM 5559 C CA . ASP B 1 339 ? -6.406 -15.008 -23.906 1 85.19 339 ASP B CA 1
ATOM 5560 C C . ASP B 1 339 ? -5.676 -16.109 -23.141 1 85.19 339 ASP B C 1
ATOM 5562 O O . ASP B 1 339 ? -6.102 -17.266 -23.156 1 85.19 339 ASP B O 1
ATOM 5566 N N . ASP B 1 340 ? -4.559 -15.805 -22.609 1 90.5 340 ASP B N 1
ATOM 5567 C CA . ASP B 1 340 ? -3.803 -16.672 -21.719 1 90.5 340 ASP B CA 1
ATOM 5568 C C . ASP B 1 340 ? -3.328 -17.922 -22.453 1 90.5 340 ASP B C 1
ATOM 5570 O O . ASP B 1 340 ? -3.373 -19.031 -21.906 1 90.5 340 ASP B O 1
ATOM 5574 N N . GLY B 1 341 ? -2.908 -17.75 -23.656 1 90.75 341 GLY B N 1
ATOM 5575 C CA . GLY B 1 341 ? -2.471 -18.859 -24.484 1 90.75 341 GLY B CA 1
ATOM 5576 C C . GLY B 1 341 ? -1.225 -19.547 -23.953 1 90.75 341 GLY B C 1
ATOM 5577 O O . GLY B 1 341 ? -0.985 -20.719 -24.25 1 90.75 341 GLY B O 1
ATOM 5578 N N . ASN B 1 342 ? -0.485 -18.891 -23.188 1 92.94 342 ASN B N 1
ATOM 5579 C CA . ASN B 1 342 ? 0.767 -19.438 -22.688 1 92.94 342 ASN B CA 1
ATOM 5580 C C . ASN B 1 342 ? 0.631 -19.906 -21.234 1 92.94 342 ASN B C 1
ATOM 5582 O O . ASN B 1 342 ? 1.618 -20.297 -20.609 1 92.94 342 ASN B O 1
ATOM 5586 N N . ASN B 1 343 ? -0.503 -19.812 -20.656 1 96 343 ASN B N 1
ATOM 5587 C CA . ASN B 1 343 ? -0.792 -20.219 -19.281 1 96 343 ASN B CA 1
ATOM 5588 C C . ASN B 1 343 ? -1.419 -21.609 -19.234 1 96 343 ASN B C 1
ATOM 5590 O O . ASN B 1 343 ? -2.58 -21.75 -18.844 1 96 343 ASN B O 1
ATOM 5594 N N . THR B 1 344 ? -0.636 -22.609 -19.547 1 97.56 344 THR B N 1
ATOM 5595 C CA . THR B 1 344 ? -1.118 -23.984 -19.641 1 97.56 344 THR B CA 1
ATOM 5596 C C . THR B 1 344 ? -0.781 -24.766 -18.375 1 97.56 344 THR B C 1
ATOM 5598 O O . THR B 1 344 ? 0.19 -24.453 -17.672 1 97.56 344 THR B O 1
ATOM 5601 N N . LEU B 1 345 ? -1.6 -25.734 -18.047 1 98.62 345 LEU B N 1
ATOM 5602 C CA . LEU B 1 345 ? -1.355 -26.641 -16.922 1 98.62 345 LEU B CA 1
ATOM 5603 C C . LEU B 1 345 ? -0.93 -28.016 -17.406 1 98.62 345 LEU B C 1
ATOM 5605 O O . LEU B 1 345 ? -1.685 -28.688 -18.109 1 98.62 345 LEU B O 1
ATOM 5609 N N . CYS B 1 346 ? 0.214 -28.438 -17.047 1 98.19 346 CYS B N 1
ATOM 5610 C CA . CYS B 1 346 ? 0.678 -29.781 -17.406 1 98.19 346 CYS B CA 1
ATOM 5611 C C . CYS B 1 346 ? 0.136 -30.828 -16.438 1 98.19 346 CYS B C 1
ATOM 5613 O O . CYS B 1 346 ? 0.248 -30.672 -15.219 1 98.19 346 CYS B O 1
ATOM 5615 N N . LEU B 1 347 ? -0.464 -31.891 -16.969 1 98.56 347 LEU B N 1
ATOM 5616 C CA . LEU B 1 347 ? -0.962 -33 -16.141 1 98.56 347 LEU B CA 1
ATOM 5617 C C . LEU B 1 347 ? 0.067 -34.094 -16.047 1 98.56 347 LEU B C 1
ATOM 5619 O O . LEU B 1 347 ? 0.088 -34.844 -15.062 1 98.56 347 LEU B O 1
ATOM 5623 N N . ALA B 1 348 ? 0.816 -34.281 -17.031 1 98.31 348 ALA B N 1
ATOM 5624 C CA . ALA B 1 348 ? 1.938 -35.188 -17.219 1 98.31 348 ALA B CA 1
ATOM 5625 C C . ALA B 1 348 ? 2.848 -34.75 -18.344 1 98.31 348 ALA B C 1
ATOM 5627 O O . ALA B 1 348 ? 2.496 -33.812 -19.109 1 98.31 348 ALA B O 1
ATOM 5628 N N . PRO B 1 349 ? 4.105 -35.281 -18.359 1 98 349 PRO B N 1
ATOM 5629 C CA . PRO B 1 349 ? 4.922 -34.906 -19.516 1 98 349 PRO B CA 1
ATOM 5630 C C . PRO B 1 349 ? 4.18 -35.031 -20.844 1 98 349 PRO B C 1
ATOM 5632 O O . PRO B 1 349 ? 3.646 -36.125 -21.141 1 98 349 PRO B O 1
ATOM 5635 N N . GLN B 1 350 ? 4.055 -33.938 -21.547 1 98.19 350 GLN B N 1
ATOM 5636 C CA . GLN B 1 350 ? 3.502 -33.875 -22.906 1 98.19 350 GLN B CA 1
ATOM 5637 C C . GLN B 1 350 ? 1.977 -33.906 -22.875 1 98.19 350 GLN B C 1
ATOM 5639 O O . GLN B 1 350 ? 1.342 -34.25 -23.875 1 98.19 350 GLN B O 1
ATOM 5644 N N . VAL B 1 351 ? 1.383 -33.719 -21.734 1 98.44 351 VAL B N 1
ATOM 5645 C CA . VAL B 1 351 ? -0.064 -33.562 -21.609 1 98.44 351 VAL B CA 1
ATOM 5646 C C . VAL B 1 351 ? -0.391 -32.219 -20.953 1 98.44 351 VAL B C 1
ATOM 5648 O O . VAL B 1 351 ? -0.077 -32 -19.781 1 98.44 351 VAL B O 1
ATOM 5651 N N . ALA B 1 352 ? -1.077 -31.375 -21.688 1 97.94 352 ALA B N 1
ATOM 5652 C CA . ALA B 1 352 ? -1.292 -30.016 -21.188 1 97.94 352 ALA B CA 1
ATOM 5653 C C . ALA B 1 352 ? -2.748 -29.594 -21.344 1 97.94 352 ALA B C 1
ATOM 5655 O O . ALA B 1 352 ? -3.381 -29.906 -22.359 1 97.94 352 ALA B O 1
ATOM 5656 N N . VAL B 1 353 ? -3.279 -28.891 -20.375 1 98.44 353 VAL B N 1
ATOM 5657 C CA . VAL B 1 353 ? -4.602 -28.281 -20.438 1 98.44 353 VAL B CA 1
ATOM 5658 C C . VAL B 1 353 ? -4.477 -26.828 -20.906 1 98.44 353 VAL B C 1
ATOM 5660 O O . VAL B 1 353 ? -3.639 -26.078 -20.406 1 98.44 353 VAL B O 1
ATOM 5663 N N . ALA B 1 354 ? -5.297 -26.406 -21.906 1 97.31 354 ALA B N 1
ATOM 5664 C CA . ALA B 1 354 ? -5.285 -25.062 -22.469 1 97.31 354 ALA B CA 1
ATOM 5665 C C . ALA B 1 354 ? -6.695 -24.609 -22.844 1 97.31 354 ALA B C 1
ATOM 5667 O O . ALA B 1 354 ? -7.602 -25.438 -22.969 1 97.31 354 ALA B O 1
ATOM 5668 N N . TYR B 1 355 ? -6.898 -23.297 -22.969 1 96.69 355 TYR B N 1
ATOM 5669 C CA . TYR B 1 355 ? -8.188 -22.781 -23.438 1 96.69 355 TYR B CA 1
ATOM 5670 C C . TYR B 1 355 ? -8.406 -23.109 -24.906 1 96.69 355 TYR B C 1
ATOM 5672 O O . TYR B 1 355 ? -7.496 -22.969 -25.719 1 96.69 355 TYR B O 1
ATOM 5680 N N . GLU B 1 356 ? -9.594 -23.391 -25.203 1 96.25 356 GLU B N 1
ATOM 5681 C CA . GLU B 1 356 ? -9.938 -23.844 -26.547 1 96.25 356 GLU B CA 1
ATOM 5682 C C . GLU B 1 356 ? -9.836 -22.688 -27.562 1 96.25 356 GLU B C 1
ATOM 5684 O O . GLU B 1 356 ? -9.641 -22.922 -28.75 1 96.25 356 GLU B O 1
ATOM 5689 N N . ARG B 1 357 ? -9.914 -21.516 -27.109 1 93.5 357 ARG B N 1
ATOM 5690 C CA . ARG B 1 357 ? -9.961 -20.359 -28 1 93.5 357 ARG B CA 1
ATOM 5691 C C . ARG B 1 357 ? -8.594 -20.094 -28.609 1 93.5 357 ARG B C 1
ATOM 5693 O O . ARG B 1 357 ? -8.477 -19.359 -29.594 1 93.5 357 ARG B O 1
ATOM 5700 N N . ASN B 1 358 ? -7.551 -20.656 -28 1 93.62 358 ASN B N 1
ATOM 5701 C CA . ASN B 1 358 ? -6.203 -20.453 -28.531 1 93.62 358 ASN B CA 1
ATOM 5702 C C . ASN B 1 358 ? -5.836 -21.5 -29.562 1 93.62 358 ASN B C 1
ATOM 5704 O O . ASN B 1 358 ? -4.887 -22.266 -29.391 1 93.62 358 ASN B O 1
ATOM 5708 N N . HIS B 1 359 ? -6.477 -21.375 -30.703 1 92.44 359 HIS B N 1
ATOM 5709 C CA . HIS B 1 359 ? -6.445 -22.438 -31.703 1 92.44 359 HIS B CA 1
ATOM 5710 C C . HIS B 1 359 ? -5.055 -22.562 -32.312 1 92.44 359 HIS B C 1
ATOM 5712 O O . HIS B 1 359 ? -4.578 -23.688 -32.562 1 92.44 359 HIS B O 1
ATOM 5718 N N . VAL B 1 360 ? -4.383 -21.516 -32.562 1 93 360 VAL B N 1
ATOM 5719 C CA . VAL B 1 360 ? -3.078 -21.562 -33.219 1 93 360 VAL B CA 1
ATOM 5720 C C . VAL B 1 360 ? -2.045 -22.156 -32.281 1 93 360 VAL B C 1
ATOM 5722 O O . VAL B 1 360 ? -1.277 -23.047 -32.656 1 93 360 VAL B O 1
ATOM 5725 N N . THR B 1 361 ? -2.08 -21.703 -31.094 1 93.69 361 THR B N 1
ATOM 5726 C CA . THR B 1 361 ? -1.161 -22.203 -30.078 1 93.69 361 THR B CA 1
ATOM 5727 C C . THR B 1 361 ? -1.412 -23.688 -29.828 1 93.69 361 THR B C 1
ATOM 5729 O O . THR B 1 361 ? -0.469 -24.484 -29.75 1 93.69 361 THR B O 1
ATOM 5732 N N . ASN B 1 362 ? -2.693 -24.031 -29.703 1 96.31 362 ASN B N 1
ATOM 5733 C CA . ASN B 1 362 ? -3.041 -25.422 -29.469 1 96.31 362 ASN B CA 1
ATOM 5734 C C . ASN B 1 362 ? -2.586 -26.328 -30.609 1 96.31 362 ASN B C 1
ATOM 5736 O O . ASN B 1 362 ? -2.098 -27.438 -30.391 1 96.31 362 ASN B O 1
ATOM 5740 N N . SER B 1 363 ? -2.723 -25.844 -31.797 1 95.38 363 SER B N 1
ATOM 5741 C CA . SER B 1 363 ? -2.283 -26.594 -32.969 1 95.38 363 SER B CA 1
ATOM 5742 C C . SER B 1 363 ? -0.77 -26.781 -32.969 1 95.38 363 SER B C 1
ATOM 5744 O O . SER B 1 363 ? -0.271 -27.859 -33.312 1 95.38 363 SER B O 1
ATOM 5746 N N . ALA B 1 364 ? -0.084 -25.781 -32.594 1 95.06 364 ALA B N 1
ATOM 5747 C CA . ALA B 1 364 ? 1.371 -25.859 -32.5 1 95.06 364 ALA B CA 1
ATOM 5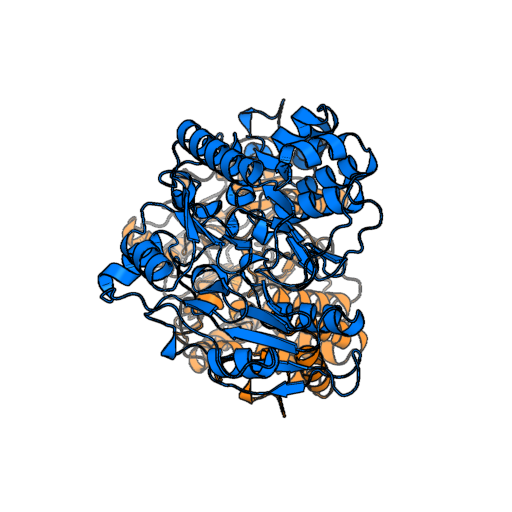748 C C . ALA B 1 364 ? 1.798 -26.859 -31.453 1 95.06 364 ALA B C 1
ATOM 5750 O O . ALA B 1 364 ? 2.748 -27.625 -31.656 1 95.06 364 ALA B O 1
ATOM 5751 N N . LEU B 1 365 ? 1.146 -26.859 -30.344 1 96.88 365 LEU B N 1
ATOM 5752 C CA . LEU B 1 365 ? 1.412 -27.828 -29.266 1 96.88 365 LEU B CA 1
ATOM 5753 C C . LEU B 1 365 ? 1.182 -29.25 -29.75 1 96.88 365 LEU B C 1
ATOM 5755 O O . LEU B 1 365 ? 2.033 -30.125 -29.562 1 96.88 365 LEU B O 1
ATOM 5759 N N . ASP B 1 366 ? 0.109 -29.438 -30.453 1 96.69 366 ASP B N 1
ATOM 5760 C CA . ASP B 1 366 ? -0.213 -30.75 -31 1 96.69 366 ASP B CA 1
ATOM 5761 C C . ASP B 1 366 ? 0.856 -31.203 -31.984 1 96.69 366 ASP B C 1
ATOM 5763 O O . ASP B 1 366 ? 1.286 -32.375 -31.938 1 96.69 366 ASP B O 1
ATOM 5767 N N . ALA B 1 367 ? 1.253 -30.344 -32.781 1 96.06 367 ALA B N 1
ATOM 5768 C CA . ALA B 1 367 ? 2.266 -30.656 -33.781 1 96.06 367 ALA B CA 1
ATOM 5769 C C . ALA B 1 367 ? 3.596 -31.016 -33.125 1 96.06 367 ALA B C 1
ATOM 5771 O O . ALA B 1 367 ? 4.387 -31.781 -33.688 1 96.06 367 ALA B O 1
ATOM 5772 N N . ALA B 1 368 ? 3.793 -30.484 -31.984 1 95.94 368 ALA B N 1
ATOM 5773 C CA . ALA B 1 368 ? 5.043 -30.719 -31.266 1 95.94 368 ALA B CA 1
ATOM 5774 C C . ALA B 1 368 ? 4.949 -31.969 -30.406 1 95.94 368 ALA B C 1
ATOM 5776 O O . ALA B 1 368 ? 5.871 -32.281 -29.641 1 95.94 368 ALA B O 1
ATOM 5777 N N . GLY B 1 369 ? 3.816 -32.656 -30.453 1 96.88 369 GLY B N 1
ATOM 5778 C CA . GLY B 1 369 ? 3.672 -33.906 -29.734 1 96.88 369 GLY B CA 1
ATOM 5779 C C . GLY B 1 369 ? 3.053 -33.75 -28.359 1 96.88 369 GLY B C 1
ATOM 5780 O O . GLY B 1 369 ? 3.096 -34.688 -27.547 1 96.88 369 GLY B O 1
ATOM 5781 N N . ILE B 1 370 ? 2.547 -32.594 -28.094 1 97.69 370 ILE B N 1
ATOM 5782 C CA . ILE B 1 370 ? 1.871 -32.375 -26.812 1 97.69 370 ILE B CA 1
ATOM 5783 C C . ILE B 1 370 ? 0.384 -32.688 -26.953 1 97.69 370 ILE B C 1
ATOM 5785 O O . ILE B 1 370 ? -0.283 -32.188 -27.859 1 97.69 370 ILE B O 1
ATOM 5789 N N . ASP B 1 371 ? -0.097 -33.562 -26.109 1 98.25 371 ASP B N 1
ATOM 5790 C CA . ASP B 1 371 ? -1.53 -33.844 -26.031 1 98.25 371 ASP B CA 1
ATOM 5791 C C . ASP B 1 371 ? -2.264 -32.688 -25.344 1 98.25 371 ASP B C 1
ATOM 5793 O O . ASP B 1 371 ? -2.156 -32.5 -24.125 1 98.25 371 ASP B O 1
ATOM 5797 N N . VAL B 1 372 ? -3.049 -31.953 -26.141 1 98.06 372 VAL B N 1
ATOM 5798 C CA . VAL B 1 372 ? -3.703 -30.75 -25.609 1 98.06 372 VAL B CA 1
ATOM 5799 C C . VAL B 1 372 ? -5.137 -31.094 -25.203 1 98.06 372 VAL B C 1
ATOM 5801 O O . VAL B 1 372 ? -5.934 -31.547 -26.016 1 98.06 372 VAL B O 1
ATOM 5804 N N . ILE B 1 373 ? -5.406 -30.922 -23.984 1 98.31 373 ILE B N 1
ATOM 5805 C CA . ILE B 1 373 ? -6.766 -31.016 -23.469 1 98.31 373 ILE B CA 1
ATOM 5806 C C . ILE B 1 373 ? -7.398 -29.625 -23.422 1 98.31 373 ILE B C 1
ATOM 5808 O O . ILE B 1 373 ? -7.016 -28.781 -22.594 1 98.31 373 ILE B O 1
ATOM 5812 N N . GLU B 1 374 ? -8.391 -29.469 -24.234 1 97.62 374 GLU B N 1
ATOM 5813 C CA . GLU B 1 374 ? -8.984 -28.141 -24.375 1 97.62 374 GLU B CA 1
ATOM 5814 C C . GLU B 1 374 ? -10.133 -27.953 -23.391 1 97.62 374 GLU B C 1
ATOM 5816 O O . GLU B 1 374 ? -10.93 -28.859 -23.172 1 97.62 374 GLU B O 1
ATOM 5821 N N . ILE B 1 375 ? -10.156 -26.844 -22.781 1 97.12 375 ILE B N 1
ATOM 5822 C CA . ILE B 1 375 ? -11.273 -26.469 -21.922 1 97.12 375 ILE B CA 1
ATOM 5823 C C . ILE B 1 375 ? -11.844 -25.125 -22.359 1 97.12 375 ILE B C 1
ATOM 5825 O O . ILE B 1 375 ? -11.148 -24.328 -23 1 97.12 375 ILE B O 1
ATOM 5829 N N . ALA B 1 376 ? -13.133 -24.891 -22.016 1 95.56 376 ALA B N 1
ATOM 5830 C CA . ALA B 1 376 ? -13.766 -23.609 -22.281 1 95.56 376 ALA B CA 1
ATOM 5831 C C . ALA B 1 376 ? -13.281 -22.531 -21.312 1 95.56 376 ALA B C 1
ATOM 5833 O O . ALA B 1 376 ? -12.93 -22.844 -20.156 1 95.56 376 ALA B O 1
ATOM 5834 N N . GLY B 1 377 ? -13.211 -21.312 -21.797 1 93.69 377 GLY B N 1
ATOM 5835 C CA . GLY B 1 377 ? -12.727 -20.266 -20.922 1 93.69 377 GLY B CA 1
ATOM 5836 C C . GLY B 1 377 ? -13.234 -18.891 -21.328 1 93.69 377 GLY B C 1
ATOM 5837 O O . GLY B 1 377 ? -12.484 -17.906 -21.281 1 93.69 377 GLY B O 1
ATOM 5838 N N . SER B 1 378 ? -14.461 -18.828 -21.797 1 90.44 378 SER B N 1
ATOM 5839 C CA . SER B 1 378 ? -15.023 -17.547 -22.203 1 90.44 378 SER B CA 1
ATOM 5840 C C . SER B 1 378 ? -15.203 -16.609 -21 1 90.44 378 SER B C 1
ATOM 5842 O O . SER B 1 378 ? -14.883 -15.422 -21.094 1 90.44 378 SER B O 1
ATOM 5844 N N . GLU B 1 379 ? -15.695 -17.203 -19.891 1 92 379 GLU B N 1
ATOM 5845 C CA . GLU B 1 379 ? -15.906 -16.391 -18.688 1 92 379 GLU B CA 1
ATOM 5846 C C . GLU B 1 379 ? -14.75 -16.547 -17.703 1 92 379 GLU B C 1
ATOM 5848 O O . GLU B 1 379 ? -14.344 -15.578 -17.062 1 92 379 GLU B O 1
ATOM 5853 N N . LEU B 1 380 ? -14.156 -17.672 -17.641 1 91.12 380 LEU B N 1
ATOM 5854 C CA . LEU B 1 380 ? -13.039 -17.906 -16.719 1 91.12 380 LEU B CA 1
ATOM 5855 C C . LEU B 1 380 ? -11.844 -17.031 -17.094 1 91.12 380 LEU B C 1
ATOM 5857 O O . LEU B 1 380 ? -11.125 -16.562 -16.203 1 91.12 380 LEU B O 1
ATOM 5861 N N . GLY B 1 381 ? -11.711 -16.844 -18.359 1 87.19 381 GLY B N 1
ATOM 5862 C CA . GLY B 1 381 ? -10.555 -16.109 -18.859 1 87.19 381 GLY B CA 1
ATOM 5863 C C . GLY B 1 381 ? -10.664 -14.609 -18.656 1 87.19 381 GLY B C 1
ATOM 5864 O O . GLY B 1 381 ? -9.703 -13.875 -18.875 1 87.19 381 GLY B O 1
ATOM 5865 N N . SER B 1 382 ? -11.805 -14.164 -18.156 1 84.12 382 SER B N 1
ATOM 5866 C CA . SER B 1 382 ? -12.023 -12.727 -18.016 1 84.12 382 SER B CA 1
ATOM 5867 C C . SER B 1 382 ? -11.156 -12.141 -16.906 1 84.12 382 SER B C 1
ATOM 5869 O O . SER B 1 382 ? -10.945 -10.93 -16.844 1 84.12 382 SER B O 1
ATOM 5871 N N . GLY B 1 383 ? -10.68 -12.961 -16.016 1 83.12 383 GLY B N 1
ATOM 5872 C CA . GLY B 1 383 ? -9.805 -12.492 -14.953 1 83.12 383 GLY B CA 1
ATOM 5873 C C . GLY B 1 383 ? -8.336 -12.5 -15.336 1 83.12 383 GLY B C 1
ATOM 5874 O O . GLY B 1 383 ? -7.473 -12.203 -14.508 1 83.12 383 GLY B O 1
ATOM 5875 N N . ARG B 1 384 ? -8.055 -12.891 -16.516 1 86.19 384 ARG B N 1
ATOM 5876 C CA . ARG B 1 384 ? -6.707 -12.875 -17.078 1 86.19 384 ARG B CA 1
ATOM 5877 C C . ARG B 1 384 ? -5.844 -13.969 -16.438 1 86.19 384 ARG B C 1
ATOM 5879 O O . ARG B 1 384 ? -4.715 -13.703 -16.031 1 86.19 384 ARG B O 1
ATOM 5886 N N . GLY B 1 385 ? -6.23 -15.117 -16.406 1 92.19 385 GLY B N 1
ATOM 5887 C CA . GLY B 1 385 ? -5.539 -16.312 -15.953 1 92.19 385 GLY B CA 1
ATOM 5888 C C . GLY B 1 385 ? -6.027 -17.578 -16.641 1 92.19 385 GLY B C 1
ATOM 5889 O O . GLY B 1 385 ? -7.223 -17.719 -16.906 1 92.19 385 GLY B O 1
ATOM 5890 N N . GLY B 1 386 ? -5.145 -18.453 -16.906 1 95.19 386 GLY B N 1
ATOM 5891 C CA . GLY B 1 386 ? -5.477 -19.719 -17.547 1 95.19 386 GLY B CA 1
ATOM 5892 C C . GLY B 1 386 ? -5.488 -20.891 -16.594 1 95.19 386 GLY B C 1
ATOM 5893 O O . GLY B 1 386 ? -5.664 -20.719 -15.383 1 95.19 386 GLY B O 1
ATOM 5894 N N . PRO B 1 387 ? -5.43 -22.062 -17.141 1 97.69 387 PRO B N 1
ATOM 5895 C CA . PRO B 1 387 ? -5.535 -23.297 -16.344 1 97.69 387 PRO B CA 1
ATOM 5896 C C . PRO B 1 387 ? -4.473 -23.375 -15.25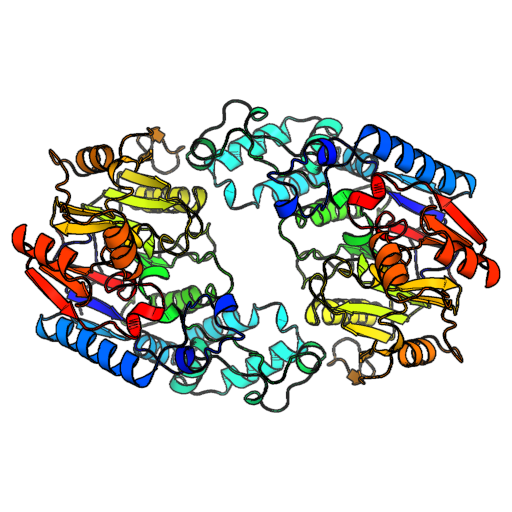 1 97.69 387 PRO B C 1
ATOM 5898 O O . PRO B 1 387 ? -4.754 -23.828 -14.141 1 97.69 387 PRO B O 1
ATOM 5901 N N . ARG B 1 388 ? -3.305 -22.922 -15.492 1 97.94 388 ARG B N 1
ATOM 5902 C CA . ARG B 1 388 ? -2.279 -22.984 -14.461 1 97.94 388 ARG B CA 1
ATOM 5903 C C . ARG B 1 388 ? -2.596 -22.047 -13.305 1 97.94 388 ARG B C 1
ATOM 5905 O O . ARG B 1 388 ? -2.506 -22.438 -12.141 1 97.94 388 ARG B O 1
ATOM 5912 N N . CYS B 1 389 ? -2.949 -20.844 -13.656 1 97.06 389 CYS B N 1
ATOM 5913 C CA . CYS B 1 389 ? -3.266 -19.859 -12.625 1 97.06 389 CYS B CA 1
ATOM 5914 C C . CYS B 1 389 ? -4.402 -20.344 -11.742 1 97.06 389 C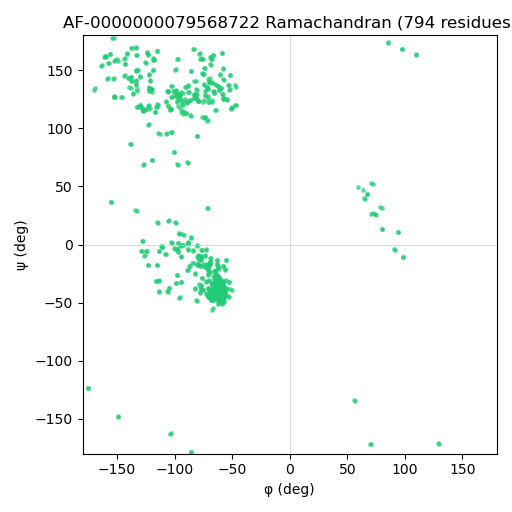YS B C 1
ATOM 5916 O O . CYS B 1 389 ? -4.422 -20.062 -10.539 1 97.06 389 CYS B O 1
ATOM 5918 N N . MET B 1 390 ? -5.285 -21.094 -12.305 1 98.19 390 MET B N 1
ATOM 5919 C CA . MET B 1 390 ? -6.477 -21.516 -11.578 1 98.19 390 MET B CA 1
ATOM 5920 C C . MET B 1 390 ? -6.195 -22.781 -10.773 1 98.19 390 MET B C 1
ATOM 5922 O O . MET B 1 390 ? -7.105 -23.359 -10.164 1 98.19 390 MET B O 1
ATOM 5926 N N . SER B 1 391 ? -4.938 -23.234 -10.75 1 98.56 391 SER B N 1
ATOM 5927 C CA . SER B 1 391 ? -4.629 -24.531 -10.156 1 98.56 391 SER B CA 1
ATOM 5928 C C . SER B 1 391 ? -3.43 -24.422 -9.219 1 98.56 391 SER B C 1
ATOM 5930 O O . SER B 1 391 ? -2.395 -23.859 -9.578 1 98.56 391 SER B O 1
ATOM 5932 N N . CYS B 1 392 ? -3.58 -25 -8.078 1 98.69 392 CYS B N 1
ATOM 5933 C CA . CYS B 1 392 ? -2.453 -25.172 -7.172 1 98.69 392 CYS B CA 1
ATOM 5934 C C . CYS B 1 392 ? -2.131 -26.656 -6.988 1 98.69 392 CYS B C 1
ATOM 5936 O O . CYS B 1 392 ? -2.764 -27.328 -6.184 1 98.69 392 CYS B O 1
ATOM 5938 N N . PRO B 1 393 ? -1.191 -27.172 -7.734 1 98.69 393 PRO B N 1
ATOM 5939 C CA . PRO B 1 393 ? -0.78 -28.562 -7.527 1 98.69 393 PRO B CA 1
ATOM 5940 C C . PRO B 1 393 ? -0.28 -28.828 -6.105 1 98.69 393 PRO B C 1
ATOM 5942 O O . PRO B 1 393 ? 0.593 -28.109 -5.613 1 98.69 393 PRO B O 1
ATOM 5945 N N . VAL B 1 394 ? -0.828 -29.875 -5.492 1 98.44 394 VAL B N 1
ATOM 5946 C CA . VAL B 1 394 ? -0.458 -30.25 -4.133 1 98.44 394 VAL B CA 1
ATOM 5947 C C . VAL B 1 394 ? 0.409 -31.516 -4.164 1 98.44 394 VAL B C 1
ATOM 5949 O O . VAL B 1 394 ? 1.376 -31.625 -3.406 1 98.44 394 VAL B O 1
ATOM 5952 N N . VAL B 1 395 ? 0.024 -32.438 -5.051 1 98.38 395 VAL B N 1
ATOM 5953 C CA . VAL B 1 395 ? 0.776 -33.688 -5.184 1 98.38 395 VAL B CA 1
ATOM 5954 C C . VAL B 1 395 ? 1.097 -33.938 -6.656 1 98.38 395 VAL B C 1
ATOM 5956 O O . VAL B 1 395 ? 0.193 -34 -7.492 1 98.38 395 VAL B O 1
ATOM 5959 N N . ARG B 1 396 ? 2.305 -34 -6.91 1 98.31 396 ARG B N 1
ATOM 5960 C CA . ARG B 1 396 ? 2.83 -34.562 -8.156 1 98.31 396 ARG B CA 1
ATOM 5961 C C . ARG B 1 396 ? 3.783 -35.719 -7.895 1 98.31 396 ARG B C 1
ATOM 5963 O O . ARG B 1 396 ? 4.477 -35.75 -6.875 1 98.31 396 ARG B O 1
ATOM 5970 N N . ASP B 1 397 ? 3.768 -36.656 -8.773 1 97.69 397 ASP B N 1
ATOM 5971 C CA . ASP B 1 397 ? 4.812 -37.688 -8.703 1 97.69 397 ASP B CA 1
ATOM 5972 C C . ASP B 1 397 ? 6.199 -37.062 -8.859 1 97.69 397 ASP B C 1
ATOM 5974 O O . ASP B 1 397 ? 6.352 -36.031 -9.516 1 97.69 397 ASP B O 1
ATOM 5978 N N . PRO B 1 398 ? 7.16 -37.656 -8.172 1 96.44 398 PRO B N 1
ATOM 5979 C CA . PRO B 1 398 ? 8.516 -37.188 -8.469 1 96.44 398 PRO B CA 1
ATOM 5980 C C . PRO B 1 398 ? 8.875 -37.344 -9.945 1 96.44 398 PRO B C 1
ATOM 5982 O O . PRO B 1 398 ? 8.453 -38.312 -10.586 1 96.44 398 PRO B O 1
ATOM 5985 N N . LEU B 1 399 ? 9.578 -36.406 -10.445 1 94.12 399 LEU B N 1
ATOM 5986 C CA . LEU B 1 399 ? 9.969 -36.438 -11.844 1 94.12 399 LEU B CA 1
ATOM 5987 C C . LEU B 1 399 ? 11.008 -37.531 -12.078 1 94.12 399 LEU B C 1
ATOM 5989 O O . LEU B 1 399 ? 11.992 -37.625 -11.328 1 94.12 399 LEU B O 1
#

Solvent-accessible surface area (backbone atoms only — not comparable to full-atom values): 39437 Å² total; per-residue (Å²): 132,84,70,56,19,22,37,42,51,19,29,41,46,41,29,32,34,33,34,77,69,52,60,20,45,64,66,43,42,93,88,45,16,73,73,57,68,29,84,48,70,53,54,54,71,59,25,35,52,37,46,51,48,48,53,48,55,41,42,75,64,67,22,46,77,42,45,47,64,59,50,39,21,61,23,40,70,36,67,70,40,37,52,52,52,52,47,60,60,61,64,44,54,67,38,32,67,62,32,31,51,51,52,50,53,54,52,67,70,43,52,32,62,54,35,41,46,36,66,37,34,20,37,42,46,78,72,47,84,81,74,45,44,62,32,46,69,69,48,57,76,85,36,54,79,37,62,43,37,51,61,52,38,33,34,12,33,36,29,42,45,48,36,64,29,33,29,28,21,7,52,58,52,76,65,47,38,63,54,22,52,52,49,44,39,31,46,68,61,21,75,92,34,61,84,56,44,72,70,41,51,51,87,51,41,28,25,31,26,40,16,55,42,38,67,29,77,35,24,34,38,34,31,24,46,80,40,13,36,49,17,16,50,50,51,49,45,42,43,29,40,62,68,67,52,32,63,36,34,33,40,26,69,44,74,73,44,93,69,30,62,38,37,33,38,38,31,28,50,38,27,85,51,28,30,34,47,44,73,95,46,57,88,71,38,38,24,34,40,36,32,44,92,81,35,57,88,44,82,62,43,72,46,72,79,36,53,30,61,58,52,48,14,61,68,62,71,44,94,56,57,44,68,55,67,56,92,57,51,74,68,57,40,50,52,32,39,57,64,26,56,22,12,37,27,28,46,24,66,30,26,28,34,37,51,55,84,29,52,64,54,51,50,35,39,43,75,71,64,27,48,72,44,68,34,74,42,81,38,55,34,40,59,67,44,27,52,30,36,31,34,23,65,40,21,30,46,80,117,130,85,70,56,19,20,37,41,50,20,30,41,45,41,30,32,34,33,35,75,72,52,61,20,46,63,68,43,41,93,89,44,17,74,72,57,67,29,84,48,70,53,55,54,70,59,25,34,51,36,46,52,49,47,54,47,57,40,41,76,66,64,22,46,77,40,45,46,65,58,50,41,21,62,21,39,69,36,68,70,40,37,51,51,51,51,46,60,61,60,64,43,54,69,38,32,68,62,32,29,51,52,53,52,54,54,54,68,70,43,52,34,61,55,35,40,46,35,65,38,33,20,37,42,44,79,73,47,81,82,73,45,46,62,33,46,70,70,50,53,77,87,37,53,77,37,63,44,36,50,60,52,39,34,32,11,34,35,29,43,46,47,37,64,30,33,29,27,22,8,52,60,52,78,64,47,39,62,53,22,51,52,49,41,38,30,46,69,63,22,74,91,33,61,84,54,44,72,69,39,51,52,88,50,43,28,26,32,25,41,16,55,40,37,65,29,78,35,26,33,37,32,32,24,46,79,40,14,37,51,17,14,50,50,51,50,43,42,44,29,40,64,68,67,51,31,62,36,36,32,41,26,68,46,73,74,43,93,67,30,60,36,38,32,39,38,32,30,51,40,27,84,51,27,30,34,47,44,73,95,46,58,88,72,38,37,22,33,38,37,33,44,92,82,34,55,86,43,81,62,43,73,45,71,80,36,52,30,62,59,50,49,13,60,68,64,72,44,94,58,56,44,67,56,67,56,94,56,51,73,68,56,42,51,53,31,39,58,64,25,57,23,12,39,28,27,46,24,67,30,25,28,33,38,51,54,85,30,54,64,55,52,51,34,39,43,74,72,63,27,47,71,44,69,35,74,41,83,36,54,35,40,58,66,43,27,53,29,36,30,33,22,63,40,22,31,47,80,118

pLDDT: mean 94.77, std 5.87, range [59.94, 98.88]

Secondary structure (DSSP, 8-state):
-PPPBBS-SSSPEEEEEE----HHHHT--TTTTTTTT-SS---HHHHHHHHHHHHHHHHHTTPEEEEHHHHHHHHTTSHHHHHHHHHHHHT-TTTHHHHHHHHHHHHHHS-HHHHHHHHHH-EEGGGSTT--SHHHHHS-TT-EEE---GGGG-TTTTEEEEBTEEEE-B-SSGGGHHHHHHHHHHHHH-GGGTTPEEEE-TTSS-B-GGGEEEEETEEEEEEESSSS-HHHHHHHHHHHHHTTSEEEEEEEE---BTTBSSGGGTEEEEETTEEEE-HHHHTT-EEEEEE-TT-TTSPPEEEEEEEHHHHHHHHHT-S-PEEE-----HHHHHHHHHTTTT--EEEETTEEEEETT-HHHHHHHHHTT-EEEEE--TTGGGGS--TTTT-EEEEE---/-PPPBBS-SSSPEEEEEE----HHHHT--TTTTTTTT-SS---HHHHHHHHHHHHHHHHHTTPEEEEHHHHHHHHTTSHHHHHHHHHHHHT-TTTHHHHHHHHHHHHHHS-HHHHHHHHHH-EEGGGSTT--SHHHHHS-TT-EEE---GGGG-TTTTEEEEBTEEEE-B-SSGGGHHHHHHHHHHHHH-GGGTTPEEEE-TTSS-B-GGGEEEEETEEEEEEESSSS-HHHHHHHHHHHHHTTSEEEEEEEE---BTTBSSHHHHEEEEETTEEEE-HHHHTT-EEEEEE-TT-TTSPPEEEEEEEHHHHHHHHHT-S-PEEE-----HHHHHHHHHTTTT--EEEETTEEEEETT-HHHHHHHHHTT-EEEEE--TTGGGGS--TTTT-EEEEE---

Nearest PDB structures (foldseek):
  1rxx-assembly1_B  TM=9.090E-01  e=1.587E-42  Pseudomonas aeruginosa
  1rxx-assembly2_D  TM=9.069E-01  e=2.131E-42  Pseudomonas aeruginosa
  1rxx-assembly2_C  TM=9.145E-01  e=1.894E-42  Pseudomonas aeruginosa
  2abr-assembly1_B  TM=9.072E-01  e=6.525E-42  Pseudomonas aeruginosa
  4e4j-assembly2_D  TM=8.834E-01  e=1.537E-36  Malacoplasma penetrans HF-2

Sequence (798 aa):
MLTPYADSEVARLRTVILHRPGPELARLTPRNNDELLFDGVPWVARAQEEHDAFAATLRERDVEVLLLSDLLSETMDIADARGDAIGAVLADPRLGDDLGDMVGSYLESLSPAELTAALIGGVSKLELPQGRGISWSLMDEHDFVVAPLPNTLFTRDSSVWIGPQVAVTSLAMTARRRESSLTAAIYTYHPRFAGAEEFFTPGFEPLEGGDVLLLAPGTIAVGVGERTTPAGAERLARQAFSRGLAETVLVVPIAQDRAQMHLDTVCTMVDRDAMIIYPNIAGSMIAYALTAPDGPDAALQVTGPTPFLRAAADAMGVERIRVIETDLDPISAEREQWDDGNNTLCLAPQVAVAYERNHVTNSALDAAGIDVIEIAGSELGSGRGGPRCMSCPVVRDPLMLTPYADSEVARLRTVILHRPGPELARLTPRNNDELLFDGVPWVARAQEEHDAFAATLRERDVEVLLLSDLLSETMDIADARGDAIGAVLADPRLGDDLGDMVGSYLESLSPAELTAALIGGVSKLELPQGRGISWSLMDEHDFVVAPLPNTLFTRDSSVWIGPQVAVTSLAMTARRRESSLTAAIYTYHPRFAGAEEFFTPGFEPLEGGDVLLLAPGTIAVGVGERTTPAGAERLARQAFSRGLAETVLVVPIAQDRAQMHLDTVCTMVDRDAMIIYPNIAGSMIAYALTAPDGPDAALQVTGPTPFLRAAADAMGVERIRVIETDLDPISAEREQWDDGNNTLCLAPQVAVAYERNHVTNSALDAAGIDVIEIAGSELGSGRGGPRCMSCPVVRDPL